Protein AF-A0A8J5UMA4-F1 (afdb_monomer_lite)

Radius of gyration: 93.92 Å; chains: 1; bounding box: 244×111×296 Å

Structure (mmCIF, N/CA/C/O backbone):
data_AF-A0A8J5UMA4-F1
#
_entry.id   AF-A0A8J5UMA4-F1
#
loop_
_atom_site.group_PDB
_atom_site.id
_atom_site.type_symbol
_atom_site.label_atom_id
_atom_site.label_alt_id
_atom_site.label_comp_id
_atom_site.label_asym_id
_atom_site.label_entity_id
_atom_site.label_seq_id
_atom_site.pdbx_PDB_ins_code
_atom_site.Cartn_x
_atom_site.Cartn_y
_atom_site.Cartn_z
_atom_site.occupancy
_atom_site.B_iso_or_equiv
_atom_site.auth_seq_id
_atom_site.auth_comp_id
_atom_site.auth_asym_id
_atom_site.auth_atom_id
_atom_site.pdbx_PDB_model_num
ATOM 1 N N . MET A 1 1 ? 58.108 -8.656 -11.214 1.00 50.78 1 MET A N 1
ATOM 2 C CA . MET A 1 1 ? 57.370 -7.857 -12.214 1.00 50.78 1 MET A CA 1
ATOM 3 C C . MET A 1 1 ? 56.110 -8.629 -12.604 1.00 50.78 1 MET A C 1
ATOM 5 O O . MET A 1 1 ? 55.659 -9.440 -11.805 1.00 50.78 1 MET A O 1
ATOM 9 N N . GLY A 1 2 ? 55.545 -8.412 -13.797 1.00 63.72 2 GLY A N 1
ATOM 10 C CA . GLY A 1 2 ? 54.130 -8.696 -14.077 1.00 63.72 2 GLY A CA 1
ATOM 11 C C . GLY A 1 2 ? 53.584 -10.119 -13.880 1.00 63.72 2 GLY A C 1
ATOM 12 O O . GLY A 1 2 ? 52.378 -10.237 -13.715 1.00 63.72 2 GLY A O 1
ATOM 13 N N . ASP A 1 3 ? 54.397 -11.183 -13.883 1.00 64.88 3 ASP A N 1
ATOM 14 C CA . ASP A 1 3 ? 53.904 -12.539 -13.559 1.00 64.88 3 ASP A CA 1
ATOM 15 C C . ASP A 1 3 ? 54.010 -12.871 -12.062 1.00 64.88 3 ASP A C 1
ATOM 17 O O . ASP A 1 3 ? 53.104 -13.488 -11.515 1.00 64.88 3 ASP A O 1
ATOM 21 N N . GLU A 1 4 ? 55.038 -12.375 -11.368 1.00 71.25 4 GLU A N 1
ATOM 22 C CA . GLU A 1 4 ? 55.164 -12.501 -9.905 1.00 71.25 4 GLU A CA 1
ATOM 23 C C . GLU A 1 4 ? 54.025 -11.735 -9.201 1.00 71.25 4 GLU A C 1
ATOM 25 O O . GLU A 1 4 ? 53.387 -12.256 -8.293 1.00 71.25 4 GLU A O 1
ATOM 30 N N . GLU A 1 5 ? 53.686 -10.541 -9.703 1.00 72.50 5 GLU A N 1
ATOM 31 C CA . GLU A 1 5 ? 52.553 -9.727 -9.225 1.00 72.50 5 GLU A CA 1
ATOM 32 C C . GLU A 1 5 ? 51.197 -10.449 -9.400 1.00 72.50 5 GLU A C 1
ATOM 34 O O . GLU A 1 5 ? 50.317 -10.335 -8.546 1.00 72.50 5 GLU A O 1
ATOM 39 N N . ARG A 1 6 ? 51.035 -11.246 -10.469 1.00 77.12 6 ARG A N 1
ATOM 40 C CA . ARG A 1 6 ? 49.836 -12.077 -10.708 1.00 77.12 6 ARG A CA 1
ATOM 41 C C . ARG A 1 6 ? 49.786 -13.309 -9.812 1.00 77.12 6 ARG A C 1
ATOM 43 O O . ARG A 1 6 ? 48.697 -13.711 -9.408 1.00 77.12 6 ARG A O 1
ATOM 50 N N . GLU A 1 7 ? 50.926 -13.937 -9.528 1.00 82.50 7 GLU A N 1
ATOM 51 C CA . GLU A 1 7 ? 50.987 -15.068 -8.597 1.00 82.50 7 GLU A CA 1
ATOM 52 C C . GLU A 1 7 ? 50.671 -14.614 -7.165 1.00 82.50 7 GLU A C 1
ATOM 54 O O . GLU A 1 7 ? 49.879 -15.272 -6.489 1.00 82.50 7 GLU A O 1
ATOM 59 N N . GLU A 1 8 ? 51.174 -13.452 -6.734 1.00 83.38 8 GLU A N 1
ATOM 60 C CA . GLU A 1 8 ? 50.809 -12.836 -5.450 1.00 83.38 8 GLU A CA 1
ATOM 61 C C . GLU A 1 8 ? 49.309 -12.483 -5.380 1.00 83.38 8 GLU A C 1
ATOM 63 O O . GLU A 1 8 ? 48.647 -12.830 -4.398 1.00 83.38 8 GLU A O 1
ATOM 68 N N . GLU A 1 9 ? 48.727 -11.886 -6.430 1.00 83.75 9 GLU A N 1
ATOM 69 C CA . GLU A 1 9 ? 47.282 -11.610 -6.492 1.00 83.75 9 GLU A CA 1
ATOM 70 C C . GLU A 1 9 ? 46.439 -12.903 -6.464 1.00 83.75 9 GLU A C 1
ATOM 72 O O . GLU A 1 9 ? 45.445 -12.984 -5.739 1.00 83.75 9 GLU A O 1
ATOM 77 N N . LEU A 1 10 ? 46.853 -13.954 -7.181 1.00 85.62 10 LEU A N 1
ATOM 78 C CA . LEU A 1 10 ? 46.184 -15.261 -7.165 1.00 85.62 10 LEU A CA 1
ATOM 79 C C . LEU A 1 10 ? 46.268 -15.964 -5.804 1.00 85.62 10 LEU A C 1
ATOM 81 O O . LEU A 1 10 ? 45.328 -16.671 -5.436 1.00 85.62 10 LEU A O 1
ATOM 85 N N . ILE A 1 11 ? 47.362 -15.795 -5.059 1.00 90.31 11 ILE A N 1
ATOM 86 C CA . ILE A 1 11 ? 47.502 -16.317 -3.693 1.00 90.31 11 ILE A CA 1
ATOM 87 C C . ILE A 1 11 ? 46.576 -15.547 -2.745 1.00 90.31 11 ILE A C 1
ATOM 89 O O . ILE A 1 11 ? 45.773 -16.172 -2.052 1.00 90.31 11 ILE A O 1
ATOM 93 N N . PHE A 1 12 ? 46.598 -14.212 -2.786 1.00 89.06 12 PHE A N 1
ATOM 94 C CA . PHE A 1 12 ? 45.727 -13.358 -1.972 1.00 89.06 12 PHE A CA 1
ATOM 95 C C . PHE A 1 12 ? 44.234 -13.630 -2.224 1.00 89.06 12 PHE A C 1
ATOM 97 O O . PHE A 1 12 ? 43.442 -13.734 -1.286 1.00 89.06 12 PHE A O 1
ATOM 104 N N . LEU A 1 13 ? 43.833 -13.812 -3.487 1.00 88.00 13 LEU A N 1
ATOM 105 C CA . LEU A 1 13 ? 42.457 -14.166 -3.841 1.00 88.00 13 LEU A CA 1
ATOM 106 C C . LEU A 1 13 ? 42.063 -15.576 -3.371 1.00 88.00 13 LEU A C 1
ATOM 108 O O . LEU A 1 13 ? 40.899 -15.783 -3.032 1.00 88.00 13 LEU A O 1
ATOM 112 N N . ARG A 1 14 ? 42.997 -16.536 -3.307 1.00 90.50 14 ARG A N 1
ATOM 113 C CA . ARG A 1 14 ? 42.738 -17.877 -2.747 1.00 90.50 14 ARG A CA 1
ATOM 114 C C . ARG A 1 14 ? 42.548 -17.836 -1.237 1.00 90.50 14 ARG A C 1
ATOM 116 O O . ARG A 1 14 ? 41.532 -18.334 -0.766 1.00 90.50 14 ARG A O 1
ATOM 123 N N . GLU A 1 15 ? 43.472 -17.212 -0.512 1.00 90.19 15 GLU A N 1
ATOM 124 C CA . GLU A 1 15 ? 43.418 -17.065 0.949 1.00 90.19 15 GLU A CA 1
ATOM 125 C C . GLU A 1 15 ? 42.103 -16.394 1.380 1.00 90.19 15 GLU A C 1
ATOM 127 O O . GLU A 1 15 ? 41.353 -16.923 2.195 1.00 90.19 15 GLU A O 1
ATOM 132 N N . ARG A 1 16 ? 41.730 -15.306 0.702 1.00 88.94 16 ARG A N 1
ATOM 133 C CA . ARG A 1 16 ? 40.469 -14.578 0.903 1.00 88.94 16 ARG A CA 1
ATOM 134 C C . ARG A 1 16 ? 39.210 -15.386 0.545 1.00 88.94 16 ARG A C 1
ATOM 136 O O . ARG A 1 16 ? 38.156 -15.177 1.143 1.00 88.94 16 ARG A O 1
ATOM 143 N N . VAL A 1 17 ? 39.282 -16.315 -0.412 1.00 89.19 17 VAL A N 1
ATOM 144 C CA . VAL A 1 17 ? 38.189 -17.268 -0.701 1.00 89.19 17 VAL A CA 1
ATOM 145 C C . VAL A 1 17 ? 38.101 -18.360 0.371 1.00 89.19 17 VAL A C 1
ATOM 147 O O . VAL A 1 17 ? 36.997 -18.793 0.696 1.00 89.19 17 VAL A O 1
ATOM 150 N N . GLU A 1 18 ? 39.223 -18.770 0.960 1.00 92.00 18 GLU A N 1
ATOM 151 C CA . GLU A 1 18 ? 39.283 -19.738 2.062 1.00 92.00 18 GLU A CA 1
ATOM 152 C C . GLU A 1 18 ? 38.771 -19.131 3.387 1.00 92.00 18 GLU A C 1
ATOM 154 O O . GLU A 1 18 ? 37.984 -19.766 4.097 1.00 92.00 18 GLU A O 1
ATOM 159 N N . GLU A 1 19 ? 39.068 -17.854 3.660 1.00 88.56 19 GLU A N 1
ATOM 160 C CA . GLU A 1 19 ? 38.417 -17.065 4.721 1.00 88.56 19 GLU A CA 1
ATOM 161 C C . GLU A 1 19 ? 36.890 -17.011 4.536 1.00 88.56 19 GLU A C 1
ATOM 163 O O . GLU A 1 19 ? 36.131 -17.296 5.465 1.00 88.56 19 GLU A O 1
ATOM 168 N N . TYR A 1 20 ? 36.401 -16.699 3.329 1.00 89.25 20 TYR A N 1
ATOM 169 C CA . TYR A 1 20 ? 34.956 -16.681 3.079 1.00 89.25 20 TYR A CA 1
ATOM 170 C C . TYR A 1 20 ? 34.320 -18.076 3.153 1.00 89.25 20 TYR A C 1
ATOM 172 O O . TYR A 1 20 ? 33.190 -18.197 3.626 1.00 89.25 20 TYR A O 1
ATOM 180 N N . ALA A 1 21 ? 35.018 -19.138 2.742 1.00 88.62 21 ALA A N 1
ATOM 181 C CA . ALA A 1 21 ? 34.531 -20.509 2.878 1.00 88.62 21 ALA A CA 1
ATOM 182 C C . ALA A 1 21 ? 34.381 -20.916 4.354 1.00 88.62 21 ALA A C 1
ATOM 184 O O . ALA A 1 21 ? 33.332 -21.437 4.742 1.00 88.62 21 ALA A O 1
ATOM 185 N N . THR A 1 22 ? 35.386 -20.621 5.185 1.00 92.25 22 THR A N 1
ATOM 186 C CA . THR A 1 22 ? 35.365 -20.931 6.623 1.00 92.25 22 THR A CA 1
ATOM 187 C C . THR A 1 22 ? 34.332 -20.099 7.388 1.00 92.25 22 THR A C 1
ATOM 189 O O . THR A 1 22 ? 33.614 -20.656 8.218 1.00 92.25 22 THR A O 1
ATOM 192 N N . GLU A 1 23 ? 34.145 -18.814 7.066 1.00 90.38 23 GLU A N 1
ATOM 193 C CA . GLU A 1 23 ? 33.078 -17.989 7.661 1.00 90.38 23 GLU A CA 1
ATOM 194 C C . GLU A 1 23 ? 31.672 -18.448 7.224 1.00 90.38 23 GLU A C 1
ATOM 196 O O . GLU A 1 23 ? 30.751 -18.491 8.042 1.00 90.38 23 GLU A O 1
ATOM 201 N N . ILE A 1 24 ? 31.489 -18.879 5.969 1.00 88.00 24 ILE A N 1
ATOM 202 C CA . ILE A 1 24 ? 30.225 -19.480 5.503 1.00 88.00 24 ILE A CA 1
ATOM 203 C C . ILE A 1 24 ? 29.940 -20.802 6.232 1.00 88.00 24 ILE A C 1
ATOM 205 O O . ILE A 1 24 ? 28.792 -21.062 6.599 1.00 88.00 24 ILE A O 1
ATOM 209 N N . GLU A 1 25 ? 30.950 -21.640 6.468 1.00 90.19 25 GLU A N 1
ATOM 210 C CA . GLU A 1 25 ? 30.800 -22.879 7.237 1.00 90.19 25 GLU A CA 1
ATOM 211 C C . GLU A 1 25 ? 30.488 -22.595 8.718 1.00 90.19 25 GLU A C 1
ATOM 213 O O . GLU A 1 25 ? 29.562 -23.191 9.281 1.00 90.19 25 GLU A O 1
ATOM 218 N N . ARG A 1 26 ? 31.149 -21.597 9.322 1.00 94.94 26 ARG A N 1
ATOM 219 C CA . ARG A 1 26 ? 30.843 -21.101 10.672 1.00 94.94 26 ARG A CA 1
ATOM 220 C C . ARG A 1 26 ? 29.385 -20.646 10.776 1.00 94.94 26 ARG A C 1
ATOM 222 O O . ARG A 1 26 ? 28.661 -21.139 11.640 1.00 94.94 26 ARG A O 1
ATOM 229 N N . LEU A 1 27 ? 28.920 -19.788 9.866 1.00 87.25 27 LEU A N 1
ATOM 230 C CA . LEU A 1 27 ? 27.535 -19.301 9.821 1.00 87.25 27 LEU A CA 1
ATOM 231 C C . LEU A 1 27 ? 26.512 -20.424 9.575 1.00 87.25 27 LEU A C 1
ATOM 233 O O . LEU A 1 27 ? 25.433 -20.409 10.169 1.00 87.25 27 LEU A O 1
ATOM 237 N N . ARG A 1 28 ? 26.843 -21.433 8.758 1.00 86.50 28 ARG A N 1
ATOM 238 C CA . ARG A 1 28 ? 26.006 -22.636 8.582 1.00 86.50 28 ARG A CA 1
ATOM 239 C C . ARG A 1 28 ? 25.895 -23.442 9.874 1.00 86.50 28 ARG A C 1
ATOM 241 O O . ARG A 1 28 ? 24.789 -23.843 10.233 1.00 86.50 28 ARG A O 1
ATOM 248 N N . SER A 1 29 ? 27.001 -23.636 10.595 1.00 88.44 29 SER A N 1
ATOM 249 C CA . SER A 1 29 ? 26.990 -24.320 11.895 1.00 88.44 29 SER A CA 1
ATOM 250 C C . SER A 1 29 ? 26.148 -23.564 12.934 1.00 88.44 29 SER A C 1
ATOM 252 O O . SER A 1 29 ? 25.333 -24.173 13.624 1.00 88.44 29 SER A O 1
ATOM 254 N N . GLU A 1 30 ? 26.251 -22.231 12.965 1.00 89.62 30 GLU A N 1
ATOM 255 C CA . GLU A 1 30 ? 25.496 -21.350 13.863 1.00 89.62 30 GLU A CA 1
ATOM 256 C C . GLU A 1 30 ? 23.995 -21.298 13.512 1.00 89.62 30 GLU A C 1
ATOM 258 O O . GLU A 1 30 ? 23.139 -21.135 14.381 1.00 89.62 30 GLU A O 1
ATOM 263 N N . SER A 1 31 ? 23.650 -21.465 12.233 1.00 89.56 31 SER A N 1
ATOM 264 C CA . SER A 1 31 ? 22.261 -21.625 11.794 1.00 89.56 31 SER A CA 1
ATOM 265 C C . SER A 1 31 ? 21.688 -22.976 12.240 1.00 89.56 31 SER A C 1
ATOM 267 O O . SER A 1 31 ? 20.583 -23.025 12.783 1.00 89.56 31 SER A O 1
ATOM 269 N N . LEU A 1 32 ? 22.463 -24.059 12.102 1.00 89.81 32 LEU A N 1
ATOM 270 C CA . LEU A 1 32 ? 22.058 -25.414 12.483 1.00 89.81 32 LEU A CA 1
ATOM 271 C C . LEU A 1 32 ? 21.894 -25.585 14.005 1.00 89.81 32 LEU A C 1
ATOM 273 O O . LEU A 1 32 ? 20.984 -26.292 14.445 1.00 89.81 32 LEU A O 1
ATOM 277 N N . THR A 1 33 ? 22.727 -24.937 14.829 1.00 89.50 33 THR A N 1
ATOM 278 C CA . THR A 1 33 ? 22.541 -24.940 16.292 1.00 89.50 33 THR A CA 1
ATOM 279 C C . THR A 1 33 ? 21.250 -24.229 16.684 1.00 89.50 33 THR A C 1
ATOM 281 O O . THR A 1 33 ? 20.433 -24.829 17.382 1.00 89.50 33 THR A O 1
ATOM 284 N N . LYS A 1 34 ? 20.993 -23.026 16.152 1.00 90.31 34 LYS A N 1
ATOM 285 C CA . LYS A 1 34 ? 19.748 -22.267 16.391 1.00 90.31 34 LYS A CA 1
ATOM 286 C C . LYS A 1 34 ? 18.497 -23.006 15.906 1.00 90.31 34 LYS A C 1
ATOM 288 O O . LYS A 1 34 ? 17.444 -22.927 16.540 1.00 90.31 34 LYS A O 1
ATOM 293 N N . GLU A 1 35 ? 18.587 -23.753 14.807 1.00 86.75 35 GLU A N 1
ATOM 294 C CA . GLU A 1 35 ? 17.490 -24.599 14.324 1.00 86.75 35 GLU A CA 1
ATOM 295 C C . GLU A 1 35 ? 17.225 -25.786 15.269 1.00 86.75 35 GLU A C 1
ATOM 297 O O . GLU A 1 35 ? 16.074 -26.094 15.582 1.00 86.75 35 GLU A O 1
ATOM 302 N N . ASN A 1 36 ? 18.277 -26.419 15.794 1.00 84.06 36 ASN A N 1
ATOM 303 C CA . ASN A 1 36 ? 18.154 -27.504 16.770 1.00 84.06 36 ASN A CA 1
ATOM 304 C C . ASN 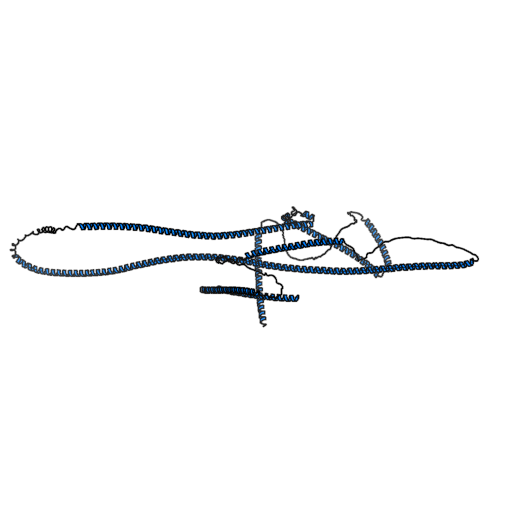A 1 36 ? 17.703 -27.020 18.158 1.00 84.06 36 ASN A C 1
ATOM 306 O O . ASN A 1 36 ? 16.987 -27.742 18.849 1.00 84.06 36 ASN A O 1
ATOM 310 N N . GLU A 1 37 ? 18.051 -25.800 18.560 1.00 85.31 37 GLU A N 1
ATOM 311 C CA . GLU A 1 37 ? 17.479 -25.137 19.737 1.00 85.31 37 GLU A CA 1
ATOM 312 C C . GLU A 1 37 ? 15.991 -24.849 19.531 1.00 85.31 37 GLU A C 1
ATOM 314 O O . GLU A 1 37 ? 15.182 -25.199 20.389 1.00 85.31 37 GLU A O 1
ATOM 319 N N . ARG A 1 38 ? 15.591 -24.331 18.360 1.00 83.88 38 ARG A N 1
ATOM 320 C CA . ARG A 1 38 ? 14.172 -24.178 17.999 1.00 83.88 38 ARG A CA 1
ATOM 321 C C . ARG A 1 38 ? 13.404 -25.502 18.015 1.00 83.88 38 ARG A C 1
ATOM 323 O O . ARG A 1 38 ? 12.278 -25.508 18.506 1.00 83.88 38 ARG A O 1
ATOM 330 N N . ARG A 1 39 ? 13.993 -26.615 17.554 1.00 87.69 39 ARG A N 1
ATOM 331 C CA . ARG A 1 39 ? 13.400 -27.960 17.711 1.00 87.69 39 ARG A CA 1
ATOM 332 C C . ARG A 1 39 ? 13.206 -28.318 19.184 1.00 87.69 39 ARG A C 1
ATOM 334 O O . ARG A 1 39 ? 12.087 -28.623 19.576 1.00 87.69 39 ARG A O 1
ATOM 341 N N . LYS A 1 40 ? 14.252 -28.197 20.012 1.00 86.19 40 LYS A N 1
ATOM 342 C CA . LYS A 1 40 ? 14.171 -28.471 21.460 1.00 86.19 40 LYS A CA 1
ATOM 343 C C . LYS A 1 40 ? 13.076 -27.647 22.142 1.00 86.19 40 LYS A C 1
ATOM 345 O O . LYS A 1 40 ? 12.287 -28.213 22.886 1.00 86.19 40 LYS A O 1
ATOM 350 N N . PHE A 1 41 ? 12.981 -26.345 21.864 1.00 76.56 41 PHE A N 1
ATOM 351 C CA . PHE A 1 41 ? 11.905 -25.507 22.405 1.00 76.56 41 PHE A CA 1
ATOM 352 C C . PHE A 1 41 ? 10.519 -25.935 21.903 1.00 76.56 41 PHE A C 1
ATOM 354 O O . PHE A 1 41 ? 9.591 -26.008 22.703 1.00 76.56 41 PHE A O 1
ATOM 361 N N . ALA A 1 42 ? 10.370 -26.270 20.618 1.00 78.06 42 ALA A N 1
ATOM 362 C CA . ALA A 1 42 ? 9.104 -26.761 20.073 1.00 78.06 42 ALA A CA 1
ATOM 363 C C . ALA A 1 42 ? 8.668 -28.099 20.698 1.00 78.06 42 ALA A C 1
ATOM 365 O O . ALA A 1 42 ? 7.481 -28.288 20.955 1.00 78.06 42 ALA A O 1
ATOM 366 N N . ASP A 1 43 ? 9.607 -29.001 20.986 1.00 75.62 43 ASP A N 1
ATOM 367 C CA . ASP A 1 43 ? 9.311 -30.292 21.612 1.00 75.62 43 ASP A CA 1
ATOM 368 C C . ASP A 1 43 ? 9.088 -30.176 23.131 1.00 75.62 43 ASP A C 1
ATOM 370 O O . ASP A 1 43 ? 8.242 -30.885 23.670 1.00 75.62 43 ASP A O 1
ATOM 374 N N . ILE A 1 44 ? 9.729 -29.216 23.814 1.00 73.75 44 ILE A N 1
ATOM 375 C CA . ILE A 1 44 ? 9.383 -28.842 25.198 1.00 73.75 44 ILE A CA 1
ATOM 376 C C . ILE A 1 44 ? 7.944 -28.309 25.248 1.00 73.75 44 ILE A C 1
ATOM 378 O O . ILE A 1 44 ? 7.129 -28.833 26.007 1.00 73.75 44 ILE A O 1
ATOM 382 N N . VAL A 1 45 ? 7.592 -27.341 24.394 1.00 72.75 45 VAL A N 1
ATOM 383 C CA . VAL A 1 45 ? 6.228 -26.785 24.307 1.00 72.75 45 VAL A CA 1
ATOM 384 C C . VAL A 1 45 ? 5.198 -27.869 23.961 1.00 72.75 45 VAL A C 1
ATOM 386 O O . VAL A 1 45 ? 4.124 -27.901 24.557 1.00 72.75 45 VAL A O 1
ATOM 389 N N . ARG A 1 46 ? 5.536 -28.806 23.064 1.00 72.25 46 ARG A N 1
ATOM 390 C CA . ARG A 1 46 ? 4.704 -29.984 22.764 1.00 72.25 46 ARG A CA 1
ATOM 391 C C . ARG A 1 46 ? 4.504 -30.875 23.994 1.00 72.25 46 ARG A C 1
ATOM 393 O O . ARG A 1 46 ? 3.383 -31.291 24.250 1.00 72.25 46 ARG A O 1
ATOM 400 N N . SER A 1 47 ? 5.561 -31.129 24.768 1.00 63.97 47 SER A N 1
ATOM 401 C CA . SER A 1 47 ? 5.499 -31.992 25.957 1.00 63.97 47 SER A CA 1
ATOM 402 C C . SER A 1 47 ? 4.689 -31.394 27.115 1.00 63.97 47 SER A C 1
ATOM 404 O O . SER A 1 47 ? 4.058 -32.151 27.851 1.00 63.97 47 SER A O 1
ATOM 406 N N . LEU A 1 48 ? 4.642 -30.059 27.234 1.00 58.31 48 LEU A N 1
ATOM 407 C CA . LEU A 1 48 ? 3.693 -29.352 28.104 1.00 58.31 48 LEU A CA 1
ATOM 408 C C . LEU A 1 48 ? 2.257 -29.475 27.563 1.00 58.31 48 LEU A C 1
ATOM 410 O O . LEU A 1 48 ? 1.340 -29.782 28.316 1.00 58.31 48 LEU A O 1
ATOM 414 N N . GLY A 1 49 ? 2.056 -29.309 26.251 1.00 55.34 49 GLY A N 1
ATOM 415 C CA . GLY A 1 49 ? 0.734 -29.426 25.618 1.00 55.34 49 GLY A CA 1
ATOM 416 C C . GLY A 1 49 ? 0.108 -30.831 25.635 1.00 55.34 49 GLY A C 1
ATOM 417 O O . GLY A 1 49 ? -1.079 -30.963 25.353 1.00 55.34 49 GLY A O 1
ATOM 418 N N . GLU A 1 50 ? 0.877 -31.874 25.959 1.00 49.41 50 GLU A N 1
ATOM 419 C CA . GLU A 1 50 ? 0.415 -33.271 26.044 1.00 49.41 50 GLU A CA 1
ATOM 420 C C . GLU A 1 50 ? 0.186 -33.760 27.491 1.00 49.41 50 GLU A C 1
ATOM 422 O O . GLU A 1 50 ? -0.205 -34.912 27.697 1.00 49.41 50 GLU A O 1
ATOM 427 N N . ARG A 1 51 ? 0.412 -32.912 28.506 1.00 47.22 51 ARG A N 1
ATOM 428 C CA . ARG A 1 51 ? 0.250 -33.251 29.931 1.00 47.22 51 ARG A CA 1
ATOM 429 C C . ARG A 1 51 ? -0.580 -32.197 30.655 1.00 47.22 51 ARG A C 1
ATOM 431 O O . ARG A 1 51 ? -0.055 -31.197 31.122 1.00 47.22 51 ARG A O 1
ATOM 438 N N . THR A 1 52 ? -1.882 -32.440 30.743 1.00 45.84 52 THR A N 1
ATOM 439 C CA . THR A 1 52 ? -2.818 -31.584 31.482 1.00 45.84 52 THR A CA 1
ATOM 440 C C . THR A 1 52 ? -3.704 -32.478 32.347 1.00 45.84 52 THR A C 1
ATOM 442 O O . THR A 1 52 ? -4.581 -33.165 31.821 1.00 45.84 52 THR A O 1
ATOM 445 N N . SER A 1 53 ? -3.454 -32.532 33.658 1.00 37.25 53 SER A N 1
ATOM 446 C CA . SER A 1 53 ? -4.203 -33.370 34.604 1.00 37.25 53 SER A CA 1
ATOM 447 C C . SER A 1 53 ? -4.302 -32.692 35.974 1.00 37.25 53 SER A C 1
ATOM 449 O O . SER A 1 53 ? -3.411 -32.771 36.814 1.00 37.25 53 SER A O 1
ATOM 451 N N . GLU A 1 54 ? -5.444 -32.052 36.203 1.00 53.88 54 GLU A N 1
ATOM 452 C CA . GLU A 1 54 ? -5.566 -30.874 37.064 1.00 53.88 54 GLU A CA 1
ATOM 453 C C . GLU A 1 54 ? -5.201 -31.017 38.563 1.00 53.88 54 GLU A C 1
ATOM 455 O O . GLU A 1 54 ? -5.335 -32.060 39.203 1.00 53.88 54 GLU A O 1
ATOM 460 N N . ASN A 1 55 ? -4.909 -29.848 39.147 1.00 48.62 55 ASN A N 1
ATOM 461 C CA . ASN A 1 55 ? -4.980 -29.478 40.572 1.00 48.62 55 ASN A CA 1
ATOM 462 C C . ASN A 1 55 ? -3.822 -29.827 41.520 1.00 48.62 55 ASN A C 1
ATOM 464 O O . ASN A 1 55 ? -3.765 -29.196 42.573 1.00 48.62 55 ASN A O 1
ATOM 468 N N . MET A 1 56 ? -2.862 -30.687 41.165 1.00 43.44 56 MET A N 1
ATOM 469 C CA . MET A 1 56 ? -1.523 -30.604 41.793 1.00 43.44 56 MET A CA 1
ATOM 470 C C . MET A 1 56 ? -0.621 -29.639 41.006 1.00 43.44 56 MET A C 1
ATOM 472 O O . MET A 1 56 ? 0.076 -28.807 41.582 1.00 43.44 56 MET A O 1
ATOM 476 N N . GLU A 1 57 ? -0.731 -29.697 39.674 1.00 48.97 57 GLU A N 1
ATOM 477 C CA . GLU A 1 57 ? 0.146 -29.012 38.720 1.00 48.97 57 GLU A CA 1
ATOM 478 C C . GLU A 1 57 ? 0.182 -27.487 38.919 1.00 48.97 57 GLU A C 1
ATOM 480 O O . GLU A 1 57 ? 1.253 -26.912 38.828 1.00 48.97 57 GLU A O 1
ATOM 485 N N . ARG A 1 58 ? -0.915 -26.815 39.311 1.00 55.66 58 ARG A N 1
ATOM 486 C CA . ARG A 1 58 ? -0.950 -25.335 39.408 1.00 55.66 58 ARG A CA 1
ATOM 487 C C . ARG A 1 58 ? 0.052 -24.721 40.394 1.00 55.66 58 ARG A C 1
ATOM 489 O O . ARG A 1 58 ? 0.451 -23.576 40.200 1.00 55.66 58 ARG A O 1
ATOM 496 N N . GLN A 1 59 ? 0.428 -25.433 41.461 1.00 57.16 59 GLN A N 1
ATOM 497 C CA . GLN A 1 59 ? 1.444 -24.940 42.401 1.00 57.16 59 GLN A CA 1
ATOM 498 C C . GLN A 1 59 ? 2.852 -25.169 41.840 1.00 57.16 59 GLN A C 1
ATOM 500 O O . GLN A 1 59 ? 3.678 -24.264 41.882 1.00 57.16 59 GLN A O 1
ATOM 505 N N . GLU A 1 60 ? 3.097 -26.342 41.254 1.00 58.94 60 GLU A N 1
ATOM 506 C CA . GLU A 1 60 ? 4.371 -26.675 40.609 1.00 58.94 60 GLU A CA 1
ATOM 507 C C . GLU A 1 60 ? 4.615 -25.797 39.367 1.00 58.94 60 GLU A C 1
ATOM 509 O O . GLU A 1 60 ? 5.720 -25.309 39.169 1.00 58.94 60 GLU A O 1
ATOM 514 N N . GLU A 1 61 ? 3.575 -25.492 38.586 1.00 62.03 61 GLU A N 1
ATOM 515 C CA . GLU A 1 61 ? 3.580 -24.489 37.518 1.00 62.03 61 GLU A CA 1
ATOM 516 C C . GLU A 1 61 ? 3.887 -23.093 38.062 1.00 62.03 61 GLU A C 1
ATOM 518 O O . GLU A 1 61 ? 4.717 -22.400 37.487 1.00 62.03 61 GLU A O 1
ATOM 523 N N . ALA A 1 62 ? 3.243 -22.656 39.151 1.00 69.69 62 ALA A N 1
ATOM 524 C CA . ALA A 1 62 ? 3.494 -21.335 39.730 1.00 69.69 62 ALA A CA 1
ATOM 525 C C . ALA A 1 62 ? 4.942 -21.189 40.226 1.00 69.69 62 ALA A C 1
ATOM 527 O O . ALA A 1 62 ? 5.566 -20.154 39.987 1.00 69.69 62 ALA A O 1
ATOM 528 N N . ASP A 1 63 ? 5.493 -22.229 40.856 1.00 73.38 63 ASP A N 1
ATOM 529 C CA . ASP A 1 63 ? 6.892 -22.255 41.282 1.00 73.38 63 ASP A CA 1
ATOM 530 C C . ASP A 1 63 ? 7.859 -22.394 40.085 1.00 73.38 63 ASP A C 1
ATOM 532 O O . ASP A 1 63 ? 8.889 -21.730 40.076 1.00 73.38 63 ASP A O 1
ATOM 536 N N . VAL A 1 64 ? 7.511 -23.114 39.008 1.00 76.44 64 VAL A N 1
ATOM 537 C CA . VAL A 1 64 ? 8.300 -23.151 37.754 1.00 76.44 64 VAL A CA 1
ATOM 538 C C . VAL A 1 64 ? 8.262 -21.816 36.999 1.00 76.44 64 VAL A C 1
ATOM 540 O O . VAL A 1 64 ? 9.290 -21.377 36.488 1.00 76.44 64 VAL A O 1
ATOM 543 N N . TRP A 1 65 ? 7.117 -21.130 36.937 1.00 70.88 65 TRP A N 1
ATOM 544 C CA . TRP A 1 65 ? 7.013 -19.782 36.363 1.00 70.88 65 TRP A CA 1
ATOM 545 C C . TRP A 1 65 ? 7.805 -18.762 37.179 1.00 70.88 65 TRP A C 1
ATOM 547 O O . TRP A 1 65 ? 8.389 -17.843 36.606 1.00 70.88 65 TRP A O 1
ATOM 557 N N . LYS A 1 66 ? 7.856 -18.940 38.501 1.00 83.62 66 LYS A N 1
ATOM 558 C CA . LYS A 1 66 ? 8.670 -18.139 39.413 1.00 83.62 66 LYS A CA 1
ATOM 559 C C . LYS A 1 66 ? 10.164 -18.418 39.233 1.00 83.62 66 LYS A C 1
ATOM 561 O O . LYS A 1 66 ? 10.899 -17.459 39.041 1.00 83.62 66 LYS A O 1
ATOM 566 N N . ASP A 1 67 ? 10.602 -19.676 39.187 1.00 85.31 67 ASP A N 1
ATOM 567 C CA . ASP A 1 67 ? 11.994 -20.058 38.897 1.00 85.31 67 ASP A CA 1
ATOM 568 C C . ASP A 1 67 ? 12.440 -19.570 37.506 1.00 85.31 67 ASP A C 1
ATOM 570 O O . ASP A 1 67 ? 13.567 -19.105 37.334 1.00 85.31 67 ASP A O 1
ATOM 574 N N . LEU A 1 68 ? 11.558 -19.632 36.502 1.00 81.12 68 LEU A N 1
ATOM 575 C CA . LEU A 1 68 ? 11.834 -19.138 35.152 1.00 81.12 68 LEU A CA 1
ATOM 576 C C . LEU A 1 68 ? 11.915 -17.605 35.108 1.00 81.12 68 LEU A C 1
ATOM 578 O O . LEU A 1 68 ? 12.783 -17.064 34.422 1.00 81.12 68 LEU A O 1
ATOM 582 N N . LEU A 1 69 ? 11.052 -16.906 35.853 1.00 78.62 69 LEU A N 1
ATOM 583 C CA . LEU A 1 69 ? 11.120 -15.455 36.024 1.00 78.62 69 LEU A CA 1
ATOM 584 C C . LEU A 1 69 ? 12.395 -15.047 36.773 1.00 78.62 69 LEU A C 1
ATOM 586 O O . LEU A 1 69 ? 13.073 -14.129 36.328 1.00 78.62 69 LEU A O 1
ATOM 590 N N . GLU A 1 70 ? 12.746 -15.751 37.851 1.00 87.88 70 GLU A N 1
ATOM 591 C CA . GLU A 1 70 ? 13.944 -15.510 38.662 1.00 87.88 70 GLU A CA 1
ATOM 592 C C . GLU A 1 70 ? 15.218 -15.743 37.831 1.00 87.88 70 GLU A C 1
ATOM 594 O O . GLU A 1 70 ? 16.106 -14.887 37.797 1.00 87.88 70 GLU A O 1
ATOM 599 N N . GLN A 1 71 ? 15.260 -16.822 37.038 1.00 86.38 71 GLN A N 1
ATOM 600 C CA . GLN A 1 71 ? 16.334 -17.106 36.082 1.00 86.38 71 GLN A CA 1
ATOM 601 C C . GLN A 1 71 ? 16.433 -16.053 34.965 1.00 86.38 71 GLN A C 1
ATOM 603 O O . GLN A 1 71 ? 17.539 -15.678 34.576 1.00 86.38 71 GLN A O 1
ATOM 608 N N . GLU A 1 72 ? 15.311 -15.557 34.441 1.00 77.56 72 GLU A N 1
ATOM 609 C CA . GLU A 1 72 ? 15.310 -14.512 33.411 1.00 77.56 72 GLU A CA 1
ATOM 610 C C . GLU A 1 72 ? 15.678 -13.133 33.988 1.00 77.56 72 GLU A C 1
ATOM 612 O O . GLU A 1 72 ? 16.376 -12.365 33.323 1.00 77.56 72 GLU A O 1
ATOM 617 N N . THR A 1 73 ? 15.320 -12.829 35.243 1.00 83.56 73 THR A N 1
ATOM 618 C CA . THR A 1 73 ? 15.847 -11.649 35.948 1.00 83.56 73 THR A CA 1
ATOM 619 C C . THR A 1 73 ? 17.339 -11.775 36.232 1.00 83.56 73 THR A C 1
ATOM 621 O O . THR A 1 73 ? 18.056 -10.809 35.997 1.00 83.56 73 THR A O 1
ATOM 624 N N . ALA A 1 74 ? 17.835 -12.955 36.619 1.00 85.56 74 ALA A N 1
ATOM 625 C CA . ALA A 1 74 ? 19.261 -13.196 36.834 1.00 85.56 74 ALA A CA 1
ATOM 626 C C . ALA A 1 74 ? 20.073 -13.078 35.530 1.00 85.56 74 ALA A C 1
ATOM 628 O O . ALA A 1 74 ? 21.157 -12.499 35.532 1.00 85.56 74 ALA A O 1
ATOM 629 N N . ARG A 1 75 ? 19.535 -13.537 34.387 1.00 84.62 75 ARG A N 1
ATOM 630 C CA . ARG A 1 75 ? 20.128 -13.260 33.063 1.00 84.62 75 ARG A CA 1
ATOM 631 C C . ARG A 1 75 ? 20.151 -11.771 32.738 1.00 84.62 75 ARG A C 1
ATOM 633 O O . ARG A 1 75 ? 21.126 -11.304 32.157 1.00 84.62 75 ARG A O 1
ATOM 640 N N . ARG A 1 76 ? 19.091 -11.033 33.080 1.00 88.12 76 ARG A N 1
ATOM 641 C CA . ARG A 1 76 ? 19.021 -9.579 32.875 1.00 88.12 76 ARG A CA 1
ATOM 642 C C . ARG A 1 76 ? 20.060 -8.850 33.715 1.00 88.12 76 ARG A C 1
ATOM 644 O O . ARG A 1 76 ? 20.812 -8.056 33.170 1.00 88.12 76 ARG A O 1
ATOM 651 N N . GLU A 1 77 ? 20.140 -9.182 35.000 1.00 89.06 77 GLU A N 1
ATOM 652 C CA . GLU A 1 77 ? 21.121 -8.635 35.934 1.00 89.06 77 GLU A CA 1
ATOM 653 C C . GLU A 1 77 ? 22.549 -8.952 35.475 1.00 89.06 77 GLU A C 1
ATOM 655 O O . GLU A 1 77 ? 23.361 -8.037 35.378 1.00 89.06 77 GLU A O 1
ATOM 660 N N . GLN A 1 78 ? 22.835 -10.193 35.058 1.00 85.88 78 GLN A N 1
ATOM 661 C CA . GLN A 1 78 ? 24.128 -10.548 34.464 1.00 85.88 78 GLN A CA 1
ATOM 662 C C . GLN A 1 78 ? 24.418 -9.743 33.185 1.00 85.88 78 GLN A C 1
ATOM 664 O O . GLN A 1 78 ? 25.524 -9.234 33.031 1.00 85.88 78 GLN A O 1
ATOM 669 N N . ALA A 1 79 ? 23.450 -9.584 32.276 1.00 80.75 79 ALA A N 1
ATOM 670 C CA . ALA A 1 79 ? 23.634 -8.823 31.038 1.00 80.75 79 ALA A CA 1
ATOM 671 C C . ALA A 1 79 ? 23.801 -7.307 31.274 1.00 80.75 79 ALA A C 1
ATOM 673 O O . ALA A 1 79 ? 24.498 -6.640 30.502 1.00 80.75 79 ALA A O 1
ATOM 674 N N . ASP A 1 80 ? 23.196 -6.764 32.334 1.00 85.12 80 ASP A N 1
ATOM 675 C CA . ASP A 1 80 ? 23.353 -5.374 32.766 1.00 85.12 80 ASP A CA 1
ATOM 676 C C . ASP A 1 80 ? 24.689 -5.150 33.497 1.00 85.12 80 ASP A C 1
ATOM 678 O O . ASP A 1 80 ? 25.358 -4.147 33.234 1.00 85.12 80 ASP A O 1
ATOM 682 N N . ASP A 1 81 ? 25.150 -6.092 34.329 1.00 88.94 81 ASP A N 1
ATOM 683 C CA . ASP A 1 81 ? 26.480 -6.042 34.953 1.00 88.94 81 ASP A CA 1
ATOM 684 C C . ASP A 1 81 ? 27.605 -6.295 33.931 1.00 88.94 81 ASP A C 1
ATOM 686 O O . ASP A 1 81 ? 28.639 -5.631 33.988 1.00 88.94 81 ASP A O 1
ATOM 690 N N . GLU A 1 82 ? 27.402 -7.153 32.926 1.00 85.94 82 GLU A N 1
ATOM 691 C CA . GLU A 1 82 ? 28.298 -7.278 31.767 1.00 85.94 82 GLU A CA 1
ATOM 692 C C . GLU A 1 82 ? 28.297 -5.994 30.924 1.00 85.94 82 GLU A C 1
ATOM 694 O O . GLU A 1 82 ? 29.364 -5.510 30.551 1.00 85.94 82 GLU A O 1
ATOM 699 N N . ASN A 1 83 ? 27.142 -5.354 30.695 1.00 78.25 83 ASN A N 1
ATOM 700 C CA . ASN A 1 83 ? 27.076 -4.035 30.050 1.00 78.25 83 ASN A CA 1
ATOM 701 C C . ASN A 1 83 ? 27.824 -2.961 30.846 1.00 78.25 83 ASN A C 1
ATOM 703 O O . ASN A 1 83 ? 28.517 -2.125 30.265 1.00 78.25 83 ASN A O 1
ATOM 707 N N . LYS A 1 84 ? 27.664 -2.950 32.168 1.00 90.88 84 LYS A N 1
ATOM 708 C CA . LYS A 1 84 ? 28.321 -2.017 33.085 1.00 90.88 84 LYS A CA 1
ATOM 709 C C . LYS A 1 84 ? 29.827 -2.249 33.105 1.00 90.88 84 LYS A C 1
ATOM 711 O O . LYS A 1 84 ? 30.576 -1.297 32.910 1.00 90.88 84 LYS A O 1
ATOM 716 N N . ARG A 1 85 ? 30.267 -3.504 33.189 1.00 87.88 85 ARG A N 1
ATOM 717 C CA . ARG A 1 85 ? 31.669 -3.903 33.063 1.00 87.88 85 ARG A CA 1
ATOM 718 C C . ARG A 1 85 ? 32.258 -3.509 31.712 1.00 87.88 85 ARG A C 1
ATOM 720 O O . ARG A 1 85 ? 33.320 -2.905 31.688 1.00 87.88 85 ARG A O 1
ATOM 727 N N . LEU A 1 86 ? 31.562 -3.748 30.601 1.00 80.38 86 LEU A N 1
ATOM 728 C CA . LEU A 1 86 ? 31.993 -3.301 29.271 1.00 80.38 86 LEU A CA 1
ATOM 729 C C . LEU A 1 86 ? 32.055 -1.769 29.171 1.00 80.38 86 LEU A C 1
ATOM 731 O O . LEU A 1 86 ? 32.931 -1.236 28.496 1.00 80.38 86 LEU A O 1
ATOM 735 N N . ARG A 1 87 ? 31.179 -1.028 29.862 1.00 86.56 87 ARG A N 1
ATOM 736 C CA . ARG A 1 87 ? 31.247 0.444 29.949 1.00 86.56 87 ARG A CA 1
ATOM 737 C C . ARG A 1 87 ? 32.418 0.919 30.806 1.00 86.56 87 ARG A C 1
ATOM 739 O O . ARG A 1 87 ? 33.049 1.905 30.437 1.00 86.56 87 ARG A O 1
ATOM 746 N N . GLU A 1 88 ? 32.731 0.229 31.899 1.00 87.75 88 GLU A N 1
ATOM 747 C CA . GLU A 1 88 ? 33.901 0.485 32.745 1.00 87.75 88 GLU A CA 1
ATOM 748 C C . GLU A 1 88 ? 35.209 0.132 32.016 1.00 87.75 88 GLU A C 1
ATOM 750 O O . GLU A 1 88 ? 36.150 0.921 32.039 1.00 87.75 88 GLU A O 1
ATOM 755 N N . GLU A 1 89 ? 35.252 -0.976 31.275 1.00 80.50 89 GLU A N 1
ATOM 756 C CA . GLU A 1 89 ? 36.377 -1.378 30.425 1.00 80.50 89 GLU A CA 1
ATOM 757 C C . GLU A 1 89 ? 36.537 -0.434 29.218 1.00 80.50 89 GLU A C 1
ATOM 759 O O . GLU A 1 89 ? 37.656 -0.026 28.925 1.00 80.50 89 GLU A O 1
ATOM 764 N N . VAL A 1 90 ? 35.458 0.038 28.578 1.00 79.00 90 VAL A N 1
ATOM 765 C CA . VAL A 1 90 ? 35.518 1.087 27.534 1.00 79.00 90 VAL A CA 1
ATOM 766 C C . VAL A 1 90 ? 35.920 2.450 28.106 1.00 79.00 90 VAL A C 1
ATOM 768 O O . VAL A 1 90 ? 36.639 3.201 27.443 1.00 79.00 90 VAL A O 1
ATOM 771 N N . PHE A 1 91 ? 35.490 2.799 29.321 1.00 82.50 91 PHE A N 1
ATOM 772 C CA . PHE A 1 91 ? 35.940 4.013 30.006 1.00 82.50 91 PHE A CA 1
ATOM 773 C C . PHE A 1 91 ? 37.433 3.926 30.330 1.00 82.50 91 PHE A C 1
ATOM 775 O O . PHE A 1 91 ? 38.180 4.855 30.025 1.00 82.50 91 PHE A O 1
ATOM 782 N N . LYS A 1 92 ? 37.882 2.784 30.859 1.00 81.00 92 LYS A N 1
ATOM 783 C CA . LYS A 1 92 ? 39.285 2.513 31.163 1.00 81.00 92 LYS A CA 1
ATOM 784 C C . LYS A 1 92 ? 40.146 2.485 29.901 1.00 81.00 92 LYS A C 1
ATOM 786 O O . LYS A 1 92 ? 41.150 3.174 29.868 1.00 81.00 92 LYS A O 1
ATOM 791 N N . LEU A 1 93 ? 39.724 1.819 28.826 1.00 71.00 93 LEU A N 1
ATOM 792 C CA . LEU A 1 93 ? 40.421 1.846 27.535 1.00 71.00 93 LEU A CA 1
ATOM 793 C C . LEU A 1 93 ? 40.501 3.264 26.954 1.00 71.00 93 LEU A C 1
ATOM 795 O O . LEU A 1 93 ? 41.518 3.619 26.368 1.00 71.00 93 LEU A O 1
ATOM 799 N N . LYS A 1 94 ? 39.481 4.111 27.148 1.00 71.31 94 LYS A N 1
ATOM 800 C CA . LYS A 1 94 ? 39.556 5.538 26.788 1.00 71.31 94 LYS A CA 1
ATOM 801 C C . LYS A 1 94 ? 40.510 6.326 27.686 1.00 71.31 94 LYS A C 1
ATOM 803 O O . LYS A 1 94 ? 41.193 7.213 27.182 1.00 71.31 94 LYS A O 1
ATOM 808 N N . GLN A 1 95 ? 40.581 6.010 28.976 1.00 72.56 95 GLN A N 1
ATOM 809 C CA . GLN A 1 95 ? 41.527 6.612 29.916 1.00 72.56 95 GLN A CA 1
ATOM 810 C C . GLN A 1 95 ? 42.974 6.195 29.602 1.00 72.56 95 GLN A C 1
ATOM 812 O O . GLN A 1 95 ? 43.844 7.057 29.521 1.00 72.56 95 GLN A O 1
ATOM 817 N N . ASP A 1 96 ? 43.213 4.911 29.345 1.00 65.69 96 ASP A N 1
ATOM 818 C CA . ASP A 1 96 ? 44.511 4.340 28.988 1.00 65.69 96 ASP A CA 1
ATOM 819 C C . ASP A 1 96 ? 44.967 4.860 27.611 1.00 65.69 96 ASP A C 1
ATOM 821 O O . ASP A 1 96 ? 46.094 5.334 27.482 1.00 65.69 96 ASP A O 1
ATOM 825 N N . MET A 1 97 ? 44.076 4.910 26.610 1.00 61.12 97 MET A N 1
ATOM 826 C CA . MET A 1 97 ? 44.344 5.543 25.308 1.00 61.12 97 MET A CA 1
ATOM 827 C C . MET A 1 97 ? 44.675 7.037 25.465 1.00 61.12 97 MET A C 1
ATOM 829 O O . MET A 1 97 ? 45.679 7.503 24.932 1.00 61.12 97 MET A O 1
ATOM 833 N N . SER A 1 98 ? 43.890 7.780 26.256 1.00 54.50 98 SER A N 1
ATOM 834 C CA . SER A 1 98 ? 44.150 9.197 26.555 1.00 54.50 98 SER A CA 1
ATOM 835 C C . SER A 1 98 ? 45.431 9.426 27.370 1.00 54.50 98 SER A C 1
ATOM 837 O O . SER A 1 98 ? 45.981 10.528 27.330 1.00 54.50 98 SER A O 1
ATOM 839 N N . SER A 1 99 ? 45.905 8.422 28.111 1.00 49.59 99 SER A N 1
ATOM 840 C CA . SER A 1 99 ? 47.187 8.451 28.819 1.00 49.59 99 SER A CA 1
ATOM 841 C C . SER A 1 99 ? 48.359 8.089 27.901 1.00 49.59 99 SER A C 1
ATOM 843 O O . SER A 1 99 ? 49.471 8.572 28.116 1.00 49.59 99 SER A O 1
ATOM 845 N N . LEU A 1 100 ? 48.125 7.266 26.875 1.00 48.19 100 LEU A N 1
ATOM 846 C CA . LEU A 1 100 ? 49.133 6.848 25.900 1.00 48.19 100 LEU A CA 1
ATOM 847 C C . LEU A 1 100 ? 49.417 7.944 24.857 1.00 48.19 100 LEU A C 1
ATOM 849 O O . LEU A 1 100 ? 50.550 8.083 24.405 1.00 48.19 100 LEU A O 1
ATOM 853 N N . THR A 1 101 ? 48.441 8.808 24.554 1.00 44.84 101 THR A N 1
ATOM 854 C CA . THR A 1 101 ? 48.590 9.967 23.646 1.00 44.84 101 THR A CA 1
ATOM 855 C C . THR A 1 101 ? 49.496 11.105 24.163 1.00 44.84 101 THR A C 1
ATOM 857 O O . THR A 1 101 ? 49.487 12.193 23.594 1.00 44.84 101 THR A O 1
ATOM 860 N N . SER A 1 102 ? 50.288 10.883 25.220 1.00 41.78 102 SER A N 1
ATOM 861 C CA . SER A 1 102 ? 51.196 11.875 25.830 1.00 41.78 102 SER A CA 1
ATOM 862 C C . SER A 1 102 ? 52.694 11.514 25.714 1.00 41.78 102 SER A C 1
ATOM 864 O O . SER A 1 102 ? 53.538 12.082 26.406 1.00 41.78 102 SER A O 1
ATOM 866 N N . GLY A 1 103 ? 53.050 10.577 24.828 1.00 35.28 103 GLY A N 1
ATOM 867 C CA . GLY A 1 103 ? 54.436 10.267 24.456 1.00 35.28 103 GLY A CA 1
ATOM 868 C C . GLY A 1 103 ? 54.515 9.845 22.989 1.00 35.28 103 GLY A C 1
ATOM 869 O O . GLY A 1 103 ? 53.894 8.863 22.602 1.00 35.28 103 GLY A O 1
ATOM 870 N N . GLY A 1 104 ? 55.226 10.605 22.152 1.00 36.81 104 GLY A N 1
ATOM 871 C CA . GLY A 1 104 ? 55.259 10.383 20.698 1.00 36.81 104 GLY A CA 1
ATOM 872 C C . GLY A 1 104 ? 56.509 9.648 20.202 1.00 36.81 104 GLY A C 1
ATOM 873 O O . GLY A 1 104 ? 57.544 9.683 20.864 1.00 36.81 104 GLY A O 1
ATOM 874 N N . GLY A 1 105 ? 56.444 9.061 18.997 1.00 37.47 105 GLY A N 1
ATOM 875 C CA . GLY A 1 105 ? 57.654 8.592 18.306 1.00 37.47 105 GLY A CA 1
ATOM 876 C C . GLY A 1 105 ? 57.508 7.534 17.201 1.00 37.47 105 GLY A C 1
ATOM 877 O O . GLY A 1 105 ? 57.834 6.381 17.440 1.00 37.47 105 GLY A O 1
ATOM 878 N N . LEU A 1 106 ? 57.256 8.001 15.966 1.00 36.66 106 LEU A N 1
ATOM 879 C CA . LEU A 1 106 ? 57.963 7.565 14.736 1.00 36.66 106 LEU A CA 1
ATOM 880 C C . LEU A 1 106 ? 57.587 6.217 14.038 1.00 36.66 106 LEU A C 1
ATOM 882 O O . LEU A 1 106 ? 57.005 5.321 14.631 1.00 36.66 106 LEU A O 1
ATOM 886 N N . HIS A 1 107 ? 57.982 6.111 12.752 1.00 30.89 107 HIS A N 1
ATOM 887 C CA . HIS A 1 107 ? 58.021 4.919 11.856 1.00 30.89 107 HIS A CA 1
ATOM 888 C C . HIS A 1 107 ? 56.775 4.468 11.040 1.00 30.89 107 HIS A C 1
ATOM 890 O O . HIS A 1 107 ? 56.258 3.374 11.205 1.00 30.89 107 HIS A O 1
ATOM 896 N N . HIS A 1 108 ? 56.367 5.319 10.087 1.00 33.81 108 HIS A N 1
ATOM 897 C CA . HIS A 1 108 ? 56.507 5.145 8.615 1.00 33.81 108 HIS A CA 1
ATOM 898 C C . HIS A 1 108 ? 56.211 3.794 7.890 1.00 33.81 108 HIS A C 1
ATOM 900 O O . HIS A 1 108 ? 56.747 2.754 8.256 1.00 33.81 108 HIS A O 1
ATOM 906 N N . THR A 1 109 ? 55.561 3.911 6.709 1.00 32.81 109 THR A N 1
ATOM 907 C CA . THR A 1 109 ? 55.372 2.919 5.600 1.00 32.81 109 THR A CA 1
ATOM 908 C C . THR A 1 109 ? 54.545 1.647 5.894 1.00 32.81 109 THR A C 1
ATOM 910 O O . THR A 1 109 ? 54.618 1.111 6.988 1.00 32.81 109 THR A O 1
ATOM 913 N N . THR A 1 110 ? 53.702 1.123 4.987 1.00 31.92 110 THR A N 1
ATOM 914 C CA . THR A 1 110 ? 53.513 1.374 3.532 1.00 31.92 110 THR A CA 1
ATOM 915 C C . THR A 1 110 ? 52.019 1.517 3.180 1.00 31.92 110 THR A C 1
ATOM 917 O O . THR A 1 110 ? 51.181 0.864 3.791 1.00 31.92 110 THR A O 1
ATOM 920 N N . ASN A 1 111 ? 51.675 2.338 2.178 1.00 34.97 111 ASN A N 1
ATOM 921 C CA . ASN A 1 111 ? 50.315 2.435 1.615 1.00 34.97 111 ASN A CA 1
ATOM 922 C C . ASN A 1 111 ? 50.185 1.596 0.336 1.00 34.97 111 ASN A C 1
ATOM 924 O O . ASN A 1 111 ? 51.134 1.592 -0.443 1.00 34.97 111 ASN A O 1
ATOM 928 N N . ILE A 1 112 ? 48.981 1.080 0.044 1.00 33.56 112 ILE A N 1
ATOM 929 C CA . ILE A 1 112 ? 48.241 1.304 -1.222 1.00 33.56 112 ILE A CA 1
ATOM 930 C C . ILE A 1 112 ? 46.802 0.734 -1.108 1.00 33.56 112 ILE A C 1
ATOM 932 O O . ILE A 1 112 ? 46.562 -0.210 -0.368 1.00 33.56 112 ILE A O 1
ATOM 936 N N . TYR A 1 113 ? 45.845 1.404 -1.765 1.00 31.89 113 TYR A N 1
ATOM 937 C CA . TYR A 1 113 ? 44.391 1.151 -1.877 1.00 31.89 113 TYR A CA 1
ATOM 938 C C . TYR A 1 113 ? 43.638 0.308 -0.819 1.00 31.89 113 TYR A C 1
ATOM 940 O O . TYR A 1 113 ? 43.602 -0.918 -0.872 1.00 31.89 113 TYR A O 1
ATOM 948 N N . ASN A 1 114 ? 42.741 0.979 -0.082 1.00 31.28 114 ASN A N 1
ATOM 949 C CA . ASN A 1 114 ? 41.314 0.878 -0.431 1.00 31.28 114 ASN A CA 1
ATOM 950 C C . ASN A 1 114 ? 40.487 2.085 0.054 1.00 31.28 114 ASN A C 1
ATOM 952 O O . ASN A 1 114 ? 40.919 2.841 0.922 1.00 31.28 114 ASN A O 1
ATOM 956 N N . ILE A 1 115 ? 39.326 2.312 -0.570 1.00 33.78 115 ILE A N 1
ATOM 957 C CA . ILE A 1 115 ? 38.563 3.573 -0.496 1.00 33.78 115 ILE A CA 1
ATOM 958 C C . ILE A 1 115 ? 37.177 3.372 0.160 1.00 33.78 115 ILE A C 1
ATOM 960 O O . ILE A 1 115 ? 36.611 2.283 0.170 1.00 33.78 115 ILE A O 1
ATOM 964 N N . THR A 1 116 ? 36.603 4.463 0.684 1.00 32.03 116 THR A N 1
ATOM 965 C CA . THR A 1 116 ? 35.206 4.606 1.159 1.00 32.03 116 THR A CA 1
ATOM 966 C C . THR A 1 116 ? 34.751 3.790 2.381 1.00 32.03 116 THR A C 1
ATOM 968 O O . THR A 1 116 ? 33.900 2.907 2.289 1.00 32.03 116 THR A O 1
ATOM 971 N N . LYS A 1 117 ? 35.053 4.318 3.578 1.00 28.50 117 LYS A N 1
ATOM 972 C CA . LYS A 1 117 ? 33.955 4.745 4.472 1.00 28.50 117 LYS A CA 1
ATOM 973 C C . LYS A 1 117 ? 34.337 5.930 5.366 1.00 28.50 117 LYS A C 1
ATOM 975 O O . LYS A 1 117 ? 35.506 6.172 5.632 1.00 28.50 117 LYS A O 1
ATOM 980 N N . LYS A 1 118 ? 33.316 6.703 5.753 1.00 32.06 118 LYS A N 1
ATOM 981 C CA . LYS A 1 118 ? 33.417 7.991 6.464 1.00 32.06 118 LYS A CA 1
ATOM 982 C C . LYS A 1 118 ? 34.220 7.869 7.768 1.00 32.06 118 LYS A C 1
ATOM 984 O O . LYS A 1 118 ? 33.863 7.036 8.598 1.00 32.06 118 LYS A O 1
ATOM 989 N N . HIS A 1 119 ? 35.170 8.778 8.007 1.00 28.14 119 HIS A N 1
ATOM 990 C CA . HIS A 1 119 ? 35.567 9.133 9.374 1.00 28.14 119 HIS A CA 1
ATOM 991 C C . HIS A 1 119 ? 34.842 10.405 9.826 1.00 28.14 119 HIS A C 1
ATOM 993 O O . HIS A 1 119 ? 34.471 11.252 9.011 1.00 28.14 119 HIS A O 1
ATOM 999 N N . ARG A 1 120 ? 34.594 10.500 11.131 1.00 37.66 120 ARG A N 1
ATOM 1000 C CA . ARG A 1 120 ? 33.859 11.586 11.787 1.00 37.66 120 ARG A CA 1
ATOM 1001 C C . ARG A 1 120 ? 34.736 12.105 12.913 1.00 37.66 120 ARG A C 1
ATOM 1003 O O . ARG A 1 120 ? 34.731 11.524 13.996 1.00 37.66 120 ARG A O 1
ATOM 1010 N N . ASP A 1 121 ? 35.410 13.218 12.668 1.00 31.55 121 ASP A N 1
ATOM 1011 C CA . ASP A 1 121 ? 36.190 13.900 13.694 1.00 31.55 121 ASP A CA 1
ATOM 1012 C C . ASP A 1 121 ? 35.449 15.148 14.179 1.00 31.55 121 ASP A C 1
ATOM 1014 O O . ASP A 1 121 ? 34.763 15.837 13.423 1.00 31.55 121 ASP A O 1
ATOM 1018 N N . GLY A 1 122 ? 35.574 15.431 15.472 1.00 38.62 122 GLY A N 1
ATOM 1019 C CA . GLY A 1 122 ? 35.038 16.632 16.095 1.00 38.62 122 GLY A CA 1
ATOM 1020 C C . GLY A 1 122 ? 35.931 17.073 17.246 1.00 38.62 122 GLY A C 1
ATOM 1021 O O . GLY A 1 122 ? 36.417 16.239 18.002 1.00 38.62 122 GLY A O 1
ATOM 1022 N N . ASN A 1 123 ? 36.139 18.383 17.366 1.00 34.72 123 ASN A N 1
ATOM 1023 C CA . ASN A 1 123 ? 36.842 19.052 18.461 1.00 34.72 123 ASN A CA 1
ATOM 1024 C C . ASN A 1 123 ? 36.489 20.558 18.412 1.00 34.72 123 ASN A C 1
ATOM 1026 O O . ASN A 1 123 ? 36.357 21.098 17.319 1.00 34.72 123 ASN A O 1
ATOM 1030 N N . VAL A 1 124 ? 36.353 21.306 19.514 1.00 33.91 124 VAL A N 1
ATOM 1031 C CA . VAL A 1 124 ? 36.050 20.904 20.902 1.00 33.91 124 VAL A CA 1
ATOM 1032 C C . VAL A 1 124 ? 35.425 22.097 21.670 1.00 33.91 124 VAL A C 1
ATOM 1034 O O . VAL A 1 124 ? 35.441 23.225 21.188 1.00 33.91 124 VAL A O 1
ATOM 1037 N N . SER A 1 125 ? 34.860 21.806 22.847 1.00 38.12 125 SER A N 1
ATOM 1038 C CA . SER A 1 125 ? 34.366 22.644 23.974 1.00 38.12 125 SER A CA 1
ATOM 1039 C C . SER A 1 125 ? 35.146 23.957 24.298 1.00 38.12 125 SER A C 1
ATOM 1041 O O . SER A 1 125 ? 36.265 24.085 23.805 1.00 38.12 125 SER A O 1
ATOM 1043 N N . PRO A 1 126 ? 34.686 24.886 25.199 1.00 55.94 126 PRO A N 1
ATOM 1044 C CA . PRO A 1 126 ? 33.710 24.676 26.297 1.00 55.94 126 PRO A CA 1
ATOM 1045 C C . PRO A 1 126 ? 32.740 25.830 26.703 1.00 55.94 126 PRO A C 1
ATOM 1047 O O . PRO A 1 126 ? 32.897 26.990 26.337 1.00 55.94 126 PRO A O 1
ATOM 1050 N N . GLY A 1 127 ? 31.787 25.510 27.595 1.00 29.72 127 GLY A N 1
ATOM 1051 C CA . GLY A 1 127 ? 30.965 26.457 28.378 1.00 29.72 127 GLY A CA 1
ATOM 1052 C C . GLY A 1 127 ? 30.019 25.721 29.352 1.00 29.72 127 GLY A C 1
ATOM 1053 O O . GLY A 1 127 ? 29.541 24.641 29.018 1.00 29.72 127 GLY A O 1
ATOM 1054 N N . ARG A 1 128 ? 29.779 26.238 30.573 1.00 37.03 128 ARG A N 1
ATOM 1055 C CA . ARG A 1 128 ? 28.990 25.567 31.649 1.00 37.03 128 ARG A CA 1
ATOM 1056 C C . ARG A 1 128 ? 27.920 26.521 32.272 1.00 37.03 128 ARG A C 1
ATOM 1058 O O . ARG A 1 128 ? 27.803 27.635 31.768 1.00 37.03 128 ARG A O 1
ATOM 1065 N N . PRO A 1 129 ? 27.052 26.118 33.236 1.00 58.22 129 PRO A N 1
ATOM 1066 C CA . PRO A 1 129 ? 25.606 26.360 33.113 1.00 58.22 129 PRO A CA 1
ATOM 1067 C C . PRO A 1 129 ? 25.005 27.290 34.189 1.00 58.22 129 PRO A C 1
ATOM 1069 O O . PRO A 1 129 ? 25.686 27.687 35.133 1.00 58.22 129 PRO A O 1
ATOM 1072 N N . VAL A 1 130 ? 23.690 27.542 34.105 1.00 31.16 130 VAL A N 1
ATOM 1073 C CA . VAL A 1 130 ? 22.885 28.164 35.177 1.00 31.16 130 VAL A CA 1
ATOM 1074 C C . VAL A 1 130 ? 21.624 27.331 35.462 1.00 31.16 130 VAL A C 1
ATOM 1076 O O . VAL A 1 130 ? 21.054 26.723 34.562 1.00 31.16 130 VAL A O 1
ATOM 1079 N N . SER A 1 131 ? 21.241 27.282 36.740 1.00 36.16 131 SER A N 1
ATOM 1080 C CA . SER A 1 131 ? 20.155 26.477 37.321 1.00 36.16 131 SER A CA 1
ATOM 1081 C C . SER A 1 131 ? 18.734 26.968 36.985 1.00 36.16 131 SER A C 1
ATOM 1083 O O . SER A 1 131 ? 18.498 28.171 36.895 1.00 36.16 131 SER A O 1
ATOM 1085 N N . GLY A 1 132 ? 17.780 26.031 36.922 1.00 30.56 132 GLY A N 1
ATOM 1086 C CA . GLY A 1 132 ? 16.329 26.248 36.979 1.00 30.56 132 GLY A CA 1
ATOM 1087 C C . GLY A 1 132 ? 15.639 24.938 37.387 1.00 30.56 132 GLY A C 1
ATOM 1088 O O . GLY A 1 132 ? 15.885 23.911 36.761 1.00 30.56 132 GLY A O 1
ATOM 1089 N N . LEU A 1 133 ? 14.863 24.934 38.477 1.00 34.09 133 LEU A N 1
ATOM 1090 C CA . LEU A 1 133 ? 14.502 23.712 39.219 1.00 34.09 133 LEU A CA 1
ATOM 1091 C C . LEU A 1 133 ? 13.040 23.255 39.016 1.00 34.09 133 LEU A C 1
ATOM 1093 O O . LEU A 1 133 ? 12.146 24.097 38.979 1.00 34.09 133 LEU A O 1
ATOM 1097 N N . SER A 1 134 ? 12.834 21.931 39.116 1.00 32.88 134 SER A N 1
ATOM 1098 C CA . SER A 1 134 ? 11.663 21.233 39.706 1.00 32.88 134 SER A CA 1
ATOM 1099 C C . SER A 1 134 ? 10.666 20.542 38.757 1.00 32.88 134 SER A C 1
ATOM 1101 O O . SER A 1 134 ? 10.227 21.132 37.775 1.00 32.88 134 SER A O 1
ATOM 1103 N N . GLY A 1 135 ? 10.240 19.325 39.133 1.00 31.84 135 GLY A N 1
ATOM 1104 C CA . GLY A 1 135 ? 9.076 18.614 38.574 1.00 31.84 135 GLY A CA 1
ATOM 1105 C C . GLY A 1 135 ? 9.329 17.132 38.262 1.00 31.84 135 GLY A C 1
ATOM 1106 O O . GLY A 1 135 ? 10.196 16.822 37.452 1.00 31.84 135 GLY A O 1
ATOM 1107 N N . ASP A 1 136 ? 8.571 16.233 38.895 1.00 30.02 136 ASP A N 1
ATOM 1108 C CA . ASP A 1 136 ? 8.708 14.772 38.793 1.00 30.02 136 ASP A CA 1
ATOM 1109 C C . ASP A 1 136 ? 8.494 14.171 37.390 1.00 30.02 136 ASP A C 1
ATOM 1111 O O . ASP A 1 136 ? 7.507 14.435 36.707 1.00 30.02 136 ASP A O 1
ATOM 1115 N N . MET A 1 137 ? 9.423 13.288 37.017 1.00 39.69 137 MET A N 1
ATOM 1116 C CA . MET A 1 137 ? 9.176 11.850 36.824 1.00 39.69 137 MET A CA 1
ATOM 1117 C C . MET A 1 137 ? 7.736 11.401 36.482 1.00 39.69 137 MET A C 1
ATOM 1119 O O . MET A 1 137 ? 6.952 11.099 37.375 1.00 39.69 137 MET A O 1
ATOM 1123 N N . GLU A 1 138 ? 7.471 11.129 35.200 1.00 31.14 138 GLU A N 1
ATOM 1124 C CA . GLU A 1 138 ? 6.824 9.864 34.815 1.00 31.14 138 GLU A CA 1
ATOM 1125 C C . GLU A 1 138 ? 7.255 9.438 33.398 1.00 31.14 138 GLU A C 1
ATOM 1127 O O . GLU A 1 138 ? 7.638 10.273 32.576 1.00 31.14 138 GLU A O 1
ATOM 1132 N N . SER A 1 139 ? 7.277 8.130 33.126 1.00 35.44 139 SER A N 1
ATOM 1133 C CA . SER A 1 139 ? 7.946 7.551 31.951 1.00 35.44 139 SER A CA 1
ATOM 1134 C C . SER A 1 139 ? 6.964 6.971 30.934 1.00 35.44 139 SER A C 1
ATOM 1136 O O . SER A 1 139 ? 6.231 6.036 31.249 1.00 35.44 139 SER A O 1
ATOM 1138 N N . SER A 1 140 ? 7.007 7.457 29.688 1.00 37.28 140 SER A N 1
ATOM 1139 C CA . SER A 1 140 ? 6.567 6.690 28.514 1.00 37.28 140 SER A CA 1
ATOM 1140 C C . SER A 1 140 ? 7.097 7.276 27.192 1.00 37.28 140 SER A C 1
ATOM 1142 O O . SER A 1 140 ? 7.486 8.440 27.125 1.00 37.28 140 SER A O 1
ATOM 1144 N N . ASN A 1 141 ? 7.064 6.468 26.128 1.00 29.23 141 ASN A N 1
ATOM 1145 C CA . ASN A 1 141 ? 7.316 6.829 24.724 1.00 29.23 141 ASN A CA 1
ATOM 1146 C C . ASN A 1 141 ? 8.669 7.480 24.371 1.00 29.23 141 ASN A C 1
ATOM 1148 O O . ASN A 1 141 ? 8.738 8.541 23.745 1.00 29.23 141 ASN A O 1
ATOM 1152 N N . GLY A 1 142 ? 9.758 6.741 24.582 1.00 42.31 142 GLY A N 1
ATOM 1153 C CA . GLY A 1 142 ? 10.914 6.876 23.695 1.00 42.31 142 GLY A CA 1
ATOM 1154 C C . GLY A 1 142 ? 10.631 6.229 22.333 1.00 42.31 142 GLY A C 1
ATOM 1155 O O . GLY A 1 142 ? 10.743 5.013 22.242 1.00 42.31 142 GLY A O 1
ATOM 1156 N N . ASN A 1 143 ? 10.265 7.007 21.296 1.00 38.94 143 ASN A N 1
ATOM 1157 C CA . ASN A 1 143 ? 10.408 6.584 19.881 1.00 38.94 143 ASN A CA 1
ATOM 1158 C C . ASN A 1 143 ? 10.256 7.689 18.796 1.00 38.94 143 ASN A C 1
ATOM 1160 O O . ASN A 1 143 ? 9.906 7.396 17.656 1.00 38.94 143 ASN A O 1
ATOM 1164 N N . PHE A 1 144 ? 10.542 8.965 19.097 1.00 40.47 144 PHE A N 1
ATOM 1165 C CA . PHE A 1 144 ? 10.492 10.058 18.102 1.00 40.47 144 PHE A CA 1
ATOM 1166 C C . PHE A 1 144 ? 11.738 10.966 18.154 1.00 40.47 144 PHE A C 1
ATOM 1168 O O . PHE A 1 144 ? 11.746 12.002 18.814 1.00 40.47 144 PHE A O 1
ATOM 1175 N N . SER A 1 145 ? 12.809 10.579 17.444 1.00 45.81 145 SER A N 1
ATOM 1176 C CA . SER A 1 145 ? 13.984 11.434 17.136 1.00 45.81 145 SER A CA 1
ATOM 1177 C C . SER A 1 145 ? 14.802 10.936 15.923 1.00 45.81 145 SER A C 1
ATOM 1179 O O . SER A 1 145 ? 16.026 10.905 15.964 1.00 45.81 145 SER A O 1
ATOM 1181 N N . ALA A 1 146 ? 14.132 10.543 14.829 1.00 43.84 146 ALA A N 1
ATOM 1182 C CA . ALA A 1 146 ? 14.790 10.194 13.553 1.00 43.84 146 ALA A CA 1
ATOM 1183 C C . ALA A 1 146 ? 14.466 11.176 12.406 1.00 43.84 146 ALA A C 1
ATOM 1185 O O . ALA A 1 146 ? 15.312 11.456 11.562 1.00 43.84 146 ALA A O 1
ATOM 1186 N N . ALA A 1 147 ? 13.251 11.736 12.381 1.00 41.47 147 ALA A N 1
ATOM 1187 C CA . ALA A 1 147 ? 12.829 12.677 11.339 1.00 41.47 147 ALA A CA 1
ATOM 1188 C C . ALA A 1 147 ? 13.482 14.066 11.484 1.00 41.47 147 ALA A C 1
ATOM 1190 O O . ALA A 1 147 ? 13.881 14.672 10.492 1.00 41.47 147 ALA A O 1
ATOM 1191 N N . THR A 1 148 ? 13.621 14.570 12.715 1.00 50.88 148 THR A N 1
ATOM 1192 C CA . THR A 1 148 ? 14.153 15.917 12.987 1.00 50.88 148 THR A CA 1
ATOM 1193 C C . THR A 1 148 ? 15.615 16.056 12.562 1.00 50.88 148 THR A C 1
ATOM 1195 O O . THR A 1 148 ? 15.992 17.058 11.960 1.00 50.88 148 THR A O 1
ATOM 1198 N N . THR A 1 149 ? 16.429 15.028 12.819 1.00 61.66 149 THR A N 1
ATOM 1199 C CA . THR A 1 149 ? 17.836 14.974 12.404 1.00 61.66 149 THR A CA 1
ATOM 1200 C C . THR A 1 149 ? 17.980 14.993 10.888 1.00 61.66 149 THR A C 1
ATOM 1202 O O . THR A 1 149 ? 18.784 15.770 10.387 1.00 61.66 149 THR A O 1
ATOM 1205 N N . LEU A 1 150 ? 17.157 14.235 10.152 1.00 62.72 150 LEU A N 1
ATOM 1206 C CA . LEU A 1 150 ? 17.194 14.218 8.685 1.00 62.72 150 LEU A CA 1
ATOM 1207 C C . LEU A 1 150 ? 16.872 15.594 8.072 1.00 62.72 150 LEU A C 1
ATOM 1209 O O . LEU A 1 150 ? 17.502 15.994 7.098 1.00 62.72 150 LEU A O 1
ATOM 1213 N N . VAL A 1 151 ? 15.938 16.355 8.656 1.00 69.44 151 VAL A N 1
ATOM 1214 C CA . VAL A 1 151 ? 15.605 17.716 8.187 1.00 69.44 151 VAL A CA 1
ATOM 1215 C C . VAL A 1 151 ? 16.774 18.690 8.386 1.00 69.44 151 VAL A C 1
ATOM 1217 O O . VAL A 1 151 ? 17.054 19.499 7.500 1.00 69.44 151 VAL A O 1
ATOM 1220 N N . ASP A 1 152 ? 17.486 18.609 9.512 1.00 67.94 152 ASP A N 1
ATOM 1221 C CA . ASP A 1 152 ? 18.641 19.473 9.792 1.00 67.94 152 ASP A CA 1
ATOM 1222 C C . ASP A 1 152 ? 19.961 18.977 9.160 1.00 67.94 152 ASP A C 1
ATOM 1224 O O . ASP A 1 152 ? 20.930 19.740 9.071 1.00 67.94 152 ASP A O 1
ATOM 1228 N N . GLU A 1 153 ? 20.001 17.732 8.683 1.00 69.38 153 GLU A N 1
ATOM 1229 C CA . GLU A 1 153 ? 21.060 17.176 7.833 1.00 69.38 153 GLU A CA 1
ATOM 1230 C C . GLU A 1 153 ? 20.861 17.626 6.373 1.00 69.38 153 GLU A C 1
ATOM 1232 O O . GLU A 1 153 ? 21.760 18.247 5.806 1.00 69.38 153 GLU A O 1
ATOM 1237 N N . LEU A 1 154 ? 19.643 17.498 5.827 1.00 72.62 154 LEU A N 1
ATOM 1238 C CA . LEU A 1 154 ? 19.257 18.045 4.514 1.00 72.62 154 LEU A CA 1
ATOM 1239 C C . LEU A 1 154 ? 19.425 19.573 4.430 1.00 72.62 154 LEU A C 1
ATOM 1241 O O . LEU A 1 154 ? 19.772 20.101 3.373 1.00 72.62 154 LEU A O 1
ATOM 1245 N N . ARG A 1 155 ? 19.216 20.315 5.530 1.00 83.12 155 ARG A N 1
ATOM 1246 C CA . ARG A 1 155 ? 19.544 21.753 5.583 1.00 83.12 155 ARG A CA 1
ATOM 1247 C C . ARG A 1 155 ? 21.036 22.009 5.405 1.00 83.12 155 ARG A C 1
ATOM 1249 O O . ARG A 1 155 ? 21.392 22.845 4.580 1.00 83.12 155 ARG A O 1
ATOM 1256 N N . ARG A 1 156 ? 21.894 21.285 6.133 1.00 83.19 156 ARG A N 1
ATOM 1257 C CA . ARG A 1 156 ? 23.356 21.427 6.027 1.00 83.19 156 ARG A CA 1
ATOM 1258 C C . ARG A 1 156 ? 23.856 21.055 4.640 1.00 83.19 156 ARG A C 1
ATOM 1260 O O . ARG A 1 156 ? 24.635 21.807 4.070 1.00 83.19 156 ARG A O 1
ATOM 1267 N N . GLU A 1 157 ? 23.349 19.970 4.065 1.00 79.88 157 GLU A N 1
ATOM 1268 C CA . GLU A 1 157 ? 23.641 19.580 2.683 1.00 79.88 157 GLU A CA 1
ATOM 1269 C C . GLU A 1 157 ? 23.195 20.672 1.689 1.00 79.88 157 GLU A C 1
ATOM 1271 O O . GLU A 1 157 ? 23.959 21.074 0.816 1.00 79.88 157 GLU A O 1
ATOM 1276 N N . SER A 1 158 ? 22.011 21.266 1.879 1.00 79.75 158 SER A N 1
ATOM 1277 C CA . SER A 1 158 ? 21.522 22.389 1.062 1.00 79.75 158 SER A CA 1
ATOM 1278 C C . SER A 1 158 ? 22.327 23.692 1.240 1.00 79.75 158 SER A C 1
ATOM 1280 O O . SER A 1 158 ? 22.364 24.529 0.333 1.00 79.75 158 SER A O 1
ATOM 1282 N N . GLU A 1 159 ? 22.964 23.907 2.390 1.00 85.19 159 GLU A N 1
ATOM 1283 C CA . GLU A 1 159 ? 23.855 25.048 2.653 1.00 85.19 159 GLU A CA 1
ATOM 1284 C C . GLU A 1 159 ? 25.275 24.808 2.121 1.00 85.19 159 GLU A C 1
ATOM 1286 O O . GLU A 1 159 ? 25.885 25.733 1.575 1.00 85.19 159 GLU A O 1
ATOM 1291 N N . GLN A 1 160 ? 25.765 23.568 2.191 1.00 84.50 160 GLN A N 1
ATOM 1292 C CA . GLN A 1 160 ? 27.038 23.132 1.622 1.00 84.50 160 GLN A CA 1
ATOM 1293 C C . GLN A 1 160 ? 26.995 23.153 0.088 1.00 84.50 160 GLN A C 1
ATOM 1295 O O . GLN A 1 160 ? 27.812 23.833 -0.526 1.00 84.50 160 GLN A O 1
ATOM 1300 N N . LEU A 1 161 ? 25.977 22.550 -0.539 1.00 81.94 161 LEU A N 1
ATOM 1301 C CA . LEU A 1 161 ? 25.774 22.607 -1.993 1.00 81.94 161 LEU A CA 1
ATOM 1302 C C . LEU A 1 161 ? 25.598 24.051 -2.499 1.00 81.94 161 LEU A C 1
ATOM 1304 O O . LEU A 1 161 ? 25.992 24.367 -3.622 1.00 81.94 161 LEU A O 1
ATOM 1308 N N . ARG A 1 162 ? 25.052 24.967 -1.681 1.00 88.50 162 ARG A N 1
ATOM 1309 C CA . ARG A 1 162 ? 25.038 26.409 -2.000 1.00 88.50 162 ARG A CA 1
ATOM 1310 C C . ARG A 1 162 ? 26.430 27.034 -1.961 1.00 88.50 162 ARG A C 1
ATOM 1312 O O . ARG A 1 162 ? 26.713 27.864 -2.823 1.00 88.50 162 ARG A O 1
ATOM 1319 N N . HIS A 1 163 ? 27.278 26.663 -1.001 1.00 87.88 163 HIS A N 1
ATOM 1320 C CA . HIS A 1 163 ? 28.666 27.126 -0.954 1.00 87.88 163 HIS A CA 1
ATOM 1321 C C . HIS A 1 163 ? 29.459 26.581 -2.139 1.00 87.88 163 HIS A C 1
ATOM 1323 O O . HIS A 1 163 ? 30.006 27.375 -2.895 1.00 87.88 163 HIS A O 1
ATOM 1329 N N . GLU A 1 164 ? 29.425 25.273 -2.385 1.00 84.50 164 GLU A N 1
ATOM 1330 C CA . GLU A 1 164 ? 30.104 24.631 -3.516 1.00 84.50 164 GLU A CA 1
ATOM 1331 C C . GLU A 1 164 ? 29.644 25.222 -4.860 1.00 84.50 164 GLU A C 1
ATOM 1333 O O . GLU A 1 164 ? 30.473 25.588 -5.692 1.00 84.50 164 GLU A O 1
ATOM 1338 N N . ASN A 1 165 ? 28.340 25.462 -5.062 1.00 84.50 165 ASN A N 1
ATOM 1339 C CA . ASN A 1 165 ? 27.855 26.137 -6.272 1.00 84.50 165 ASN A CA 1
ATOM 1340 C C . ASN A 1 165 ? 28.303 27.612 -6.358 1.00 84.50 165 ASN A C 1
ATOM 1342 O O . ASN A 1 165 ? 28.504 28.125 -7.459 1.00 84.50 165 ASN A O 1
ATOM 1346 N N . ALA A 1 166 ? 28.478 28.306 -5.230 1.00 89.12 166 ALA A N 1
ATOM 1347 C CA . ALA A 1 166 ? 29.022 29.663 -5.194 1.00 89.12 166 ALA A CA 1
ATOM 1348 C C . ALA A 1 166 ? 30.541 29.702 -5.441 1.00 89.12 166 ALA A C 1
ATOM 1350 O O . ALA A 1 166 ? 31.027 30.670 -6.025 1.00 89.12 166 ALA A O 1
ATOM 1351 N N . GLU A 1 167 ? 31.283 28.669 -5.038 1.00 83.88 167 GLU A N 1
ATOM 1352 C CA . GLU A 1 167 ? 32.725 28.527 -5.272 1.00 83.88 167 GLU A CA 1
ATOM 1353 C C . GLU A 1 167 ? 32.993 28.142 -6.732 1.00 83.88 167 GLU A C 1
ATOM 1355 O O . GLU A 1 167 ? 33.750 28.838 -7.402 1.00 83.88 167 GLU A O 1
ATOM 1360 N N . LEU A 1 168 ? 32.262 27.162 -7.280 1.00 85.69 168 LEU A N 1
ATOM 1361 C CA . LEU A 1 168 ? 32.302 26.800 -8.703 1.00 85.69 168 LEU A CA 1
ATOM 1362 C C . LEU A 1 168 ? 31.959 27.992 -9.611 1.00 85.69 168 LEU A C 1
ATOM 1364 O O . LEU A 1 168 ? 32.618 28.207 -10.625 1.00 85.69 168 LEU A O 1
ATOM 1368 N N . ARG A 1 169 ? 30.984 28.838 -9.241 1.00 88.31 169 ARG A N 1
ATOM 1369 C CA . ARG A 1 169 ? 30.717 30.106 -9.956 1.00 88.31 169 ARG A CA 1
ATOM 1370 C C . ARG A 1 169 ? 31.880 31.095 -9.856 1.00 88.31 169 ARG A C 1
ATOM 1372 O O . ARG A 1 169 ? 32.151 31.805 -10.825 1.00 88.31 169 ARG A O 1
ATOM 1379 N N . ARG A 1 170 ? 32.558 31.158 -8.705 1.00 89.06 170 ARG A N 1
ATOM 1380 C CA . ARG A 1 170 ? 33.744 32.003 -8.483 1.00 89.06 170 ARG A CA 1
ATOM 1381 C C . ARG A 1 170 ? 34.910 31.538 -9.356 1.00 89.06 170 ARG A C 1
ATOM 1383 O O . ARG A 1 170 ? 35.562 32.364 -9.988 1.00 89.06 170 ARG A O 1
ATOM 1390 N N . GLU A 1 171 ? 35.120 30.228 -9.440 1.00 87.56 171 GLU A N 1
ATOM 1391 C CA . GLU A 1 171 ? 36.183 29.606 -10.222 1.00 87.56 171 GLU A CA 1
ATOM 1392 C C . GLU A 1 171 ? 35.914 29.660 -11.731 1.00 87.56 171 GLU A C 1
ATOM 1394 O O . GLU A 1 171 ? 36.787 30.098 -12.474 1.00 87.56 171 GLU A O 1
ATOM 1399 N N . VAL A 1 172 ? 34.698 29.363 -12.202 1.00 89.62 172 VAL A N 1
ATOM 1400 C CA . VAL A 1 172 ? 34.307 29.594 -13.608 1.00 89.62 172 VAL A CA 1
ATOM 1401 C C . VAL A 1 172 ? 34.446 31.078 -13.976 1.00 89.62 172 VAL A C 1
ATOM 1403 O O . VAL A 1 172 ? 34.903 31.405 -15.074 1.00 89.62 172 VAL A O 1
ATOM 1406 N N . GLY A 1 173 ? 34.142 31.995 -13.051 1.00 87.44 173 GLY A N 1
ATOM 1407 C CA . GLY A 1 173 ? 34.423 33.425 -13.203 1.00 87.44 173 GLY A CA 1
ATOM 1408 C C . GLY A 1 173 ? 35.920 33.736 -13.339 1.00 87.44 173 GLY A C 1
ATOM 1409 O O . GLY A 1 173 ? 36.312 34.502 -14.222 1.00 87.44 173 GLY A O 1
ATOM 1410 N N . ALA A 1 174 ? 36.772 33.108 -12.525 1.00 86.31 174 ALA A N 1
ATOM 1411 C CA . ALA A 1 174 ? 38.226 33.245 -12.597 1.00 86.31 174 ALA A CA 1
ATOM 1412 C C . ALA A 1 174 ? 38.807 32.654 -13.896 1.00 86.31 174 ALA A C 1
ATOM 1414 O O . ALA A 1 174 ? 39.601 33.317 -14.562 1.00 86.31 174 ALA A O 1
ATOM 1415 N N . GLN A 1 175 ? 38.363 31.467 -14.315 1.00 87.31 175 GLN A N 1
ATOM 1416 C CA . GLN A 1 175 ? 38.742 30.834 -15.584 1.00 87.31 175 GLN A CA 1
ATOM 1417 C C . GLN A 1 175 ? 38.312 31.690 -16.786 1.00 87.31 175 GLN A C 1
ATOM 1419 O O . GLN A 1 175 ? 39.115 31.940 -17.685 1.00 87.31 175 GLN A O 1
ATOM 1424 N N . THR A 1 176 ? 37.092 32.239 -16.767 1.00 87.38 176 THR A N 1
ATOM 1425 C CA . THR A 1 176 ? 36.607 33.189 -17.786 1.00 87.38 176 THR A CA 1
ATOM 1426 C C . THR A 1 176 ? 37.459 34.462 -17.814 1.00 87.38 176 THR A C 1
ATOM 1428 O O . THR A 1 176 ? 37.821 34.948 -18.888 1.00 87.38 176 THR A O 1
ATOM 1431 N N . SER A 1 177 ? 37.843 34.987 -16.646 1.00 84.31 177 SER A N 1
ATOM 1432 C CA . SER A 1 177 ? 38.743 36.140 -16.530 1.00 84.31 177 SER A CA 1
ATOM 1433 C C . SER A 1 177 ? 40.135 35.839 -17.101 1.00 84.31 177 SER A C 1
ATOM 1435 O O . SER A 1 177 ? 40.648 36.622 -17.902 1.00 84.31 177 SER A O 1
ATOM 1437 N N . MET A 1 178 ? 40.713 34.670 -16.794 1.00 86.31 178 MET A N 1
ATOM 1438 C CA . MET A 1 178 ? 41.993 34.219 -17.353 1.00 86.31 178 MET A CA 1
ATOM 1439 C C . MET A 1 178 ? 41.934 34.045 -18.874 1.00 86.31 178 MET A C 1
ATOM 1441 O O . MET A 1 178 ? 42.823 34.534 -19.565 1.00 86.31 178 MET A O 1
ATOM 1445 N N . LEU A 1 179 ? 40.878 33.431 -19.419 1.00 84.12 179 LEU A N 1
ATOM 1446 C CA . LEU A 1 179 ? 40.672 33.315 -20.869 1.00 84.12 179 LEU A CA 1
ATOM 1447 C C . LEU A 1 179 ? 40.542 34.693 -21.535 1.00 84.12 179 LEU A C 1
ATOM 1449 O O . LEU A 1 179 ? 41.148 34.940 -22.577 1.00 84.12 179 LEU A O 1
ATOM 1453 N N . THR A 1 180 ? 39.820 35.624 -20.906 1.00 86.12 180 THR A N 1
ATOM 1454 C CA . THR A 1 180 ? 39.687 37.005 -21.397 1.00 86.12 180 THR A CA 1
ATOM 1455 C C . THR A 1 180 ? 41.025 37.753 -21.345 1.00 86.12 180 THR A C 1
ATOM 1457 O O . THR A 1 180 ? 41.356 38.494 -22.269 1.00 86.12 180 THR A O 1
ATOM 1460 N N . SER A 1 181 ? 41.828 37.542 -20.297 1.00 85.25 181 SER A N 1
ATOM 1461 C CA . SER A 1 181 ? 43.177 38.104 -20.178 1.00 85.25 181 SER A CA 1
ATOM 1462 C C . SER A 1 181 ? 44.117 37.536 -21.241 1.00 85.25 181 SER A C 1
ATOM 1464 O O . SER A 1 181 ? 44.784 38.298 -21.935 1.00 85.25 181 SER A O 1
ATOM 1466 N N . ARG A 1 182 ? 44.114 36.212 -21.434 1.00 87.56 182 ARG A N 1
ATOM 1467 C CA . ARG A 1 182 ? 44.954 35.509 -22.412 1.00 87.56 182 ARG A CA 1
ATOM 1468 C C . ARG A 1 182 ? 44.586 35.862 -23.855 1.00 87.56 182 ARG A C 1
ATOM 1470 O O . ARG A 1 182 ? 45.469 35.936 -24.701 1.00 87.56 182 ARG A O 1
ATOM 1477 N N . ASN A 1 183 ? 43.315 36.155 -24.140 1.00 85.31 183 ASN A N 1
ATOM 1478 C CA . ASN A 1 183 ? 42.902 36.697 -25.437 1.00 85.31 183 ASN A CA 1
ATOM 1479 C C . ASN A 1 183 ? 43.391 38.141 -25.648 1.00 85.31 183 ASN A C 1
ATOM 1481 O O . ASN A 1 183 ? 43.933 38.424 -26.710 1.00 85.31 183 ASN A O 1
ATOM 1485 N N . ARG A 1 184 ? 43.314 39.026 -24.643 1.00 89.19 184 ARG A N 1
ATOM 1486 C CA . ARG A 1 184 ? 43.896 40.386 -24.731 1.00 89.19 184 ARG A CA 1
ATOM 1487 C C . ARG A 1 184 ? 45.421 40.375 -24.859 1.00 89.19 184 ARG A C 1
ATOM 1489 O O . ARG A 1 184 ? 46.000 41.235 -25.515 1.00 89.19 184 ARG A O 1
ATOM 1496 N N . GLU A 1 185 ? 46.080 39.407 -24.232 1.00 86.38 185 GLU A N 1
ATOM 1497 C CA . GLU A 1 185 ? 47.516 39.163 -24.377 1.00 86.38 185 GLU A CA 1
ATOM 1498 C C . GLU A 1 185 ? 47.853 38.656 -25.786 1.00 86.38 185 GLU A C 1
ATOM 1500 O O . GLU A 1 185 ? 48.763 39.176 -26.420 1.00 86.38 185 GLU A O 1
ATOM 1505 N N . LYS A 1 186 ? 47.056 37.729 -26.332 1.00 91.31 186 LYS A N 1
ATOM 1506 C CA . LYS A 1 186 ? 47.152 37.277 -27.728 1.00 91.31 186 LYS A CA 1
ATOM 1507 C C . LYS A 1 186 ? 46.937 38.424 -28.727 1.00 91.31 186 LYS A C 1
ATOM 1509 O O . LYS A 1 186 ? 47.665 38.511 -29.708 1.00 91.31 186 LYS A O 1
ATOM 1514 N N . GLU A 1 187 ? 45.977 39.314 -28.475 1.00 86.88 187 GLU A N 1
ATOM 1515 C CA . GLU A 1 187 ? 45.744 40.532 -29.267 1.00 86.88 187 GLU A CA 1
ATOM 1516 C C . GLU A 1 187 ? 46.938 41.494 -29.187 1.00 86.88 187 GLU A C 1
ATOM 1518 O O . GLU A 1 187 ? 47.407 41.956 -30.225 1.00 86.88 187 GLU A O 1
ATOM 1523 N N . ARG A 1 188 ? 47.503 41.721 -27.990 1.00 90.62 188 ARG A N 1
ATOM 1524 C CA . ARG A 1 188 ? 48.769 42.459 -27.819 1.00 90.62 188 ARG A CA 1
ATOM 1525 C C . ARG A 1 188 ? 49.908 41.847 -28.625 1.00 90.62 188 ARG A C 1
ATOM 1527 O O . ARG A 1 188 ? 50.592 42.580 -29.324 1.00 90.62 188 ARG A O 1
ATOM 1534 N N . LEU A 1 189 ? 50.092 40.531 -28.549 1.00 84.25 189 LEU A N 1
ATOM 1535 C CA . LEU A 1 189 ? 51.157 39.825 -29.260 1.00 84.25 189 LEU A CA 1
ATOM 1536 C C . LEU A 1 189 ? 50.953 39.867 -30.780 1.00 84.25 189 LEU A C 1
ATOM 1538 O O . LEU A 1 189 ? 51.929 39.991 -31.511 1.00 84.25 189 LEU A O 1
ATOM 1542 N N . TYR A 1 190 ? 49.714 39.832 -31.283 1.00 84.81 190 TYR A N 1
ATOM 1543 C CA . TYR A 1 190 ? 49.455 40.090 -32.703 1.00 84.81 190 TYR A CA 1
ATOM 1544 C C . TYR A 1 190 ? 49.787 41.533 -33.096 1.00 84.81 190 TYR A C 1
ATOM 1546 O O . TYR A 1 190 ? 50.411 41.730 -34.136 1.00 84.81 190 TYR A O 1
ATOM 1554 N N . GLN A 1 191 ? 49.430 42.518 -32.266 1.00 84.94 191 GLN A N 1
ATOM 1555 C CA . GLN A 1 191 ? 49.760 43.924 -32.508 1.00 84.94 191 GLN A CA 1
ATOM 1556 C C . GLN A 1 191 ? 51.280 44.150 -32.507 1.00 84.94 191 GLN A C 1
ATOM 1558 O O . GLN A 1 191 ? 51.803 44.791 -33.411 1.00 84.94 191 GLN A O 1
ATOM 1563 N N . GLU A 1 192 ? 51.998 43.541 -31.561 1.00 82.56 192 GLU A N 1
ATOM 1564 C CA . GLU A 1 192 ? 53.460 43.568 -31.466 1.00 82.56 192 GLU A CA 1
ATOM 1565 C C . GLU A 1 192 ? 54.125 42.854 -32.654 1.00 82.56 192 GLU A C 1
ATOM 1567 O O . GLU A 1 192 ? 55.076 43.377 -33.226 1.00 82.56 192 GLU A O 1
ATOM 1572 N N . ILE A 1 193 ? 53.597 41.712 -33.111 1.00 81.19 193 ILE A N 1
ATOM 1573 C CA . ILE A 1 193 ? 54.053 41.034 -34.339 1.00 81.19 193 ILE A CA 1
ATOM 1574 C C . ILE A 1 193 ? 53.803 41.897 -35.588 1.00 81.19 193 ILE A C 1
ATOM 1576 O O . ILE A 1 193 ? 54.596 41.854 -36.533 1.00 81.19 193 ILE A O 1
ATOM 1580 N N . GLU A 1 194 ? 52.720 42.671 -35.629 1.00 83.56 194 GLU A N 1
ATOM 1581 C CA . GLU A 1 194 ? 52.414 43.576 -36.739 1.00 83.56 194 GLU A CA 1
ATOM 1582 C C . GLU A 1 194 ? 53.318 44.821 -36.728 1.00 83.56 194 GLU A C 1
ATOM 1584 O O . GLU A 1 194 ? 53.909 45.152 -37.759 1.00 83.56 194 GLU A O 1
ATOM 1589 N N . ASP A 1 195 ? 53.553 45.425 -35.562 1.00 74.19 195 ASP A N 1
ATOM 1590 C CA . ASP A 1 195 ? 54.521 46.512 -35.380 1.00 74.19 195 ASP A CA 1
ATOM 1591 C C . ASP A 1 195 ? 55.960 46.048 -35.681 1.00 74.19 195 ASP A C 1
ATOM 1593 O O . ASP A 1 195 ? 56.702 46.744 -36.380 1.00 74.19 195 ASP A O 1
ATOM 1597 N N . LEU A 1 196 ? 56.346 44.834 -35.268 1.00 73.12 196 LEU A N 1
ATOM 1598 C CA . LEU A 1 196 ? 57.633 44.218 -35.614 1.00 73.12 196 LEU A CA 1
ATOM 1599 C C . LEU A 1 196 ? 57.752 43.940 -37.120 1.00 73.12 196 LEU A C 1
ATOM 1601 O O . LEU A 1 196 ? 58.802 44.216 -37.702 1.00 73.12 196 LEU A O 1
ATOM 1605 N N . LYS A 1 197 ? 56.688 43.481 -37.797 1.00 68.31 197 LYS A N 1
ATOM 1606 C CA . LYS A 1 197 ? 56.654 43.379 -39.272 1.00 68.31 197 LYS A CA 1
ATOM 1607 C C . LYS A 1 197 ? 56.818 44.744 -39.943 1.00 68.31 197 LYS A C 1
ATOM 1609 O O . LYS A 1 197 ? 57.481 44.840 -40.977 1.00 68.31 197 LYS A O 1
ATOM 1614 N N . MET A 1 198 ? 56.233 45.801 -39.381 1.00 66.00 198 MET A N 1
ATOM 1615 C CA . MET A 1 198 ? 56.348 47.162 -39.911 1.00 66.00 198 MET A CA 1
ATOM 1616 C C . MET A 1 198 ? 57.732 47.776 -39.655 1.00 66.00 198 MET A C 1
ATOM 1618 O O . MET A 1 198 ? 58.253 48.477 -40.527 1.00 66.00 198 MET A O 1
ATOM 1622 N N . ALA A 1 199 ? 58.381 47.441 -38.537 1.00 57.84 199 ALA A N 1
ATOM 1623 C CA . ALA A 1 199 ? 59.786 47.754 -38.279 1.00 57.84 199 ALA A CA 1
ATOM 1624 C C . ALA A 1 199 ? 60.720 47.002 -39.247 1.00 57.84 199 ALA A C 1
ATOM 1626 O O . ALA A 1 199 ? 61.575 47.615 -39.890 1.00 57.84 199 ALA A O 1
ATOM 1627 N N . GLN A 1 200 ? 60.505 45.696 -39.440 1.00 54.09 200 GLN A N 1
ATOM 1628 C CA . GLN A 1 200 ? 61.285 44.850 -40.354 1.00 54.09 200 GLN A CA 1
ATOM 1629 C C . GLN A 1 200 ? 61.161 45.295 -41.825 1.00 54.09 200 GLN A C 1
ATOM 1631 O O . GLN A 1 200 ? 62.094 45.128 -42.607 1.00 54.09 200 GLN A O 1
ATOM 1636 N N . ARG A 1 201 ? 60.051 45.943 -42.205 1.00 54.41 201 ARG A N 1
ATOM 1637 C CA . ARG A 1 201 ? 59.860 46.571 -43.528 1.00 54.41 201 ARG A CA 1
ATOM 1638 C C . ARG A 1 201 ? 60.607 47.901 -43.727 1.00 54.41 201 ARG A C 1
ATOM 1640 O O . ARG A 1 201 ? 60.555 48.438 -44.832 1.00 54.41 201 ARG A O 1
ATOM 1647 N N . ARG A 1 202 ? 61.289 48.448 -42.710 1.00 52.25 202 ARG A N 1
ATOM 1648 C CA . ARG A 1 202 ? 61.972 49.760 -42.770 1.00 52.25 202 ARG A CA 1
ATOM 1649 C C . ARG A 1 202 ? 63.499 49.730 -42.608 1.00 52.25 202 ARG A C 1
ATOM 1651 O O . ARG A 1 202 ? 64.104 50.798 -42.623 1.00 52.25 202 ARG A O 1
ATOM 1658 N N . GLY A 1 203 ? 64.137 48.558 -42.530 1.00 41.16 203 GLY A N 1
ATOM 1659 C CA . GLY A 1 203 ? 65.601 48.437 -42.445 1.00 41.16 203 GLY A CA 1
ATOM 1660 C C . GLY A 1 203 ? 66.192 47.331 -43.328 1.00 41.16 203 GLY A C 1
ATOM 1661 O O . GLY A 1 203 ? 65.805 46.173 -43.216 1.00 41.16 203 GLY A O 1
ATOM 1662 N N . ARG A 1 204 ? 67.164 47.680 -44.184 1.00 43.31 204 ARG A N 1
ATOM 1663 C CA . ARG A 1 204 ? 68.034 46.748 -44.936 1.00 43.31 204 ARG A CA 1
ATOM 1664 C C . ARG A 1 204 ? 69.409 47.405 -45.154 1.00 43.31 204 ARG A C 1
ATOM 1666 O O . ARG A 1 204 ? 69.441 48.629 -45.288 1.00 43.31 204 ARG A O 1
ATOM 1673 N N . PRO A 1 205 ? 70.528 46.650 -45.165 1.00 46.34 205 PRO A N 1
ATOM 1674 C CA . PRO A 1 205 ? 71.065 46.102 -46.430 1.00 46.34 205 PRO A CA 1
ATOM 1675 C C . PRO A 1 205 ? 71.326 44.570 -46.425 1.00 46.34 205 PRO A C 1
ATOM 1677 O O . PRO A 1 205 ? 70.892 43.866 -45.521 1.00 46.34 205 PRO A O 1
ATOM 1680 N N . ALA A 1 206 ? 71.950 44.060 -47.500 1.00 36.03 206 ALA A N 1
ATOM 1681 C CA . ALA A 1 206 ? 72.259 42.639 -47.796 1.00 36.03 206 ALA A CA 1
ATOM 1682 C C . ALA A 1 206 ? 73.746 42.290 -47.457 1.00 36.03 206 ALA A C 1
ATOM 1684 O O . ALA A 1 206 ? 74.295 43.055 -46.658 1.00 36.03 206 ALA A O 1
ATOM 1685 N N . PRO A 1 207 ? 74.464 41.253 -47.994 1.00 49.84 207 PRO A N 1
ATOM 1686 C CA . PRO A 1 207 ? 74.240 40.295 -49.119 1.00 49.84 207 PRO A CA 1
ATOM 1687 C C . PRO A 1 207 ? 73.582 38.959 -48.640 1.00 49.84 207 PRO A C 1
ATOM 1689 O O . PRO A 1 207 ? 72.718 39.078 -47.776 1.00 49.84 207 PRO A O 1
ATOM 1692 N N . SER A 1 208 ? 73.792 37.708 -49.120 1.00 33.66 208 SER A N 1
ATOM 1693 C CA . SER A 1 208 ? 74.559 37.057 -50.228 1.00 33.66 208 SER A CA 1
ATOM 1694 C C . SER A 1 208 ? 73.930 35.685 -50.637 1.00 33.66 208 SER A C 1
ATOM 1696 O O . SER A 1 208 ? 72.885 35.337 -50.103 1.00 33.66 208 SER A O 1
ATOM 1698 N N . THR A 1 209 ? 74.566 34.950 -51.578 1.00 31.12 209 THR A N 1
ATOM 1699 C CA . THR A 1 209 ? 74.693 33.459 -51.741 1.00 31.12 209 THR A CA 1
ATOM 1700 C C . THR A 1 209 ? 73.629 32.530 -51.117 1.00 31.12 209 THR A C 1
ATOM 1702 O O . THR A 1 209 ? 73.429 32.590 -49.908 1.00 31.12 209 THR A O 1
ATOM 1705 N N . ILE A 1 210 ? 73.052 31.517 -51.780 1.00 30.59 210 ILE A N 1
ATOM 1706 C CA . ILE A 1 210 ? 73.364 30.754 -53.025 1.00 30.59 210 ILE A CA 1
ATOM 1707 C C . ILE A 1 210 ? 72.121 29.835 -53.271 1.00 30.59 210 ILE A C 1
ATOM 1709 O O . ILE A 1 210 ? 71.455 29.519 -52.286 1.00 30.59 210 ILE A O 1
ATOM 1713 N N . ASP A 1 211 ? 71.712 29.305 -54.435 1.00 30.20 211 ASP A N 1
ATOM 1714 C CA . ASP A 1 211 ? 71.913 29.542 -55.890 1.00 30.20 211 ASP A CA 1
ATOM 1715 C C . ASP A 1 211 ? 70.826 28.666 -56.628 1.00 30.20 211 ASP A C 1
ATOM 1717 O O . ASP A 1 211 ? 69.893 28.244 -55.948 1.00 30.20 211 ASP A O 1
ATOM 1721 N N . SER A 1 212 ? 70.751 28.310 -57.928 1.00 31.36 212 SER A N 1
ATOM 1722 C CA . SER A 1 212 ? 71.592 28.475 -59.132 1.00 31.36 212 SER A CA 1
ATOM 1723 C C . SER A 1 212 ? 70.764 28.365 -60.455 1.00 31.36 212 SER A C 1
ATOM 1725 O O . SER A 1 212 ? 69.576 28.674 -60.489 1.00 31.36 212 SER A O 1
ATOM 1727 N N . LEU A 1 213 ? 71.424 27.933 -61.541 1.00 29.41 213 LEU A N 1
ATOM 1728 C CA . LEU A 1 213 ? 70.975 27.550 -62.900 1.00 29.41 213 LEU A CA 1
ATOM 1729 C C . LEU A 1 213 ? 70.079 26.270 -62.912 1.00 29.41 213 LEU A C 1
ATOM 1731 O O . LEU A 1 213 ? 70.065 25.549 -61.921 1.00 29.41 213 LEU A O 1
ATOM 1735 N N . LEU A 1 214 ? 69.355 25.867 -63.975 1.00 29.17 214 LEU A N 1
ATOM 1736 C CA . LEU A 1 214 ? 69.445 26.175 -65.418 1.00 29.17 214 LEU A CA 1
ATOM 1737 C C . LEU A 1 214 ? 68.098 25.921 -66.151 1.00 29.17 214 LEU A C 1
ATOM 1739 O O . LEU A 1 214 ? 67.470 24.899 -65.905 1.00 29.17 214 LEU A O 1
ATOM 1743 N N . GLU A 1 215 ? 67.740 26.729 -67.159 1.00 32.03 215 GLU A N 1
ATOM 1744 C CA . GLU A 1 215 ? 66.875 26.295 -68.282 1.00 32.03 215 GLU A CA 1
ATOM 1745 C C . GLU A 1 215 ? 67.337 26.977 -69.591 1.00 32.03 215 GLU A C 1
ATOM 1747 O O . GLU A 1 215 ? 67.857 28.097 -69.553 1.00 32.03 215 GLU A O 1
ATOM 1752 N N . ARG A 1 216 ? 67.248 26.293 -70.746 1.00 36.22 216 ARG A N 1
ATOM 1753 C CA . ARG A 1 216 ? 67.910 26.702 -72.006 1.00 36.22 216 ARG A CA 1
ATOM 1754 C C . ARG A 1 216 ? 66.956 27.128 -73.131 1.00 36.22 216 ARG A C 1
ATOM 1756 O O . ARG A 1 216 ? 66.161 26.346 -73.631 1.00 36.22 216 ARG A O 1
ATOM 1763 N N . SER A 1 217 ? 67.203 28.343 -73.614 1.00 32.00 217 SER A N 1
ATOM 1764 C CA . SER A 1 217 ? 67.387 28.750 -75.019 1.00 32.00 217 SER A CA 1
ATOM 1765 C C . SER A 1 217 ? 67.066 27.771 -76.171 1.00 32.00 217 SER A C 1
ATOM 1767 O O . SER A 1 217 ? 67.794 26.801 -76.376 1.00 32.00 217 SER A O 1
ATOM 1769 N N . ALA A 1 218 ? 66.139 28.180 -77.051 1.00 28.73 218 ALA A N 1
ATOM 1770 C CA . ALA A 1 218 ? 66.087 27.863 -78.493 1.00 28.73 218 ALA A CA 1
ATOM 1771 C C . ALA A 1 218 ? 65.135 28.852 -79.226 1.00 28.73 218 ALA A C 1
ATOM 1773 O O . ALA A 1 218 ? 64.254 29.403 -78.573 1.00 28.73 218 ALA A O 1
ATOM 1774 N N . SER A 1 219 ? 65.152 29.112 -80.547 1.00 33.81 219 SER A N 1
ATOM 1775 C CA . SER A 1 219 ? 66.221 29.136 -81.576 1.00 33.81 219 SER A CA 1
ATOM 1776 C C . SER A 1 219 ? 65.674 29.724 -82.901 1.00 33.81 219 SER A C 1
ATOM 1778 O O . SER A 1 219 ? 64.746 29.156 -83.468 1.00 33.81 219 SER A O 1
ATOM 1780 N N . GLN A 1 220 ? 66.260 30.806 -83.441 1.00 30.47 220 GLN A N 1
ATOM 1781 C CA . GLN A 1 220 ? 66.086 31.295 -84.835 1.00 30.47 220 GLN A CA 1
ATOM 1782 C C . GLN A 1 220 ? 67.227 32.302 -85.143 1.00 30.47 220 GLN A C 1
ATOM 1784 O O . GLN A 1 220 ? 67.523 33.123 -84.281 1.00 30.47 220 GLN A O 1
ATOM 1789 N N . VAL A 1 221 ? 68.040 32.251 -86.215 1.00 31.17 221 VAL A N 1
ATOM 1790 C CA . VAL A 1 221 ? 67.831 32.017 -87.672 1.00 31.17 221 VAL A CA 1
ATOM 1791 C C . VAL A 1 221 ? 67.060 33.174 -88.339 1.00 31.17 221 VAL A C 1
ATOM 1793 O O . VAL A 1 221 ? 65.922 33.415 -87.958 1.00 31.17 221 VAL A O 1
ATOM 1796 N N . GLY A 1 222 ? 67.573 33.899 -89.351 1.00 31.94 222 GLY A N 1
ATOM 1797 C CA . GLY A 1 222 ? 68.920 33.930 -89.971 1.00 31.94 222 GLY A CA 1
ATOM 1798 C C . GLY A 1 222 ? 68.938 34.632 -91.358 1.00 31.94 222 GLY A C 1
ATOM 1799 O O . GLY A 1 222 ? 67.879 34.761 -91.966 1.00 31.94 222 GLY A O 1
ATOM 1800 N N . GLY A 1 223 ? 70.115 35.045 -91.879 1.00 30.73 223 GLY A N 1
ATOM 1801 C CA . GLY A 1 223 ? 70.332 35.357 -93.319 1.00 30.73 223 GLY A CA 1
ATOM 1802 C C . GLY A 1 223 ? 71.195 36.589 -93.716 1.00 30.73 223 GLY A C 1
ATOM 1803 O O . GLY A 1 223 ? 70.824 37.699 -93.363 1.00 30.73 223 GLY A O 1
ATOM 1804 N N . MET A 1 224 ? 72.243 36.351 -94.546 1.00 30.23 224 MET A N 1
ATOM 1805 C CA . MET A 1 224 ? 72.811 37.173 -95.671 1.00 30.23 224 MET A CA 1
ATOM 1806 C C . MET A 1 224 ? 73.291 38.642 -95.432 1.00 30.23 224 MET A C 1
ATOM 1808 O O . MET A 1 224 ? 72.824 39.297 -94.516 1.00 30.23 224 MET A O 1
ATOM 1812 N N . GLU A 1 225 ? 74.193 39.310 -96.190 1.00 29.16 225 GLU A N 1
ATOM 1813 C CA . GLU A 1 225 ? 75.212 39.060 -97.267 1.00 29.16 225 GLU A CA 1
ATOM 1814 C C . GLU A 1 225 ? 76.176 40.320 -97.277 1.00 29.16 225 GLU A C 1
ATOM 1816 O O . GLU A 1 225 ? 76.088 41.091 -96.325 1.00 29.16 225 GLU A O 1
ATOM 1821 N N . ARG A 1 226 ? 77.099 40.742 -98.183 1.00 33.03 226 ARG A N 1
ATOM 1822 C CA . ARG A 1 226 ? 77.763 40.360 -99.470 1.00 33.03 226 ARG A CA 1
ATOM 1823 C C . ARG A 1 226 ? 79.023 41.259 -99.671 1.00 33.03 226 ARG A C 1
ATOM 1825 O O . ARG A 1 226 ? 78.872 42.470 -99.506 1.00 33.03 226 ARG A O 1
ATOM 1832 N N . PRO A 1 227 ? 80.204 40.766 -100.129 1.00 37.19 227 PRO A N 1
ATOM 1833 C CA . PRO A 1 227 ? 81.268 41.676 -100.622 1.00 37.19 227 PRO A CA 1
ATOM 1834 C C . PRO A 1 227 ? 82.042 41.252 -101.906 1.00 37.19 227 PRO A C 1
ATOM 1836 O O . PRO A 1 227 ? 82.479 40.113 -102.026 1.00 37.19 227 PRO A O 1
ATOM 1839 N N . GLN A 1 228 ? 82.309 42.205 -102.822 1.00 31.34 228 GLN A N 1
ATOM 1840 C CA . GLN A 1 228 ? 83.260 42.161 -103.971 1.00 31.34 228 GLN A CA 1
ATOM 1841 C C . GLN A 1 228 ? 83.570 43.616 -104.456 1.00 31.34 228 GLN A C 1
ATOM 1843 O O . GLN A 1 228 ? 82.745 44.484 -104.196 1.00 31.34 228 GLN A O 1
ATOM 1848 N N . SER A 1 229 ? 84.599 43.989 -105.253 1.00 43.69 229 SER A N 1
ATOM 1849 C CA . SER A 1 229 ? 86.019 43.570 -105.435 1.00 43.69 229 SER A CA 1
ATOM 1850 C C . SER A 1 229 ? 86.726 44.442 -106.535 1.00 43.69 229 SER A C 1
ATOM 1852 O O . SER A 1 229 ? 86.028 45.027 -107.361 1.00 43.69 229 SER A O 1
ATOM 1854 N N . ARG A 1 230 ? 88.082 44.399 -106.622 1.00 41.12 230 ARG A N 1
ATOM 1855 C CA . ARG A 1 230 ? 88.994 44.536 -107.818 1.00 41.12 230 ARG A CA 1
ATOM 1856 C C . ARG A 1 230 ? 89.885 45.788 -108.057 1.00 41.12 230 ARG A C 1
ATOM 1858 O O . ARG A 1 230 ? 89.412 46.915 -108.097 1.00 41.12 230 ARG A O 1
ATOM 1865 N N . GLY A 1 231 ? 91.136 45.507 -108.485 1.00 29.92 231 GLY A N 1
ATOM 1866 C CA . GLY A 1 231 ? 91.929 46.257 -109.495 1.00 29.92 231 GLY A CA 1
ATOM 1867 C C . GLY A 1 231 ? 93.471 46.239 -109.286 1.00 29.92 231 GLY A C 1
ATOM 1868 O O . GLY A 1 231 ? 93.888 46.172 -108.140 1.00 29.92 231 GLY A O 1
ATOM 1869 N N . SER A 1 232 ? 94.391 46.377 -110.270 1.00 42.62 232 SER A N 1
ATOM 1870 C CA . SER A 1 232 ? 94.547 45.830 -111.655 1.00 42.62 232 SER A CA 1
ATOM 1871 C C . SER A 1 232 ? 95.899 46.292 -112.287 1.00 42.62 232 SER A C 1
ATOM 1873 O O . SER A 1 232 ? 96.194 47.480 -112.200 1.00 42.62 232 SER A O 1
ATOM 1875 N N . MET A 1 233 ? 96.683 45.450 -113.003 1.00 31.41 233 MET A N 1
ATOM 1876 C CA . MET A 1 233 ? 97.867 45.888 -113.811 1.00 31.41 233 MET A CA 1
ATOM 1877 C C . MET A 1 233 ? 98.238 44.926 -114.987 1.00 31.41 233 MET A C 1
ATOM 1879 O O . MET A 1 233 ? 97.619 43.871 -115.106 1.00 31.41 233 MET A O 1
ATOM 1883 N N . LYS A 1 234 ? 99.149 45.311 -115.918 1.00 39.03 234 LYS A N 1
ATOM 1884 C CA . LYS A 1 234 ? 99.279 44.750 -117.301 1.00 39.03 234 LYS A CA 1
ATOM 1885 C C . LYS A 1 234 ? 100.653 45.004 -117.994 1.00 39.03 234 LYS A C 1
ATOM 1887 O O . LYS A 1 234 ? 101.211 46.076 -117.785 1.00 39.03 234 LYS A O 1
ATOM 1892 N N . THR A 1 235 ? 101.108 44.117 -118.910 1.00 41.41 235 THR A N 1
ATOM 1893 C CA . THR A 1 235 ? 102.340 44.253 -119.766 1.00 41.41 235 THR A CA 1
ATOM 1894 C C . THR A 1 235 ? 102.169 43.581 -121.168 1.00 41.41 235 THR A C 1
ATOM 1896 O O . THR A 1 235 ? 101.129 42.958 -121.386 1.00 41.41 235 THR A O 1
ATOM 1899 N N . ARG A 1 236 ? 103.097 43.724 -122.156 1.00 37.34 236 ARG A N 1
ATOM 1900 C CA . ARG A 1 236 ? 102.899 43.298 -123.582 1.00 37.34 236 ARG A CA 1
ATOM 1901 C C . ARG A 1 236 ? 104.186 42.976 -124.420 1.00 37.34 236 ARG A C 1
ATOM 1903 O O . ARG A 1 236 ? 104.981 43.890 -124.598 1.00 37.34 236 ARG A O 1
ATOM 1910 N N . THR A 1 237 ? 104.261 41.791 -125.078 1.00 38.06 237 THR A N 1
ATOM 1911 C CA . THR A 1 237 ? 104.944 41.467 -126.398 1.00 38.06 237 THR A CA 1
ATOM 1912 C C . THR A 1 237 ? 106.469 41.791 -126.566 1.00 38.06 237 THR A C 1
ATOM 1914 O O . THR A 1 237 ? 107.049 42.208 -125.576 1.00 38.06 237 THR A O 1
ATOM 1917 N N . GLN A 1 238 ? 107.255 41.646 -127.672 1.00 38.81 238 GLN A N 1
ATOM 1918 C CA . GLN A 1 238 ? 107.276 41.114 -129.091 1.00 38.8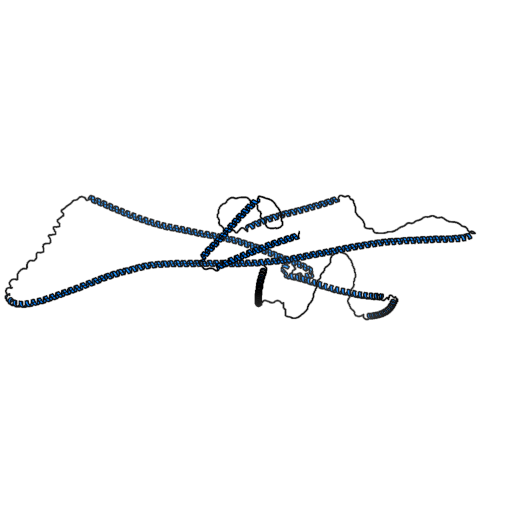1 238 GLN A CA 1
ATOM 1919 C C . GLN A 1 238 ? 108.799 41.042 -129.540 1.00 38.81 238 GLN A C 1
ATOM 1921 O O . GLN A 1 238 ? 109.595 41.541 -128.748 1.00 38.81 238 GLN A O 1
ATOM 1926 N N . ILE A 1 239 ? 109.385 40.563 -130.672 1.00 41.62 239 ILE A N 1
ATOM 1927 C CA . ILE A 1 239 ? 109.119 39.863 -131.984 1.00 41.62 239 ILE A CA 1
ATOM 1928 C C . ILE A 1 239 ? 110.529 39.453 -132.595 1.00 41.62 239 ILE A C 1
ATOM 1930 O O . ILE A 1 239 ? 111.507 39.905 -132.002 1.00 41.62 239 ILE A O 1
ATOM 1934 N N . GLU A 1 240 ? 110.860 38.710 -133.683 1.00 39.97 240 GLU A N 1
ATOM 1935 C CA . GLU A 1 240 ? 110.236 37.840 -134.737 1.00 39.97 240 GLU A CA 1
ATOM 1936 C C . GLU A 1 240 ? 111.072 36.503 -134.890 1.00 39.97 240 GLU A C 1
ATOM 1938 O O . GLU A 1 240 ? 111.273 35.842 -133.868 1.00 39.97 240 GLU A O 1
ATOM 1943 N N . GLU A 1 241 ? 111.669 35.967 -135.984 1.00 41.56 241 GLU A N 1
ATOM 1944 C CA . GLU A 1 241 ? 112.116 36.342 -137.361 1.00 41.56 241 GLU A CA 1
ATOM 1945 C C . GLU A 1 241 ? 112.414 35.010 -138.133 1.00 41.56 241 GLU A C 1
ATOM 1947 O O . GLU A 1 241 ? 112.856 34.077 -137.472 1.00 41.56 241 GLU A O 1
ATOM 1952 N N . GLU A 1 242 ? 112.278 34.865 -139.466 1.00 39.66 242 GLU A N 1
ATOM 1953 C CA . GLU A 1 242 ? 112.274 33.523 -140.138 1.00 39.66 242 GLU A CA 1
ATOM 1954 C C . GLU A 1 242 ? 113.071 33.429 -141.476 1.00 39.66 242 GLU A C 1
ATOM 1956 O O . GLU A 1 242 ? 113.226 34.443 -142.155 1.00 39.66 242 GLU A O 1
ATOM 1961 N N . ALA A 1 243 ? 113.574 32.222 -141.843 1.00 52.56 243 ALA A N 1
ATOM 1962 C CA . ALA A 1 243 ? 113.953 31.735 -143.207 1.00 52.56 243 ALA A CA 1
ATOM 1963 C C . ALA A 1 243 ? 114.838 30.460 -143.144 1.00 52.56 243 ALA A C 1
ATOM 1965 O O . ALA A 1 243 ? 114.324 29.364 -142.994 1.00 52.56 243 ALA A O 1
ATOM 1966 N N . ASP A 1 244 ? 116.178 30.561 -143.127 1.00 53.28 244 ASP A N 1
ATOM 1967 C CA . ASP A 1 244 ? 117.051 29.423 -142.739 1.00 53.28 244 ASP A CA 1
ATOM 1968 C C . ASP A 1 244 ? 116.850 29.041 -141.259 1.00 53.28 244 ASP A C 1
ATOM 1970 O O . ASP A 1 244 ? 117.198 27.947 -140.807 1.00 53.28 244 ASP A O 1
ATOM 1974 N N . ARG A 1 245 ? 116.231 29.954 -140.497 1.00 56.28 245 ARG A N 1
ATOM 1975 C CA . ARG A 1 245 ? 115.677 29.672 -139.178 1.00 56.28 245 ARG A CA 1
ATOM 1976 C C . ARG A 1 245 ? 114.514 28.665 -139.258 1.00 56.28 245 ARG A C 1
ATOM 1978 O O . ARG A 1 245 ? 114.368 27.916 -138.308 1.00 56.28 245 ARG A O 1
ATOM 1985 N N . GLU A 1 246 ? 113.779 28.557 -140.373 1.00 61.00 246 GLU A N 1
ATOM 1986 C CA . GLU A 1 246 ? 112.505 27.823 -140.523 1.00 61.00 246 GLU A CA 1
ATOM 1987 C C . GLU A 1 246 ? 112.631 26.295 -140.385 1.00 61.00 246 GLU A C 1
ATOM 1989 O O . GLU A 1 246 ? 111.803 25.688 -139.718 1.00 61.00 246 GLU A O 1
ATOM 1994 N N . GLU A 1 247 ? 113.660 25.620 -140.920 1.00 60.91 247 GLU A N 1
ATOM 1995 C CA . GLU A 1 247 ? 113.820 24.165 -140.679 1.00 60.91 247 GLU A CA 1
ATOM 1996 C C . GLU A 1 247 ? 114.257 23.851 -139.239 1.00 60.91 247 GLU A C 1
ATOM 1998 O O . GLU A 1 247 ? 113.826 22.855 -138.640 1.00 60.91 247 GLU A O 1
ATOM 2003 N N . LEU A 1 248 ? 115.113 24.703 -138.666 1.00 63.56 248 LEU A N 1
ATOM 2004 C CA . LEU A 1 248 ? 115.502 24.602 -137.261 1.00 63.56 248 LEU A CA 1
ATOM 2005 C C . LEU A 1 248 ? 114.339 24.979 -136.346 1.00 63.56 248 LEU A C 1
ATOM 2007 O O . LEU A 1 248 ? 114.180 24.351 -135.305 1.00 63.56 248 LEU A O 1
ATOM 2011 N N . GLU A 1 249 ? 113.497 25.928 -136.745 1.00 64.88 249 GLU A N 1
ATOM 2012 C CA . GLU A 1 249 ? 112.254 26.279 -136.077 1.00 64.88 249 GLU A CA 1
ATOM 2013 C C . GLU A 1 249 ? 111.208 25.203 -136.247 1.00 64.88 249 GLU A C 1
ATOM 2015 O O . GLU A 1 249 ? 110.587 24.902 -135.256 1.00 64.88 249 GLU A O 1
ATOM 2020 N N . ASN A 1 250 ? 111.063 24.514 -137.374 1.00 76.38 250 ASN A N 1
ATOM 2021 C CA . ASN A 1 250 ? 110.124 23.396 -137.481 1.00 76.38 250 ASN A CA 1
ATOM 2022 C C . ASN A 1 250 ? 110.489 22.268 -136.498 1.00 76.38 250 ASN A C 1
ATOM 2024 O O . ASN A 1 250 ? 109.619 21.766 -135.788 1.00 76.38 250 ASN A O 1
ATOM 2028 N N . LYS A 1 251 ? 111.782 21.956 -136.321 1.00 77.62 251 LYS A N 1
ATOM 2029 C CA . LYS A 1 251 ? 112.235 21.038 -135.253 1.00 77.62 251 LYS A CA 1
ATOM 2030 C C . LYS A 1 251 ? 112.142 21.641 -133.850 1.00 77.62 251 LYS A C 1
ATOM 2032 O O . LYS A 1 251 ? 111.813 20.931 -132.903 1.00 77.62 251 LYS A O 1
ATOM 2037 N N . MET A 1 252 ? 112.415 22.933 -133.683 1.00 73.00 252 MET A N 1
ATOM 2038 C CA . MET A 1 252 ? 112.278 23.619 -132.395 1.00 73.00 252 MET A CA 1
ATOM 2039 C C . MET A 1 252 ? 110.808 23.786 -132.002 1.00 73.00 252 MET A C 1
ATOM 2041 O O . MET A 1 252 ? 110.520 23.782 -130.816 1.00 73.00 252 MET A O 1
ATOM 2045 N N . ASN A 1 253 ? 109.898 23.877 -132.969 1.00 79.75 253 ASN A N 1
ATOM 2046 C CA . ASN A 1 253 ? 108.452 23.986 -132.849 1.00 79.75 253 ASN A CA 1
ATOM 2047 C C . ASN A 1 253 ? 107.890 22.611 -132.528 1.00 79.75 253 ASN A C 1
ATOM 2049 O O . ASN A 1 253 ? 107.301 22.494 -131.474 1.00 79.75 253 ASN A O 1
ATOM 2053 N N . GLU A 1 254 ? 108.247 21.542 -133.251 1.00 83.31 254 GLU A N 1
ATOM 2054 C CA . GLU A 1 254 ? 107.954 20.168 -132.806 1.00 83.31 254 GLU A CA 1
ATOM 2055 C C . GLU A 1 254 ? 108.386 19.918 -131.349 1.00 83.31 254 GLU A C 1
ATOM 2057 O O . GLU A 1 254 ? 107.658 19.295 -130.578 1.00 83.31 254 GLU A O 1
ATOM 2062 N N . MET A 1 255 ? 109.571 20.394 -130.951 1.00 80.44 255 MET A N 1
ATOM 2063 C CA . MET A 1 255 ? 110.066 20.239 -129.579 1.00 80.44 255 MET A CA 1
ATOM 2064 C C . MET A 1 255 ? 109.422 21.219 -128.583 1.00 80.44 255 MET A C 1
ATOM 2066 O O . MET A 1 255 ? 109.283 20.864 -127.415 1.00 80.44 255 MET A O 1
ATOM 2070 N N . ARG A 1 256 ? 108.993 22.418 -129.005 1.00 82.88 256 ARG A N 1
ATOM 2071 C CA . ARG A 1 256 ? 108.181 23.368 -128.215 1.00 82.88 256 ARG A CA 1
ATOM 2072 C C . ARG A 1 256 ? 106.760 22.849 -128.036 1.00 82.88 256 ARG A C 1
ATOM 2074 O O . ARG A 1 256 ? 106.217 23.036 -126.956 1.00 82.88 256 ARG A O 1
ATOM 2081 N N . ASP A 1 257 ? 106.197 22.188 -129.036 1.00 85.69 257 ASP A N 1
ATOM 2082 C CA . ASP A 1 257 ? 104.863 21.603 -129.054 1.00 85.69 257 ASP A CA 1
ATOM 2083 C C . ASP A 1 257 ? 104.848 20.380 -128.150 1.00 85.69 257 ASP A C 1
ATOM 2085 O O . ASP A 1 257 ? 104.084 20.370 -127.198 1.00 85.69 257 ASP A O 1
ATOM 2089 N N . LYS A 1 258 ? 105.795 19.443 -128.301 1.00 86.25 258 LYS A N 1
ATOM 2090 C CA . LYS A 1 258 ? 105.988 18.321 -127.358 1.00 86.25 258 LYS A CA 1
ATOM 2091 C C . LYS A 1 258 ? 106.267 18.808 -125.930 1.00 86.25 258 LYS A C 1
ATOM 2093 O O . LYS A 1 258 ? 105.756 18.243 -124.970 1.00 86.25 258 LYS A O 1
ATOM 2098 N N . LEU A 1 259 ? 107.034 19.890 -125.755 1.00 84.75 259 LEU A N 1
ATOM 2099 C CA . LEU A 1 259 ? 107.253 20.510 -124.440 1.00 84.75 259 LEU A CA 1
ATOM 2100 C C . LEU A 1 259 ? 105.998 21.219 -123.903 1.00 84.75 259 LEU A C 1
ATOM 2102 O O . LEU A 1 259 ? 105.834 21.309 -122.689 1.00 84.75 259 LEU A O 1
ATOM 2106 N N . SER A 1 260 ? 105.133 21.743 -124.770 1.00 84.81 260 SER A N 1
ATOM 2107 C CA . SER A 1 260 ? 103.889 22.423 -124.393 1.00 84.81 260 SER A CA 1
ATOM 2108 C C . SER A 1 260 ? 102.784 21.420 -124.094 1.00 84.81 260 SER A C 1
ATOM 2110 O O . SER A 1 260 ? 102.092 21.597 -123.105 1.00 84.81 260 SER A O 1
ATOM 2112 N N . GLU A 1 261 ? 102.693 20.336 -124.862 1.00 89.69 261 GLU A N 1
ATOM 2113 C CA . GLU A 1 261 ? 101.885 19.146 -124.611 1.00 89.69 261 GLU A CA 1
ATOM 2114 C C . GLU A 1 261 ? 102.259 18.536 -123.258 1.00 89.69 261 GLU A C 1
ATOM 2116 O O . GLU A 1 261 ? 101.407 18.461 -122.381 1.00 89.69 261 GLU A O 1
ATOM 2121 N N . VAL A 1 262 ? 103.539 18.218 -123.022 1.00 86.81 262 VAL A N 1
ATOM 2122 C CA . VAL A 1 262 ? 103.999 17.685 -121.726 1.00 86.81 262 VAL A CA 1
ATOM 2123 C C . VAL A 1 262 ? 103.751 18.676 -120.583 1.00 86.81 262 VAL A C 1
ATOM 2125 O O . VAL A 1 262 ? 103.405 18.253 -119.485 1.00 86.81 262 VAL A O 1
ATOM 2128 N N . LYS A 1 263 ? 103.871 19.994 -120.803 1.00 90.06 263 LYS A N 1
ATOM 2129 C CA . LYS A 1 263 ? 103.501 21.003 -119.789 1.00 90.06 263 LYS A CA 1
ATOM 2130 C C . LYS A 1 263 ? 101.998 21.073 -119.540 1.00 90.06 263 LYS A C 1
ATOM 2132 O O . LYS A 1 263 ? 101.609 21.264 -118.393 1.00 90.06 263 LYS A O 1
ATOM 2137 N N . LEU A 1 264 ? 101.174 20.950 -120.577 1.00 88.25 264 LEU A N 1
ATOM 2138 C CA . LEU A 1 264 ? 99.718 20.992 -120.477 1.00 88.25 264 LEU A CA 1
ATOM 2139 C C . LEU A 1 264 ? 99.228 19.728 -119.768 1.00 88.25 264 LEU A C 1
ATOM 2141 O O . LEU A 1 264 ? 98.563 19.861 -118.754 1.00 88.25 264 LEU A O 1
ATOM 2145 N N . GLN A 1 265 ? 99.710 18.547 -120.165 1.00 90.81 265 GLN A N 1
ATOM 2146 C CA . GLN A 1 265 ? 99.533 17.282 -119.443 1.00 90.81 265 GLN A CA 1
ATOM 2147 C C . GLN A 1 265 ? 99.999 17.380 -117.983 1.00 90.81 265 GLN A C 1
ATOM 2149 O O . GLN A 1 265 ? 99.313 16.897 -117.094 1.00 90.81 265 GLN A O 1
ATOM 2154 N N . ASN A 1 266 ? 101.130 18.037 -117.688 1.00 87.25 266 ASN A N 1
ATOM 2155 C CA . ASN A 1 266 ? 101.574 18.216 -116.300 1.00 87.25 266 ASN A CA 1
ATOM 2156 C C . ASN A 1 266 ? 100.660 19.172 -115.510 1.00 87.25 266 ASN A C 1
ATOM 2158 O O . ASN A 1 266 ? 100.408 18.922 -114.340 1.00 87.25 266 ASN A O 1
ATOM 2162 N N . GLN A 1 267 ? 100.127 20.227 -116.136 1.00 89.94 267 GLN A N 1
ATOM 2163 C CA . GLN A 1 267 ? 99.128 21.128 -115.537 1.00 89.94 267 GLN A CA 1
ATOM 2164 C C . GLN A 1 267 ? 97.723 20.510 -115.443 1.00 89.94 267 GLN A C 1
ATOM 2166 O O . GLN A 1 267 ? 96.902 20.967 -114.651 1.00 89.94 267 GLN A O 1
ATOM 2171 N N . GLU A 1 268 ? 97.418 19.523 -116.276 1.00 90.88 268 GLU A N 1
ATOM 2172 C CA . GLU A 1 268 ? 96.166 18.773 -116.272 1.00 90.88 268 GLU A CA 1
ATOM 2173 C C . GLU A 1 268 ? 96.219 17.715 -115.169 1.00 90.88 268 GLU A C 1
ATOM 2175 O O . GLU A 1 268 ? 95.392 17.767 -114.271 1.00 90.88 268 GLU A O 1
ATOM 2180 N N . LEU A 1 269 ? 97.295 16.922 -115.095 1.00 90.25 269 LEU A N 1
ATOM 2181 C CA . LEU A 1 269 ? 97.597 16.031 -113.965 1.00 90.25 269 LEU A CA 1
ATOM 2182 C C . LEU A 1 269 ? 97.719 16.777 -112.624 1.00 90.25 269 LEU A C 1
ATOM 2184 O O . LEU A 1 269 ? 97.339 16.233 -111.593 1.00 90.25 269 LEU A O 1
ATOM 2188 N N . GLN A 1 270 ? 98.235 18.014 -112.608 1.00 91.00 270 GLN A N 1
ATOM 2189 C CA . GLN A 1 270 ? 98.223 18.855 -111.402 1.00 91.00 270 GLN A CA 1
ATOM 2190 C C . GLN A 1 270 ? 96.796 19.230 -110.992 1.00 91.00 270 GLN A C 1
ATOM 2192 O O . GLN A 1 270 ? 96.480 19.112 -109.815 1.00 91.00 270 GLN A O 1
ATOM 2197 N N . ARG A 1 271 ? 95.918 19.600 -111.935 1.00 90.69 271 ARG A N 1
ATOM 2198 C CA . ARG A 1 271 ? 94.501 19.869 -111.630 1.00 90.69 271 ARG A CA 1
ATOM 2199 C C . ARG A 1 271 ? 93.735 18.616 -111.235 1.00 90.69 271 ARG A C 1
ATOM 2201 O O . ARG A 1 271 ? 92.937 18.680 -110.315 1.00 90.69 271 ARG A O 1
ATOM 2208 N N . GLU A 1 272 ? 93.965 17.487 -111.898 1.00 92.69 272 GLU A N 1
ATOM 2209 C CA . GLU A 1 272 ? 93.367 16.203 -111.521 1.00 92.69 272 GLU A CA 1
ATOM 2210 C C . GLU A 1 272 ? 93.806 15.797 -110.110 1.00 92.69 272 GLU A C 1
ATOM 2212 O O . GLU A 1 272 ? 92.977 15.343 -109.328 1.00 92.69 272 GLU A O 1
ATOM 2217 N N . LEU A 1 273 ? 95.074 16.027 -109.746 1.00 90.12 273 LEU A N 1
ATOM 2218 C CA . LEU A 1 273 ? 95.568 15.819 -108.386 1.00 90.12 273 LEU A CA 1
ATOM 2219 C C . LEU A 1 273 ? 94.948 16.807 -107.385 1.00 90.12 273 LEU A C 1
ATOM 2221 O O . LEU A 1 273 ? 94.535 16.375 -106.315 1.00 90.12 273 LEU A O 1
ATOM 2225 N N . GLU A 1 274 ? 94.855 18.098 -107.714 1.00 92.50 274 GLU A N 1
ATOM 2226 C CA . GLU A 1 274 ? 94.196 19.120 -106.883 1.00 92.50 274 GLU A CA 1
ATOM 2227 C C . GLU A 1 274 ? 92.718 18.777 -106.636 1.00 92.50 274 GLU A C 1
ATOM 2229 O O . GLU A 1 274 ? 92.288 18.769 -105.486 1.00 92.50 274 GLU A O 1
ATOM 2234 N N . ILE A 1 275 ? 91.975 18.392 -107.679 1.00 93.56 275 ILE A N 1
ATOM 2235 C CA . ILE A 1 275 ? 90.576 17.944 -107.590 1.00 93.56 275 ILE A CA 1
ATOM 2236 C C . ILE A 1 275 ? 90.472 16.656 -106.767 1.00 93.56 275 ILE A C 1
ATOM 2238 O O . ILE A 1 275 ? 89.643 16.581 -105.869 1.00 93.56 275 ILE A O 1
ATOM 2242 N N . CYS A 1 276 ? 91.343 15.664 -106.989 1.00 92.94 276 CYS A N 1
ATOM 2243 C CA . CYS A 1 276 ? 91.350 14.448 -106.171 1.00 92.94 276 CYS A CA 1
ATOM 2244 C C . CYS A 1 276 ? 91.651 14.748 -104.693 1.00 92.94 276 CYS A C 1
ATOM 2246 O O . CYS A 1 276 ? 91.105 14.080 -103.820 1.00 92.94 276 CYS A O 1
ATOM 2248 N N . MET A 1 277 ? 92.509 15.729 -104.387 1.00 92.75 277 MET A N 1
ATOM 2249 C CA . MET A 1 277 ? 92.742 16.167 -103.007 1.00 92.75 277 MET A CA 1
ATOM 2250 C C . MET A 1 277 ? 91.515 16.879 -102.424 1.00 92.75 277 MET A C 1
ATOM 2252 O O . MET A 1 277 ? 91.170 16.592 -101.284 1.00 92.75 277 MET A O 1
ATOM 2256 N N . GLU A 1 278 ? 90.824 17.732 -103.185 1.00 94.06 278 GLU A N 1
ATOM 2257 C CA . GLU A 1 278 ? 89.573 18.382 -102.758 1.00 94.06 278 GLU A CA 1
ATOM 2258 C C . GLU A 1 278 ? 88.448 17.351 -102.516 1.00 94.06 278 GLU A C 1
ATOM 2260 O O . GLU A 1 278 ? 87.778 17.394 -101.481 1.00 94.06 278 GLU A O 1
ATOM 2265 N N . ASP A 1 279 ? 88.310 16.347 -103.387 1.00 93.44 279 ASP A N 1
ATOM 2266 C CA . ASP A 1 279 ? 87.400 15.204 -103.218 1.00 93.44 279 ASP A CA 1
ATOM 2267 C C . ASP A 1 279 ? 87.768 14.347 -101.985 1.00 93.44 279 ASP A C 1
ATOM 2269 O O . ASP A 1 279 ? 86.889 13.880 -101.257 1.00 93.44 279 ASP A O 1
ATOM 2273 N N . PHE A 1 280 ? 89.062 14.152 -101.691 1.00 92.31 280 PHE A N 1
ATOM 2274 C CA . PHE A 1 280 ? 89.494 13.456 -100.472 1.00 92.31 280 PHE A CA 1
ATOM 2275 C C . PHE A 1 280 ? 89.281 14.294 -99.201 1.00 92.31 280 PHE A C 1
ATOM 2277 O O . PHE A 1 280 ? 88.851 13.743 -98.187 1.00 92.31 280 PHE A O 1
ATOM 2284 N N . GLU A 1 281 ? 89.556 15.600 -99.221 1.00 94.00 281 GLU A N 1
ATOM 2285 C CA . GLU A 1 281 ? 89.349 16.492 -98.074 1.00 94.00 281 GLU A CA 1
ATOM 2286 C C . GLU A 1 281 ? 87.859 16.650 -97.747 1.00 94.00 281 GLU A C 1
ATOM 2288 O O . GLU A 1 281 ? 87.479 16.560 -96.577 1.00 94.00 281 GLU A O 1
ATOM 2293 N N . THR A 1 282 ? 86.999 16.789 -98.761 1.00 94.25 282 THR A N 1
ATOM 2294 C CA . THR A 1 282 ? 85.538 16.800 -98.582 1.00 94.25 282 THR A CA 1
ATOM 2295 C C . THR A 1 282 ? 85.024 15.455 -98.071 1.00 94.25 282 THR A C 1
ATOM 2297 O O . THR A 1 282 ? 84.312 15.436 -97.069 1.00 94.25 282 THR A O 1
ATOM 2300 N N . ALA A 1 283 ? 85.459 14.320 -98.633 1.00 93.25 283 ALA A N 1
ATOM 2301 C CA . ALA A 1 283 ? 85.081 12.996 -98.127 1.00 93.25 283 ALA A CA 1
ATOM 2302 C C . ALA A 1 283 ? 85.546 12.742 -96.677 1.00 93.25 283 ALA A C 1
ATOM 2304 O O . ALA A 1 283 ? 84.838 12.094 -95.903 1.00 93.25 283 ALA A O 1
ATOM 2305 N N . ILE A 1 284 ? 86.710 13.266 -96.272 1.00 93.88 284 ILE A N 1
ATOM 2306 C CA . ILE A 1 284 ? 87.184 13.227 -94.877 1.00 93.88 284 ILE A CA 1
ATOM 2307 C C . ILE A 1 284 ? 86.335 14.145 -93.984 1.00 93.88 284 ILE A C 1
ATOM 2309 O O . ILE A 1 284 ? 85.998 13.756 -92.863 1.00 93.88 284 ILE A O 1
ATOM 2313 N N . GLY A 1 285 ? 85.955 15.330 -94.468 1.00 94.06 285 GLY A N 1
ATOM 2314 C CA . GLY A 1 285 ? 85.071 16.266 -93.771 1.00 94.06 285 GLY A CA 1
ATOM 2315 C C . GLY A 1 285 ? 83.664 15.708 -93.542 1.00 94.06 285 GLY A C 1
ATOM 2316 O O . GLY A 1 285 ? 83.144 15.789 -92.429 1.00 94.06 285 GLY A O 1
ATOM 2317 N N . ASP A 1 286 ? 83.068 15.088 -94.557 1.00 93.81 286 ASP A N 1
ATOM 2318 C CA . ASP A 1 286 ? 81.754 14.440 -94.478 1.00 93.81 286 ASP A CA 1
ATOM 2319 C C . ASP A 1 286 ? 81.797 13.195 -93.589 1.00 93.81 286 ASP A C 1
ATOM 2321 O O . ASP A 1 286 ? 80.926 13.013 -92.734 1.00 93.81 286 ASP A O 1
ATOM 2325 N N . LYS A 1 287 ? 82.853 12.374 -93.702 1.00 93.81 287 LYS A N 1
ATOM 2326 C CA . LYS A 1 287 ? 83.081 11.253 -92.781 1.00 93.81 287 LYS A CA 1
ATOM 2327 C C . LYS A 1 287 ? 83.156 11.745 -91.335 1.00 93.81 287 LYS A C 1
ATOM 2329 O O . LYS A 1 287 ? 82.514 11.161 -90.467 1.00 93.81 287 LYS A O 1
ATOM 2334 N N . ARG A 1 288 ? 83.909 12.817 -91.071 1.00 94.88 288 ARG A N 1
ATOM 2335 C CA . ARG A 1 288 ? 84.040 13.392 -89.727 1.00 94.88 288 ARG A CA 1
ATOM 2336 C C . ARG A 1 288 ? 82.696 13.895 -89.196 1.00 94.88 288 ARG A C 1
ATOM 2338 O O . ARG A 1 288 ? 82.368 13.599 -88.053 1.00 94.88 288 ARG A O 1
ATOM 2345 N N . GLN A 1 289 ? 81.911 14.602 -90.009 1.00 94.75 289 GLN A N 1
ATOM 2346 C CA . GLN A 1 289 ? 80.564 15.045 -89.628 1.00 94.75 289 GLN A CA 1
ATOM 2347 C C . GLN A 1 289 ? 79.641 13.856 -89.314 1.00 94.75 289 GLN A C 1
ATOM 2349 O O . GLN A 1 289 ? 78.879 13.910 -88.351 1.00 94.75 289 GLN A O 1
ATOM 2354 N N . ALA A 1 290 ? 79.737 12.761 -90.074 1.00 92.56 290 ALA A N 1
ATOM 2355 C CA . ALA A 1 290 ? 78.993 11.533 -89.803 1.00 92.56 290 ALA A CA 1
ATOM 2356 C C . ALA A 1 290 ? 79.459 10.821 -88.516 1.00 92.56 290 ALA A C 1
ATOM 2358 O O . ALA A 1 290 ? 78.623 10.312 -87.773 1.00 92.56 290 ALA A O 1
ATOM 2359 N N . GLU A 1 291 ? 80.763 10.810 -88.218 1.00 94.38 291 GLU A N 1
ATOM 2360 C CA . GLU A 1 291 ? 81.314 10.285 -86.958 1.00 94.38 291 GLU A CA 1
ATOM 2361 C C . GLU A 1 291 ? 80.882 11.141 -85.751 1.00 94.38 291 GLU A C 1
ATOM 2363 O O . GLU A 1 291 ? 80.458 10.593 -84.735 1.00 94.38 291 GLU A O 1
ATOM 2368 N N . GLU A 1 292 ? 80.898 12.473 -85.868 1.00 95.00 292 GLU A N 1
ATOM 2369 C CA . GLU A 1 292 ? 80.416 13.394 -84.828 1.00 95.00 292 GLU A CA 1
ATOM 2370 C C . GLU A 1 292 ? 78.897 13.254 -84.598 1.00 95.00 292 GLU A C 1
ATOM 2372 O O . GLU A 1 292 ? 78.462 13.154 -83.451 1.00 95.00 292 GLU A O 1
ATOM 2377 N N . ALA A 1 293 ? 78.092 13.135 -85.661 1.00 94.69 293 ALA A N 1
ATOM 2378 C CA . ALA A 1 293 ? 76.648 12.900 -85.559 1.00 94.69 293 ALA A CA 1
ATOM 2379 C C . ALA A 1 293 ? 76.297 11.511 -84.985 1.00 94.69 293 ALA A C 1
ATOM 2381 O O . ALA A 1 293 ? 75.325 11.368 -84.239 1.00 94.69 293 ALA A O 1
ATOM 2382 N N . ALA A 1 294 ? 77.085 10.477 -85.300 1.00 94.50 294 ALA A N 1
ATOM 2383 C CA . ALA A 1 294 ? 76.928 9.152 -84.704 1.00 94.50 294 ALA A CA 1
ATOM 2384 C C . ALA A 1 294 ? 77.249 9.166 -83.200 1.00 94.50 294 ALA A C 1
ATOM 2386 O O . ALA A 1 294 ? 76.544 8.526 -82.420 1.00 94.50 294 ALA A O 1
ATOM 2387 N N . MET A 1 295 ? 78.263 9.933 -82.780 1.00 95.75 295 MET A N 1
ATOM 2388 C CA . MET A 1 295 ? 78.589 10.122 -81.364 1.00 95.75 295 MET A CA 1
ATOM 2389 C C . MET A 1 295 ? 77.466 10.833 -80.601 1.00 95.75 295 MET A C 1
ATOM 2391 O O . MET A 1 295 ? 77.087 10.353 -79.535 1.00 95.75 295 MET A O 1
ATOM 2395 N N . THR A 1 296 ? 76.875 11.907 -81.145 1.00 95.88 296 THR A N 1
ATOM 2396 C CA . THR A 1 296 ? 75.739 12.580 -80.484 1.00 95.88 296 THR A CA 1
ATOM 2397 C C . THR A 1 296 ? 74.512 11.674 -80.389 1.00 95.88 296 THR A C 1
ATOM 2399 O O . THR A 1 296 ? 73.894 11.604 -79.334 1.00 95.88 296 THR A O 1
ATOM 2402 N N . LEU A 1 297 ? 74.200 10.898 -81.436 1.00 94.56 297 LEU A N 1
ATOM 2403 C CA . LEU A 1 297 ? 73.097 9.928 -81.395 1.00 94.56 297 LEU A CA 1
ATOM 2404 C C . LEU A 1 297 ? 73.333 8.798 -80.378 1.00 94.56 297 LEU A C 1
ATOM 2406 O O . LEU A 1 297 ? 72.376 8.300 -79.787 1.00 94.56 297 LEU A O 1
ATOM 2410 N N . GLN A 1 298 ? 74.587 8.396 -80.150 1.00 95.75 298 GLN A N 1
ATOM 2411 C CA . GLN A 1 298 ? 74.933 7.430 -79.107 1.00 95.75 298 GLN A CA 1
ATOM 2412 C C . GLN A 1 298 ? 74.832 8.037 -77.698 1.00 95.75 298 GLN A C 1
ATOM 2414 O O . GLN A 1 298 ? 74.416 7.341 -76.773 1.00 95.75 298 GLN A O 1
ATOM 2419 N N . GLU A 1 299 ? 75.180 9.315 -77.522 1.00 96.81 299 GLU A N 1
ATOM 2420 C CA . GLU A 1 299 ? 75.007 10.036 -76.255 1.00 96.81 299 GLU A CA 1
ATOM 2421 C C . GLU A 1 299 ? 73.517 10.227 -75.919 1.00 96.81 299 GLU A C 1
ATOM 2423 O O . GLU A 1 299 ? 73.092 9.852 -74.827 1.00 96.81 299 GLU A O 1
ATOM 2428 N N . ASP A 1 300 ? 72.701 10.675 -76.879 1.00 95.94 300 ASP A N 1
ATOM 2429 C CA . ASP A 1 300 ? 71.241 10.788 -76.742 1.00 95.94 300 ASP A CA 1
ATOM 2430 C C . ASP A 1 300 ? 70.585 9.434 -76.415 1.00 95.94 300 ASP A C 1
ATOM 2432 O O . ASP A 1 300 ? 69.717 9.355 -75.543 1.00 95.94 300 ASP A O 1
ATOM 2436 N N . LEU A 1 301 ? 71.026 8.347 -77.063 1.00 94.62 301 LEU A N 1
ATOM 2437 C CA . LEU A 1 301 ? 70.557 6.988 -76.776 1.00 94.62 301 LEU A CA 1
ATOM 2438 C C . LEU A 1 301 ? 70.937 6.529 -75.360 1.00 94.62 301 LEU A C 1
ATOM 2440 O O . LEU A 1 301 ? 70.112 5.928 -74.672 1.00 94.62 301 LEU A O 1
ATOM 2444 N N . ASN A 1 302 ? 72.162 6.819 -74.910 1.00 96.75 302 ASN A N 1
ATOM 2445 C CA . ASN A 1 302 ? 72.609 6.495 -73.554 1.00 96.75 302 ASN A CA 1
ATOM 2446 C C . ASN A 1 302 ? 71.806 7.284 -72.504 1.00 96.75 302 ASN A C 1
ATOM 2448 O O . ASN A 1 302 ? 71.396 6.714 -71.495 1.00 96.75 302 ASN A O 1
ATOM 2452 N N . ASN A 1 303 ? 71.544 8.570 -72.754 1.00 96.88 303 ASN A N 1
ATOM 2453 C CA . ASN A 1 303 ? 70.746 9.423 -71.874 1.00 96.88 303 ASN A CA 1
ATOM 2454 C C . ASN A 1 303 ? 69.301 8.914 -71.775 1.00 96.88 303 ASN A C 1
ATOM 2456 O O . ASN A 1 303 ? 68.838 8.615 -70.678 1.00 96.88 303 ASN A O 1
ATOM 2460 N N . ALA A 1 304 ? 68.637 8.668 -72.908 1.00 95.81 304 ALA A N 1
ATOM 2461 C CA . ALA A 1 304 ? 67.284 8.109 -72.935 1.00 95.81 304 ALA A CA 1
ATOM 2462 C C . ALA A 1 304 ? 67.188 6.712 -72.284 1.00 95.81 304 ALA A C 1
ATOM 2464 O O . ALA A 1 304 ? 66.152 6.354 -71.721 1.00 95.81 304 ALA A O 1
ATOM 2465 N N . MET A 1 305 ? 68.261 5.913 -72.335 1.00 96.00 305 MET A N 1
ATOM 2466 C CA . MET A 1 305 ? 68.346 4.628 -71.636 1.00 96.00 305 MET A CA 1
ATOM 2467 C C . MET A 1 305 ? 68.493 4.799 -70.115 1.00 96.00 305 MET A C 1
ATOM 2469 O O . MET A 1 305 ? 67.856 4.057 -69.369 1.00 96.00 305 MET A O 1
ATOM 2473 N N . ASN A 1 306 ? 69.268 5.783 -69.648 1.00 96.75 306 ASN A N 1
ATOM 2474 C CA . ASN A 1 306 ? 69.368 6.123 -68.225 1.00 96.75 306 ASN A CA 1
ATOM 2475 C C . ASN A 1 306 ? 68.031 6.652 -67.680 1.00 96.75 306 ASN A C 1
ATOM 2477 O O . ASN A 1 306 ? 67.567 6.170 -66.647 1.00 96.75 306 ASN A O 1
ATOM 2481 N N . ASP A 1 307 ? 67.375 7.565 -68.403 1.00 97.25 307 ASP A N 1
ATOM 2482 C CA . ASP A 1 307 ? 66.058 8.110 -68.046 1.00 97.25 307 ASP A CA 1
ATOM 2483 C C . ASP A 1 307 ? 64.996 7.001 -67.963 1.00 97.25 307 ASP A C 1
ATOM 2485 O O . ASP A 1 307 ? 64.186 6.961 -67.036 1.00 97.25 307 ASP A O 1
ATOM 2489 N N . LEU A 1 308 ? 65.026 6.041 -68.894 1.00 95.44 308 LEU A N 1
ATOM 2490 C CA . LEU A 1 308 ? 64.139 4.878 -68.869 1.00 95.44 308 LEU A CA 1
ATOM 2491 C C . LEU A 1 308 ? 64.383 3.982 -67.643 1.00 95.44 308 LEU A C 1
ATOM 2493 O O . LEU A 1 308 ? 63.421 3.450 -67.092 1.00 95.44 308 LEU A O 1
ATOM 2497 N N . VAL A 1 309 ? 65.633 3.807 -67.203 1.00 97.25 309 VAL A N 1
ATOM 2498 C CA . VAL A 1 309 ? 65.955 3.052 -65.978 1.00 97.25 309 VAL A CA 1
ATOM 2499 C C . VAL A 1 309 ? 65.507 3.816 -64.728 1.00 97.25 309 VAL A C 1
ATOM 2501 O O . VAL A 1 309 ? 64.917 3.207 -63.836 1.00 97.25 309 VAL A O 1
ATOM 2504 N N . ALA A 1 310 ? 65.694 5.139 -64.685 1.00 96.12 310 ALA A N 1
ATOM 2505 C CA . ALA A 1 310 ? 65.206 5.985 -63.596 1.00 96.12 310 ALA A CA 1
ATOM 2506 C C . ALA A 1 310 ? 63.676 5.884 -63.455 1.00 96.12 310 ALA A C 1
ATOM 2508 O O . ALA A 1 310 ? 63.186 5.485 -62.398 1.00 96.12 310 ALA A O 1
ATOM 2509 N N . LEU A 1 311 ? 62.929 6.092 -64.545 1.00 95.12 311 LEU A N 1
ATOM 2510 C CA . LEU A 1 311 ? 61.464 5.972 -64.576 1.00 95.12 311 LEU A CA 1
ATOM 2511 C C . LEU A 1 311 ? 60.961 4.557 -64.235 1.00 95.12 311 LEU A C 1
ATOM 2513 O O . LEU A 1 311 ? 59.865 4.402 -63.695 1.00 95.12 311 LEU A O 1
ATOM 2517 N N . GLN A 1 312 ? 61.738 3.509 -64.531 1.00 95.75 312 GLN A N 1
ATOM 2518 C CA . GLN A 1 312 ? 61.427 2.150 -64.074 1.00 95.75 312 GLN A CA 1
ATOM 2519 C C . GLN A 1 312 ? 61.622 2.000 -62.561 1.00 95.75 312 GLN A C 1
ATOM 2521 O O . GLN A 1 312 ? 60.765 1.402 -61.915 1.00 95.75 312 GLN A O 1
ATOM 2526 N N . SER A 1 313 ? 62.685 2.573 -61.986 1.00 96.50 313 SER A N 1
ATOM 2527 C CA . SER A 1 313 ? 62.895 2.551 -60.533 1.00 96.50 313 SER A CA 1
ATOM 2528 C C . SER A 1 313 ? 61.852 3.376 -59.770 1.00 96.50 313 SER A C 1
ATOM 2530 O O . SER A 1 313 ? 61.319 2.885 -58.783 1.00 96.50 313 SER A O 1
ATOM 2532 N N . GLU A 1 314 ? 61.463 4.553 -60.271 1.00 96.44 314 GLU A N 1
ATOM 2533 C CA . GLU A 1 314 ? 60.391 5.377 -59.687 1.00 96.44 314 GLU A CA 1
ATOM 2534 C C . GLU A 1 314 ? 59.035 4.658 -59.726 1.00 96.44 314 GLU A C 1
ATOM 2536 O O . GLU A 1 314 ? 58.292 4.669 -58.745 1.00 96.44 314 GLU A O 1
ATOM 2541 N N . ARG A 1 315 ? 58.725 3.966 -60.832 1.00 95.31 315 ARG A N 1
ATOM 2542 C CA . ARG A 1 315 ? 57.545 3.094 -60.938 1.00 95.31 315 ARG A CA 1
ATOM 2543 C C . ARG A 1 315 ? 57.584 1.969 -59.901 1.00 95.31 315 ARG A C 1
ATOM 2545 O O . ARG A 1 315 ? 56.560 1.689 -59.287 1.00 95.31 315 ARG A O 1
ATOM 2552 N N . ASP A 1 316 ? 58.723 1.303 -59.732 1.00 96.94 316 ASP A N 1
ATOM 2553 C CA . ASP A 1 316 ? 58.846 0.142 -58.839 1.00 96.94 316 ASP A CA 1
ATOM 2554 C C . ASP A 1 316 ? 58.950 0.527 -57.354 1.00 96.94 316 ASP A C 1
ATOM 2556 O O . ASP A 1 316 ? 58.663 -0.300 -56.487 1.00 96.94 316 ASP A O 1
ATOM 2560 N N . GLU A 1 317 ? 59.316 1.776 -57.054 1.00 96.88 317 GLU A N 1
ATOM 2561 C CA . GLU A 1 317 ? 59.138 2.413 -55.745 1.00 96.88 317 GLU A CA 1
ATOM 2562 C C . GLU A 1 317 ? 57.654 2.703 -55.496 1.00 96.88 317 GLU A C 1
ATOM 2564 O O . GLU A 1 317 ? 57.072 2.139 -54.575 1.00 96.88 317 GLU A O 1
ATOM 2569 N N . ALA A 1 318 ? 56.995 3.453 -56.387 1.00 95.06 318 ALA A N 1
ATOM 2570 C CA . ALA A 1 318 ? 55.581 3.814 -56.251 1.00 95.06 318 ALA A CA 1
ATOM 2571 C C . ALA A 1 318 ? 54.637 2.593 -56.205 1.00 95.06 318 ALA A C 1
ATOM 2573 O O . ALA A 1 318 ? 53.602 2.632 -55.542 1.00 95.06 318 ALA A O 1
ATOM 2574 N N . LEU A 1 319 ? 54.985 1.488 -56.877 1.00 95.88 319 LEU A N 1
ATOM 2575 C CA . LEU A 1 319 ? 54.258 0.218 -56.769 1.00 95.88 319 LEU A CA 1
ATOM 2576 C C . LEU A 1 319 ? 54.475 -0.479 -55.417 1.00 95.88 319 LEU A C 1
ATOM 2578 O O . LEU A 1 319 ? 53.558 -1.147 -54.944 1.00 95.88 319 LEU A O 1
ATOM 2582 N N . ARG A 1 320 ? 55.646 -0.346 -54.779 1.00 97.06 320 ARG A N 1
ATOM 2583 C CA . ARG A 1 320 ? 55.861 -0.846 -53.410 1.00 97.06 320 ARG A CA 1
ATOM 2584 C C . ARG A 1 320 ? 55.149 0.024 -52.388 1.00 97.06 320 ARG A C 1
ATOM 2586 O O . ARG A 1 320 ? 54.366 -0.529 -51.627 1.00 97.06 320 ARG A O 1
ATOM 2593 N N . GLU A 1 321 ? 55.296 1.346 -52.465 1.00 96.56 321 GLU A N 1
ATOM 2594 C CA . GLU A 1 321 ? 54.536 2.293 -51.639 1.00 96.56 321 GLU A CA 1
ATOM 2595 C C . GLU A 1 321 ? 53.022 2.038 -51.748 1.00 96.56 321 GLU A C 1
ATOM 2597 O O . GLU A 1 321 ? 52.330 1.984 -50.735 1.00 96.56 321 GLU A O 1
ATOM 2602 N N . GLN A 1 322 ? 52.490 1.801 -52.957 1.00 95.19 322 GLN A N 1
ATOM 2603 C CA . GLN A 1 322 ? 51.077 1.449 -53.132 1.00 95.19 322 GLN A CA 1
ATOM 2604 C C . GLN A 1 322 ? 50.715 0.127 -52.436 1.00 95.19 322 GLN A C 1
ATOM 2606 O O . GLN A 1 322 ? 49.696 0.076 -51.752 1.00 95.19 322 GLN A O 1
ATOM 2611 N N . ASN A 1 323 ? 51.515 -0.933 -52.593 1.00 96.38 323 ASN A N 1
ATOM 2612 C CA . ASN A 1 323 ? 51.248 -2.230 -51.957 1.00 96.38 323 ASN A CA 1
ATOM 2613 C C . ASN A 1 323 ? 51.341 -2.156 -50.421 1.00 96.38 323 ASN A C 1
ATOM 2615 O O . ASN A 1 323 ? 50.550 -2.792 -49.728 1.00 96.38 323 ASN A O 1
ATOM 2619 N N . GLU A 1 324 ? 52.286 -1.378 -49.892 1.00 97.06 324 GLU A N 1
ATOM 2620 C CA . GLU A 1 324 ? 52.460 -1.140 -48.456 1.00 97.06 324 GLU A CA 1
ATOM 2621 C C . GLU A 1 324 ? 51.260 -0.361 -47.898 1.00 97.06 324 GLU A C 1
ATOM 2623 O O . GLU A 1 324 ? 50.606 -0.840 -46.972 1.00 97.06 324 GLU A O 1
ATOM 2628 N N . MET A 1 325 ? 50.857 0.740 -48.545 1.00 95.56 325 MET A N 1
ATOM 2629 C CA . MET A 1 325 ? 49.639 1.482 -48.192 1.00 95.56 325 MET A CA 1
ATOM 2630 C C . MET A 1 325 ? 48.365 0.623 -48.294 1.00 95.56 325 MET A C 1
ATOM 2632 O O . MET A 1 325 ? 47.489 0.724 -47.437 1.00 95.56 325 MET A O 1
ATOM 2636 N N . GLU A 1 326 ? 48.223 -0.223 -49.321 1.00 96.50 326 GLU A N 1
ATOM 2637 C CA . GLU A 1 326 ? 47.081 -1.145 -49.444 1.00 96.50 326 GLU A CA 1
ATOM 2638 C C . GLU A 1 326 ? 47.075 -2.197 -48.319 1.00 96.50 326 GLU A C 1
ATOM 2640 O O . GLU A 1 326 ? 46.006 -2.513 -47.793 1.00 96.50 326 GLU A O 1
ATOM 2645 N N . SER A 1 327 ? 48.248 -2.667 -47.880 1.00 97.12 327 SER A N 1
ATOM 2646 C CA . SER A 1 327 ? 48.383 -3.552 -46.717 1.00 97.12 327 SER A CA 1
ATOM 2647 C C . SER A 1 327 ? 48.037 -2.849 -45.398 1.00 97.12 327 SER A C 1
ATOM 2649 O O . SER A 1 327 ? 47.373 -3.450 -44.555 1.00 97.12 327 SER A O 1
ATOM 2651 N N . GLU A 1 328 ? 48.444 -1.591 -45.206 1.00 97.62 328 GLU A N 1
ATOM 2652 C CA . GLU A 1 328 ? 48.073 -0.790 -44.029 1.00 97.62 328 GLU A CA 1
ATOM 2653 C C . GLU A 1 328 ? 46.563 -0.516 -43.982 1.00 97.62 328 GLU A C 1
ATOM 2655 O O . GLU A 1 328 ? 45.938 -0.668 -42.932 1.00 97.62 328 GLU A O 1
ATOM 2660 N N . PHE A 1 329 ? 45.940 -0.181 -45.118 1.00 96.12 329 PHE A N 1
ATOM 2661 C CA . PHE A 1 329 ? 44.490 0.023 -45.186 1.00 96.12 329 PHE A CA 1
ATOM 2662 C C . PHE A 1 329 ? 43.691 -1.249 -44.879 1.00 96.12 329 PHE A C 1
ATOM 2664 O O . PHE A 1 329 ? 42.633 -1.154 -44.254 1.00 96.12 329 PHE A O 1
ATOM 2671 N N . GLU A 1 330 ? 44.160 -2.426 -45.298 1.00 97.62 330 GLU A N 1
ATOM 2672 C CA . GLU A 1 330 ? 43.481 -3.688 -44.986 1.00 97.62 330 GLU A CA 1
ATOM 2673 C C . GLU A 1 330 ? 43.735 -4.136 -43.534 1.00 97.62 330 GLU A C 1
ATOM 2675 O O . GLU A 1 330 ? 42.827 -4.667 -42.894 1.00 97.62 330 GLU A O 1
ATOM 2680 N N . ALA A 1 331 ? 44.909 -3.836 -42.963 1.00 97.12 331 ALA A N 1
ATOM 2681 C CA . ALA A 1 331 ? 45.181 -4.028 -41.537 1.00 97.12 331 ALA A CA 1
ATOM 2682 C C . ALA A 1 331 ? 44.268 -3.152 -40.658 1.00 97.12 331 ALA A C 1
ATOM 2684 O O . ALA A 1 331 ? 43.593 -3.680 -39.777 1.00 97.12 331 ALA A O 1
ATOM 2685 N N . LEU A 1 332 ? 44.157 -1.851 -40.956 1.00 96.75 332 LEU A N 1
ATOM 2686 C CA . LEU A 1 332 ? 43.266 -0.919 -40.250 1.00 96.75 332 LEU A CA 1
ATOM 2687 C C . LEU A 1 332 ? 41.782 -1.297 -40.388 1.00 96.75 332 LEU A C 1
ATOM 2689 O O . LEU A 1 332 ? 41.001 -1.090 -39.463 1.00 96.75 332 LEU A O 1
ATOM 2693 N N . ARG A 1 333 ? 41.370 -1.869 -41.529 1.00 97.19 333 ARG A N 1
ATOM 2694 C CA . ARG A 1 333 ? 40.017 -2.435 -41.691 1.00 97.19 333 ARG A CA 1
ATOM 2695 C C . ARG A 1 333 ? 39.787 -3.648 -40.805 1.00 97.19 333 ARG A C 1
ATOM 2697 O O . ARG A 1 333 ? 38.702 -3.776 -40.250 1.00 97.19 333 ARG A O 1
ATOM 2704 N N . LYS A 1 334 ? 40.777 -4.537 -40.704 1.00 97.88 334 LYS A N 1
ATOM 2705 C CA . LYS A 1 334 ? 40.694 -5.729 -39.862 1.00 97.88 334 LYS A CA 1
ATOM 2706 C C . LYS A 1 334 ? 40.627 -5.343 -38.383 1.00 97.88 334 LYS A C 1
ATOM 2708 O O . LYS A 1 334 ? 39.733 -5.820 -37.701 1.00 97.88 334 LYS A O 1
ATOM 2713 N N . GLU A 1 335 ? 41.486 -4.432 -37.933 1.00 96.69 335 GLU A N 1
ATOM 2714 C CA . GLU A 1 335 ? 41.464 -3.873 -36.573 1.00 96.69 335 GLU A CA 1
ATOM 2715 C C . GLU A 1 335 ? 40.109 -3.216 -36.257 1.00 96.69 335 GLU A C 1
ATOM 2717 O O . GLU A 1 335 ? 39.488 -3.531 -35.248 1.00 96.69 335 GLU A O 1
ATOM 2722 N N . ALA A 1 336 ? 39.586 -2.385 -37.167 1.00 94.50 336 ALA A N 1
ATOM 2723 C CA . ALA A 1 336 ? 38.272 -1.765 -37.000 1.00 94.50 336 ALA A CA 1
ATOM 2724 C C . ALA A 1 336 ? 37.105 -2.772 -36.996 1.00 94.50 336 ALA A C 1
ATOM 2726 O O . ALA A 1 336 ? 36.088 -2.500 -36.365 1.00 94.50 336 ALA A O 1
ATOM 2727 N N . GLN A 1 337 ? 37.223 -3.914 -37.684 1.00 97.44 337 GLN A N 1
ATOM 2728 C CA . GLN A 1 337 ? 36.225 -4.986 -37.613 1.00 97.44 337 GLN A CA 1
ATOM 2729 C C . GLN A 1 337 ? 36.348 -5.779 -36.306 1.00 97.44 337 GLN A C 1
ATOM 2731 O O . GLN A 1 337 ? 35.332 -6.062 -35.691 1.00 97.44 337 GLN A O 1
ATOM 2736 N N . GLU A 1 338 ? 37.563 -6.087 -35.849 1.00 97.62 338 GLU A N 1
ATOM 2737 C CA . GLU A 1 338 ? 37.791 -6.797 -34.582 1.00 97.62 338 GLU A CA 1
ATOM 2738 C C . GLU A 1 338 ? 37.321 -5.973 -33.367 1.00 97.62 338 GLU A C 1
ATOM 2740 O O . GLU A 1 338 ? 36.760 -6.541 -32.433 1.00 97.62 338 GLU A O 1
ATOM 2745 N N . GLU A 1 339 ? 37.449 -4.642 -33.412 1.00 97.12 339 GLU A N 1
ATOM 2746 C CA . GLU A 1 339 ? 36.863 -3.723 -32.421 1.00 97.12 339 GLU A CA 1
ATOM 2747 C C . GLU A 1 339 ? 35.321 -3.696 -32.489 1.00 97.12 339 GLU A C 1
ATOM 2749 O O . GLU A 1 339 ? 34.657 -3.683 -31.454 1.00 97.12 339 GLU A O 1
ATOM 2754 N N . ILE A 1 340 ? 34.722 -3.731 -33.689 1.00 96.31 340 ILE A N 1
ATOM 2755 C CA . ILE A 1 340 ? 33.258 -3.824 -33.849 1.00 96.31 340 ILE A CA 1
ATOM 2756 C C . ILE A 1 340 ? 32.740 -5.156 -33.294 1.00 96.31 340 ILE A C 1
ATOM 2758 O O . ILE A 1 340 ? 31.810 -5.148 -32.493 1.00 96.31 340 ILE A O 1
ATOM 2762 N N . ASP A 1 341 ? 33.363 -6.279 -33.657 1.00 97.88 341 ASP A N 1
ATOM 2763 C CA . ASP A 1 341 ? 32.989 -7.618 -33.189 1.00 97.88 341 ASP A CA 1
ATOM 2764 C C . ASP A 1 341 ? 33.113 -7.725 -31.650 1.00 97.88 341 ASP A C 1
ATOM 2766 O O . ASP A 1 341 ? 32.294 -8.372 -30.991 1.00 97.88 341 ASP A O 1
ATOM 2770 N N . ALA A 1 342 ? 34.108 -7.054 -31.053 1.00 97.19 342 ALA A N 1
ATOM 2771 C CA . ALA A 1 342 ? 34.273 -6.961 -29.603 1.00 97.19 342 ALA A CA 1
ATOM 2772 C C . ALA A 1 342 ? 33.175 -6.113 -28.933 1.00 97.19 342 ALA A C 1
ATOM 2774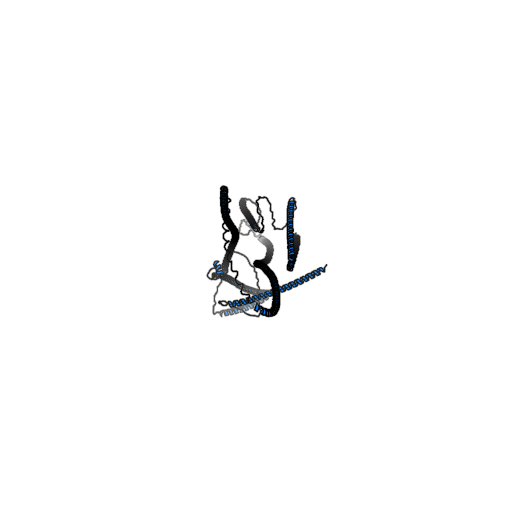 O O . ALA A 1 342 ? 32.609 -6.540 -27.925 1.00 97.19 342 ALA A O 1
ATOM 2775 N N . LEU A 1 343 ? 32.832 -4.951 -29.500 1.00 95.25 343 LEU A N 1
ATOM 2776 C CA . LEU A 1 343 ? 31.771 -4.075 -28.988 1.00 95.25 343 LEU A CA 1
ATOM 2777 C C . LEU A 1 343 ? 30.368 -4.683 -29.154 1.00 95.25 343 LEU A C 1
ATOM 2779 O O . LEU A 1 343 ? 29.521 -4.493 -28.283 1.00 95.25 343 LEU A O 1
ATOM 2783 N N . GLU A 1 344 ? 30.115 -5.440 -30.226 1.00 97.00 344 GLU A N 1
ATOM 2784 C CA . GLU A 1 344 ? 28.878 -6.218 -30.387 1.00 97.00 344 GLU A CA 1
ATOM 2785 C C . GLU A 1 344 ? 28.791 -7.329 -29.323 1.00 97.00 344 GLU A C 1
ATOM 2787 O O . GLU A 1 344 ? 27.757 -7.474 -28.671 1.00 97.00 344 GLU A O 1
ATOM 2792 N N . SER A 1 345 ? 29.897 -8.032 -29.048 1.00 97.38 345 SER A N 1
ATOM 2793 C CA . SER A 1 345 ? 29.978 -9.035 -27.974 1.00 97.38 345 SER A CA 1
ATOM 2794 C C . SER A 1 345 ? 29.787 -8.443 -26.568 1.00 97.38 345 SER A C 1
ATOM 2796 O O . SER A 1 345 ? 29.146 -9.071 -25.721 1.00 97.38 345 SER A O 1
ATOM 2798 N N . GLU A 1 346 ? 30.302 -7.239 -26.291 1.00 97.38 346 GLU A N 1
ATOM 2799 C CA . GLU A 1 346 ? 30.042 -6.546 -25.020 1.00 97.38 346 GLU A CA 1
ATOM 2800 C C . GLU A 1 346 ? 28.574 -6.103 -24.917 1.00 97.38 346 GLU A C 1
ATOM 2802 O O . GLU A 1 346 ? 27.951 -6.272 -23.869 1.00 97.38 346 GLU A O 1
ATOM 2807 N N . ALA A 1 347 ? 27.987 -5.591 -26.004 1.00 94.38 347 ALA A N 1
ATOM 2808 C CA . ALA A 1 347 ? 26.585 -5.181 -26.034 1.00 94.38 347 ALA A CA 1
ATOM 2809 C C . ALA A 1 347 ? 25.621 -6.359 -25.797 1.00 94.38 347 ALA A C 1
ATOM 2811 O O . ALA A 1 347 ? 24.658 -6.207 -25.041 1.00 94.38 347 ALA A O 1
ATOM 2812 N N . ASP A 1 348 ? 25.896 -7.533 -26.375 1.00 97.56 348 ASP A N 1
ATOM 2813 C CA . ASP A 1 348 ? 25.131 -8.759 -26.120 1.00 97.56 348 ASP A CA 1
ATOM 2814 C C . ASP A 1 348 ? 25.269 -9.217 -24.655 1.00 97.56 348 ASP A C 1
ATOM 2816 O O . ASP A 1 348 ? 24.263 -9.511 -24.005 1.00 97.56 348 ASP A O 1
ATOM 2820 N N . GLN A 1 349 ? 26.480 -9.189 -24.081 1.00 97.12 349 GLN A N 1
ATOM 2821 C CA . GLN A 1 349 ? 26.700 -9.505 -22.660 1.00 97.12 349 GLN A CA 1
ATOM 2822 C C . GLN A 1 349 ? 25.944 -8.541 -21.730 1.00 97.12 349 GLN A C 1
ATOM 2824 O O . GLN A 1 349 ? 25.230 -8.985 -20.828 1.00 97.12 349 GLN A O 1
ATOM 2829 N N . GLN A 1 350 ? 26.017 -7.229 -21.977 1.00 96.19 350 GLN A N 1
ATOM 2830 C CA . GLN A 1 350 ? 25.250 -6.232 -21.220 1.00 96.19 350 GLN A CA 1
ATOM 2831 C C . GLN A 1 350 ? 23.729 -6.424 -21.387 1.00 96.19 350 GLN A C 1
ATOM 2833 O O . GLN A 1 350 ? 22.968 -6.178 -20.448 1.00 96.19 350 GLN A O 1
ATOM 2838 N N . ALA A 1 351 ? 23.260 -6.895 -22.548 1.00 96.50 351 ALA A N 1
ATOM 2839 C CA . ALA A 1 351 ? 21.852 -7.213 -22.779 1.00 96.50 351 ALA A CA 1
ATOM 2840 C C . ALA A 1 351 ? 21.390 -8.475 -22.023 1.00 96.50 351 ALA A C 1
ATOM 2842 O O . ALA A 1 351 ? 20.262 -8.492 -21.517 1.00 96.50 351 ALA A O 1
ATOM 2843 N N . GLU A 1 352 ? 22.231 -9.508 -21.904 1.00 97.88 352 GLU A N 1
ATOM 2844 C CA . GLU A 1 352 ? 21.963 -10.681 -21.060 1.00 97.88 352 GLU A CA 1
ATOM 2845 C C . GLU A 1 352 ? 21.961 -10.321 -19.565 1.00 97.88 352 GLU A C 1
ATOM 2847 O O . GLU A 1 352 ? 21.033 -10.696 -18.842 1.00 97.88 352 GLU A O 1
ATOM 2852 N N . GLU A 1 353 ? 22.938 -9.537 -19.094 1.00 97.06 353 GLU A N 1
ATOM 2853 C CA . GLU A 1 353 ? 22.976 -9.062 -17.704 1.00 97.06 353 GLU A CA 1
ATOM 2854 C C . GLU A 1 353 ? 21.761 -8.191 -17.363 1.00 97.06 353 GLU A C 1
ATOM 2856 O O . GLU A 1 353 ? 21.134 -8.386 -16.320 1.00 97.06 353 GLU A O 1
ATOM 2861 N N . MET A 1 354 ? 21.367 -7.279 -18.255 1.00 94.62 354 MET A N 1
ATOM 2862 C CA . MET A 1 354 ? 20.179 -6.442 -18.082 1.00 94.62 354 MET A CA 1
ATOM 2863 C C . MET A 1 354 ? 18.891 -7.275 -18.015 1.00 94.62 354 MET A C 1
ATOM 2865 O O . MET A 1 354 ? 18.062 -7.031 -17.137 1.00 94.62 354 MET A O 1
ATOM 2869 N N . GLN A 1 355 ? 18.733 -8.291 -18.872 1.00 96.56 355 GLN A N 1
ATOM 2870 C CA . GLN A 1 355 ? 17.600 -9.225 -18.797 1.00 96.56 355 GLN A CA 1
ATOM 2871 C C . GLN A 1 355 ? 17.592 -10.005 -17.478 1.00 96.56 355 GLN A C 1
ATOM 2873 O O . GLN A 1 355 ? 16.542 -10.144 -16.848 1.00 96.56 355 GLN A O 1
ATOM 2878 N N . ARG A 1 356 ? 18.758 -10.473 -17.019 1.00 97.69 356 ARG A N 1
ATOM 2879 C CA . ARG A 1 356 ? 18.900 -11.192 -15.749 1.00 97.69 356 ARG A CA 1
ATOM 2880 C C . ARG A 1 356 ? 18.560 -10.313 -14.545 1.00 97.69 356 ARG A C 1
ATOM 2882 O O . ARG A 1 356 ? 17.801 -10.741 -13.683 1.00 97.69 356 ARG A O 1
ATOM 2889 N N . VAL A 1 357 ? 19.066 -9.080 -14.494 1.00 94.50 357 VAL A N 1
ATOM 2890 C CA . VAL A 1 357 ? 18.749 -8.118 -13.424 1.00 94.50 357 VAL A CA 1
ATOM 2891 C C . VAL A 1 357 ? 17.269 -7.725 -13.456 1.00 94.50 357 VAL A C 1
ATOM 2893 O O . VAL A 1 357 ? 16.665 -7.546 -12.399 1.00 94.50 357 VAL A O 1
ATOM 2896 N N . GLN A 1 358 ? 16.655 -7.641 -14.639 1.00 96.50 358 GLN A N 1
ATOM 2897 C CA . GLN A 1 358 ? 15.219 -7.402 -14.776 1.00 96.50 358 GLN A CA 1
ATOM 2898 C C . GLN A 1 358 ? 14.379 -8.588 -14.268 1.00 96.50 358 GLN A C 1
ATOM 2900 O O . GLN A 1 358 ? 13.363 -8.359 -13.611 1.00 96.50 358 GLN A O 1
ATOM 2905 N N . ALA A 1 359 ? 14.813 -9.831 -14.501 1.00 96.75 359 ALA A N 1
ATOM 2906 C CA . ALA A 1 359 ? 14.182 -11.026 -13.937 1.00 96.75 359 ALA A CA 1
ATOM 2907 C C . ALA A 1 359 ? 14.336 -11.086 -12.404 1.00 96.75 359 ALA A C 1
ATOM 2909 O O . ALA A 1 359 ? 13.334 -11.186 -11.702 1.00 96.75 359 ALA A O 1
ATOM 2910 N N . ASP A 1 360 ? 15.551 -10.900 -11.872 1.00 96.88 360 ASP A N 1
ATOM 2911 C CA . ASP A 1 360 ? 15.815 -10.817 -10.424 1.00 96.88 360 ASP A CA 1
ATOM 2912 C C . ASP A 1 360 ? 14.981 -9.709 -9.743 1.00 96.88 360 ASP A C 1
ATOM 2914 O O . ASP A 1 360 ? 14.584 -9.837 -8.581 1.00 96.88 360 ASP A O 1
ATOM 2918 N N . LEU A 1 361 ? 14.717 -8.599 -10.445 1.00 94.94 361 LEU A N 1
ATOM 2919 C CA . LEU A 1 361 ? 13.861 -7.510 -9.971 1.00 94.94 361 LEU A CA 1
ATOM 2920 C C . LEU A 1 361 ? 12.372 -7.885 -10.000 1.00 94.94 361 LEU A C 1
ATOM 2922 O O . LEU A 1 361 ? 11.660 -7.563 -9.047 1.00 94.94 361 LEU A O 1
ATOM 2926 N N . GLN A 1 362 ? 11.903 -8.570 -11.049 1.00 97.44 362 GLN A N 1
ATOM 2927 C CA . GLN A 1 362 ? 10.527 -9.067 -11.128 1.00 97.44 362 GLN A CA 1
ATOM 2928 C C . GLN A 1 362 ? 10.258 -10.103 -10.030 1.00 97.44 362 GLN A C 1
ATOM 2930 O O . GLN A 1 362 ? 9.314 -9.922 -9.265 1.00 97.44 362 GLN A O 1
ATOM 2935 N N . ASP A 1 363 ? 11.126 -11.106 -9.873 1.00 97.19 363 ASP A N 1
ATOM 2936 C CA . ASP A 1 363 ? 11.031 -12.112 -8.810 1.00 97.19 363 ASP A CA 1
ATOM 2937 C C . ASP A 1 363 ? 10.976 -11.446 -7.425 1.00 97.19 363 ASP A C 1
ATOM 2939 O O . ASP A 1 363 ? 10.173 -11.826 -6.571 1.00 97.19 363 ASP A O 1
ATOM 2943 N N . ARG A 1 364 ? 11.787 -10.407 -7.180 1.00 95.44 364 ARG A N 1
ATOM 2944 C CA . ARG A 1 364 ? 11.737 -9.637 -5.923 1.00 95.44 364 ARG A CA 1
ATOM 2945 C C . ARG A 1 364 ? 10.440 -8.845 -5.754 1.00 95.44 364 ARG A C 1
ATOM 2947 O O . ARG A 1 364 ? 9.972 -8.739 -4.622 1.00 95.44 364 ARG A O 1
ATOM 2954 N N . SER A 1 365 ? 9.851 -8.325 -6.832 1.00 96.50 365 SER A N 1
ATOM 2955 C CA . SER A 1 365 ? 8.536 -7.672 -6.789 1.00 96.50 365 SER A CA 1
ATOM 2956 C C . SER A 1 365 ? 7.435 -8.678 -6.459 1.00 96.50 365 SER A C 1
ATOM 2958 O O . SER A 1 365 ? 6.682 -8.453 -5.519 1.00 96.50 365 SER A O 1
ATOM 2960 N N . GLU A 1 366 ? 7.388 -9.823 -7.146 1.00 97.50 366 GLU A N 1
ATOM 2961 C CA . GLU A 1 366 ? 6.382 -10.867 -6.907 1.00 97.50 366 GLU A CA 1
ATOM 2962 C C . GLU A 1 366 ? 6.473 -11.431 -5.477 1.00 97.50 366 GLU A C 1
ATOM 2964 O O . GLU A 1 366 ? 5.450 -11.621 -4.818 1.00 97.50 366 GLU A O 1
ATOM 2969 N N . ASN A 1 367 ? 7.688 -11.609 -4.942 1.00 97.44 367 ASN A N 1
ATOM 2970 C CA . ASN A 1 367 ? 7.897 -11.980 -3.538 1.00 97.44 367 ASN A CA 1
ATOM 2971 C C . ASN A 1 367 ? 7.452 -10.879 -2.552 1.00 97.44 367 ASN A C 1
ATOM 2973 O O . ASN A 1 367 ? 6.926 -11.192 -1.482 1.00 97.44 367 ASN A O 1
ATOM 2977 N N . PHE A 1 368 ? 7.643 -9.598 -2.880 1.00 95.69 368 PHE A N 1
ATOM 2978 C CA . PHE A 1 368 ? 7.204 -8.482 -2.035 1.00 95.69 368 PHE A CA 1
ATOM 2979 C C . PHE A 1 368 ? 5.679 -8.316 -2.043 1.00 95.69 368 PHE A C 1
ATOM 2981 O O . PHE A 1 368 ? 5.084 -8.124 -0.982 1.00 95.69 368 PHE A O 1
ATOM 2988 N N . ASP A 1 369 ? 5.038 -8.457 -3.203 1.00 96.94 369 ASP A N 1
ATOM 2989 C CA . ASP A 1 369 ? 3.581 -8.419 -3.347 1.00 96.94 369 ASP A CA 1
ATOM 2990 C C . ASP A 1 369 ? 2.925 -9.612 -2.630 1.00 96.94 369 ASP A C 1
ATOM 2992 O O . ASP A 1 369 ? 1.930 -9.441 -1.919 1.00 96.94 369 ASP A O 1
ATOM 2996 N N . ALA A 1 370 ? 3.526 -10.806 -2.716 1.00 95.88 370 ALA A N 1
ATOM 2997 C CA . ALA A 1 370 ? 3.114 -11.971 -1.934 1.00 95.88 370 ALA A CA 1
ATOM 2998 C C . ALA A 1 370 ? 3.231 -11.721 -0.418 1.00 95.88 370 ALA A C 1
ATOM 3000 O O . ALA A 1 370 ? 2.288 -12.003 0.321 1.00 95.88 370 ALA A O 1
ATOM 3001 N N . LEU A 1 371 ? 4.339 -11.130 0.047 1.00 94.94 371 LEU A N 1
ATOM 3002 C CA . LEU A 1 371 ? 4.533 -10.776 1.457 1.00 94.94 371 LEU A CA 1
ATOM 3003 C C . LEU A 1 371 ? 3.531 -9.709 1.933 1.00 94.94 371 LEU A C 1
ATOM 3005 O O . LEU A 1 371 ? 3.011 -9.811 3.044 1.00 94.94 371 LEU A O 1
ATOM 3009 N N . GLN A 1 372 ? 3.219 -8.699 1.111 1.00 96.19 372 GLN A N 1
ATOM 3010 C CA . GLN A 1 372 ? 2.172 -7.725 1.435 1.00 96.19 372 GLN A CA 1
ATOM 3011 C C . GLN A 1 372 ? 0.809 -8.399 1.583 1.00 96.19 372 GLN A C 1
ATOM 3013 O O . GLN A 1 372 ? 0.090 -8.127 2.542 1.00 96.19 372 GLN A O 1
ATOM 3018 N N . GLU A 1 373 ? 0.456 -9.291 0.662 1.00 97.00 373 GLU A N 1
ATOM 3019 C CA . GLU A 1 373 ? -0.804 -10.029 0.682 1.00 97.00 373 GLU A CA 1
ATOM 3020 C C . GLU A 1 373 ? -0.894 -10.999 1.880 1.00 97.00 373 GLU A C 1
ATOM 3022 O O . GLU A 1 373 ? -1.956 -11.125 2.496 1.00 97.00 373 GLU A O 1
ATOM 3027 N N . GLU A 1 374 ? 0.213 -11.620 2.300 1.00 96.06 374 GLU A N 1
ATOM 3028 C CA . GLU A 1 374 ? 0.276 -12.365 3.565 1.00 96.06 374 GLU A CA 1
ATOM 3029 C C . GLU A 1 374 ? 0.132 -11.451 4.793 1.00 96.06 374 GLU A C 1
ATOM 3031 O O . GLU A 1 374 ? -0.622 -11.789 5.706 1.00 96.06 374 GLU A O 1
ATOM 3036 N N . MET A 1 375 ? 0.742 -10.259 4.810 1.00 94.50 375 MET A N 1
ATOM 3037 C CA . MET A 1 375 ? 0.527 -9.278 5.885 1.00 94.50 375 MET A CA 1
ATOM 3038 C C . MET A 1 375 ? -0.920 -8.765 5.937 1.00 94.50 375 MET A C 1
ATOM 3040 O O . MET A 1 375 ? -1.445 -8.543 7.031 1.00 94.50 375 MET A O 1
ATOM 3044 N N . ARG A 1 376 ? -1.605 -8.612 4.794 1.00 96.00 376 ARG A N 1
ATOM 3045 C CA . ARG A 1 376 ? -3.046 -8.300 4.751 1.00 96.00 376 ARG A CA 1
ATOM 3046 C C . ARG A 1 376 ? -3.863 -9.431 5.369 1.00 96.00 376 ARG A C 1
ATOM 3048 O O . ARG A 1 376 ? -4.671 -9.168 6.255 1.00 96.00 376 ARG A O 1
ATOM 3055 N N . LYS A 1 377 ? -3.611 -10.682 4.974 1.00 96.94 377 LYS A N 1
ATOM 3056 C CA . LYS A 1 377 ? -4.275 -11.873 5.536 1.00 96.94 377 LYS A CA 1
ATOM 3057 C C . LYS A 1 377 ? -4.022 -12.037 7.035 1.00 96.94 377 LYS A C 1
ATOM 3059 O O . LYS A 1 377 ? -4.954 -12.354 7.768 1.00 96.94 377 LYS A O 1
ATOM 3064 N N . MET A 1 378 ? -2.800 -11.775 7.498 1.00 95.50 378 MET A N 1
ATOM 3065 C CA . MET A 1 378 ? -2.449 -11.783 8.920 1.00 95.50 378 MET A CA 1
ATOM 3066 C C . MET A 1 378 ? -3.178 -10.670 9.681 1.00 95.50 378 MET A C 1
ATOM 3068 O O . MET A 1 378 ? -3.707 -10.921 10.758 1.00 95.50 378 MET A O 1
ATOM 3072 N N . SER A 1 379 ? -3.278 -9.474 9.098 1.00 95.69 379 SER A N 1
ATOM 3073 C CA . SER A 1 379 ? -4.012 -8.345 9.680 1.00 95.69 379 SER A CA 1
ATOM 3074 C C . SER A 1 379 ? -5.519 -8.621 9.753 1.00 95.69 379 SER A C 1
ATOM 3076 O O . SER A 1 379 ? -6.140 -8.362 10.775 1.00 95.69 379 SER A O 1
ATOM 3078 N N . GLU A 1 380 ? -6.117 -9.220 8.717 1.00 97.00 380 GLU A N 1
ATOM 3079 C CA . GLU A 1 380 ? -7.513 -9.676 8.761 1.00 97.00 380 GLU A CA 1
ATOM 3080 C C . GLU A 1 380 ? -7.743 -10.795 9.785 1.00 97.00 380 GLU A C 1
ATOM 3082 O O . GLU A 1 380 ? -8.794 -10.836 10.421 1.00 97.00 380 GLU A O 1
ATOM 3087 N N . ALA A 1 381 ? -6.796 -11.724 9.940 1.00 95.25 381 ALA A N 1
ATOM 3088 C CA . ALA A 1 381 ? -6.875 -12.771 10.955 1.00 95.25 381 ALA A CA 1
ATOM 3089 C C . ALA A 1 381 ? -6.757 -12.196 12.375 1.00 95.25 381 ALA A C 1
ATOM 3091 O O . ALA A 1 381 ? -7.479 -12.638 13.264 1.00 95.25 381 ALA A O 1
ATOM 3092 N N . LEU A 1 382 ? -5.904 -11.186 12.572 1.00 95.75 382 LEU A N 1
ATOM 3093 C CA . LEU A 1 382 ? -5.752 -10.468 13.835 1.00 95.75 382 LEU A CA 1
ATOM 3094 C C . LEU A 1 382 ? -7.025 -9.684 14.184 1.00 95.75 382 LEU A C 1
ATOM 3096 O O . LEU A 1 382 ? -7.545 -9.875 15.275 1.00 95.75 382 LEU A O 1
ATOM 3100 N N . ILE A 1 383 ? -7.601 -8.926 13.244 1.00 96.50 383 ILE A N 1
ATOM 3101 C CA . ILE A 1 383 ? -8.883 -8.223 13.451 1.00 96.50 383 ILE A CA 1
ATOM 3102 C C . ILE A 1 383 ? -10.002 -9.217 13.795 1.00 96.50 383 ILE A C 1
ATOM 3104 O O . ILE A 1 383 ? -10.764 -8.987 14.726 1.00 96.50 383 ILE A O 1
ATOM 3108 N N . ARG A 1 384 ? -10.074 -10.370 13.110 1.00 94.94 384 ARG A N 1
ATOM 3109 C CA . ARG A 1 384 ? -11.046 -11.426 13.451 1.00 94.94 384 ARG A CA 1
ATOM 3110 C C . ARG A 1 384 ? -10.825 -12.000 14.851 1.00 94.94 384 ARG A C 1
ATOM 3112 O O . ARG A 1 384 ? -11.805 -12.356 15.490 1.00 94.94 384 ARG A O 1
ATOM 3119 N N . LEU A 1 385 ? -9.580 -12.099 15.327 1.00 94.94 385 LEU A N 1
ATOM 3120 C CA . LEU A 1 385 ? -9.262 -12.526 16.695 1.00 94.94 385 LEU A CA 1
ATOM 3121 C C . LEU A 1 385 ? -9.615 -11.452 17.736 1.00 94.94 385 LEU A C 1
ATOM 3123 O O . LEU A 1 385 ? -10.094 -11.809 18.810 1.00 94.94 385 LEU A O 1
ATOM 3127 N N . GLU A 1 386 ? -9.438 -10.168 17.416 1.00 95.75 386 GLU A N 1
ATOM 3128 C CA . GLU A 1 386 ? -9.876 -9.035 18.243 1.00 95.75 386 GLU A CA 1
ATOM 3129 C C . GLU A 1 386 ? -11.412 -8.985 18.347 1.00 95.75 386 GLU A C 1
ATOM 3131 O O . GLU A 1 386 ? -11.939 -8.933 19.458 1.00 95.75 386 GLU A O 1
ATOM 3136 N N . ASP A 1 387 ? -12.137 -9.122 17.228 1.00 96.75 387 ASP A N 1
ATOM 3137 C CA . ASP A 1 387 ? -13.603 -9.264 17.194 1.00 96.75 387 ASP A CA 1
ATOM 3138 C C . ASP A 1 387 ? -14.069 -10.460 18.048 1.00 96.75 387 ASP A C 1
ATOM 3140 O O . ASP A 1 387 ? -14.990 -10.349 18.863 1.00 96.75 387 ASP A O 1
ATOM 3144 N N . ASP A 1 388 ? -13.427 -11.622 17.896 1.00 97.19 388 ASP A N 1
ATOM 3145 C CA . ASP A 1 388 ? -13.714 -12.826 18.680 1.00 97.19 388 ASP A CA 1
ATOM 3146 C C . ASP A 1 388 ? -13.443 -12.626 20.179 1.00 97.19 388 ASP A C 1
ATOM 3148 O O . ASP A 1 388 ? -14.174 -13.157 21.019 1.00 97.19 388 ASP A O 1
ATOM 3152 N N . GLN A 1 389 ? -12.390 -11.883 20.528 1.00 96.25 389 GLN A N 1
ATOM 3153 C CA . GLN A 1 389 ? -12.038 -11.551 21.906 1.00 96.25 389 GLN A CA 1
ATOM 3154 C C . GLN A 1 389 ? -13.040 -10.562 22.509 1.00 96.25 389 GLN A C 1
ATOM 3156 O O . GLN A 1 389 ? -13.501 -10.792 23.626 1.00 96.25 389 GLN A O 1
ATOM 3161 N N . GLU A 1 390 ? -13.453 -9.523 21.779 1.00 97.19 390 GLU A N 1
ATOM 3162 C CA . GLU A 1 390 ? -14.533 -8.628 22.203 1.00 97.19 390 GLU A CA 1
ATOM 3163 C C . GLU A 1 390 ? -15.849 -9.388 22.403 1.00 97.19 390 GLU A C 1
ATOM 3165 O O . GLU A 1 390 ? -16.520 -9.204 23.418 1.00 97.19 390 GLU A O 1
ATOM 3170 N N . ASN A 1 391 ? -16.213 -10.290 21.489 1.00 97.44 391 ASN A N 1
ATOM 3171 C CA . ASN A 1 391 ? -17.417 -11.110 21.624 1.00 97.44 391 ASN A CA 1
ATOM 3172 C C . ASN A 1 391 ? -17.351 -12.042 22.850 1.00 97.44 391 ASN A C 1
ATOM 3174 O O . ASN A 1 391 ? -18.343 -12.173 23.571 1.00 97.44 391 ASN A O 1
ATOM 3178 N N . LYS A 1 392 ? -16.182 -12.630 23.144 1.00 95.44 392 LYS A N 1
ATOM 3179 C CA . LYS A 1 392 ? -15.948 -13.423 24.366 1.00 95.44 392 LYS A CA 1
ATOM 3180 C C . LYS A 1 392 ? -16.040 -12.559 25.627 1.00 95.44 392 LYS A C 1
ATOM 3182 O O . LYS A 1 392 ? -16.745 -12.947 26.551 1.00 95.44 392 LYS A O 1
ATOM 3187 N N . LEU A 1 393 ? -15.426 -11.374 25.650 1.00 96.88 393 LEU A N 1
ATOM 3188 C CA . LEU A 1 393 ? -15.508 -10.429 26.775 1.00 96.88 393 LEU A CA 1
ATOM 3189 C C . LEU A 1 393 ? -16.949 -9.968 27.037 1.00 96.88 393 LEU A C 1
ATOM 3191 O O . LEU A 1 393 ? -17.396 -9.980 28.180 1.00 96.88 393 LEU A O 1
ATOM 3195 N N . ARG A 1 394 ? -17.714 -9.648 25.986 1.00 97.12 394 ARG A N 1
ATOM 3196 C CA . ARG A 1 394 ? -19.143 -9.310 26.097 1.00 97.12 394 ARG A CA 1
ATOM 3197 C C . ARG A 1 394 ? -19.968 -10.489 26.628 1.00 97.12 394 ARG A C 1
ATOM 3199 O O . ARG A 1 394 ? -20.885 -10.267 27.415 1.00 97.12 394 ARG A O 1
ATOM 3206 N N . ARG A 1 395 ? -19.657 -11.740 26.249 1.00 97.31 395 ARG A N 1
ATOM 3207 C CA . ARG A 1 395 ? -20.346 -12.922 26.805 1.00 97.31 395 ARG A CA 1
ATOM 3208 C C . ARG A 1 395 ? -19.932 -13.221 28.249 1.00 97.31 395 ARG A C 1
ATOM 3210 O O . ARG A 1 395 ? -20.785 -13.654 29.015 1.00 97.31 395 ARG A O 1
ATOM 3217 N N . ILE A 1 396 ? -18.683 -12.956 28.633 1.00 95.81 396 ILE A N 1
ATOM 3218 C CA . ILE A 1 396 ? -18.232 -13.020 30.032 1.00 95.81 396 ILE A CA 1
ATOM 3219 C C . ILE A 1 396 ? -19.010 -11.999 30.867 1.00 95.81 396 ILE A C 1
ATOM 3221 O O . ILE A 1 396 ? -19.652 -12.403 31.823 1.00 95.81 396 ILE A O 1
ATOM 3225 N N . GLN A 1 397 ? -19.096 -10.736 30.439 1.00 96.25 397 GLN A N 1
ATOM 3226 C CA . GLN A 1 397 ? -19.878 -9.699 31.133 1.00 96.25 397 GLN A CA 1
ATOM 3227 C C . GLN A 1 397 ? -21.370 -10.051 31.268 1.00 96.25 397 GLN A C 1
ATOM 3229 O O . GLN A 1 397 ? -21.987 -9.761 32.291 1.00 96.25 397 GLN A O 1
ATOM 3234 N N . GLN A 1 398 ? -21.960 -10.709 30.263 1.00 96.75 398 GLN A N 1
ATOM 3235 C CA . GLN A 1 398 ? -23.321 -11.248 30.369 1.00 96.75 398 GLN A CA 1
ATOM 3236 C C . GLN A 1 398 ? -23.418 -12.377 31.399 1.00 96.75 398 GLN A C 1
ATOM 3238 O O . GLN A 1 398 ? -24.335 -12.364 32.207 1.00 96.75 398 GLN A O 1
ATOM 3243 N N . LEU A 1 399 ? -22.483 -13.333 31.394 1.00 95.75 399 LEU A N 1
ATOM 3244 C CA . LEU A 1 399 ? -22.444 -14.436 32.362 1.00 95.75 399 LEU A CA 1
ATOM 3245 C C . LEU A 1 399 ? -22.184 -13.943 33.792 1.00 95.75 399 LEU A C 1
ATOM 3247 O O . LEU A 1 399 ? -22.779 -14.463 34.728 1.00 95.75 399 LEU A O 1
ATOM 3251 N N . GLU A 1 400 ? -21.344 -12.921 33.958 1.00 96.62 400 GLU A N 1
ATOM 3252 C CA . GLU A 1 400 ? -21.125 -12.219 35.221 1.00 96.62 400 GLU A CA 1
ATOM 3253 C C . GLU A 1 400 ? -22.426 -11.562 35.688 1.00 96.62 400 GLU A C 1
ATOM 3255 O O . GLU A 1 400 ? -22.825 -11.787 36.820 1.00 96.62 400 GLU A O 1
ATOM 3260 N N . GLN A 1 401 ? -23.149 -10.842 34.820 1.00 97.00 401 GLN A N 1
ATOM 3261 C CA . GLN A 1 401 ? -24.444 -10.237 35.158 1.00 97.00 401 GLN A CA 1
ATOM 3262 C C . GLN A 1 401 ? -25.548 -11.279 35.443 1.00 97.00 401 GLN A C 1
ATOM 3264 O O . GLN A 1 401 ? -26.358 -11.080 36.350 1.00 97.00 401 GLN A O 1
ATOM 3269 N N . GLU A 1 402 ? -25.579 -12.389 34.698 1.00 97.19 402 GLU A N 1
ATOM 3270 C CA . GLU A 1 402 ? -26.459 -13.543 34.933 1.00 97.19 402 GLU A CA 1
ATOM 3271 C C . GLU A 1 402 ? -26.170 -14.146 36.326 1.00 97.19 402 GLU A C 1
ATOM 3273 O O . GLU A 1 402 ? -27.091 -14.285 37.136 1.00 97.19 402 GLU A O 1
ATOM 3278 N N . LEU A 1 403 ? -24.897 -14.390 36.664 1.00 95.88 403 LEU A N 1
ATOM 3279 C CA . LEU A 1 403 ? -24.456 -14.862 37.983 1.00 95.88 403 LEU A CA 1
ATOM 3280 C C . LEU A 1 403 ? -24.822 -13.869 39.098 1.00 95.88 403 LEU A C 1
ATOM 3282 O O . LEU A 1 403 ? -25.382 -14.262 40.118 1.00 95.88 403 LEU A O 1
ATOM 3286 N N . ASP A 1 404 ? -24.572 -12.577 38.887 1.00 97.44 404 ASP A N 1
ATOM 3287 C CA . ASP A 1 404 ? -24.864 -11.509 39.844 1.00 97.44 404 ASP A CA 1
ATOM 3288 C C . ASP A 1 404 ? -26.369 -11.366 40.117 1.00 97.44 404 ASP A C 1
ATOM 3290 O O . ASP A 1 404 ? -26.758 -10.926 41.200 1.00 97.44 404 ASP A O 1
ATOM 3294 N N . SER A 1 405 ? -27.223 -11.723 39.152 1.00 97.00 405 SER A N 1
ATOM 3295 C CA . SER A 1 405 ? -28.675 -11.801 39.349 1.00 97.00 405 SER A CA 1
ATOM 3296 C C . SER A 1 405 ? -29.079 -13.061 40.120 1.00 97.00 405 SER A C 1
ATOM 3298 O O . SER A 1 405 ? -29.800 -12.954 41.110 1.00 97.00 405 SER A O 1
ATOM 3300 N N . SER A 1 406 ? -28.522 -14.227 39.770 1.00 95.12 406 SER A N 1
ATOM 3301 C CA . SER A 1 406 ? -28.778 -15.489 40.477 1.00 95.12 406 SER A CA 1
ATOM 3302 C C . SER A 1 406 ? -28.304 -15.456 41.933 1.00 95.12 406 SER A C 1
ATOM 3304 O O . SER A 1 406 ? -28.954 -16.047 42.791 1.00 95.12 406 SER A O 1
ATOM 3306 N N . ASN A 1 407 ? -27.203 -14.762 42.234 1.00 96.69 407 ASN A N 1
ATOM 3307 C CA . ASN A 1 407 ? -26.713 -14.580 43.601 1.00 96.69 407 ASN A CA 1
ATOM 3308 C C . ASN A 1 407 ? -27.688 -13.735 44.434 1.00 96.69 407 ASN A C 1
ATOM 3310 O O . ASN A 1 407 ? -27.998 -14.107 45.559 1.00 96.69 407 ASN A O 1
ATOM 3314 N N . LYS A 1 408 ? -28.246 -12.655 43.868 1.00 97.50 408 LYS A N 1
ATOM 3315 C CA . LYS A 1 408 ? -29.261 -11.828 44.549 1.00 97.50 408 LYS A CA 1
ATOM 3316 C C . LYS A 1 408 ? -30.574 -12.589 44.757 1.00 97.50 408 LYS A C 1
ATOM 3318 O O . LYS A 1 408 ? -31.192 -12.462 45.809 1.00 97.50 408 LYS A O 1
ATOM 3323 N N . GLU A 1 409 ? -30.983 -13.422 43.797 1.00 97.06 409 GLU A N 1
ATOM 3324 C CA . GLU A 1 409 ? -32.134 -14.318 43.972 1.00 97.06 409 GLU A CA 1
ATOM 3325 C C . GLU A 1 409 ? -31.888 -15.370 45.069 1.00 97.06 409 GLU A C 1
ATOM 3327 O O . GLU A 1 409 ? -32.803 -15.663 45.842 1.00 97.06 409 GLU A O 1
ATOM 3332 N N . LEU A 1 410 ? -30.661 -15.891 45.196 1.00 95.44 410 LEU A N 1
ATOM 3333 C CA . LEU A 1 410 ? -30.264 -16.780 46.294 1.00 95.44 410 LEU A CA 1
ATOM 3334 C C . LEU A 1 410 ? -30.257 -16.058 47.650 1.00 95.44 410 LEU A C 1
ATOM 3336 O O . LEU A 1 410 ? -30.884 -16.559 48.577 1.00 95.44 410 LEU A O 1
ATOM 3340 N N . GLU A 1 411 ? -29.650 -14.873 47.763 1.00 96.94 411 GLU A N 1
ATOM 3341 C CA . GLU A 1 411 ? -29.678 -14.037 48.978 1.00 96.94 411 GLU A CA 1
ATOM 3342 C C . GLU A 1 411 ? -31.123 -13.733 49.420 1.00 96.94 411 GLU A C 1
ATOM 3344 O O . GLU A 1 411 ? -31.481 -13.888 50.591 1.00 96.94 411 GLU A O 1
ATOM 3349 N N . GLU A 1 412 ? -31.997 -13.375 48.473 1.00 97.44 412 GLU A N 1
ATOM 3350 C CA . GLU A 1 412 ? -33.424 -13.182 48.730 1.00 97.44 412 GLU A CA 1
ATOM 3351 C C . GLU A 1 412 ? -34.120 -14.465 49.219 1.00 97.44 412 GLU A C 1
ATOM 3353 O O . GLU A 1 412 ? -35.002 -14.396 50.079 1.00 97.44 412 GLU A O 1
ATOM 3358 N N . LEU A 1 413 ? -33.783 -15.632 48.661 1.00 95.06 413 LEU A N 1
ATOM 3359 C CA . LEU A 1 413 ? -34.347 -16.921 49.072 1.00 95.06 413 LEU A CA 1
ATOM 3360 C C . LEU A 1 413 ? -33.831 -17.360 50.447 1.00 95.06 413 LEU A C 1
ATOM 3362 O O . LEU A 1 413 ? -34.631 -17.830 51.256 1.00 95.06 413 LEU A O 1
ATOM 3366 N N . GLU A 1 414 ? -32.551 -17.150 50.750 1.00 96.44 414 GLU A N 1
ATOM 3367 C CA . GLU A 1 414 ? -31.970 -17.384 52.074 1.00 96.44 414 GLU A CA 1
ATOM 3368 C C . GLU A 1 414 ? -32.610 -16.480 53.130 1.00 96.44 414 GLU A C 1
ATOM 3370 O O . GLU A 1 414 ? -32.999 -16.973 54.190 1.00 96.44 414 GLU A O 1
ATOM 3375 N N . GLN A 1 415 ? -32.830 -15.193 52.837 1.00 97.19 415 GLN A N 1
ATOM 3376 C CA . GLN A 1 415 ? -33.543 -14.298 53.752 1.00 97.19 415 GLN A CA 1
ATOM 3377 C C . GLN A 1 415 ? -35.002 -14.742 53.962 1.00 97.19 415 GLN A C 1
ATOM 3379 O O . GLN A 1 415 ? -35.472 -14.785 55.102 1.00 97.19 415 GLN A O 1
ATOM 3384 N N . LYS A 1 416 ? -35.720 -15.138 52.901 1.00 97.00 416 LYS A N 1
ATOM 3385 C CA . LYS A 1 416 ? -37.092 -15.679 53.007 1.00 97.00 416 LYS A CA 1
ATOM 3386 C C . LYS A 1 416 ? -37.132 -16.978 53.823 1.00 97.00 416 LYS A C 1
ATOM 3388 O O . LYS A 1 416 ? -38.081 -17.185 54.582 1.00 97.00 416 LYS A O 1
ATOM 3393 N N . LEU A 1 417 ? -36.109 -17.829 53.709 1.00 95.62 417 LEU A N 1
ATOM 3394 C CA . LEU A 1 417 ? -35.960 -19.068 54.476 1.00 95.62 417 LEU A CA 1
ATOM 3395 C C . LEU A 1 417 ? -35.630 -18.773 55.946 1.00 95.62 417 LEU A C 1
ATOM 3397 O O . LEU A 1 417 ? -36.265 -19.346 56.830 1.00 95.62 417 LEU A O 1
ATOM 3401 N N . MET A 1 418 ? -34.725 -17.830 56.224 1.00 96.56 418 MET A N 1
ATOM 3402 C CA . MET A 1 418 ? -34.417 -17.357 57.577 1.00 96.56 418 MET A CA 1
ATOM 3403 C C . MET A 1 418 ? -35.668 -16.792 58.256 1.00 96.56 418 MET A C 1
ATOM 3405 O O . MET A 1 418 ? -36.016 -17.226 59.349 1.00 96.56 418 MET A O 1
ATOM 3409 N N . GLU A 1 419 ? -36.414 -15.916 57.578 1.00 96.62 419 GLU A N 1
ATOM 3410 C CA . GLU A 1 419 ? -37.695 -15.402 58.064 1.00 96.62 419 GLU A CA 1
ATOM 3411 C C . GLU A 1 419 ? -38.732 -16.506 58.321 1.00 96.62 419 GLU A C 1
ATOM 3413 O O . GLU A 1 419 ? -39.504 -16.420 59.277 1.00 96.62 419 GLU A O 1
ATOM 3418 N N . ALA A 1 420 ? -38.802 -17.522 57.455 1.00 95.19 420 ALA A N 1
ATOM 3419 C CA . ALA A 1 420 ? -39.696 -18.661 57.636 1.00 95.19 420 ALA A CA 1
ATOM 3420 C C . ALA A 1 420 ? -39.279 -19.518 58.841 1.00 95.19 420 ALA A C 1
ATOM 3422 O O . ALA A 1 420 ? -40.140 -19.937 59.611 1.00 95.19 420 ALA A O 1
ATOM 3423 N N . ASN A 1 421 ? -37.976 -19.716 59.050 1.00 96.94 421 ASN A N 1
ATOM 3424 C CA . ASN A 1 421 ? -37.423 -20.411 60.207 1.00 96.94 421 ASN A CA 1
ATOM 3425 C C . ASN A 1 421 ? -37.702 -19.643 61.510 1.00 96.94 421 ASN A C 1
ATOM 3427 O O . ASN A 1 421 ? -38.155 -20.235 62.482 1.00 96.94 421 ASN A O 1
ATOM 3431 N N . ASP A 1 422 ? -37.543 -18.319 61.509 1.00 97.25 422 ASP A N 1
ATOM 3432 C CA . ASP A 1 422 ? -37.901 -17.422 62.614 1.00 97.25 422 ASP A CA 1
ATOM 3433 C C . ASP A 1 422 ? -39.389 -17.521 62.986 1.00 97.25 422 ASP A C 1
ATOM 3435 O O . ASP A 1 422 ? -39.755 -17.606 64.161 1.00 97.25 422 ASP A O 1
ATOM 3439 N N . LYS A 1 423 ? -40.268 -17.537 61.976 1.00 97.19 423 LYS A N 1
ATOM 3440 C CA . LYS A 1 423 ? -41.715 -17.741 62.152 1.00 97.19 423 LYS A CA 1
ATOM 3441 C C . LYS A 1 423 ? -41.997 -19.141 62.713 1.00 97.19 423 LYS A C 1
ATOM 3443 O O . LYS A 1 423 ? -42.813 -19.267 63.621 1.00 97.19 423 LYS A O 1
ATOM 3448 N N . ASN A 1 424 ? -41.285 -20.165 62.243 1.00 95.50 424 ASN A N 1
ATOM 3449 C CA . ASN A 1 424 ? -41.426 -21.546 62.707 1.00 95.50 424 ASN A CA 1
ATOM 3450 C C . ASN A 1 424 ? -40.936 -21.735 64.158 1.00 95.50 424 ASN A C 1
ATOM 3452 O O . ASN A 1 424 ? -41.613 -22.379 64.948 1.00 95.50 424 ASN A O 1
ATOM 3456 N N . GLN A 1 425 ? -39.828 -21.100 64.559 1.00 95.88 425 GLN A N 1
ATOM 3457 C CA . GLN A 1 425 ? -39.352 -21.088 65.950 1.00 95.88 425 GLN A CA 1
ATOM 3458 C C . GLN A 1 425 ? -40.368 -20.428 66.891 1.00 95.88 425 GLN A C 1
ATOM 3460 O O . GLN A 1 425 ? -40.683 -20.979 67.944 1.00 95.88 425 GLN A O 1
ATOM 3465 N N . ARG A 1 426 ? -40.944 -19.282 66.498 1.00 96.19 426 ARG A N 1
ATOM 3466 C CA . ARG A 1 426 ? -42.005 -18.610 67.275 1.00 96.19 426 ARG A CA 1
ATOM 3467 C C . ARG A 1 426 ? -43.251 -19.490 67.409 1.00 96.19 426 ARG A C 1
ATOM 3469 O O . ARG A 1 426 ? -43.833 -19.547 68.488 1.00 96.19 426 ARG A O 1
ATOM 3476 N N . LEU A 1 427 ? -43.628 -20.201 66.343 1.00 94.50 427 LEU A N 1
ATOM 3477 C CA . LEU A 1 427 ? -44.718 -21.179 66.368 1.00 94.50 427 LEU A CA 1
ATOM 3478 C C . LEU A 1 427 ? -44.385 -22.407 67.233 1.00 94.50 427 LEU A C 1
ATOM 3480 O O . LEU A 1 427 ? -45.273 -22.869 67.938 1.00 94.50 427 LEU A O 1
ATOM 3484 N N . SER A 1 428 ? -43.133 -22.883 67.261 1.00 96.31 428 SER A N 1
ATOM 3485 C CA . SER A 1 428 ? -42.688 -23.956 68.169 1.00 96.31 428 SER A CA 1
ATOM 3486 C C . SER A 1 428 ? -42.807 -23.530 69.629 1.00 96.31 428 SER A C 1
ATOM 3488 O O . SER A 1 428 ? -43.450 -24.219 70.408 1.00 96.31 428 SER A O 1
ATOM 3490 N N . VAL A 1 429 ? -42.311 -22.341 69.991 1.00 96.56 429 VAL A N 1
ATOM 3491 C CA . VAL A 1 429 ? -42.437 -21.801 71.359 1.00 96.56 429 VAL A CA 1
ATOM 3492 C C . VAL A 1 429 ? -43.908 -21.588 71.745 1.00 96.56 429 VAL A C 1
ATOM 3494 O O . VAL A 1 429 ? -44.302 -21.878 72.874 1.00 96.56 429 VAL A O 1
ATOM 3497 N N . GLN A 1 430 ? -44.756 -21.132 70.816 1.00 96.31 430 GLN A N 1
ATOM 3498 C CA . GLN A 1 430 ? -46.200 -21.033 71.052 1.00 96.31 430 GLN A CA 1
ATOM 3499 C C . GLN A 1 430 ? -46.853 -22.416 71.215 1.00 96.31 430 GLN A C 1
ATOM 3501 O O . GLN A 1 430 ? -47.703 -22.592 72.090 1.00 96.31 430 GLN A O 1
ATOM 3506 N N . GLN A 1 431 ? -46.447 -23.403 70.413 1.00 95.19 431 GLN A N 1
ATOM 3507 C CA . GLN A 1 431 ? -46.911 -24.782 70.515 1.00 95.19 431 GLN A CA 1
ATOM 3508 C C . GLN A 1 431 ? -46.495 -25.396 71.857 1.00 95.19 431 GLN A C 1
ATOM 3510 O O . GLN A 1 431 ? -47.357 -25.914 72.557 1.00 95.19 431 GLN A O 1
ATOM 3515 N N . GLU A 1 432 ? -45.225 -25.293 72.246 1.00 95.25 432 GLU A N 1
ATOM 3516 C CA . GLU A 1 432 ? -44.685 -25.745 73.534 1.00 95.25 432 GLU A CA 1
ATOM 3517 C C . GLU A 1 432 ? -45.423 -25.094 74.710 1.00 95.25 432 GLU A C 1
ATOM 3519 O O . GLU A 1 432 ? -45.852 -25.798 75.621 1.00 95.25 432 GLU A O 1
ATOM 3524 N N . SER A 1 433 ? -45.676 -23.781 74.650 1.00 94.56 433 SER A N 1
ATOM 3525 C CA . SER A 1 433 ? -46.485 -23.065 75.646 1.00 94.56 433 SER A CA 1
ATOM 3526 C C . SER A 1 433 ? -47.911 -23.628 75.742 1.00 94.56 433 SER A C 1
ATOM 3528 O O . SER A 1 433 ? -48.372 -23.961 76.832 1.00 94.56 433 SER A O 1
ATOM 3530 N N . SER A 1 434 ? -48.586 -23.842 74.605 1.00 92.50 434 SER A N 1
ATOM 3531 C CA . SER A 1 434 ? -49.937 -24.428 74.580 1.00 92.50 434 SER A CA 1
ATOM 3532 C C . SER A 1 434 ? -49.970 -25.902 75.011 1.00 92.50 434 SER A C 1
ATOM 3534 O O . SER A 1 434 ? -50.938 -26.351 75.618 1.00 92.50 434 SER A O 1
ATOM 3536 N N . GLN A 1 435 ? -48.904 -26.667 74.755 1.00 95.50 435 GLN A N 1
ATOM 3537 C CA . GLN A 1 435 ? -48.757 -28.037 75.247 1.00 95.50 435 GLN A CA 1
ATOM 3538 C C . GLN A 1 435 ? -48.499 -28.058 76.758 1.00 95.50 435 GLN A C 1
ATOM 3540 O O . GLN A 1 435 ? -49.027 -28.935 77.437 1.00 95.50 435 GLN A O 1
ATOM 3545 N N . GLY A 1 436 ? -47.763 -27.076 77.288 1.00 95.56 436 GLY A N 1
ATOM 3546 C CA . GLY A 1 436 ? -47.603 -26.840 78.722 1.00 95.56 436 GLY A CA 1
ATOM 3547 C C . GLY A 1 436 ? -48.922 -26.474 79.405 1.00 95.56 436 GLY A C 1
ATOM 3548 O O . GLY A 1 436 ? -49.248 -27.052 80.436 1.00 95.56 436 GLY A O 1
ATOM 3549 N N . GLU A 1 437 ? -49.728 -25.599 78.798 1.00 94.94 437 GLU A N 1
ATOM 3550 C CA . GLU A 1 437 ? -51.081 -25.265 79.268 1.00 94.94 437 GLU A CA 1
ATOM 3551 C C . GLU A 1 437 ? -52.007 -26.496 79.251 1.00 94.94 437 GLU A C 1
ATOM 3553 O O . GLU A 1 437 ? -52.657 -26.799 80.249 1.00 94.94 437 GLU A O 1
ATOM 3558 N N . ILE A 1 438 ? -52.004 -27.283 78.168 1.00 93.44 438 ILE A N 1
ATOM 3559 C CA . ILE A 1 438 ? -52.754 -28.549 78.078 1.00 93.44 438 ILE A CA 1
ATOM 3560 C C . ILE A 1 438 ? -52.265 -29.577 79.114 1.00 93.44 438 ILE A C 1
ATOM 3562 O O . ILE A 1 438 ? -53.075 -30.345 79.634 1.00 93.44 438 ILE A O 1
ATOM 3566 N N . ALA A 1 439 ? -50.965 -29.626 79.415 1.00 95.19 439 ALA A N 1
ATOM 3567 C CA . ALA A 1 439 ? -50.414 -30.506 80.443 1.00 95.19 439 ALA A CA 1
ATOM 3568 C C . ALA A 1 439 ? -50.841 -30.063 81.851 1.00 95.19 439 ALA A C 1
ATOM 3570 O O . ALA A 1 439 ? -51.326 -30.894 82.615 1.00 95.19 439 ALA A O 1
ATOM 3571 N N . PHE A 1 440 ? -50.757 -28.764 82.153 1.00 95.00 440 PHE A N 1
ATOM 3572 C CA . PHE A 1 440 ? -51.221 -28.181 83.412 1.00 95.00 440 PHE A CA 1
ATOM 3573 C C . PHE A 1 440 ? -52.718 -28.438 83.635 1.00 95.00 440 PHE A C 1
ATOM 3575 O O . PHE A 1 440 ? -53.099 -28.971 84.671 1.00 95.00 440 PHE A O 1
ATOM 3582 N N . LEU A 1 441 ? -53.563 -28.169 82.634 1.00 94.88 441 LEU A N 1
ATOM 3583 C CA . LEU A 1 441 ? -55.008 -28.418 82.715 1.00 94.88 441 LEU A CA 1
ATOM 3584 C C . LEU A 1 441 ? -55.344 -29.911 82.888 1.00 94.88 441 LEU A C 1
ATOM 3586 O O . LEU A 1 441 ? -56.369 -30.243 83.478 1.00 94.88 441 LEU A O 1
ATOM 3590 N N . ARG A 1 442 ? -54.490 -30.828 82.411 1.00 94.88 442 ARG A N 1
ATOM 3591 C CA . ARG A 1 442 ? -54.624 -32.275 82.665 1.00 94.88 442 ARG A CA 1
ATOM 3592 C C . ARG A 1 442 ? -54.181 -32.673 84.072 1.00 94.88 442 ARG A C 1
ATOM 3594 O O . ARG A 1 442 ? -54.797 -33.560 84.651 1.00 94.88 442 ARG A O 1
ATOM 3601 N N . GLU A 1 443 ? -53.142 -32.047 84.616 1.00 94.12 443 GLU A N 1
ATOM 3602 C CA . GLU A 1 443 ? -52.695 -32.263 85.998 1.00 94.12 443 GLU A CA 1
ATOM 3603 C C . GLU A 1 443 ? -53.719 -31.710 87.004 1.00 94.12 443 GLU A C 1
ATOM 3605 O O . GLU A 1 443 ? -54.069 -32.388 87.971 1.00 94.12 443 GLU A O 1
ATOM 3610 N N . GLU A 1 444 ? -54.289 -30.535 86.723 1.00 94.25 444 GLU A N 1
ATOM 3611 C CA . GLU A 1 444 ? -55.414 -29.957 87.462 1.00 94.25 444 GLU A CA 1
ATOM 3612 C C . GLU A 1 444 ? -56.662 -30.851 87.360 1.00 94.25 444 GLU A C 1
ATOM 3614 O O . GLU A 1 444 ? -57.242 -31.205 88.386 1.00 94.25 444 GLU A O 1
ATOM 3619 N N . GLN A 1 445 ? -57.016 -31.329 86.158 1.00 94.00 445 GLN A N 1
ATOM 3620 C CA . GLN A 1 445 ? -58.128 -32.268 85.964 1.00 94.00 445 GLN A CA 1
ATOM 3621 C C . GLN A 1 445 ? -57.927 -33.597 86.710 1.00 94.00 445 GLN A C 1
ATOM 3623 O O . GLN A 1 445 ? -58.882 -34.118 87.284 1.00 94.00 445 GLN A O 1
ATOM 3628 N N . GLU A 1 446 ? -56.720 -34.170 86.711 1.00 95.25 446 GLU A N 1
ATOM 3629 C CA . GLU A 1 446 ? -56.436 -35.410 87.445 1.00 95.25 446 GLU A CA 1
ATOM 3630 C C . GLU A 1 446 ? -56.448 -35.169 88.967 1.00 95.25 446 GLU A C 1
ATOM 3632 O O . GLU A 1 446 ? -56.960 -36.000 89.715 1.00 95.25 446 GLU A O 1
ATOM 3637 N N . THR A 1 447 ? -55.996 -33.997 89.426 1.00 94.31 447 THR A N 1
ATOM 3638 C CA . THR A 1 447 ? -56.088 -33.567 90.832 1.00 94.31 447 THR A CA 1
ATOM 3639 C C . THR A 1 447 ? -57.541 -33.404 91.284 1.00 94.31 447 THR A C 1
ATOM 3641 O O . THR A 1 447 ? -57.913 -33.887 92.356 1.00 94.31 447 THR A O 1
ATOM 3644 N N . ASP A 1 448 ? -58.393 -32.776 90.470 1.00 93.75 448 ASP A N 1
ATOM 3645 C CA . ASP A 1 448 ? -59.827 -32.672 90.753 1.00 93.75 448 ASP A CA 1
ATOM 3646 C C . ASP A 1 448 ? -60.538 -34.025 90.645 1.00 93.75 448 ASP A C 1
ATOM 3648 O O . ASP A 1 448 ? -61.428 -34.307 91.439 1.00 93.75 448 ASP A O 1
ATOM 3652 N N . LYS A 1 449 ? -60.112 -34.915 89.744 1.00 95.69 449 LYS A N 1
ATOM 3653 C CA . LYS A 1 449 ? -60.604 -36.298 89.657 1.00 95.69 449 LYS A CA 1
ATOM 3654 C C . LYS A 1 449 ? -60.253 -37.124 90.900 1.00 95.69 449 LYS A C 1
ATOM 3656 O O . LYS A 1 449 ? -61.104 -37.878 91.368 1.00 95.69 449 LYS A O 1
ATOM 3661 N N . ILE A 1 450 ? -59.063 -36.944 91.479 1.00 93.12 450 ILE A N 1
ATOM 3662 C CA . ILE A 1 450 ? -58.704 -37.515 92.790 1.00 93.12 450 ILE A CA 1
ATOM 3663 C C . ILE A 1 450 ? -59.614 -36.934 93.881 1.00 93.12 450 ILE A C 1
ATOM 3665 O O . ILE A 1 450 ? -60.243 -37.690 94.615 1.00 93.12 450 ILE A O 1
ATOM 3669 N N . ARG A 1 451 ? -59.771 -35.604 93.933 1.00 95.19 451 ARG A N 1
ATOM 3670 C CA . ARG A 1 451 ? -60.632 -34.912 94.911 1.00 95.19 451 ARG A CA 1
ATOM 3671 C C . ARG A 1 451 ? -62.107 -35.326 94.811 1.00 95.19 451 ARG A C 1
ATOM 3673 O O . ARG A 1 451 ? -62.776 -35.440 95.834 1.00 95.19 451 ARG A O 1
ATOM 3680 N N . ILE A 1 452 ? -62.615 -35.564 93.602 1.00 91.81 452 ILE A N 1
ATOM 3681 C CA . ILE A 1 452 ? -63.953 -36.118 93.359 1.00 91.81 452 ILE A CA 1
ATOM 3682 C C . ILE A 1 452 ? -64.022 -37.554 93.884 1.00 91.81 452 ILE A C 1
ATOM 3684 O O . ILE A 1 452 ? -64.950 -37.856 94.624 1.00 91.81 452 ILE A O 1
ATOM 3688 N N . GLY A 1 453 ? -63.029 -38.403 93.604 1.00 93.69 453 GLY A N 1
ATOM 3689 C CA . GLY A 1 453 ? -62.958 -39.765 94.146 1.00 93.69 453 GLY A CA 1
ATOM 3690 C C . GLY A 1 453 ? -62.924 -39.816 95.680 1.00 93.69 453 GLY A C 1
ATOM 3691 O O . GLY A 1 453 ? -63.628 -40.625 96.284 1.00 93.69 453 GLY A O 1
ATOM 3692 N N . ASP A 1 454 ? -62.181 -38.911 96.325 1.00 94.00 454 ASP A N 1
ATOM 3693 C CA . ASP A 1 454 ? -62.162 -38.759 97.787 1.00 94.00 454 ASP A CA 1
ATOM 3694 C C . ASP A 1 454 ? -63.538 -38.338 98.336 1.00 94.00 454 ASP A C 1
ATOM 3696 O O . ASP A 1 454 ? -63.995 -38.859 99.357 1.00 94.00 454 ASP A O 1
ATOM 3700 N N . LEU A 1 455 ? -64.234 -37.423 97.649 1.00 92.50 455 LEU A N 1
ATOM 3701 C CA . LEU A 1 455 ? -65.587 -36.986 98.008 1.00 92.50 455 LEU A CA 1
ATOM 3702 C C . LEU A 1 455 ? -66.639 -38.079 97.764 1.00 92.50 455 LEU A C 1
ATOM 3704 O O . LEU A 1 455 ? -67.528 -38.255 98.595 1.00 92.50 455 LEU A O 1
ATOM 3708 N N . GLU A 1 456 ? -66.537 -38.845 96.679 1.00 93.56 456 GLU A N 1
ATOM 3709 C CA . GLU A 1 456 ? -67.386 -40.007 96.394 1.00 93.56 456 GLU A CA 1
ATOM 3710 C C . GLU A 1 456 ? -67.188 -41.105 97.448 1.00 93.56 456 GLU A C 1
ATOM 3712 O O . GLU A 1 456 ? -68.168 -41.634 97.974 1.00 93.56 456 GLU A O 1
ATOM 3717 N N . ALA A 1 457 ? -65.943 -41.388 97.844 1.00 93.50 457 ALA A N 1
ATOM 3718 C CA . ALA A 1 457 ? -65.635 -42.308 98.936 1.00 93.50 457 ALA A CA 1
ATOM 3719 C C . ALA A 1 457 ? -66.166 -41.797 100.289 1.00 93.50 457 ALA A C 1
ATOM 3721 O O . ALA A 1 457 ? -66.739 -42.566 101.064 1.00 93.50 457 ALA A O 1
ATOM 3722 N N . ALA A 1 458 ? -66.037 -40.497 100.576 1.00 93.62 458 ALA A N 1
ATOM 3723 C CA . ALA A 1 458 ? -66.602 -39.882 101.776 1.00 93.62 458 ALA A CA 1
ATOM 3724 C C . ALA A 1 458 ? -68.141 -39.950 101.794 1.00 93.62 458 ALA A C 1
ATOM 3726 O O . ALA A 1 458 ? -68.721 -40.287 102.828 1.00 93.62 458 ALA A O 1
ATOM 3727 N N . MET A 1 459 ? -68.807 -39.707 100.658 1.00 92.00 459 MET A N 1
ATOM 3728 C CA . MET A 1 459 ? -70.256 -39.882 100.519 1.00 92.00 459 MET A CA 1
ATOM 3729 C C . MET A 1 459 ? -70.668 -41.344 100.698 1.00 92.00 459 MET A C 1
ATOM 3731 O O . MET A 1 459 ? -71.578 -41.611 101.476 1.00 92.00 459 MET A O 1
ATOM 3735 N N . ALA A 1 460 ? -69.979 -42.301 100.071 1.00 93.88 460 ALA A N 1
ATOM 3736 C CA . ALA A 1 460 ? -70.274 -43.728 100.221 1.00 93.88 460 ALA A CA 1
ATOM 3737 C C . ALA A 1 460 ? -70.141 -44.200 101.682 1.00 93.88 460 ALA A C 1
ATOM 3739 O O . ALA A 1 460 ? -70.992 -44.945 102.174 1.00 93.88 460 ALA A O 1
ATOM 3740 N N . ASN A 1 461 ? -69.127 -43.712 102.407 1.00 93.50 461 ASN A N 1
ATOM 3741 C CA . ASN A 1 461 ? -68.952 -43.958 103.841 1.00 93.50 461 ASN A CA 1
ATOM 3742 C C . ASN A 1 461 ? -70.054 -43.296 104.693 1.00 93.50 461 ASN A C 1
ATOM 3744 O O . ASN A 1 461 ? -70.537 -43.896 105.659 1.00 93.50 461 ASN A O 1
ATOM 3748 N N . ALA A 1 462 ? -70.500 -42.088 104.336 1.00 91.69 462 ALA A N 1
ATOM 3749 C CA . ALA A 1 462 ? -71.617 -41.419 105.002 1.00 91.69 462 ALA A CA 1
ATOM 3750 C C . ALA A 1 462 ? -72.956 -42.136 104.742 1.00 91.69 462 ALA A C 1
ATOM 3752 O O . ALA A 1 462 ? -73.729 -42.349 105.673 1.00 91.69 462 ALA A O 1
ATOM 3753 N N . GLU A 1 463 ? -73.216 -42.585 103.513 1.00 93.31 463 GLU A N 1
ATOM 3754 C CA . GLU A 1 463 ? -74.385 -43.399 103.170 1.00 93.31 463 GLU A CA 1
ATOM 3755 C C . GLU A 1 463 ? -74.373 -44.759 103.870 1.00 93.31 463 GLU A C 1
ATOM 3757 O O . GLU A 1 463 ? -75.421 -45.215 104.327 1.00 93.31 463 GLU A O 1
ATOM 3762 N N . GLN A 1 464 ? -73.205 -45.402 103.975 1.00 93.31 464 GLN A N 1
ATOM 3763 C CA . GLN A 1 464 ? -73.011 -46.628 104.752 1.00 93.31 464 GLN A CA 1
ATOM 3764 C C . GLN A 1 464 ? -73.374 -46.394 106.222 1.00 93.31 464 GLN A C 1
ATOM 3766 O O . GLN A 1 464 ? -74.233 -47.095 106.754 1.00 93.31 464 GLN A O 1
ATOM 3771 N N . SER A 1 465 ? -72.825 -45.341 106.833 1.00 92.88 465 SER A N 1
ATOM 3772 C CA . SER A 1 465 ? -73.131 -44.947 108.215 1.00 92.88 465 SER A CA 1
ATOM 3773 C C . SER A 1 465 ? -74.625 -44.650 108.416 1.00 92.88 465 SER A C 1
ATOM 3775 O O . SER A 1 465 ? -75.226 -45.090 109.391 1.00 92.88 465 SER A O 1
ATOM 3777 N N . ILE A 1 466 ? -75.268 -43.962 107.465 1.00 90.94 466 ILE A N 1
ATOM 3778 C CA . ILE A 1 466 ? -76.712 -43.674 107.491 1.00 90.94 466 ILE A CA 1
ATOM 3779 C C . ILE A 1 466 ? -77.552 -44.950 107.315 1.00 90.94 466 ILE A C 1
ATOM 3781 O O . ILE A 1 466 ? -78.651 -45.034 107.867 1.00 90.94 466 ILE A O 1
ATOM 3785 N N . ARG A 1 467 ? -77.082 -45.943 106.552 1.00 92.69 467 ARG A N 1
ATOM 3786 C CA . ARG A 1 467 ? -77.752 -47.247 106.422 1.00 92.69 467 ARG A CA 1
ATOM 3787 C C . ARG A 1 467 ? -77.636 -48.055 107.717 1.00 92.69 467 ARG A C 1
ATOM 3789 O O . ARG A 1 467 ? -78.661 -48.544 108.183 1.00 92.69 467 ARG A O 1
ATOM 3796 N N . GLU A 1 468 ? -76.468 -48.079 108.353 1.00 92.69 468 GLU A N 1
ATOM 3797 C CA . GLU A 1 468 ? -76.275 -48.696 109.674 1.00 92.69 468 GLU A CA 1
ATOM 3798 C C . GLU A 1 468 ? -77.110 -48.020 110.771 1.00 92.69 468 GLU A C 1
ATOM 3800 O O . GLU A 1 468 ? -77.761 -48.708 111.552 1.00 92.69 468 GLU A O 1
ATOM 3805 N N . GLU A 1 469 ? -77.181 -46.685 110.811 1.00 89.12 469 GLU A N 1
ATOM 3806 C CA . GLU A 1 469 ? -78.059 -45.978 111.755 1.00 89.12 469 GLU A CA 1
ATOM 3807 C C . GLU A 1 469 ? -79.546 -46.247 111.481 1.00 89.12 469 GLU A C 1
ATOM 3809 O O . GLU A 1 469 ? -80.324 -46.419 112.416 1.00 89.12 469 GLU A O 1
ATOM 3814 N N . LYS A 1 470 ? -79.966 -46.383 110.216 1.00 92.25 470 LYS A N 1
ATOM 3815 C CA . LYS A 1 470 ? -81.336 -46.821 109.883 1.00 92.25 470 LYS A CA 1
ATOM 3816 C C . LYS A 1 470 ? -81.614 -48.261 110.323 1.00 92.25 470 LYS A C 1
ATOM 3818 O O . LYS A 1 470 ? -82.757 -48.575 110.647 1.00 92.25 470 LYS A O 1
ATOM 3823 N N . GLU A 1 471 ? -80.610 -49.132 110.353 1.00 91.94 471 GLU A N 1
ATOM 3824 C CA . GLU A 1 471 ? -80.740 -50.488 110.895 1.00 91.94 471 GLU A CA 1
ATOM 3825 C C . GLU A 1 471 ? -80.762 -50.488 112.431 1.00 91.94 471 GLU A C 1
ATOM 3827 O O . GLU A 1 471 ? -81.633 -51.137 113.008 1.00 91.94 471 GLU A O 1
ATOM 3832 N N . ARG A 1 472 ? -79.949 -49.656 113.100 1.00 91.56 472 ARG A N 1
ATOM 3833 C CA . ARG A 1 472 ? -80.049 -49.407 114.554 1.00 91.56 472 ARG A CA 1
ATOM 3834 C C . ARG A 1 472 ? -81.417 -48.846 114.948 1.00 91.56 472 ARG A C 1
ATOM 3836 O O . ARG A 1 472 ? -82.000 -49.310 115.925 1.00 91.56 472 ARG A O 1
ATOM 3843 N N . VAL A 1 473 ? -81.972 -47.908 114.178 1.00 88.69 473 VAL A N 1
ATOM 3844 C CA . VAL A 1 473 ? -83.334 -47.390 114.396 1.00 88.69 473 VAL A CA 1
ATOM 3845 C C . VAL A 1 473 ? -84.371 -48.504 114.246 1.00 88.69 473 VAL A C 1
ATOM 3847 O O . VAL A 1 473 ? -85.183 -48.667 115.150 1.00 88.69 473 VAL A O 1
ATOM 3850 N N . LYS A 1 474 ? -84.304 -49.338 113.198 1.00 90.81 474 LYS A N 1
ATOM 3851 C CA . LYS A 1 474 ? -85.198 -50.506 113.054 1.00 90.81 474 LYS A CA 1
ATOM 3852 C C . LYS A 1 474 ? -85.057 -51.509 114.201 1.00 90.81 474 LYS A C 1
ATOM 3854 O O . LYS A 1 474 ? -86.056 -52.061 114.652 1.00 90.81 474 LYS A O 1
ATOM 3859 N N . GLU A 1 475 ? -83.846 -51.759 114.699 1.00 88.56 475 GLU A N 1
ATOM 3860 C CA . GLU A 1 475 ? -83.648 -52.588 115.892 1.00 88.56 475 GLU A CA 1
ATOM 3861 C C . GLU A 1 475 ? -84.320 -51.981 117.128 1.00 88.56 475 GLU A C 1
ATOM 3863 O O . GLU A 1 475 ? -84.969 -52.702 117.883 1.00 88.56 475 GLU A O 1
ATOM 3868 N N . LEU A 1 476 ? -84.196 -50.668 117.336 1.00 84.56 476 LEU A N 1
ATOM 3869 C CA . LEU A 1 476 ? -84.840 -49.965 118.446 1.00 84.56 476 LEU A CA 1
ATOM 3870 C C . LEU A 1 476 ? -86.371 -49.936 118.299 1.00 84.56 476 LEU A C 1
ATOM 3872 O O . LEU A 1 476 ? -87.072 -50.134 119.288 1.00 84.56 476 LEU A O 1
ATOM 3876 N N . GLU A 1 477 ? -86.898 -49.777 117.083 1.00 86.69 477 GLU A N 1
ATOM 3877 C CA . GLU A 1 477 ? -88.329 -49.899 116.777 1.00 86.69 477 GLU A CA 1
ATOM 3878 C C . GLU A 1 477 ? -88.845 -51.318 117.058 1.00 86.69 477 GLU A C 1
ATOM 3880 O O . GLU A 1 477 ? -89.876 -51.474 117.713 1.00 86.69 477 GLU A O 1
ATOM 3885 N N . ASN A 1 478 ? -88.108 -52.356 116.649 1.00 88.44 478 ASN A N 1
ATOM 3886 C CA . ASN A 1 478 ? -88.441 -53.753 116.938 1.00 88.44 478 ASN A CA 1
ATOM 3887 C C . ASN A 1 478 ? -88.422 -54.042 118.449 1.00 88.44 478 ASN A C 1
ATOM 3889 O O . ASN A 1 478 ? -89.347 -54.671 118.963 1.00 88.44 478 ASN A O 1
ATOM 3893 N N . ARG A 1 479 ? -87.419 -53.543 119.186 1.00 87.12 479 ARG A N 1
ATOM 3894 C CA . ARG A 1 479 ? -87.362 -53.648 120.658 1.00 87.12 479 ARG A CA 1
ATOM 3895 C C . ARG A 1 479 ? -88.533 -52.907 121.317 1.00 87.12 479 ARG A C 1
ATOM 3897 O O . ARG A 1 479 ? -89.146 -53.440 122.235 1.00 87.12 479 ARG A O 1
ATOM 3904 N N . LEU A 1 480 ? -88.904 -51.725 120.816 1.00 81.94 480 LEU A N 1
ATOM 3905 C CA . LEU A 1 480 ? -90.060 -50.962 121.302 1.00 81.94 480 LEU A CA 1
ATOM 3906 C C . LEU A 1 480 ? -91.393 -51.676 121.018 1.00 81.94 480 LEU A C 1
ATOM 3908 O O . LEU A 1 480 ? -92.301 -51.619 121.846 1.00 81.94 480 LEU A O 1
ATOM 3912 N N . GLN A 1 481 ? -91.530 -52.362 119.879 1.00 87.50 481 GLN A N 1
ATOM 3913 C CA . GLN A 1 481 ? -92.694 -53.207 119.587 1.00 87.50 481 GLN A CA 1
ATOM 3914 C C . GLN A 1 481 ? -92.759 -54.425 120.518 1.00 87.50 481 GLN A C 1
ATOM 3916 O O . GLN A 1 481 ? -93.831 -54.722 121.041 1.00 87.50 481 GLN A O 1
ATOM 3921 N N . GLN A 1 482 ? -91.626 -55.080 120.791 1.00 84.44 482 GLN A N 1
ATOM 3922 C CA . GLN A 1 482 ? -91.546 -56.183 121.757 1.00 84.44 482 GLN A CA 1
ATOM 3923 C C . GLN A 1 482 ? -91.935 -55.726 123.172 1.00 84.44 482 GLN A C 1
ATOM 3925 O O . GLN A 1 482 ? -92.743 -56.387 123.822 1.00 84.44 482 GLN A O 1
ATOM 3930 N N . GLU A 1 483 ? -91.455 -54.561 123.620 1.00 79.12 483 GLU A N 1
ATOM 3931 C CA . GLU A 1 483 ? -91.854 -53.984 124.910 1.00 79.12 483 GLU A CA 1
ATOM 3932 C C . GLU A 1 483 ? -93.349 -53.627 124.960 1.00 79.12 483 GLU A C 1
ATOM 3934 O O . GLU A 1 483 ? -94.011 -53.865 125.970 1.00 79.12 483 GLU A O 1
ATOM 3939 N N . ARG A 1 484 ? -93.919 -53.092 123.870 1.00 81.25 484 ARG A N 1
ATOM 3940 C CA . ARG A 1 484 ? -95.366 -52.826 123.778 1.00 81.25 484 ARG A CA 1
ATOM 3941 C C . ARG A 1 484 ? -96.188 -54.108 123.880 1.00 81.25 484 ARG A C 1
ATOM 3943 O O . ARG A 1 484 ? -97.166 -54.117 124.618 1.00 81.25 484 ARG A O 1
ATOM 3950 N N . HIS A 1 485 ? -95.772 -55.178 123.207 1.00 81.25 485 HIS A N 1
ATOM 3951 C CA . HIS A 1 485 ? -96.455 -56.469 123.273 1.00 81.25 485 HIS A CA 1
ATOM 3952 C C . HIS A 1 485 ? -96.332 -57.125 124.663 1.00 81.25 485 HIS A C 1
ATOM 3954 O O . HIS A 1 485 ? -97.293 -57.694 125.168 1.00 81.25 485 HIS A O 1
ATOM 3960 N N . GLN A 1 486 ? -95.196 -56.968 125.353 1.00 77.31 486 GLN A N 1
ATOM 3961 C CA . GLN A 1 486 ? -95.077 -57.385 126.757 1.00 77.31 486 GLN A CA 1
ATOM 3962 C C . GLN A 1 486 ? -96.010 -56.588 127.684 1.00 77.31 486 GLN A C 1
ATOM 3964 O O . GLN A 1 486 ? -96.652 -57.178 128.550 1.00 77.31 486 GLN A O 1
ATOM 3969 N N . ARG A 1 487 ? -96.142 -55.269 127.485 1.00 73.12 487 ARG A N 1
ATOM 3970 C CA . ARG A 1 487 ? -97.093 -54.429 128.240 1.00 73.12 487 ARG A CA 1
ATOM 3971 C C . ARG A 1 487 ? -98.556 -54.791 127.952 1.00 73.12 487 ARG A C 1
ATOM 3973 O O . ARG A 1 487 ? -99.376 -54.711 128.855 1.00 73.12 487 ARG A O 1
ATOM 3980 N N . GLU A 1 488 ? -98.875 -55.206 126.728 1.00 78.62 488 GLU A N 1
ATOM 3981 C CA . GLU A 1 488 ? -100.201 -55.699 126.326 1.00 78.62 488 GLU A CA 1
ATOM 3982 C C . GLU A 1 488 ? -100.563 -57.005 127.058 1.00 78.62 488 GLU A C 1
ATOM 3984 O O . GLU A 1 488 ? -101.629 -57.088 127.663 1.00 78.62 488 GLU A O 1
ATOM 3989 N N . ILE A 1 489 ? -99.635 -57.969 127.115 1.00 76.31 489 ILE A N 1
ATOM 3990 C CA . ILE A 1 489 ? -99.802 -59.226 127.871 1.00 76.31 489 ILE A CA 1
ATOM 3991 C C . ILE A 1 489 ? -100.012 -58.961 129.372 1.00 76.31 489 ILE A C 1
ATOM 3993 O O . ILE A 1 489 ? -100.876 -59.584 129.986 1.00 76.31 489 ILE A O 1
ATOM 3997 N N . VAL A 1 490 ? -99.255 -58.030 129.967 1.00 76.88 490 VAL A N 1
ATOM 3998 C CA . VAL A 1 490 ? -99.432 -57.641 131.380 1.00 76.88 490 VAL A CA 1
ATOM 3999 C C . VAL A 1 490 ? -100.785 -56.955 131.604 1.00 76.88 490 VAL A C 1
ATOM 4001 O O . VAL A 1 490 ? -101.476 -57.275 132.566 1.00 76.88 490 VAL A O 1
ATOM 4004 N N . ALA A 1 491 ? -101.207 -56.068 130.699 1.00 74.06 491 ALA A N 1
ATOM 4005 C CA . ALA A 1 491 ? -102.478 -55.358 130.823 1.00 74.06 491 ALA A CA 1
ATOM 4006 C C . ALA A 1 491 ? -103.702 -56.290 130.741 1.00 74.06 491 ALA A C 1
ATOM 4008 O O . ALA A 1 491 ? -104.687 -56.050 131.436 1.00 74.06 491 ALA A O 1
ATOM 4009 N N . ASP A 1 492 ? -103.665 -57.356 129.933 1.00 74.19 492 ASP A N 1
ATOM 4010 C CA . ASP A 1 492 ? -104.745 -58.352 129.925 1.00 74.19 492 ASP A CA 1
ATOM 4011 C C . ASP A 1 492 ? -104.720 -59.264 131.174 1.00 74.19 492 ASP A C 1
ATOM 4013 O O . ASP A 1 492 ? -105.787 -59.667 131.635 1.00 74.19 492 ASP A O 1
ATOM 4017 N N . GLN A 1 493 ? -103.558 -59.505 131.801 1.00 69.75 493 GLN A N 1
ATOM 4018 C CA . GLN A 1 493 ? -103.480 -60.188 133.107 1.00 69.75 493 GLN A CA 1
ATOM 4019 C C . GLN A 1 493 ? -104.098 -59.344 134.237 1.00 69.75 493 GLN A C 1
ATOM 4021 O O . GLN A 1 493 ? -104.979 -59.827 134.949 1.00 69.75 493 GLN A O 1
ATOM 4026 N N . GLU A 1 494 ? -103.731 -58.060 134.351 1.00 64.75 494 GLU A N 1
ATOM 4027 C CA . GLU A 1 494 ? -104.334 -57.122 135.322 1.00 64.75 494 GLU A CA 1
ATOM 4028 C C . GLU A 1 494 ? -105.869 -57.045 135.176 1.00 64.75 494 GLU A C 1
ATOM 4030 O O . GLU A 1 494 ? -106.610 -56.873 136.145 1.00 64.75 494 GLU A O 1
ATOM 4035 N N . LYS A 1 495 ? -106.371 -57.202 133.951 1.00 70.94 495 LYS A N 1
ATOM 4036 C CA . LYS A 1 495 ? -107.790 -57.106 133.590 1.00 70.94 495 LYS A CA 1
ATOM 4037 C C . LYS A 1 495 ? -108.597 -58.342 133.994 1.00 70.94 495 LYS A C 1
ATOM 4039 O O . LYS A 1 495 ? -109.755 -58.184 134.386 1.00 70.94 495 LYS A O 1
ATOM 4044 N N . GLU A 1 496 ? -108.008 -59.542 133.975 1.00 70.69 496 GLU A N 1
ATOM 4045 C CA . GLU A 1 496 ? -108.632 -60.737 134.567 1.00 70.69 496 GLU A CA 1
ATOM 4046 C C . GLU A 1 496 ? -108.719 -60.628 136.099 1.00 70.69 496 GLU A C 1
ATOM 4048 O O . GLU A 1 496 ? -109.755 -60.965 136.680 1.00 70.69 496 GLU A O 1
ATOM 4053 N N . GLU A 1 497 ? -107.689 -60.089 136.761 1.00 66.31 497 GLU A N 1
ATOM 4054 C CA . GLU A 1 497 ? -107.696 -59.855 138.214 1.00 66.31 497 GLU A CA 1
ATOM 4055 C C . GLU A 1 497 ? -108.741 -58.798 138.622 1.00 66.31 497 GLU A C 1
ATOM 4057 O O . GLU A 1 497 ? -109.557 -59.028 139.522 1.00 66.31 497 GLU A O 1
ATOM 4062 N N . VAL A 1 498 ? -108.809 -57.671 137.902 1.00 67.12 498 VAL A N 1
ATOM 4063 C CA . VAL A 1 498 ? -109.839 -56.634 138.103 1.00 67.12 498 VAL A CA 1
ATOM 4064 C C . VAL A 1 498 ? -111.252 -57.197 137.909 1.00 67.12 498 VAL A C 1
ATOM 4066 O O . VAL A 1 498 ? -112.158 -56.852 138.671 1.00 67.12 498 VAL A O 1
ATOM 4069 N N . GLN A 1 499 ? -111.462 -58.099 136.946 1.00 69.38 499 GLN A N 1
ATOM 4070 C CA . GLN A 1 499 ? -112.776 -58.699 136.701 1.00 69.38 499 GLN A CA 1
ATOM 4071 C C . GLN A 1 499 ? -113.244 -59.619 137.846 1.00 69.38 499 GLN A C 1
ATOM 4073 O O . GLN A 1 499 ? -114.455 -59.762 138.047 1.00 69.38 499 GLN A O 1
ATOM 4078 N N . GLN A 1 500 ? -112.324 -60.188 138.633 1.00 63.03 500 GLN A N 1
ATOM 4079 C CA . GLN A 1 500 ? -112.656 -60.880 139.884 1.00 63.03 500 GLN A CA 1
ATOM 4080 C C . GLN A 1 500 ? -113.000 -59.872 140.994 1.00 63.03 500 GLN A C 1
ATOM 4082 O O . GLN A 1 500 ? -114.043 -59.997 141.637 1.00 63.03 500 GLN A O 1
ATOM 4087 N N . PHE A 1 501 ? -112.188 -58.822 141.157 1.00 66.31 501 PHE A N 1
ATOM 4088 C CA . PHE A 1 501 ? -112.363 -57.795 142.195 1.00 66.31 501 PHE A CA 1
ATOM 4089 C C . PHE A 1 501 ? -113.697 -57.024 142.075 1.00 66.31 501 PHE A C 1
ATOM 4091 O O . PHE A 1 501 ? -114.346 -56.715 143.076 1.00 66.31 501 PHE A O 1
ATOM 4098 N N . VAL A 1 502 ? -114.162 -56.775 140.844 1.00 69.44 502 VAL A N 1
ATOM 4099 C CA . VAL A 1 502 ? -115.447 -56.111 140.545 1.00 69.44 502 VAL A CA 1
ATOM 4100 C C . VAL A 1 502 ? -116.668 -56.903 141.038 1.00 69.44 502 VAL A C 1
ATOM 4102 O O . VAL A 1 502 ? -117.682 -56.295 141.393 1.00 69.44 502 VAL A O 1
ATOM 4105 N N . ASN A 1 503 ? -116.597 -58.237 141.096 1.00 68.62 503 ASN A N 1
ATOM 4106 C CA . ASN A 1 503 ? -117.719 -59.059 141.562 1.00 68.62 503 ASN A CA 1
ATOM 4107 C C . ASN A 1 503 ? -117.932 -58.942 143.079 1.00 68.62 503 ASN A C 1
ATOM 4109 O O . ASN A 1 503 ? -119.078 -58.875 143.525 1.00 68.62 503 ASN A O 1
ATOM 4113 N N . GLU A 1 504 ? -116.850 -58.845 143.856 1.00 67.94 504 GLU A N 1
ATOM 4114 C CA . GLU A 1 504 ? -116.922 -58.691 145.313 1.00 67.94 504 GLU A CA 1
ATOM 4115 C C . GLU A 1 504 ? -117.391 -57.273 145.693 1.00 67.94 504 GLU A C 1
ATOM 4117 O O . GLU A 1 504 ? -118.340 -57.103 146.460 1.00 67.94 504 GLU A O 1
ATOM 4122 N N . LEU A 1 505 ? -116.832 -56.238 145.049 1.00 64.50 505 LEU A N 1
ATOM 4123 C CA . LEU A 1 505 ? -117.208 -54.831 145.263 1.00 64.50 505 LEU A CA 1
ATOM 4124 C C . LEU A 1 505 ? -118.690 -54.530 144.980 1.00 64.50 505 LEU A C 1
ATOM 4126 O O . LEU A 1 505 ? -119.287 -53.671 145.633 1.00 64.50 505 LEU A O 1
ATOM 4130 N N . ASN A 1 506 ? -119.322 -55.251 144.048 1.00 66.44 506 ASN A N 1
ATOM 4131 C CA . ASN A 1 506 ? -120.754 -55.104 143.758 1.00 66.44 506 ASN A CA 1
ATOM 4132 C C . ASN A 1 506 ? -121.653 -55.508 144.946 1.00 66.44 506 ASN A C 1
ATOM 4134 O O . ASN A 1 506 ? -122.788 -55.041 145.054 1.00 66.44 506 ASN A O 1
ATOM 4138 N N . ARG A 1 507 ? -121.146 -56.349 145.859 1.00 62.41 507 ARG A N 1
ATOM 4139 C CA . ARG A 1 507 ? -121.833 -56.770 147.088 1.00 62.41 507 ARG A CA 1
ATOM 4140 C C . ARG A 1 507 ? -121.776 -55.691 148.175 1.00 62.41 507 ARG A C 1
ATOM 4142 O O . ARG A 1 507 ? -122.744 -55.525 148.915 1.00 62.41 507 ARG A O 1
ATOM 4149 N N . GLU A 1 508 ? -120.690 -54.921 148.233 1.00 61.47 508 GLU A N 1
ATOM 4150 C CA . GLU A 1 508 ? -120.492 -53.828 149.199 1.00 61.47 508 GLU A CA 1
ATOM 4151 C C . GLU A 1 508 ? -121.109 -52.497 148.734 1.00 61.47 508 GLU A C 1
ATOM 4153 O O . GLU A 1 508 ? -121.657 -51.739 149.540 1.00 61.47 508 GLU A O 1
ATOM 4158 N N . ALA A 1 509 ? -121.117 -52.229 147.423 1.00 60.62 509 ALA A N 1
ATOM 4159 C CA . ALA A 1 509 ? -121.652 -50.998 146.831 1.00 60.62 509 ALA A CA 1
ATOM 4160 C C . ALA A 1 509 ? -123.150 -50.745 147.119 1.00 60.62 509 ALA A C 1
ATOM 4162 O O . ALA A 1 509 ? -123.631 -49.617 146.972 1.00 60.62 509 ALA A O 1
ATOM 4163 N N . SER A 1 510 ? -123.897 -51.766 147.558 1.00 56.81 510 SER A N 1
ATOM 4164 C CA . SER A 1 510 ? -125.288 -51.613 148.002 1.00 56.81 510 SER A CA 1
ATOM 4165 C C . SER A 1 510 ? -125.436 -51.013 149.410 1.00 56.81 510 SER A C 1
ATOM 4167 O O . SER A 1 510 ? -126.536 -50.578 149.743 1.00 56.81 510 SER A O 1
ATOM 4169 N N . ALA A 1 511 ? -124.377 -50.973 150.228 1.00 56.34 511 ALA A N 1
ATOM 4170 C CA . ALA A 1 511 ? -124.414 -50.434 151.592 1.00 56.34 511 ALA A CA 1
ATOM 4171 C C . ALA A 1 511 ? -124.001 -48.949 151.674 1.00 56.34 511 ALA A C 1
ATOM 4173 O O . ALA A 1 511 ? -124.512 -48.205 152.504 1.00 56.34 511 ALA A O 1
ATOM 4174 N N . ALA A 1 512 ? -123.114 -48.484 150.789 1.00 60.47 512 ALA A N 1
ATOM 4175 C CA . ALA A 1 512 ? -122.493 -47.155 150.882 1.00 60.47 512 ALA A CA 1
ATOM 4176 C C . ALA A 1 512 ? -123.351 -45.973 150.362 1.00 60.47 512 ALA A C 1
ATOM 4178 O O . ALA A 1 512 ? -122.881 -44.835 150.298 1.00 60.47 512 ALA A O 1
ATOM 4179 N N . LYS A 1 513 ? -124.601 -46.208 149.938 1.00 58.22 513 LYS A N 1
ATOM 4180 C CA . LYS A 1 513 ? -125.385 -45.228 149.155 1.00 58.22 513 LYS A CA 1
ATOM 4181 C C . LYS A 1 513 ? -126.031 -44.091 149.959 1.00 58.22 513 LYS A C 1
ATOM 4183 O O . LYS A 1 513 ? -126.439 -43.097 149.354 1.00 58.22 513 LYS A O 1
ATOM 4188 N N . ASP A 1 514 ? -126.105 -44.201 151.285 1.00 51.28 514 ASP A N 1
ATOM 4189 C CA . ASP A 1 514 ? -126.824 -43.235 152.131 1.00 51.28 514 ASP A CA 1
ATOM 4190 C C . ASP A 1 514 ? -125.995 -42.006 152.556 1.00 51.28 514 ASP A C 1
ATOM 4192 O O . ASP A 1 514 ? -126.560 -40.949 152.849 1.00 51.28 514 ASP A O 1
ATOM 4196 N N . GLU A 1 515 ? -124.660 -42.084 152.544 1.00 56.41 515 GLU A N 1
ATOM 4197 C CA . GLU A 1 515 ? -123.804 -41.053 153.160 1.00 56.41 515 GLU A CA 1
ATOM 4198 C C . GLU A 1 515 ? -123.409 -39.894 152.214 1.00 56.41 515 GLU A C 1
ATOM 4200 O O . GLU A 1 515 ? -123.065 -38.793 152.653 1.00 56.41 515 GLU A O 1
ATOM 4205 N N . ALA A 1 516 ? -123.553 -40.076 150.897 1.00 41.19 516 ALA A N 1
ATOM 4206 C CA . ALA A 1 516 ? -123.034 -39.181 149.850 1.00 41.19 516 ALA A CA 1
ATOM 4207 C C . ALA A 1 516 ? -123.681 -37.772 149.745 1.00 41.19 516 ALA A C 1
ATOM 4209 O O . ALA A 1 516 ? -123.423 -37.037 148.790 1.00 41.19 516 ALA A O 1
ATOM 4210 N N . ARG A 1 517 ? -124.540 -37.357 150.688 1.00 49.75 517 ARG A N 1
ATOM 4211 C CA . ARG A 1 517 ? -125.355 -36.124 150.583 1.00 49.75 517 ARG A CA 1
ATOM 4212 C C . ARG A 1 517 ? -124.743 -34.859 151.207 1.00 49.75 517 ARG A C 1
ATOM 4214 O O . ARG A 1 517 ? -125.365 -33.802 151.108 1.00 49.75 517 ARG A O 1
ATOM 4221 N N . ARG A 1 518 ? -123.583 -34.925 151.880 1.00 46.25 518 ARG A N 1
ATOM 4222 C CA . ARG A 1 518 ? -123.197 -33.894 152.877 1.00 46.25 518 ARG A CA 1
ATOM 4223 C C . ARG A 1 518 ? -122.168 -32.822 152.481 1.00 46.25 518 ARG A C 1
ATOM 4225 O O . ARG A 1 518 ? -122.210 -31.748 153.074 1.00 46.25 518 ARG A O 1
ATOM 4232 N N . LEU A 1 519 ? -121.258 -33.058 151.529 1.00 41.34 519 LEU A N 1
ATOM 4233 C CA . LEU A 1 519 ? -120.070 -32.200 151.321 1.00 41.34 519 LEU A CA 1
ATOM 4234 C C . LEU A 1 519 ? -119.938 -31.687 149.874 1.00 41.34 519 LEU A C 1
ATOM 4236 O O . LEU A 1 519 ? -119.249 -32.283 149.053 1.00 41.34 519 LEU A O 1
ATOM 4240 N N . ARG A 1 520 ? -120.609 -30.571 149.547 1.00 42.41 520 ARG A N 1
ATOM 4241 C CA . ARG A 1 520 ? -120.670 -30.036 148.165 1.00 42.41 520 ARG A CA 1
ATOM 4242 C C . ARG A 1 520 ? -120.681 -28.497 148.069 1.00 42.41 520 ARG A C 1
ATOM 4244 O O . ARG A 1 520 ? -121.396 -27.953 147.232 1.00 42.41 520 ARG A O 1
ATOM 4251 N N . LYS A 1 521 ? -120.004 -27.781 148.985 1.00 38.81 521 LYS A N 1
ATOM 4252 C CA . LYS A 1 521 ? -120.305 -26.350 149.231 1.00 38.81 521 LYS A CA 1
ATOM 4253 C C . LYS A 1 521 ? -119.153 -25.443 149.731 1.00 38.81 521 LYS A C 1
ATOM 4255 O O . LYS A 1 521 ? -119.397 -24.646 150.629 1.00 38.81 521 LYS A O 1
ATOM 4260 N N . ASN A 1 522 ? -117.930 -25.525 149.194 1.00 35.16 522 ASN A N 1
ATOM 4261 C CA . ASN A 1 522 ? -116.851 -24.591 149.578 1.00 35.16 522 ASN A CA 1
ATOM 4262 C C . ASN A 1 522 ? -115.924 -24.158 148.423 1.00 35.16 522 ASN A C 1
ATOM 4264 O O . ASN A 1 522 ? -115.574 -24.968 147.572 1.00 35.16 522 ASN A O 1
ATOM 4268 N N . LEU A 1 523 ? -115.463 -22.904 148.543 1.00 36.59 523 LEU A N 1
ATOM 4269 C CA . LEU A 1 523 ? -114.271 -22.276 147.947 1.00 36.59 523 LEU A CA 1
ATOM 4270 C C . LEU A 1 523 ? -114.280 -21.841 146.460 1.00 36.59 523 LEU A C 1
ATOM 4272 O O . LEU A 1 523 ? -113.701 -22.481 145.589 1.00 36.59 523 LEU A O 1
ATOM 4276 N N . THR A 1 524 ? -114.825 -20.642 146.220 1.00 41.75 524 THR A N 1
ATOM 4277 C CA . THR A 1 524 ? -114.615 -19.803 145.018 1.00 41.75 524 THR A CA 1
ATOM 4278 C C . THR A 1 524 ? -114.483 -18.331 145.457 1.00 41.75 524 THR A C 1
ATOM 4280 O O . THR A 1 524 ? -115.508 -17.697 145.702 1.00 41.75 524 THR A O 1
ATOM 4283 N N . SER A 1 525 ? -113.258 -17.822 145.679 1.00 35.06 525 SER A N 1
ATOM 4284 C CA . SER A 1 525 ? -112.993 -16.451 146.185 1.00 35.06 525 SER A CA 1
ATOM 4285 C C . SER A 1 525 ? -111.495 -16.070 146.098 1.00 35.06 525 SER A C 1
ATOM 4287 O O . SER A 1 525 ? -110.678 -16.862 146.567 1.00 35.06 525 SER A O 1
ATOM 4289 N N . ARG A 1 526 ? -111.162 -14.841 145.641 1.00 46.97 526 ARG A N 1
ATOM 4290 C CA . ARG A 1 526 ? -109.821 -14.307 145.237 1.00 46.97 526 ARG A CA 1
ATOM 4291 C C . ARG A 1 526 ? -109.305 -14.965 143.942 1.00 46.97 526 ARG A C 1
ATOM 4293 O O . ARG A 1 526 ? -108.968 -16.142 143.951 1.00 46.97 526 ARG A O 1
ATOM 4300 N N . GLU A 1 527 ? -109.190 -14.323 142.775 1.00 46.59 527 GLU A N 1
ATOM 4301 C CA . GLU A 1 527 ? -109.513 -12.952 142.310 1.00 46.59 527 GLU A CA 1
ATOM 4302 C C . GLU A 1 527 ? -108.569 -11.794 142.731 1.00 46.59 527 GLU A C 1
ATOM 4304 O O . GLU A 1 527 ? -108.380 -11.531 143.908 1.00 46.59 527 GLU A O 1
ATOM 4309 N N . VAL A 1 528 ? -108.063 -11.065 141.719 1.00 48.56 528 VAL A N 1
ATOM 4310 C CA . VAL A 1 528 ? -107.719 -9.615 141.681 1.00 48.56 528 VAL A CA 1
ATOM 4311 C C . VAL A 1 528 ? -106.744 -9.038 142.735 1.00 48.56 528 VAL A C 1
ATOM 4313 O O . VAL A 1 528 ? -107.168 -8.518 143.760 1.00 48.56 528 VAL A O 1
ATOM 4316 N N . GLU A 1 529 ? -105.439 -8.982 142.411 1.00 44.22 529 GLU A N 1
ATOM 4317 C CA . GLU A 1 529 ? -104.433 -8.231 143.211 1.00 44.22 529 GLU A CA 1
ATOM 4318 C C . GLU A 1 529 ? -103.201 -7.691 142.424 1.00 44.22 529 GLU A C 1
ATOM 4320 O O . GLU A 1 529 ? -102.257 -7.174 143.013 1.00 44.22 529 GLU A O 1
ATOM 4325 N N . ALA A 1 530 ? -103.161 -7.803 141.087 1.00 51.12 530 ALA A N 1
ATOM 4326 C CA . ALA A 1 530 ? -101.903 -7.754 140.313 1.00 51.12 530 ALA A CA 1
ATOM 4327 C C . ALA A 1 530 ? -101.553 -6.425 139.587 1.00 51.12 530 ALA A C 1
ATOM 4329 O O . ALA A 1 530 ? -100.659 -6.421 138.742 1.00 51.12 530 ALA A O 1
ATOM 4330 N N . THR A 1 531 ? -102.252 -5.310 139.838 1.00 49.03 531 THR A N 1
ATOM 4331 C CA . THR A 1 531 ? -102.282 -4.158 138.898 1.00 49.03 531 THR A CA 1
ATOM 4332 C C . THR A 1 531 ? -101.601 -2.849 139.332 1.00 49.03 531 THR A C 1
ATOM 4334 O O . THR A 1 531 ? -101.509 -1.944 138.509 1.00 49.03 531 THR A O 1
ATOM 4337 N N . GLU A 1 532 ? -101.112 -2.701 140.568 1.00 43.28 532 GLU A N 1
ATOM 4338 C CA . GLU A 1 532 ? -100.786 -1.364 141.128 1.00 43.28 532 GLU A CA 1
ATOM 4339 C C . GLU A 1 532 ? -99.317 -0.886 141.008 1.00 43.28 532 GLU A C 1
ATOM 4341 O O . GLU A 1 532 ? -99.015 0.278 141.269 1.00 43.28 532 GLU A O 1
ATOM 4346 N N . TRP A 1 533 ? -98.370 -1.741 140.610 1.00 49.28 533 TRP A N 1
ATOM 4347 C CA . TRP A 1 533 ? -96.927 -1.487 140.804 1.00 49.28 533 TRP A CA 1
ATOM 4348 C C . TRP A 1 533 ? -96.180 -0.901 139.588 1.00 49.28 533 TRP A C 1
ATOM 4350 O O . TRP A 1 533 ? -95.106 -1.387 139.236 1.00 49.28 533 TRP A O 1
ATOM 4360 N N . LYS A 1 534 ? -96.720 0.140 138.927 1.00 44.78 534 LYS A N 1
ATOM 4361 C CA . LYS A 1 534 ? -96.151 0.646 137.651 1.00 44.78 534 LYS A CA 1
ATOM 4362 C C . LYS A 1 534 ? -95.557 2.067 137.633 1.00 44.78 534 LYS A C 1
ATOM 4364 O O . LYS A 1 534 ? -94.776 2.353 136.732 1.00 44.78 534 LYS A O 1
ATOM 4369 N N . GLU A 1 535 ? -95.875 2.954 138.581 1.00 47.47 535 GLU A N 1
ATOM 4370 C CA . GLU A 1 535 ? -95.661 4.408 138.362 1.00 47.47 535 GLU A CA 1
ATOM 4371 C C . GLU A 1 535 ? -94.582 5.097 139.225 1.00 47.47 535 GLU A C 1
ATOM 4373 O O . GLU A 1 535 ? -94.181 6.212 138.913 1.00 47.47 535 GLU A O 1
ATOM 4378 N N . ARG A 1 536 ? -94.029 4.454 140.265 1.00 45.91 536 ARG A N 1
ATOM 4379 C CA . ARG A 1 536 ? -93.117 5.123 141.230 1.00 45.91 536 ARG A CA 1
ATOM 4380 C C . ARG A 1 536 ? -91.626 5.197 140.854 1.00 45.91 536 ARG A C 1
ATOM 4382 O O . ARG A 1 536 ? -90.833 5.651 141.673 1.00 45.91 536 ARG A O 1
ATOM 4389 N N . LEU A 1 537 ? -91.219 4.753 139.661 1.00 49.91 537 LEU A N 1
ATOM 4390 C CA . LEU A 1 537 ? -89.792 4.683 139.293 1.00 49.91 537 LEU A CA 1
ATOM 4391 C C . LEU A 1 537 ? -89.275 5.915 138.519 1.00 49.91 537 LEU A C 1
ATOM 4393 O O . LEU A 1 537 ? -88.088 6.210 138.589 1.00 49.91 537 LEU A O 1
ATOM 4397 N N . MET A 1 538 ? -90.139 6.652 137.810 1.00 53.50 538 MET A N 1
ATOM 4398 C CA . MET A 1 538 ? -89.709 7.696 136.856 1.00 53.50 538 MET A CA 1
ATOM 4399 C C . MET A 1 538 ? -89.455 9.093 137.458 1.00 53.50 538 MET A C 1
ATOM 4401 O O . MET A 1 538 ? -88.910 9.950 136.770 1.00 53.50 538 MET A O 1
ATOM 4405 N N . GLU A 1 539 ? -89.800 9.351 138.724 1.00 51.00 539 GLU A N 1
ATOM 4406 C CA . GLU A 1 539 ? -89.675 10.698 139.326 1.00 51.00 539 GLU A CA 1
ATOM 4407 C C . GLU A 1 539 ? -88.349 10.953 140.076 1.00 51.00 539 GLU A C 1
ATOM 4409 O O . GLU A 1 539 ? -88.035 12.098 140.412 1.00 51.00 539 GLU A O 1
ATOM 4414 N N . LEU A 1 540 ? -87.547 9.912 140.343 1.00 49.59 540 LEU A N 1
ATOM 4415 C CA . LEU A 1 540 ? -86.342 10.024 141.183 1.00 49.59 540 LEU A CA 1
ATOM 4416 C C . LEU A 1 540 ? -85.042 10.308 140.415 1.00 49.59 540 LEU A C 1
ATOM 4418 O O . LEU A 1 540 ? -84.105 10.845 141.004 1.00 49.59 540 LEU A O 1
ATOM 4422 N N . GLU A 1 541 ? -84.966 10.000 139.119 1.00 50.09 541 GLU A N 1
ATOM 4423 C CA . GLU A 1 541 ? -83.732 10.191 138.337 1.00 50.09 541 GLU A CA 1
ATOM 4424 C C . GLU A 1 541 ? -83.507 11.659 137.927 1.00 50.09 541 GLU A C 1
ATOM 4426 O O . GLU A 1 541 ? -82.372 12.133 137.899 1.00 50.09 541 GLU A O 1
ATOM 4431 N N . ASN A 1 542 ? -84.582 12.419 137.691 1.00 41.62 542 ASN A N 1
ATOM 4432 C CA . ASN A 1 542 ? -84.509 13.780 137.141 1.00 41.62 542 ASN A CA 1
ATOM 4433 C C . ASN A 1 542 ? -84.018 14.857 138.137 1.00 41.62 542 ASN A C 1
ATOM 4435 O O . ASN A 1 542 ? -83.796 15.998 137.746 1.00 41.62 542 ASN A O 1
ATOM 4439 N N . ASN A 1 543 ? -83.848 14.520 139.422 1.00 37.66 543 ASN A N 1
ATOM 4440 C CA . ASN A 1 543 ? -83.511 15.475 140.490 1.00 37.66 543 ASN A CA 1
ATOM 4441 C C . ASN A 1 543 ? -82.073 15.339 141.035 1.00 37.66 543 ASN A C 1
ATOM 4443 O O . ASN A 1 543 ? -81.729 15.976 142.031 1.00 37.66 543 ASN A O 1
ATOM 4447 N N . LEU A 1 544 ? -81.208 14.523 140.414 1.00 38.06 544 LEU A N 1
ATOM 4448 C CA . LEU A 1 544 ? -79.848 14.270 140.910 1.00 38.06 544 LEU A CA 1
ATOM 4449 C C . LEU A 1 544 ? -78.758 14.395 139.834 1.00 38.06 544 LEU A C 1
ATOM 4451 O O . LEU A 1 544 ? -78.121 13.401 139.485 1.00 38.06 544 LEU A O 1
ATOM 4455 N N . ARG A 1 545 ? -78.448 15.645 139.435 1.00 36.81 545 ARG A N 1
ATOM 4456 C CA . ARG A 1 545 ? -77.099 16.270 139.599 1.00 36.81 545 ARG A CA 1
ATOM 4457 C C . ARG A 1 545 ? -76.920 17.638 138.911 1.00 36.81 545 ARG A C 1
ATOM 4459 O O . ARG A 1 545 ? -75.826 17.969 138.468 1.00 36.81 545 ARG A O 1
ATOM 4466 N N . GLU A 1 546 ? -77.915 18.520 138.981 1.00 42.81 546 GLU A N 1
ATOM 4467 C CA . GLU A 1 546 ? -77.729 19.971 138.747 1.00 42.81 546 GLU A CA 1
ATOM 4468 C C . GLU A 1 546 ? -77.004 20.662 139.939 1.00 42.81 546 GLU A C 1
ATOM 4470 O O . GLU A 1 546 ? -77.315 21.777 140.342 1.00 42.81 546 GLU A O 1
ATOM 4475 N N . ALA A 1 547 ? -76.065 19.953 140.582 1.00 41.25 547 ALA A N 1
ATOM 4476 C CA . ALA A 1 547 ? -75.621 20.204 141.959 1.00 41.25 547 ALA A CA 1
ATOM 4477 C C . ALA A 1 547 ? -74.096 20.057 142.168 1.00 41.25 547 ALA A C 1
ATOM 4479 O O . ALA A 1 547 ? -73.644 19.644 143.234 1.00 41.25 547 ALA A O 1
ATOM 4480 N N . LEU A 1 548 ? -73.297 20.395 141.152 1.00 36.94 548 LEU A N 1
ATOM 4481 C CA . LEU A 1 548 ? -71.858 20.686 141.258 1.00 36.94 548 LEU A CA 1
ATOM 4482 C C . LEU A 1 548 ? -71.525 21.755 140.206 1.00 36.94 548 LEU A C 1
ATOM 4484 O O . LEU A 1 548 ? -71.569 21.474 139.011 1.00 36.94 548 LEU A O 1
ATOM 4488 N N . GLY A 1 549 ? -71.290 22.993 140.648 1.00 38.97 549 GLY A N 1
ATOM 4489 C CA . GLY A 1 549 ? -71.318 24.179 139.783 1.00 38.97 549 GLY A CA 1
ATOM 4490 C C . GLY A 1 549 ? -69.963 24.828 139.475 1.00 38.97 549 GLY A C 1
ATOM 4491 O O . GLY A 1 549 ? -68.987 24.601 140.179 1.00 38.97 549 GLY A O 1
ATOM 4492 N N . ASP A 1 550 ? -70.001 25.651 138.421 1.00 44.09 550 ASP A N 1
ATOM 4493 C CA . ASP A 1 550 ? -69.141 26.786 138.019 1.00 44.09 550 ASP A CA 1
ATOM 4494 C C . ASP A 1 550 ? -67.616 26.764 138.280 1.00 44.09 550 ASP A C 1
ATOM 4496 O O . ASP A 1 550 ? -67.148 26.689 139.414 1.00 44.09 550 ASP A O 1
ATOM 4500 N N . LEU A 1 551 ? -66.842 27.040 137.217 1.00 37.78 551 LEU A N 1
ATOM 4501 C CA . LEU A 1 551 ? -65.639 27.873 137.340 1.00 37.78 551 LEU A CA 1
ATOM 4502 C C . LEU A 1 551 ? -65.291 28.597 136.020 1.00 37.78 551 LEU A C 1
ATOM 4504 O O . LEU A 1 551 ? -64.655 28.055 135.114 1.00 37.78 551 LEU A O 1
ATOM 4508 N N . ASN A 1 552 ? -65.694 29.861 135.908 1.00 45.50 552 ASN A N 1
ATOM 4509 C CA . ASN A 1 552 ? -65.450 30.707 134.737 1.00 45.50 552 ASN A CA 1
ATOM 4510 C C . ASN A 1 552 ? -64.049 31.369 134.742 1.00 45.50 552 ASN A C 1
ATOM 4512 O O . ASN A 1 552 ? -63.812 32.285 135.529 1.00 45.50 552 ASN A O 1
ATOM 4516 N N . GLY A 1 553 ? -63.132 30.999 133.826 1.00 49.59 553 GLY A N 1
ATOM 4517 C CA . GLY A 1 553 ? -61.883 31.774 133.674 1.00 49.59 553 GLY A CA 1
ATOM 4518 C C . GLY A 1 553 ? -60.723 31.234 132.819 1.00 49.59 553 GLY A C 1
ATOM 4519 O O . GLY A 1 553 ? -59.650 30.985 133.357 1.00 49.59 553 GLY A O 1
ATOM 4520 N N . THR A 1 554 ? -60.852 31.131 131.484 1.00 54.00 554 THR A N 1
ATOM 4521 C CA . THR A 1 554 ? -59.661 31.108 130.568 1.00 54.00 554 THR A CA 1
ATOM 4522 C C . THR A 1 554 ? -59.933 31.422 129.081 1.00 54.00 554 THR A C 1
ATOM 4524 O O . THR A 1 554 ? -59.041 31.326 128.240 1.00 54.00 554 THR A O 1
ATOM 4527 N N . ARG A 1 555 ? -61.154 31.834 128.712 1.00 54.31 555 ARG A N 1
ATOM 4528 C CA . ARG A 1 555 ? -61.675 31.791 127.324 1.00 54.31 555 ARG A CA 1
ATOM 4529 C C . ARG A 1 555 ? -60.954 32.673 126.280 1.00 54.31 555 ARG A C 1
ATOM 4531 O O . ARG A 1 555 ? -61.135 32.460 125.086 1.00 54.31 555 ARG A O 1
ATOM 4538 N N . SER A 1 556 ? -60.155 33.658 126.701 1.00 57.72 556 SER A N 1
ATOM 4539 C CA . SER A 1 556 ? -59.571 34.686 125.814 1.00 57.72 556 SER A CA 1
ATOM 4540 C C . SER A 1 556 ? -58.308 34.233 125.062 1.00 57.72 556 SER A C 1
ATOM 4542 O O . SER A 1 556 ? -58.181 34.468 123.859 1.00 57.72 556 SER A O 1
ATOM 4544 N N . SER A 1 557 ? -57.377 33.546 125.735 1.00 56.78 557 SER A N 1
ATOM 4545 C CA . SER A 1 557 ? -56.108 33.117 125.125 1.00 56.78 557 SER A CA 1
ATOM 4546 C C . SER A 1 557 ? -56.316 32.031 124.068 1.00 56.78 557 SER A C 1
ATOM 4548 O O . SER A 1 557 ? -55.737 32.120 122.987 1.00 56.78 557 SER A O 1
ATOM 4550 N N . LEU A 1 558 ? -57.193 31.060 124.350 1.00 61.69 558 LEU A N 1
ATOM 4551 C CA . LEU A 1 558 ? -57.474 29.929 123.463 1.00 61.69 558 LEU A CA 1
ATOM 4552 C C . LEU A 1 558 ? -58.114 30.370 122.136 1.00 61.69 558 LEU A C 1
ATOM 4554 O O . LEU A 1 558 ? -57.702 29.928 121.069 1.00 61.69 558 LEU A O 1
ATOM 4558 N N . LEU A 1 559 ? -59.077 31.298 122.173 1.00 69.94 559 LEU A N 1
ATOM 4559 C CA . LEU A 1 559 ? -59.680 31.842 120.950 1.00 69.94 559 LEU A CA 1
ATOM 4560 C C . LEU A 1 559 ? -58.664 32.640 120.117 1.00 69.94 559 LEU A C 1
ATOM 4562 O O . LEU A 1 559 ? -58.706 32.606 118.888 1.00 69.94 559 LEU A O 1
ATOM 4566 N N . LYS A 1 560 ? -57.714 33.322 120.771 1.00 72.50 560 LYS A N 1
ATOM 4567 C CA . LYS A 1 560 ? -56.670 34.099 120.091 1.00 72.50 560 LYS A CA 1
ATOM 4568 C C . LYS A 1 560 ? -55.596 33.211 119.449 1.00 72.50 560 LYS A C 1
ATOM 4570 O O . LYS A 1 560 ? -55.100 33.572 118.383 1.00 72.50 560 LYS A O 1
ATOM 4575 N N . SER A 1 561 ? -55.266 32.056 120.037 1.00 73.12 561 SER A N 1
ATOM 4576 C CA . SER A 1 561 ? -54.369 31.066 119.422 1.00 73.12 561 SER A CA 1
ATOM 4577 C C . SER A 1 561 ? -55.054 30.259 118.316 1.00 73.12 561 SER A C 1
ATOM 4579 O O . SER A 1 561 ? -54.458 30.099 117.256 1.00 73.12 561 SER A O 1
ATOM 4581 N N . ILE A 1 562 ? -56.317 29.848 118.488 1.00 77.50 562 ILE A N 1
ATOM 4582 C CA . ILE A 1 562 ? -57.109 29.192 117.429 1.00 77.50 562 ILE A CA 1
ATOM 4583 C C . ILE A 1 562 ? -57.218 30.105 116.200 1.00 77.50 562 ILE A C 1
ATOM 4585 O O . ILE A 1 562 ? -56.863 29.693 115.099 1.00 77.50 562 ILE A O 1
ATOM 4589 N N . ALA A 1 563 ? -57.590 31.376 116.383 1.00 80.38 563 ALA A N 1
ATOM 4590 C CA . ALA A 1 563 ? -57.656 32.335 115.280 1.00 80.38 563 ALA A CA 1
ATOM 4591 C C . ALA A 1 563 ? -56.277 32.651 114.662 1.00 80.38 563 ALA A C 1
ATOM 4593 O O . ALA A 1 563 ? -56.205 33.112 113.522 1.00 80.38 563 ALA A O 1
ATOM 4594 N N . LYS A 1 564 ? -55.170 32.448 115.390 1.00 81.69 564 LYS A N 1
ATOM 4595 C CA . LYS A 1 564 ? -53.819 32.551 114.823 1.00 81.69 564 LYS A CA 1
ATOM 4596 C C . LYS A 1 564 ? -53.531 31.343 113.920 1.00 81.69 564 LYS A C 1
ATOM 4598 O O . LYS A 1 564 ? -53.249 31.544 112.743 1.00 81.69 564 LYS A O 1
ATOM 4603 N N . LEU A 1 565 ? -53.716 30.128 114.438 1.00 79.19 565 LEU A N 1
ATOM 4604 C CA . LEU A 1 565 ? -53.516 28.873 113.704 1.00 79.19 565 LEU A CA 1
ATOM 4605 C C . LEU A 1 565 ? -54.403 28.775 112.455 1.00 79.19 565 LEU A C 1
ATOM 4607 O O . LEU A 1 565 ? -53.945 28.301 111.423 1.00 79.19 565 LEU A O 1
ATOM 4611 N N . GLN A 1 566 ? -55.640 29.278 112.508 1.00 84.94 566 GLN A N 1
ATOM 4612 C CA . GLN A 1 566 ? -56.525 29.346 111.339 1.00 84.94 566 GLN A CA 1
ATOM 4613 C C . GLN A 1 566 ? -55.957 30.245 110.230 1.00 84.94 566 GLN A C 1
ATOM 4615 O O . GLN A 1 566 ? -55.954 29.840 109.074 1.00 84.94 566 GLN A O 1
ATOM 4620 N N . ARG A 1 567 ? -55.394 31.417 110.562 1.00 86.25 567 ARG A N 1
ATOM 4621 C CA . ARG A 1 567 ? -54.735 32.281 109.562 1.00 86.25 567 ARG A CA 1
ATOM 4622 C C . ARG A 1 567 ? -53.440 31.674 109.027 1.00 86.25 567 ARG A C 1
ATOM 4624 O O . ARG A 1 567 ? -53.146 31.831 107.849 1.00 86.25 567 ARG A O 1
ATOM 4631 N N . GLU A 1 568 ? -52.671 30.988 109.869 1.00 84.44 568 GLU A N 1
ATOM 4632 C CA . GLU A 1 568 ? -51.447 30.288 109.452 1.00 84.44 568 GLU A CA 1
ATOM 4633 C C . GLU A 1 568 ? -51.771 29.098 108.527 1.00 84.44 568 GLU A C 1
ATOM 4635 O O . GLU A 1 568 ? -51.087 28.897 107.523 1.00 84.44 568 GLU A O 1
ATOM 4640 N N . LEU A 1 569 ? -52.873 28.383 108.779 1.00 84.94 569 LEU A N 1
ATOM 4641 C CA . LEU A 1 569 ? -53.407 27.349 107.889 1.00 84.94 569 LEU A CA 1
ATOM 4642 C C . LEU A 1 569 ? -53.927 27.936 106.566 1.00 84.94 569 LEU A C 1
ATOM 4644 O O . LEU A 1 569 ? -53.567 27.451 105.500 1.00 84.94 569 LEU A O 1
ATOM 4648 N N . GLU A 1 570 ? -54.731 29.003 106.599 1.00 90.38 570 GLU A N 1
ATOM 4649 C CA . GLU A 1 570 ? -55.201 29.649 105.366 1.00 90.38 570 GLU A CA 1
ATOM 4650 C C . GLU A 1 570 ? -54.047 30.204 104.517 1.00 90.38 570 GLU A C 1
ATOM 4652 O O . GLU A 1 570 ? -54.093 30.127 103.291 1.00 90.38 570 GLU A O 1
ATOM 4657 N N . ASN A 1 571 ? -53.014 30.772 105.147 1.00 89.00 571 ASN A N 1
ATOM 4658 C CA . ASN A 1 571 ? -51.852 31.293 104.432 1.00 89.00 571 ASN A CA 1
ATOM 4659 C C . ASN A 1 571 ? -51.020 30.162 103.825 1.00 89.00 571 ASN A C 1
ATOM 4661 O O . ASN A 1 571 ? -50.728 30.220 102.639 1.00 89.00 571 ASN A O 1
ATOM 4665 N N . THR A 1 572 ? -50.741 29.089 104.571 1.00 86.88 572 THR A N 1
ATOM 4666 C CA . THR A 1 572 ? -50.029 27.925 104.012 1.00 86.88 572 THR A CA 1
ATOM 4667 C C . THR A 1 572 ? -50.815 27.222 102.899 1.00 86.88 572 THR A C 1
ATOM 4669 O O . THR A 1 572 ? -50.201 26.713 101.966 1.00 86.88 572 THR A O 1
ATOM 4672 N N . ILE A 1 573 ? -52.155 27.258 102.915 1.00 89.88 573 ILE A N 1
ATOM 4673 C CA . ILE A 1 573 ? -52.992 26.826 101.779 1.00 89.88 573 ILE A CA 1
ATOM 4674 C C . ILE A 1 573 ? -52.815 27.763 100.571 1.00 89.88 573 ILE A C 1
ATOM 4676 O O . ILE A 1 573 ? -52.602 27.280 99.460 1.00 89.88 573 ILE A O 1
ATOM 4680 N N . ARG A 1 574 ? -52.834 29.090 100.765 1.00 91.06 574 ARG A N 1
ATOM 4681 C CA . ARG A 1 574 ? -52.589 30.071 99.685 1.00 91.06 574 ARG A CA 1
ATOM 4682 C C . ARG A 1 574 ? -51.189 29.930 99.084 1.00 91.06 574 ARG A C 1
ATOM 4684 O O . ARG A 1 574 ? -51.059 29.960 97.865 1.00 91.06 574 ARG A O 1
ATOM 4691 N N . ASP A 1 575 ? -50.168 29.721 99.911 1.00 88.31 575 ASP A N 1
ATOM 4692 C CA . ASP A 1 575 ? -48.782 29.506 99.478 1.00 88.31 575 ASP A CA 1
ATOM 4693 C C . ASP A 1 575 ? -48.623 28.163 98.736 1.00 88.31 575 ASP A C 1
ATOM 4695 O O . ASP A 1 575 ? -47.903 28.066 97.736 1.00 88.31 575 ASP A O 1
ATOM 4699 N N . LEU A 1 576 ? -49.346 27.124 99.171 1.00 87.81 576 LEU A N 1
ATOM 4700 C CA . LEU A 1 576 ? -49.413 25.832 98.489 1.00 87.81 576 LEU A CA 1
ATOM 4701 C C . LEU A 1 576 ? -50.101 25.944 97.117 1.00 87.81 576 LEU A C 1
ATOM 4703 O O . LEU A 1 576 ? -49.622 25.371 96.142 1.00 87.81 576 LEU A O 1
ATOM 4707 N N . ASP A 1 577 ? -51.195 26.693 97.001 1.00 91.25 577 ASP A N 1
ATOM 4708 C CA . ASP A 1 577 ? -51.887 26.871 95.721 1.00 91.25 577 ASP A CA 1
ATOM 4709 C C . ASP A 1 577 ? -51.135 27.825 94.777 1.00 91.25 577 ASP A C 1
ATOM 4711 O O . ASP A 1 577 ? -51.073 27.574 93.571 1.00 91.25 577 ASP A O 1
ATOM 4715 N N . ALA A 1 578 ? -50.451 28.843 95.310 1.00 88.75 578 ALA A N 1
ATOM 4716 C CA . ALA A 1 578 ? -49.529 29.683 94.547 1.00 88.75 578 ALA A CA 1
ATOM 4717 C C . ALA A 1 578 ? -48.325 28.885 94.012 1.00 88.75 578 ALA A C 1
ATOM 4719 O O . ALA A 1 578 ? -47.938 29.054 92.855 1.00 88.75 578 ALA A O 1
ATOM 4720 N N . SER A 1 579 ? -47.754 27.977 94.812 1.00 86.69 579 SER A N 1
ATOM 4721 C CA . SER A 1 579 ? -46.648 27.115 94.370 1.00 86.69 579 SER A CA 1
ATOM 4722 C C . SER A 1 579 ? -47.094 26.023 93.388 1.00 86.69 579 SER A C 1
ATOM 4724 O O . SER A 1 579 ? -46.370 25.768 92.426 1.00 86.69 579 SER A O 1
ATOM 4726 N N . LYS A 1 580 ? -48.308 25.461 93.518 1.00 91.94 580 LYS A N 1
ATOM 4727 C CA . LYS A 1 580 ? -48.926 24.621 92.467 1.00 91.94 580 LYS A CA 1
ATOM 4728 C C . LYS A 1 580 ? -49.104 25.390 91.156 1.00 91.94 580 LYS A C 1
ATOM 4730 O O . LYS A 1 580 ? -48.736 24.878 90.103 1.00 91.94 580 LYS A O 1
ATOM 4735 N N . ALA A 1 581 ? -49.638 26.613 91.202 1.00 90.19 581 ALA A N 1
ATOM 4736 C CA . ALA A 1 581 ? -49.827 27.441 90.011 1.00 90.19 581 ALA A CA 1
ATOM 4737 C C . ALA A 1 581 ? -48.484 27.785 89.340 1.00 90.19 581 ALA A C 1
ATOM 4739 O O . ALA A 1 581 ? -48.347 27.657 88.123 1.00 90.19 581 ALA A O 1
ATOM 4740 N N . ALA A 1 582 ? -47.467 28.135 90.134 1.00 89.56 582 ALA A N 1
ATOM 4741 C CA . ALA A 1 582 ? -46.111 28.358 89.642 1.00 89.56 582 ALA A CA 1
ATOM 4742 C C . ALA A 1 582 ? -45.495 27.090 89.023 1.00 89.56 582 ALA A C 1
ATOM 4744 O O . ALA A 1 582 ? -44.833 27.187 87.992 1.00 89.56 582 ALA A O 1
ATOM 4745 N N . LEU A 1 583 ? -45.733 25.907 89.605 1.00 90.44 583 LEU A N 1
ATOM 4746 C CA . LEU A 1 583 ? -45.290 24.631 89.041 1.00 90.44 583 LEU A CA 1
ATOM 4747 C C . LEU A 1 583 ? -45.954 24.363 87.684 1.00 90.44 583 LEU A C 1
ATOM 4749 O O . LEU A 1 583 ? -45.243 24.090 86.724 1.00 90.44 583 LEU A O 1
ATOM 4753 N N . VAL A 1 584 ? -47.279 24.514 87.574 1.00 93.06 584 VAL A N 1
ATOM 4754 C CA . VAL A 1 584 ? -48.025 24.328 86.314 1.00 93.06 584 VAL A CA 1
ATOM 4755 C C . VAL A 1 584 ? -47.541 25.284 85.218 1.00 93.06 584 VAL A C 1
ATOM 4757 O O . VAL A 1 584 ? -47.379 24.865 84.072 1.00 93.06 584 VAL A O 1
ATOM 4760 N N . GLU A 1 585 ? -47.243 26.543 85.551 1.00 92.00 585 GLU A N 1
ATOM 4761 C CA . GLU A 1 585 ? -46.696 27.494 84.576 1.00 92.00 585 GLU A CA 1
ATOM 4762 C C . GLU A 1 585 ? -45.251 27.151 84.175 1.00 92.00 585 GLU A C 1
ATOM 4764 O O . GLU A 1 585 ? -44.896 27.248 83.001 1.00 92.00 585 GLU A O 1
ATOM 4769 N N . LYS A 1 586 ? -44.410 26.661 85.099 1.00 91.56 586 LYS A N 1
ATOM 4770 C CA . LYS A 1 586 ? -43.083 26.127 84.740 1.00 91.56 586 LYS A CA 1
ATOM 4771 C C . LYS A 1 586 ? -43.194 24.914 83.819 1.00 91.56 586 LYS A C 1
ATOM 4773 O O . LYS A 1 586 ? -42.455 24.843 82.843 1.00 91.56 586 LYS A O 1
ATOM 4778 N N . ASP A 1 587 ? -44.140 24.021 84.080 1.00 91.31 587 ASP A N 1
ATOM 4779 C CA . ASP A 1 587 ? -44.413 22.830 83.274 1.00 91.31 587 ASP A CA 1
ATOM 4780 C C . ASP A 1 587 ? -44.880 23.199 81.851 1.00 91.31 587 ASP A C 1
ATOM 4782 O O . ASP A 1 587 ? -44.423 22.625 80.859 1.00 91.31 587 ASP A O 1
ATOM 4786 N N . ARG A 1 588 ? -45.729 24.232 81.734 1.00 94.00 588 ARG A N 1
ATOM 4787 C CA . ARG A 1 588 ? -46.150 24.845 80.463 1.00 94.00 588 ARG A CA 1
ATOM 4788 C C . ARG A 1 588 ? -44.966 25.452 79.701 1.00 94.00 588 ARG A C 1
ATOM 4790 O O . ARG A 1 588 ? -44.833 25.216 78.501 1.00 94.00 588 ARG A O 1
ATOM 4797 N N . ILE A 1 589 ? -44.103 26.207 80.384 1.00 91.81 589 ILE A N 1
ATOM 4798 C CA . ILE A 1 589 ? -42.905 26.829 79.794 1.00 91.81 589 ILE A CA 1
ATOM 4799 C C . ILE A 1 589 ? -41.904 25.767 79.318 1.00 91.81 589 ILE A C 1
ATOM 4801 O O . ILE A 1 589 ? -41.330 25.927 78.243 1.00 91.81 589 ILE A O 1
ATOM 4805 N N . ILE A 1 590 ? -41.716 24.679 80.074 1.00 89.06 590 ILE A N 1
ATOM 4806 C CA . ILE A 1 590 ? -40.864 23.545 79.683 1.00 89.06 590 ILE A CA 1
ATOM 4807 C C . ILE A 1 590 ? -41.411 22.900 78.405 1.00 89.06 590 ILE A C 1
ATOM 4809 O O . ILE A 1 590 ? -40.707 22.870 77.403 1.00 89.06 590 ILE A O 1
ATOM 4813 N N . LYS A 1 591 ? -42.696 22.527 78.369 1.00 93.94 591 LYS A N 1
ATOM 4814 C CA . LYS A 1 591 ? -43.330 21.930 77.176 1.00 93.94 591 LYS A CA 1
ATOM 4815 C C . LYS A 1 591 ? -43.259 22.834 75.938 1.00 93.94 591 LYS A C 1
ATOM 4817 O O . LYS A 1 591 ? -43.027 22.347 74.834 1.00 93.94 591 LYS A O 1
ATOM 4822 N N . MET A 1 592 ? -43.400 24.151 76.108 1.00 92.62 592 MET A N 1
ATOM 4823 C CA . MET A 1 592 ? -43.225 25.121 75.019 1.00 92.62 592 MET A CA 1
ATOM 4824 C C . MET A 1 592 ? -41.765 25.205 74.542 1.00 92.62 592 MET A C 1
ATOM 4826 O O . MET A 1 592 ? -41.513 25.248 73.339 1.00 92.62 592 MET A O 1
ATOM 4830 N N . ARG A 1 593 ? -40.797 25.204 75.468 1.00 92.81 593 ARG A N 1
ATOM 4831 C CA . ARG A 1 593 ? -39.362 25.161 75.152 1.00 92.81 593 ARG A CA 1
ATOM 4832 C C . ARG A 1 593 ? -38.995 23.877 74.410 1.00 92.81 593 ARG A C 1
ATOM 4834 O O . ARG A 1 593 ? -38.251 23.951 73.439 1.00 92.81 593 ARG A O 1
ATOM 4841 N N . ASP A 1 594 ? -39.489 22.729 74.854 1.00 93.19 594 ASP A N 1
ATOM 4842 C CA . ASP A 1 594 ? -39.126 21.434 74.279 1.00 93.19 594 ASP A CA 1
ATOM 4843 C C . ASP A 1 594 ? -39.698 21.285 72.861 1.00 93.19 594 ASP A C 1
ATOM 4845 O O . ASP A 1 594 ? -38.979 20.872 71.956 1.00 93.19 594 ASP A O 1
ATOM 4849 N N . SER A 1 595 ? -40.924 21.768 72.621 1.00 92.75 595 SER A N 1
ATOM 4850 C CA . SER A 1 595 ? -41.500 21.882 71.272 1.00 92.75 595 SER A CA 1
ATOM 4851 C C . SER A 1 595 ? -40.694 22.817 70.351 1.00 92.75 595 SER A C 1
ATOM 4853 O O . SER A 1 595 ? -40.478 22.500 69.180 1.00 92.75 595 SER A O 1
ATOM 4855 N N . LEU A 1 596 ? -40.180 23.941 70.869 1.00 92.62 596 LEU A N 1
ATOM 4856 C CA . LEU A 1 596 ? -39.283 24.830 70.115 1.00 92.62 596 LEU A CA 1
ATOM 4857 C C . LEU A 1 596 ? -37.920 24.180 69.824 1.00 92.62 596 LEU A C 1
ATOM 4859 O O . LEU A 1 596 ? -37.388 24.346 68.726 1.00 92.62 596 LEU A O 1
ATOM 4863 N N . LEU A 1 597 ? -37.363 23.419 70.772 1.00 91.62 597 LEU A N 1
ATOM 4864 C CA . LEU A 1 597 ? -36.120 22.667 70.582 1.00 91.62 597 LEU A CA 1
ATOM 4865 C C . LEU A 1 597 ? -36.290 21.544 69.551 1.00 91.62 597 LEU A C 1
ATOM 4867 O O . LEU A 1 597 ? -35.416 21.372 68.705 1.00 91.62 597 LEU A O 1
ATOM 4871 N N . GLU A 1 598 ? -37.414 20.826 69.568 1.00 93.06 598 GLU A N 1
ATOM 4872 C CA . GLU A 1 598 ? -37.745 19.816 68.560 1.00 93.06 598 GLU A CA 1
ATOM 4873 C C . GLU A 1 598 ? -37.904 20.445 67.169 1.00 93.06 598 GLU A C 1
ATOM 4875 O O . GLU A 1 598 ? -37.283 19.977 66.212 1.00 93.06 598 GLU A O 1
ATOM 4880 N N . SER A 1 599 ? -38.637 21.560 67.060 1.00 92.69 599 SER A N 1
ATOM 4881 C CA . SER A 1 599 ? -38.772 22.322 65.812 1.00 92.69 599 SER A CA 1
ATOM 4882 C C . SER A 1 599 ? -37.408 22.753 65.261 1.00 92.69 599 SER A C 1
ATOM 4884 O O . SER A 1 599 ? -37.113 22.518 64.091 1.00 92.69 599 SER A O 1
ATOM 4886 N N . HIS A 1 600 ? -36.534 23.312 66.103 1.00 91.75 600 HIS A N 1
ATOM 4887 C CA . HIS A 1 600 ? -35.188 23.729 65.700 1.00 91.75 600 HIS A CA 1
ATOM 4888 C C . HIS A 1 600 ? -34.270 22.530 65.376 1.00 91.75 600 HIS A C 1
ATOM 4890 O O . HIS A 1 600 ? -33.388 22.628 64.522 1.00 91.75 600 HIS A O 1
ATOM 4896 N N . ALA A 1 601 ? -34.467 21.369 66.010 1.00 90.88 601 ALA A N 1
ATOM 4897 C CA . ALA A 1 601 ? -33.740 20.135 65.696 1.00 90.88 601 ALA A CA 1
ATOM 4898 C C . ALA A 1 601 ? -34.222 19.464 64.394 1.00 90.88 601 ALA A C 1
ATOM 4900 O O . ALA A 1 601 ? -33.459 18.734 63.756 1.00 90.88 601 ALA A O 1
ATOM 4901 N N . LEU A 1 602 ? -35.473 19.689 63.985 1.00 92.19 602 LEU A N 1
ATOM 4902 C CA . LEU A 1 602 ? -36.000 19.299 62.675 1.00 92.19 602 LEU A CA 1
ATOM 4903 C C . LEU A 1 602 ? -35.543 20.271 61.580 1.00 92.19 602 LEU A C 1
ATOM 4905 O O . LEU A 1 602 ? -35.086 19.831 60.528 1.00 92.19 602 LEU A O 1
ATOM 4909 N N . GLU A 1 603 ? -35.583 21.579 61.838 1.00 92.56 603 GLU A N 1
ATOM 4910 C CA . GLU A 1 603 ? -35.102 22.604 60.906 1.00 92.56 603 GLU A CA 1
ATOM 4911 C C . GLU A 1 603 ? -33.590 22.491 60.660 1.00 92.56 603 GLU A C 1
ATOM 4913 O O . GLU A 1 603 ? -33.158 22.483 59.510 1.00 92.56 603 GLU A O 1
ATOM 4918 N N . SER A 1 604 ? -32.791 22.274 61.709 1.00 89.25 604 SER A N 1
ATOM 4919 C CA . SER A 1 604 ? -31.350 22.004 61.595 1.00 89.25 604 SER A CA 1
ATOM 4920 C C . SER A 1 604 ? -31.052 20.760 60.742 1.00 89.25 604 SER A C 1
ATOM 4922 O O . SER A 1 604 ? -30.217 20.818 59.837 1.00 89.25 604 SER A O 1
ATOM 4924 N N . ARG A 1 605 ? -31.792 19.655 60.938 1.00 93.25 605 ARG A N 1
ATOM 4925 C CA . ARG A 1 605 ? -31.684 18.456 60.081 1.00 93.25 605 ARG A CA 1
ATOM 4926 C C . ARG A 1 605 ? -32.059 18.751 58.627 1.00 93.25 605 ARG A C 1
ATOM 4928 O O . ARG A 1 605 ? -31.327 18.359 57.724 1.00 93.25 605 ARG A O 1
ATOM 4935 N N . LYS A 1 606 ? -33.140 19.499 58.393 1.00 94.69 606 LYS A N 1
ATOM 4936 C CA . LYS A 1 606 ? -33.583 19.904 57.050 1.00 94.69 606 LYS A CA 1
ATOM 4937 C C . LYS A 1 606 ? -32.560 20.803 56.342 1.00 94.69 606 LYS A C 1
ATOM 4939 O O . LYS A 1 606 ? -32.350 20.649 55.141 1.00 94.69 606 LYS A O 1
ATOM 4944 N N . LEU A 1 607 ? -31.904 21.710 57.066 1.00 90.38 607 LEU A N 1
ATOM 4945 C CA . LEU A 1 607 ? -30.822 22.547 56.538 1.00 90.38 607 LEU A CA 1
ATOM 4946 C C . LEU A 1 607 ? -29.564 21.722 56.224 1.00 90.38 607 LEU A C 1
ATOM 4948 O O . LEU A 1 607 ? -28.963 21.927 55.172 1.00 90.38 607 LEU A O 1
ATOM 4952 N N . ALA A 1 608 ? -29.206 20.749 57.068 1.00 89.62 608 ALA A N 1
ATOM 4953 C CA . ALA A 1 608 ? -28.111 19.817 56.792 1.00 89.62 608 ALA A CA 1
ATOM 4954 C C . ALA A 1 608 ? -28.390 18.951 55.547 1.00 89.62 608 ALA A C 1
ATOM 4956 O O . ALA A 1 608 ? -27.539 18.848 54.666 1.00 89.62 608 ALA A O 1
ATOM 4957 N N . GLU A 1 609 ? -29.605 18.410 55.413 1.00 94.44 609 GLU A N 1
ATOM 4958 C CA . GLU A 1 609 ? -30.038 17.693 54.208 1.00 94.44 609 GLU A CA 1
ATOM 4959 C C . GLU A 1 609 ? -29.948 18.550 52.940 1.00 94.44 609 GLU A C 1
ATOM 4961 O O . GLU A 1 609 ? -29.552 18.048 51.890 1.00 94.44 609 GLU A O 1
ATOM 4966 N N . LEU A 1 610 ? -30.353 19.824 53.005 1.00 93.56 610 LEU A N 1
ATOM 4967 C CA . LEU A 1 610 ? -30.273 20.741 51.867 1.00 93.56 610 LEU A CA 1
ATOM 4968 C C . LEU A 1 610 ? -28.816 21.042 51.497 1.00 93.56 610 LEU A C 1
ATOM 4970 O O . LEU A 1 610 ? -28.478 20.983 50.317 1.00 93.56 610 LEU A O 1
ATOM 4974 N N . LEU A 1 611 ? -27.951 21.267 52.489 1.00 90.12 611 LEU A N 1
ATOM 4975 C CA . LEU A 1 611 ? -26.517 21.482 52.293 1.00 90.12 611 LEU A CA 1
ATOM 4976 C C . LEU A 1 611 ? -25.831 20.261 51.658 1.00 90.12 611 LEU A C 1
ATOM 4978 O O . LEU A 1 611 ? -25.007 20.415 50.759 1.00 90.12 611 LEU A O 1
ATOM 4982 N N . ASP A 1 612 ? -26.166 19.038 52.077 1.00 91.94 612 ASP A N 1
ATOM 4983 C CA . ASP A 1 612 ? -25.590 17.834 51.468 1.00 91.94 612 ASP A CA 1
ATOM 4984 C C . ASP A 1 612 ? -26.178 17.526 50.082 1.00 91.94 612 ASP A C 1
ATOM 4986 O O . ASP A 1 612 ? -25.430 17.105 49.195 1.00 91.94 612 ASP A O 1
ATOM 4990 N N . LYS A 1 613 ? -27.455 17.845 49.824 1.00 94.38 613 LYS A N 1
ATOM 4991 C CA . LYS A 1 613 ? -28.036 17.828 48.465 1.00 94.38 613 LYS A CA 1
ATOM 4992 C C . LYS A 1 613 ? -27.331 18.832 47.542 1.00 94.38 613 LYS A C 1
ATOM 4994 O O . LYS A 1 613 ? -26.979 18.471 46.422 1.00 94.38 613 LYS A O 1
ATOM 4999 N N . GLU A 1 614 ? -27.044 20.043 48.019 1.00 90.44 614 GLU A N 1
ATOM 5000 C CA . GLU A 1 614 ? -26.273 21.067 47.299 1.00 90.44 614 GLU A CA 1
ATOM 5001 C C . GLU A 1 614 ? -24.824 20.614 47.037 1.00 90.44 614 GLU A C 1
ATOM 5003 O O . GLU A 1 614 ? -24.341 20.684 45.907 1.00 90.44 614 GLU A O 1
ATOM 5008 N N . ARG A 1 615 ? -24.140 20.038 48.036 1.00 92.81 615 ARG A N 1
ATOM 5009 C CA . ARG A 1 615 ? -22.794 19.453 47.874 1.00 92.81 615 ARG A CA 1
ATOM 5010 C C . ARG A 1 615 ? -22.770 18.308 46.859 1.00 92.81 615 ARG A C 1
ATOM 5012 O O . ARG A 1 615 ? -21.811 18.197 46.096 1.00 92.81 615 ARG A O 1
ATOM 5019 N N . ILE A 1 616 ? -23.786 17.444 46.836 1.00 92.19 616 ILE A N 1
ATOM 5020 C CA . ILE A 1 616 ? -23.914 16.369 45.838 1.00 92.19 616 ILE A CA 1
ATOM 5021 C C . ILE A 1 616 ? -24.175 16.965 44.448 1.00 92.19 616 ILE A C 1
ATOM 5023 O O . ILE A 1 616 ? -23.496 16.585 43.496 1.00 92.19 616 ILE A O 1
ATOM 5027 N N . ALA A 1 617 ? -25.058 17.959 44.328 1.00 90.56 617 ALA A N 1
ATOM 5028 C CA . ALA A 1 617 ? -25.288 18.673 43.073 1.00 90.56 617 ALA A CA 1
ATOM 5029 C C . ALA A 1 617 ? -24.008 19.355 42.547 1.00 90.56 617 ALA A C 1
ATOM 5031 O O . ALA A 1 617 ? -23.717 19.265 41.354 1.00 90.56 617 ALA A O 1
ATOM 5032 N N . HIS A 1 618 ? -23.186 19.952 43.417 1.00 89.31 618 HIS A N 1
ATOM 5033 C CA . HIS A 1 618 ? -21.888 20.522 43.040 1.00 89.31 618 HIS A CA 1
ATOM 5034 C C . HIS A 1 618 ? -20.855 19.471 42.612 1.00 89.31 618 HIS A C 1
ATOM 5036 O O . HIS A 1 618 ? -20.133 19.696 41.642 1.00 89.31 618 HIS A O 1
ATOM 5042 N N . ARG A 1 619 ? -20.793 18.303 43.268 1.00 93.44 619 ARG A N 1
ATOM 5043 C CA . ARG A 1 619 ? -19.942 17.188 42.807 1.00 93.44 619 ARG A CA 1
ATOM 5044 C C . ARG A 1 619 ? -20.391 16.671 41.437 1.00 93.44 619 ARG A C 1
ATOM 5046 O O . ARG A 1 619 ? -19.549 16.480 40.564 1.00 93.44 619 ARG A O 1
ATOM 5053 N N . ASN A 1 620 ? -21.697 16.511 41.228 1.00 92.00 620 ASN A N 1
ATOM 5054 C CA . ASN A 1 620 ? -22.263 16.012 39.974 1.00 92.00 620 ASN A CA 1
ATOM 5055 C C . ASN A 1 620 ? -22.061 17.007 38.822 1.00 92.00 620 ASN A C 1
ATOM 5057 O O . ASN A 1 620 ? -21.582 16.617 37.763 1.00 92.00 620 ASN A O 1
ATOM 5061 N N . THR A 1 621 ? -22.351 18.294 39.031 1.00 93.12 621 THR A N 1
ATOM 5062 C CA . THR A 1 621 ? -22.123 19.344 38.018 1.00 93.12 621 THR A CA 1
ATOM 5063 C C . THR A 1 621 ? -20.641 19.541 37.711 1.00 93.12 621 THR A C 1
ATOM 5065 O O . THR A 1 621 ? -20.293 19.685 36.541 1.00 93.12 621 THR A O 1
ATOM 5068 N N . LYS A 1 622 ? -19.746 19.451 38.708 1.00 93.19 622 LYS A N 1
ATOM 5069 C CA . LYS A 1 622 ? -18.299 19.414 38.451 1.00 93.19 622 LYS A CA 1
ATOM 5070 C C . LYS A 1 622 ? -17.908 18.185 37.627 1.00 93.19 622 LYS A C 1
ATOM 5072 O O . LYS A 1 622 ? -17.218 18.334 36.629 1.00 93.19 622 LYS A O 1
ATOM 5077 N N . SER A 1 623 ? -18.368 16.988 37.991 1.00 90.81 623 SER A N 1
ATOM 5078 C CA . SER A 1 623 ? -18.063 15.755 37.249 1.00 90.81 623 SER A CA 1
ATOM 5079 C C . SER A 1 623 ? -18.567 15.809 35.799 1.00 90.81 623 SER A C 1
ATOM 5081 O O . SER A 1 623 ? -17.849 15.413 34.879 1.00 90.81 623 SER A O 1
ATOM 5083 N N . GLN A 1 624 ? -19.755 16.377 35.570 1.00 92.44 624 GLN A N 1
ATOM 5084 C CA . GLN A 1 624 ? -20.291 16.645 34.234 1.00 92.44 624 GLN A CA 1
ATOM 5085 C C . GLN A 1 624 ? -19.441 17.668 33.469 1.00 92.44 624 GLN A C 1
ATOM 5087 O O . GLN A 1 624 ? -19.144 17.438 32.300 1.00 92.44 624 GLN A O 1
ATOM 5092 N N . TYR A 1 625 ? -19.001 18.752 34.115 1.00 93.38 625 TYR A N 1
ATOM 5093 C CA . TYR A 1 625 ? -18.112 19.745 33.508 1.00 93.38 625 TYR A CA 1
ATOM 5094 C C . TYR A 1 625 ? -16.742 19.152 33.147 1.00 93.38 625 TYR A C 1
ATOM 5096 O O . TYR A 1 625 ? -16.308 19.292 32.008 1.00 93.38 625 TYR A O 1
ATOM 5104 N N . ASP A 1 626 ? -16.098 18.424 34.062 1.00 92.69 626 ASP A N 1
ATOM 5105 C CA . ASP A 1 626 ? -14.808 17.761 33.833 1.00 92.69 626 ASP A CA 1
ATOM 5106 C C . ASP A 1 626 ? -14.918 16.726 32.690 1.00 92.69 626 ASP A C 1
ATOM 5108 O O . ASP A 1 626 ? -14.008 16.588 31.869 1.00 92.69 626 ASP A O 1
ATOM 5112 N N . THR A 1 627 ? -16.054 16.025 32.590 1.00 91.25 627 THR A N 1
ATOM 5113 C CA . THR A 1 627 ? -16.355 15.078 31.499 1.00 91.25 627 THR A CA 1
ATOM 5114 C C . THR A 1 627 ? -16.590 15.798 30.170 1.00 91.25 627 THR A C 1
ATOM 5116 O O . THR A 1 627 ? -16.006 15.418 29.155 1.00 91.25 627 THR A O 1
ATOM 5119 N N . PHE A 1 628 ? -17.378 16.877 30.165 1.00 94.62 628 PHE A N 1
ATOM 5120 C CA . PHE A 1 628 ? -17.597 17.720 28.988 1.00 94.62 628 PHE A CA 1
ATOM 5121 C C . PHE A 1 628 ? -16.288 18.351 28.500 1.00 94.62 628 PHE A C 1
ATOM 5123 O O . PHE A 1 628 ? -16.007 18.324 27.306 1.00 94.62 628 PHE A O 1
ATOM 5130 N N . GLN A 1 629 ? -15.439 18.844 29.406 1.00 95.00 629 GLN A N 1
ATOM 5131 C CA . GLN A 1 629 ? -14.140 19.427 29.080 1.00 95.00 629 GLN A CA 1
ATOM 5132 C C . GLN A 1 629 ? -13.197 18.387 28.456 1.00 95.00 629 GLN A C 1
ATOM 5134 O O . GLN A 1 629 ? -12.576 18.677 27.434 1.00 95.00 629 GLN A O 1
ATOM 5139 N N . LYS A 1 630 ? -13.132 17.164 29.004 1.00 92.44 630 LYS A N 1
ATOM 5140 C CA . LYS A 1 630 ? -12.380 16.045 28.405 1.00 92.44 630 LYS A CA 1
ATOM 5141 C C . LYS A 1 630 ? -12.921 15.673 27.021 1.00 92.44 630 LYS A C 1
ATOM 5143 O O . LYS A 1 630 ? -12.145 15.577 26.074 1.00 92.44 630 LYS A O 1
ATOM 5148 N N . SER A 1 631 ? -14.241 15.535 26.882 1.00 91.94 631 SER A N 1
ATOM 5149 C CA . SER A 1 631 ? -14.898 15.229 25.603 1.00 91.94 631 SER A CA 1
ATOM 5150 C C . SER A 1 631 ? -14.672 16.324 24.558 1.00 91.94 631 SER A C 1
ATOM 5152 O O . SER A 1 631 ? -14.441 16.021 23.391 1.00 91.94 631 SER A O 1
ATOM 5154 N N . HIS A 1 632 ? -14.703 17.595 24.961 1.00 92.56 632 HIS A N 1
ATOM 5155 C CA . HIS A 1 632 ? -14.462 18.737 24.085 1.00 92.56 632 HIS A CA 1
ATOM 5156 C C . HIS A 1 632 ? -12.987 18.833 23.673 1.00 92.56 632 HIS A C 1
ATOM 5158 O O . HIS A 1 632 ? -12.696 19.060 22.503 1.00 92.56 632 HIS A O 1
ATOM 5164 N N . GLN A 1 633 ? -12.040 18.590 24.587 1.00 92.31 633 GLN A N 1
ATOM 5165 C CA . GLN A 1 633 ? -10.617 18.493 24.242 1.00 92.31 633 GLN A CA 1
ATOM 5166 C C . GLN A 1 633 ? -10.336 17.328 23.286 1.00 92.31 633 GLN A C 1
ATOM 5168 O O . GLN A 1 633 ? -9.559 17.496 22.348 1.00 92.31 633 GLN A O 1
ATOM 5173 N N . HIS A 1 634 ? -10.974 16.172 23.490 1.00 91.31 634 HIS A N 1
ATOM 5174 C CA . HIS A 1 634 ? -10.880 15.043 22.567 1.00 91.31 634 HIS A CA 1
ATOM 5175 C C . HIS A 1 634 ? -11.432 15.418 21.187 1.00 91.31 634 HIS A C 1
ATOM 5177 O O . HIS A 1 634 ? -10.709 15.311 20.204 1.00 91.31 634 HIS A O 1
ATOM 5183 N N . LEU A 1 635 ? -12.660 15.946 21.116 1.00 93.12 635 LEU A N 1
ATOM 5184 C CA . LEU A 1 635 ? -13.292 16.362 19.862 1.00 93.12 635 LEU A CA 1
ATOM 5185 C C . LEU A 1 635 ? -12.463 17.415 19.112 1.00 93.12 635 LEU A C 1
ATOM 5187 O O . LEU A 1 635 ? -12.267 17.277 17.912 1.00 93.12 635 LEU A O 1
ATOM 5191 N N . THR A 1 636 ? -11.921 18.418 19.805 1.00 92.31 636 THR A N 1
ATOM 5192 C CA . THR A 1 636 ? -11.073 19.457 19.199 1.00 92.31 636 THR A CA 1
ATOM 5193 C C . THR A 1 636 ? -9.748 18.892 18.673 1.00 92.31 636 THR A C 1
ATOM 5195 O O . THR A 1 636 ? -9.306 19.299 17.602 1.00 92.31 636 THR A O 1
ATOM 5198 N N . ARG A 1 637 ? -9.133 17.912 19.358 1.00 92.56 637 ARG A N 1
ATOM 5199 C CA . ARG A 1 637 ? -7.954 17.179 18.845 1.00 92.56 637 ARG A CA 1
ATOM 5200 C C . ARG A 1 637 ? -8.301 16.295 17.642 1.00 92.56 637 ARG A C 1
ATOM 5202 O O . ARG A 1 637 ? -7.519 16.206 16.702 1.00 92.56 637 ARG A O 1
ATOM 5209 N N . THR A 1 638 ? -9.463 15.641 17.659 1.00 92.75 638 THR A N 1
ATOM 5210 C CA . THR A 1 638 ? -9.949 14.838 16.528 1.00 92.75 638 THR A CA 1
ATOM 5211 C C . THR A 1 638 ? -10.226 15.724 15.314 1.00 92.75 638 THR A C 1
ATOM 5213 O O . THR A 1 638 ? -9.793 15.383 14.219 1.00 92.75 638 THR A O 1
ATOM 5216 N N . ALA A 1 639 ? -10.875 16.875 15.509 1.00 89.62 639 ALA A N 1
ATOM 5217 C CA . ALA A 1 639 ? -11.136 17.855 14.461 1.00 89.62 639 ALA A CA 1
ATOM 5218 C C . ALA A 1 639 ? -9.830 18.388 13.856 1.00 89.62 639 ALA A C 1
ATOM 5220 O O . ALA A 1 639 ? -9.645 18.269 12.652 1.00 89.62 639 ALA A O 1
ATOM 5221 N N . SER A 1 640 ? -8.866 18.839 14.669 1.00 91.31 640 SER A N 1
ATOM 5222 C CA . SER A 1 640 ? -7.587 19.331 14.134 1.00 91.31 640 SER A CA 1
ATOM 5223 C C . SER A 1 640 ? -6.775 18.248 13.408 1.00 91.31 640 SER A C 1
ATOM 5225 O O . SER A 1 640 ? -6.091 18.544 12.431 1.00 91.31 640 SER A O 1
ATOM 5227 N N . SER A 1 641 ? -6.881 16.980 13.823 1.00 91.19 641 SER A N 1
ATOM 5228 C CA . SER A 1 641 ? -6.303 15.845 13.090 1.00 91.19 641 SER A CA 1
ATOM 5229 C C . SER A 1 641 ? -7.021 15.575 11.758 1.00 91.19 641 SER A C 1
ATOM 5231 O O . SER A 1 641 ? -6.365 15.253 10.765 1.00 91.19 641 SER A O 1
ATOM 5233 N N . GLN A 1 642 ? -8.346 15.742 11.706 1.00 92.12 642 GLN A N 1
ATOM 5234 C CA . GLN A 1 642 ? -9.122 15.659 10.468 1.00 92.12 642 GLN A CA 1
ATOM 5235 C C . GLN A 1 642 ? -8.805 16.826 9.523 1.00 92.12 642 GLN A C 1
ATOM 5237 O O . GLN A 1 642 ? -8.604 16.577 8.339 1.00 92.12 642 GLN A O 1
ATOM 5242 N N . ASP A 1 643 ? -8.665 18.054 10.027 1.00 93.62 643 ASP A N 1
ATOM 5243 C CA . ASP A 1 643 ? -8.289 19.237 9.242 1.00 93.62 643 ASP A CA 1
ATOM 5244 C C . ASP A 1 643 ? -6.902 19.076 8.596 1.00 93.62 643 ASP A C 1
ATOM 5246 O O . ASP A 1 643 ? -6.740 19.341 7.404 1.00 93.62 643 ASP A O 1
ATOM 5250 N N . VAL A 1 644 ? -5.911 18.565 9.342 1.00 90.69 644 VAL A N 1
ATOM 5251 C CA . VAL A 1 644 ? -4.583 18.224 8.794 1.00 90.69 644 VAL A CA 1
ATOM 5252 C C . VAL A 1 644 ? -4.705 17.175 7.688 1.00 90.69 644 VAL A C 1
ATOM 5254 O O . VAL A 1 644 ? -4.193 17.382 6.589 1.00 90.69 644 VAL A O 1
ATOM 5257 N N . ARG A 1 645 ? -5.454 16.089 7.923 1.00 93.69 645 ARG A N 1
ATOM 5258 C CA . ARG A 1 645 ? -5.671 15.033 6.922 1.00 93.69 645 ARG A CA 1
ATOM 5259 C C . ARG A 1 645 ? -6.420 15.539 5.681 1.00 93.69 645 ARG A C 1
ATOM 5261 O O . ARG A 1 645 ? -6.157 15.073 4.574 1.00 93.69 645 ARG A O 1
ATOM 5268 N N . ILE A 1 646 ? -7.338 16.493 5.835 1.00 91.81 646 ILE A N 1
ATOM 5269 C CA . ILE A 1 646 ? -8.022 17.161 4.719 1.00 91.81 646 ILE A CA 1
ATOM 5270 C C . ILE A 1 646 ? -7.015 18.002 3.927 1.00 91.81 646 ILE A C 1
ATOM 5272 O O . ILE A 1 646 ? -6.938 17.841 2.711 1.00 91.81 646 ILE A O 1
ATOM 5276 N N . ALA A 1 647 ? -6.188 18.815 4.588 1.00 91.88 647 ALA A N 1
ATOM 5277 C CA . ALA A 1 647 ? -5.159 19.622 3.930 1.00 91.88 647 ALA A CA 1
ATOM 5278 C C . ALA A 1 647 ? -4.115 18.767 3.179 1.00 91.88 647 ALA A C 1
ATOM 5280 O O . ALA A 1 647 ? -3.695 19.127 2.076 1.00 91.88 647 ALA A O 1
ATOM 5281 N N . GLU A 1 648 ? -3.734 17.605 3.720 1.00 92.00 648 GLU A N 1
ATOM 5282 C CA . GLU A 1 648 ? -2.892 16.609 3.040 1.00 92.00 648 GLU A CA 1
ATOM 5283 C C . GLU A 1 648 ? -3.577 16.036 1.788 1.00 92.00 648 GLU A C 1
ATOM 5285 O O . GLU A 1 648 ? -2.986 16.015 0.706 1.00 92.00 648 GLU A O 1
ATOM 5290 N N . LEU A 1 649 ? -4.844 15.618 1.899 1.00 92.75 649 LEU A N 1
ATOM 5291 C CA . LEU A 1 649 ? -5.623 15.086 0.776 1.00 92.75 649 LEU A CA 1
ATOM 5292 C C . LEU A 1 649 ? -5.863 16.136 -0.319 1.00 92.75 649 LEU A C 1
ATOM 5294 O O . LEU A 1 649 ? -5.769 15.816 -1.505 1.00 92.75 649 LEU A O 1
ATOM 5298 N N . GLU A 1 650 ? -6.127 17.392 0.043 1.00 94.00 650 GLU A N 1
ATOM 5299 C CA . GLU A 1 650 ? -6.232 18.506 -0.904 1.00 94.00 650 GLU A CA 1
ATOM 5300 C C . GLU A 1 650 ? -4.887 18.825 -1.563 1.00 94.00 650 GLU A C 1
ATOM 5302 O O . GLU A 1 650 ? -4.830 19.036 -2.779 1.00 94.00 650 GLU A O 1
ATOM 5307 N N . THR A 1 651 ? -3.791 18.777 -0.801 1.00 92.94 651 THR A N 1
ATOM 5308 C CA . THR A 1 651 ? -2.431 18.946 -1.326 1.00 92.94 651 THR A CA 1
ATOM 5309 C C . THR A 1 651 ? -2.111 17.863 -2.351 1.00 92.94 651 THR A C 1
ATOM 5311 O O . THR A 1 651 ? -1.728 18.203 -3.473 1.00 92.94 651 THR A O 1
ATOM 5314 N N . ASN A 1 652 ? -2.350 16.588 -2.036 1.00 91.50 652 ASN A N 1
ATOM 5315 C CA . ASN A 1 652 ? -2.132 15.462 -2.950 1.00 91.50 652 ASN A CA 1
ATOM 5316 C C . ASN A 1 652 ? -3.009 15.584 -4.207 1.00 91.50 652 ASN A C 1
ATOM 5318 O O . ASN A 1 652 ? -2.494 15.597 -5.323 1.00 91.50 652 ASN A O 1
ATOM 5322 N N . LYS A 1 653 ? -4.308 15.858 -4.045 1.00 94.81 653 LYS A N 1
ATOM 5323 C CA . LYS A 1 653 ? -5.248 16.138 -5.146 1.00 94.81 653 LYS A CA 1
ATOM 5324 C C . LYS A 1 653 ? -4.809 17.318 -6.026 1.00 94.81 653 LYS A C 1
ATOM 5326 O O . LYS A 1 653 ? -5.079 17.322 -7.228 1.00 94.81 653 LYS A O 1
ATOM 5331 N N . SER A 1 654 ? -4.118 18.316 -5.467 1.00 92.62 654 SER A N 1
ATOM 5332 C CA . SER A 1 654 ? -3.520 19.422 -6.232 1.00 92.62 654 SER A CA 1
ATOM 5333 C C . SER A 1 654 ? -2.248 19.016 -6.989 1.00 92.62 654 SER A C 1
ATOM 5335 O O . SER A 1 654 ? -1.952 19.603 -8.031 1.00 92.62 654 SER A O 1
ATOM 5337 N N . GLN A 1 655 ? -1.479 18.047 -6.480 1.00 93.38 655 GLN A N 1
ATOM 5338 C CA . GLN A 1 655 ? -0.313 17.485 -7.164 1.00 93.38 655 GLN A CA 1
ATOM 5339 C C . GLN A 1 655 ? -0.759 16.574 -8.308 1.00 93.38 655 GLN A C 1
ATOM 5341 O O . GLN A 1 655 ? -0.279 16.737 -9.423 1.00 93.38 655 GLN A O 1
ATOM 5346 N N . ASP A 1 656 ? -1.739 15.699 -8.084 1.00 91.69 656 ASP A N 1
ATOM 5347 C CA . ASP A 1 656 ? -2.245 14.785 -9.113 1.00 91.69 656 ASP A CA 1
ATOM 5348 C C . ASP A 1 656 ? -2.944 15.529 -10.251 1.00 91.69 656 ASP A C 1
ATOM 5350 O O . ASP A 1 656 ? -2.704 15.231 -11.416 1.00 91.69 656 ASP A O 1
ATOM 5354 N N . ARG A 1 657 ? -3.699 16.597 -9.953 1.00 95.12 657 ARG A N 1
ATOM 5355 C CA . ARG A 1 657 ? -4.204 17.517 -10.989 1.00 95.12 657 ARG A CA 1
ATOM 5356 C C . ARG A 1 657 ? -3.085 18.151 -11.821 1.00 95.12 657 ARG A C 1
ATOM 5358 O O . ARG A 1 657 ? -3.263 18.326 -13.023 1.00 95.12 657 ARG A O 1
ATOM 5365 N N . ARG A 1 658 ? -1.938 18.479 -11.212 1.00 94.69 658 ARG A N 1
ATOM 5366 C CA . ARG A 1 658 ? -0.762 19.004 -11.929 1.00 94.69 658 ARG A CA 1
ATOM 5367 C C . ARG A 1 658 ? -0.074 17.919 -12.764 1.00 94.69 658 ARG A C 1
ATOM 5369 O O . ARG A 1 658 ? 0.210 18.183 -13.926 1.00 94.69 658 ARG A O 1
ATOM 5376 N N . ARG A 1 659 ? 0.100 16.704 -12.228 1.00 94.94 659 ARG A N 1
ATOM 5377 C CA . ARG A 1 659 ? 0.626 15.532 -12.956 1.00 94.94 659 ARG A CA 1
ATOM 5378 C C . ARG A 1 659 ? -0.233 15.202 -14.179 1.00 94.94 659 ARG A C 1
ATOM 5380 O O . ARG A 1 659 ? 0.299 15.066 -15.273 1.00 94.94 659 ARG A O 1
ATOM 5387 N N . ILE A 1 660 ? -1.557 15.143 -14.017 1.00 93.06 660 ILE A N 1
ATOM 5388 C CA . ILE A 1 660 ? -2.505 14.892 -15.113 1.00 93.06 660 ILE A CA 1
ATOM 5389 C C . ILE A 1 660 ? -2.412 16.002 -16.166 1.00 93.06 660 ILE A C 1
ATOM 5391 O O . ILE A 1 660 ? -2.255 15.693 -17.341 1.00 93.06 660 ILE A O 1
ATOM 5395 N N . ALA A 1 661 ? -2.409 17.280 -15.771 1.00 94.50 661 ALA A N 1
ATOM 5396 C CA . ALA A 1 661 ? -2.261 18.388 -16.720 1.00 94.50 661 ALA A CA 1
ATOM 5397 C C . ALA A 1 661 ? -0.916 18.362 -17.479 1.00 94.50 661 ALA A C 1
ATOM 5399 O O . ALA A 1 661 ? -0.878 18.674 -18.667 1.00 94.50 661 ALA A O 1
ATOM 5400 N N . GLN A 1 662 ? 0.178 17.958 -16.822 1.00 93.81 662 GLN A N 1
ATOM 5401 C CA . GLN A 1 662 ? 1.492 17.774 -17.452 1.00 93.81 662 GLN A CA 1
ATOM 5402 C C . GLN A 1 662 ? 1.500 16.603 -18.446 1.00 93.81 662 GLN A C 1
ATOM 5404 O O . GLN A 1 662 ? 2.016 16.750 -19.552 1.00 93.81 662 GLN A O 1
ATOM 5409 N N . LEU A 1 663 ? 0.894 15.466 -18.087 1.00 94.44 663 LEU A N 1
ATOM 5410 C CA . LEU A 1 663 ? 0.755 14.307 -18.974 1.00 94.44 663 LEU A CA 1
ATOM 5411 C C . LEU A 1 663 ? -0.149 14.619 -20.174 1.00 94.44 663 LEU A C 1
ATOM 5413 O O . LEU A 1 663 ? 0.212 14.305 -21.304 1.00 94.44 663 LEU A O 1
ATOM 5417 N N . GLU A 1 664 ? -1.284 15.291 -19.963 1.00 95.75 664 GLU A N 1
ATOM 5418 C CA . GLU A 1 664 ? -2.139 15.758 -21.057 1.00 95.75 664 GLU A CA 1
ATOM 5419 C C . GLU A 1 664 ? -1.397 16.715 -21.997 1.00 95.75 664 GLU A C 1
ATOM 5421 O O . GLU A 1 664 ? -1.570 16.620 -23.211 1.00 95.75 664 GLU A O 1
ATOM 5426 N N . GLN A 1 665 ? -0.586 17.637 -21.464 1.00 95.25 665 GLN A N 1
ATOM 5427 C CA . GLN A 1 665 ? 0.195 18.551 -22.295 1.00 95.25 665 GLN A CA 1
ATOM 5428 C C . GLN A 1 665 ? 1.244 17.791 -23.110 1.00 95.25 665 GLN A C 1
ATOM 5430 O O . GLN A 1 665 ? 1.251 17.914 -24.328 1.00 95.25 665 GLN A O 1
ATOM 5435 N N . SER A 1 666 ? 2.027 16.913 -22.477 1.00 94.44 666 SER A N 1
ATOM 5436 C CA . SER A 1 666 ? 3.015 16.081 -23.176 1.00 94.44 666 SER A CA 1
ATOM 5437 C C . SER A 1 666 ? 2.382 15.220 -24.280 1.00 94.44 666 SER A C 1
ATOM 5439 O O . SER A 1 666 ? 2.936 15.114 -25.371 1.00 94.44 666 SER A O 1
ATOM 5441 N N . MET A 1 667 ? 1.182 14.675 -24.051 1.00 92.00 667 MET A N 1
ATOM 5442 C CA . MET A 1 667 ? 0.433 13.921 -25.065 1.00 92.00 667 MET A CA 1
ATOM 5443 C C . MET A 1 667 ? -0.093 14.812 -26.204 1.00 92.00 667 MET A C 1
ATOM 5445 O O . MET A 1 667 ? -0.136 14.370 -27.352 1.00 92.00 667 MET A O 1
ATOM 5449 N N . ARG A 1 668 ? -0.465 16.073 -25.933 1.00 94.94 668 ARG A N 1
ATOM 5450 C CA . ARG A 1 668 ? -0.797 17.062 -26.980 1.00 94.94 668 ARG A CA 1
ATOM 5451 C C . ARG A 1 668 ? 0.434 17.412 -27.815 1.00 94.94 668 ARG A C 1
ATOM 5453 O O . ARG A 1 668 ? 0.335 17.406 -29.040 1.00 94.94 668 ARG A O 1
ATOM 5460 N N . ASP A 1 669 ? 1.573 17.639 -27.166 1.00 94.75 669 ASP A N 1
ATOM 5461 C CA . ASP A 1 669 ? 2.840 17.989 -27.813 1.00 94.75 669 ASP A CA 1
ATOM 5462 C C . ASP A 1 669 ? 3.329 16.840 -28.719 1.00 94.75 669 ASP A C 1
ATOM 5464 O O . ASP A 1 669 ? 3.601 17.058 -29.899 1.00 94.75 669 ASP A O 1
ATOM 5468 N N . GLN A 1 670 ? 3.313 15.592 -28.230 1.00 94.12 670 GLN A N 1
ATOM 5469 C CA . GLN A 1 670 ? 3.623 14.392 -29.027 1.00 94.12 670 GLN A CA 1
ATOM 5470 C C . GLN A 1 670 ? 2.678 14.215 -30.226 1.00 94.12 670 GLN A C 1
ATOM 5472 O O . GLN A 1 670 ? 3.106 13.850 -31.325 1.00 94.12 670 GLN A O 1
ATOM 5477 N N . LEU A 1 671 ? 1.376 14.473 -30.048 1.00 93.50 671 LEU A N 1
ATOM 5478 C CA . LEU A 1 671 ? 0.415 14.423 -31.152 1.00 93.50 671 LEU A CA 1
ATOM 5479 C C . LEU A 1 671 ? 0.676 15.527 -32.184 1.00 93.50 671 LEU A C 1
ATOM 5481 O O . LEU A 1 671 ? 0.515 15.263 -33.378 1.00 93.50 671 LEU A O 1
ATOM 5485 N N . GLN A 1 672 ? 1.093 16.724 -31.761 1.00 94.00 672 GLN A N 1
ATOM 5486 C CA . GLN A 1 672 ? 1.497 17.801 -32.664 1.00 94.00 672 GLN A CA 1
ATOM 5487 C C . GLN A 1 672 ? 2.765 17.430 -33.442 1.00 94.00 672 GLN A C 1
ATOM 5489 O O . GLN A 1 672 ? 2.724 17.449 -34.673 1.00 94.00 672 GLN A O 1
ATOM 5494 N N . GLU A 1 673 ? 3.840 17.012 -32.766 1.00 95.50 673 GLU A N 1
ATOM 5495 C CA . GLU A 1 673 ? 5.101 16.596 -33.397 1.00 95.50 673 GLU A CA 1
ATOM 5496 C C . GLU A 1 673 ? 4.863 15.494 -34.440 1.00 95.50 673 GLU A C 1
ATOM 5498 O O . GLU A 1 673 ? 5.292 15.603 -35.592 1.00 95.50 673 GLU A O 1
ATOM 5503 N N . ARG A 1 674 ? 4.072 14.471 -34.091 1.00 94.56 674 ARG A N 1
ATOM 5504 C CA . ARG A 1 674 ? 3.650 13.420 -35.027 1.00 94.56 674 ARG A CA 1
ATOM 5505 C C . ARG A 1 674 ? 2.964 14.002 -36.267 1.00 94.56 674 ARG A C 1
ATOM 5507 O O . ARG A 1 674 ? 3.245 13.561 -37.380 1.00 94.56 674 ARG A O 1
ATOM 5514 N N . ASN A 1 675 ? 2.055 14.964 -36.106 1.00 95.44 675 ASN A N 1
ATOM 5515 C CA . ASN A 1 675 ? 1.336 15.580 -37.227 1.00 95.44 675 ASN A CA 1
ATOM 5516 C C . ASN A 1 675 ? 2.258 16.456 -38.099 1.00 95.44 675 ASN A C 1
ATOM 5518 O O . ASN A 1 675 ? 2.091 16.486 -39.319 1.00 95.44 675 ASN A O 1
ATOM 5522 N N . GLU A 1 676 ? 3.253 17.116 -37.504 1.00 95.44 676 GLU A N 1
ATOM 5523 C CA . GLU A 1 676 ? 4.289 17.871 -38.217 1.00 95.44 676 GLU A CA 1
ATOM 5524 C C . GLU A 1 676 ? 5.217 16.949 -39.021 1.00 95.44 676 GLU A C 1
ATOM 5526 O O . GLU A 1 676 ? 5.416 17.171 -40.217 1.00 95.44 676 GLU A O 1
ATOM 5531 N N . LEU A 1 677 ? 5.718 15.866 -38.419 1.00 96.06 677 LEU A N 1
ATOM 5532 C CA . LEU A 1 677 ? 6.525 14.845 -39.100 1.00 96.06 677 LEU A CA 1
ATOM 5533 C C . LEU A 1 677 ? 5.754 14.186 -40.255 1.00 96.06 677 LEU A C 1
ATOM 5535 O O . LEU A 1 677 ? 6.301 13.993 -41.343 1.00 96.06 677 LEU A O 1
ATOM 5539 N N . LEU A 1 678 ? 4.464 13.903 -40.056 1.00 94.88 678 LEU A N 1
ATOM 5540 C CA . LEU A 1 678 ? 3.562 13.400 -41.093 1.00 94.88 678 LEU A CA 1
ATOM 5541 C C . LEU A 1 678 ? 3.394 14.395 -42.257 1.00 94.88 678 LEU A C 1
ATOM 5543 O O . LEU A 1 678 ? 3.425 13.984 -43.421 1.00 94.88 678 LEU A O 1
ATOM 5547 N N . LEU A 1 679 ? 3.282 15.698 -41.981 1.00 94.38 679 LEU A N 1
ATOM 5548 C CA . LEU A 1 679 ? 3.220 16.736 -43.017 1.00 94.38 679 LEU A CA 1
ATOM 5549 C C . LEU A 1 679 ? 4.557 16.879 -43.771 1.00 94.38 679 LEU A C 1
ATOM 5551 O O . LEU A 1 679 ? 4.574 16.989 -45.000 1.00 94.38 679 LEU A O 1
ATOM 5555 N N . GLN A 1 680 ? 5.692 16.798 -43.070 1.00 95.44 680 GLN A N 1
ATOM 5556 C CA . GLN A 1 680 ? 7.019 16.769 -43.696 1.00 95.44 680 GLN A CA 1
ATOM 5557 C C . GLN A 1 680 ? 7.203 15.538 -44.598 1.00 95.44 680 GLN A C 1
ATOM 5559 O O . GLN A 1 680 ? 7.730 15.658 -45.709 1.00 95.44 680 GLN A O 1
ATOM 5564 N N . LEU A 1 681 ? 6.747 14.361 -44.155 1.00 93.75 681 LEU A N 1
ATOM 5565 C CA . LEU A 1 681 ? 6.745 13.130 -44.948 1.00 93.75 681 LEU A CA 1
ATOM 5566 C C . LEU A 1 681 ? 5.892 13.292 -46.212 1.00 93.75 681 LEU A C 1
ATOM 5568 O O . LEU A 1 681 ? 6.358 12.965 -47.303 1.00 93.75 681 LEU A O 1
ATOM 5572 N N . TRP A 1 682 ? 4.695 13.876 -46.099 1.00 93.69 682 TRP A N 1
ATOM 5573 C CA . TRP A 1 682 ? 3.853 14.208 -47.251 1.00 93.69 682 TRP A CA 1
ATOM 5574 C C . TRP A 1 682 ? 4.562 15.122 -48.258 1.00 93.69 682 TRP A C 1
ATOM 5576 O O . TRP A 1 682 ? 4.539 14.849 -49.461 1.00 93.69 682 TRP A O 1
ATOM 5586 N N . HIS A 1 683 ? 5.250 16.171 -47.798 1.00 92.75 683 HIS A N 1
ATOM 5587 C CA . HIS A 1 683 ? 6.017 17.056 -48.679 1.00 92.75 683 HIS A CA 1
ATOM 5588 C C . HIS A 1 683 ? 7.212 16.354 -49.351 1.00 92.75 683 HIS A C 1
ATOM 5590 O O . HIS A 1 683 ? 7.530 16.674 -50.499 1.00 92.75 683 HIS A O 1
ATOM 5596 N N . LYS A 1 684 ? 7.862 15.389 -48.684 1.00 94.19 684 LYS A N 1
ATOM 5597 C CA . LYS A 1 684 ? 8.924 14.554 -49.278 1.00 94.19 684 LYS A CA 1
ATOM 5598 C C . LYS A 1 684 ? 8.354 13.594 -50.333 1.00 94.19 684 LYS A C 1
ATOM 5600 O O . LYS A 1 684 ? 8.825 13.596 -51.468 1.00 94.19 684 LYS A O 1
ATOM 5605 N N . LEU A 1 685 ? 7.296 12.851 -50.007 1.00 90.94 685 LEU A N 1
ATOM 5606 C CA . LEU A 1 685 ? 6.623 11.920 -50.925 1.00 90.94 685 LEU A CA 1
ATOM 5607 C C . LEU A 1 685 ? 6.035 12.631 -52.152 1.00 90.94 685 LEU A C 1
ATOM 5609 O O . LEU A 1 685 ? 6.191 12.146 -53.270 1.00 90.94 685 LEU A O 1
ATOM 5613 N N . SER A 1 686 ? 5.451 13.818 -51.970 1.00 90.62 686 SER A N 1
ATOM 5614 C CA . SER A 1 686 ? 4.941 14.656 -53.066 1.00 90.62 686 SER A CA 1
ATOM 5615 C C . SER A 1 686 ? 6.033 15.050 -54.067 1.00 90.62 686 SER A C 1
ATOM 5617 O O . SER A 1 686 ? 5.780 15.110 -55.268 1.00 90.62 686 SER A O 1
ATOM 5619 N N . LYS A 1 687 ? 7.266 15.295 -53.599 1.00 92.00 687 LYS A N 1
ATOM 5620 C CA . LYS A 1 687 ? 8.415 15.562 -54.481 1.00 92.00 687 LYS A CA 1
ATOM 5621 C C . LYS A 1 687 ? 8.865 14.301 -55.226 1.00 92.00 687 LYS A C 1
ATOM 5623 O O . LYS A 1 687 ? 9.177 14.395 -56.407 1.00 92.00 687 LYS A O 1
ATOM 5628 N N . LEU A 1 688 ? 8.864 13.142 -54.561 1.00 89.88 688 LEU A N 1
ATOM 5629 C CA . LEU A 1 688 ? 9.281 11.858 -55.142 1.00 89.88 688 LEU A CA 1
ATOM 5630 C C . LEU A 1 688 ? 8.295 11.311 -56.188 1.00 89.88 688 LEU A C 1
ATOM 5632 O O . LEU A 1 688 ? 8.727 10.777 -57.204 1.00 89.88 688 LEU A O 1
ATOM 5636 N N . CYS A 1 689 ? 6.985 11.457 -55.969 1.00 90.69 689 CYS A N 1
ATOM 5637 C CA . CYS A 1 689 ? 5.954 10.926 -56.873 1.00 90.69 689 CYS A CA 1
ATOM 5638 C C . CYS A 1 689 ? 5.683 11.822 -58.100 1.00 90.69 689 CYS A C 1
ATOM 5640 O O . CYS A 1 689 ? 4.988 11.409 -59.028 1.00 90.69 689 CYS A O 1
ATOM 5642 N N . GLY A 1 690 ? 6.223 13.045 -58.119 1.00 87.69 690 GLY A N 1
ATOM 5643 C CA . GLY A 1 690 ? 6.086 13.986 -59.231 1.00 87.69 690 GLY A CA 1
ATOM 5644 C C . GLY A 1 690 ? 4.718 14.676 -59.331 1.00 87.69 690 GLY A C 1
ATOM 5645 O O . GLY A 1 690 ? 3.748 14.331 -58.654 1.00 87.69 690 GLY A O 1
ATOM 5646 N N . ARG A 1 691 ? 4.642 15.698 -60.197 1.00 86.50 691 ARG A N 1
ATOM 5647 C CA . ARG A 1 691 ? 3.477 16.599 -60.290 1.00 86.50 691 ARG A CA 1
ATOM 5648 C C . ARG A 1 691 ? 2.174 15.863 -60.606 1.00 86.50 691 ARG A C 1
ATOM 5650 O O . ARG A 1 691 ? 1.177 16.151 -59.953 1.00 86.50 691 ARG A O 1
ATOM 5657 N N . GLU A 1 692 ? 2.167 14.923 -61.545 1.00 84.69 692 GLU A N 1
ATOM 5658 C CA . GLU A 1 692 ? 0.931 14.251 -61.984 1.00 84.69 692 GLU A CA 1
ATOM 5659 C C . GLU A 1 692 ? 0.264 13.461 -60.851 1.00 84.69 692 GLU A C 1
ATOM 5661 O O . GLU A 1 692 ? -0.938 13.595 -60.615 1.00 84.69 692 GLU A O 1
ATOM 5666 N N . TRP A 1 693 ? 1.055 12.711 -60.074 1.00 91.62 693 TRP A N 1
ATOM 5667 C CA . TRP A 1 693 ? 0.550 11.995 -58.903 1.00 91.62 693 TRP A CA 1
ATOM 5668 C C . TRP A 1 693 ? 0.034 12.964 -57.830 1.00 91.62 693 TRP A C 1
ATOM 5670 O O . TRP A 1 693 ? -1.033 12.730 -57.256 1.00 91.62 693 TRP A O 1
ATOM 5680 N N . VAL A 1 694 ? 0.744 14.076 -57.592 1.00 87.75 694 VAL A N 1
ATOM 5681 C CA . VAL A 1 694 ? 0.332 15.087 -56.606 1.00 87.75 694 VAL A CA 1
ATOM 5682 C C . VAL A 1 694 ? -0.998 15.727 -56.989 1.00 87.75 694 VAL A C 1
ATOM 5684 O O . VAL A 1 694 ? -1.864 15.818 -56.127 1.00 87.75 694 VAL A O 1
ATOM 5687 N N . HIS A 1 695 ? -1.231 16.118 -58.247 1.00 86.00 695 HIS A N 1
ATOM 5688 C CA . HIS A 1 695 ? -2.528 16.700 -58.629 1.00 86.00 695 HIS A CA 1
ATOM 5689 C C . HIS A 1 695 ? -3.682 15.718 -58.365 1.00 86.00 695 HIS A C 1
ATOM 5691 O O . HIS A 1 695 ? -4.700 16.125 -57.807 1.00 86.00 695 HIS A O 1
ATOM 5697 N N . GLY A 1 696 ? -3.495 14.424 -58.657 1.00 83.62 696 GLY A N 1
ATOM 5698 C CA . GLY A 1 696 ? -4.499 13.381 -58.411 1.00 83.62 696 GLY A CA 1
ATOM 5699 C C . GLY A 1 696 ? -4.775 13.052 -56.935 1.00 83.62 696 GLY A C 1
ATOM 5700 O O . GLY A 1 696 ? -5.878 12.607 -56.622 1.00 83.62 696 GLY A O 1
ATOM 5701 N N . ASN A 1 697 ? -3.811 13.278 -56.031 1.00 86.88 697 ASN A N 1
ATOM 5702 C CA . ASN A 1 697 ? -3.880 12.866 -54.616 1.00 86.88 697 ASN A CA 1
ATOM 5703 C C . ASN A 1 697 ? -3.756 14.037 -53.614 1.00 86.88 697 ASN A C 1
ATOM 5705 O O . ASN A 1 697 ? -3.699 13.817 -52.405 1.00 86.88 697 ASN A O 1
ATOM 5709 N N . SER A 1 698 ? -3.724 15.280 -54.104 1.00 82.25 698 SER A N 1
ATOM 5710 C CA . SER A 1 698 ? -3.451 16.509 -53.334 1.00 82.25 698 SER A CA 1
ATOM 5711 C C . SER A 1 698 ? -4.418 16.795 -52.183 1.00 82.25 698 SER A C 1
ATOM 5713 O O . SER A 1 698 ? -4.060 17.542 -51.275 1.00 82.25 698 SER A O 1
ATOM 5715 N N . LEU A 1 699 ? -5.625 16.226 -52.210 1.00 86.56 699 LEU A N 1
ATOM 5716 C CA . LEU A 1 699 ? -6.696 16.505 -51.256 1.00 86.56 699 LEU A CA 1
ATOM 5717 C C . LEU A 1 699 ? -7.028 15.274 -50.403 1.00 86.56 699 LEU A C 1
ATOM 5719 O O . LEU A 1 699 ? -7.320 14.193 -50.922 1.00 86.56 699 LEU A O 1
ATOM 5723 N N . ILE A 1 700 ? -7.068 15.465 -49.087 1.00 84.62 700 ILE A N 1
ATOM 5724 C CA . ILE A 1 700 ? -7.634 14.511 -48.130 1.00 84.62 700 ILE A CA 1
ATOM 5725 C C . ILE A 1 700 ? -9.158 14.525 -48.309 1.00 84.62 700 ILE A C 1
ATOM 5727 O O . ILE A 1 700 ? -9.766 15.590 -48.449 1.00 84.62 700 ILE A O 1
ATOM 5731 N N . ASP A 1 701 ? -9.757 13.333 -48.392 1.00 82.94 701 ASP A N 1
ATOM 5732 C CA . ASP A 1 701 ? -11.187 13.110 -48.672 1.00 82.94 701 ASP A CA 1
ATOM 5733 C C . ASP A 1 701 ? -11.724 13.869 -49.909 1.00 82.94 701 ASP A C 1
ATOM 5735 O O . ASP A 1 701 ? -12.920 14.126 -50.027 1.00 82.94 701 ASP A O 1
ATOM 5739 N N . ARG A 1 702 ? -10.837 14.218 -50.859 1.00 80.50 702 ARG A N 1
ATOM 5740 C CA . ARG A 1 702 ? -11.109 15.074 -52.036 1.00 80.50 702 ARG A CA 1
ATOM 5741 C C . ARG A 1 702 ? -11.587 16.501 -51.706 1.00 80.50 702 ARG A C 1
ATOM 5743 O O . ARG A 1 702 ? -12.097 17.173 -52.597 1.00 80.50 702 ARG A O 1
ATOM 5750 N N . GLN A 1 703 ? -11.416 16.972 -50.467 1.00 80.94 703 GLN A N 1
ATOM 5751 C CA . GLN A 1 703 ? -11.948 18.263 -50.007 1.00 80.94 703 GLN A CA 1
ATOM 5752 C C . GLN A 1 703 ? -10.884 19.253 -49.520 1.00 80.94 703 GLN A C 1
ATOM 5754 O O . GLN A 1 703 ? -11.014 20.442 -49.800 1.00 80.94 703 GLN A O 1
ATOM 5759 N N . VAL A 1 704 ? -9.847 18.807 -48.797 1.00 87.44 704 VAL A N 1
ATOM 5760 C CA . VAL A 1 704 ? -8.924 19.725 -48.094 1.00 87.44 704 VAL A CA 1
ATOM 5761 C C . VAL A 1 704 ? -7.460 19.344 -48.317 1.00 87.44 704 VAL A C 1
ATOM 5763 O O . VAL A 1 704 ? -7.110 18.165 -48.312 1.00 87.44 704 VAL A O 1
ATOM 5766 N N . LEU A 1 705 ? -6.592 20.343 -48.503 1.00 87.00 705 LEU A N 1
ATOM 5767 C CA . LEU A 1 705 ? -5.139 20.152 -48.577 1.00 87.00 705 LEU A CA 1
ATOM 5768 C C . LEU A 1 705 ? -4.577 19.681 -47.215 1.00 87.00 705 LEU A C 1
ATOM 5770 O O . LEU A 1 705 ? -5.049 20.150 -46.177 1.00 87.00 705 LEU A O 1
ATOM 5774 N N . PRO A 1 706 ? -3.552 18.809 -47.184 1.00 90.06 706 PRO A N 1
ATOM 5775 C CA . PRO A 1 706 ? -2.852 18.448 -45.954 1.00 90.06 706 PRO A CA 1
ATOM 5776 C C . PRO A 1 706 ? -2.284 19.657 -45.197 1.00 90.06 706 PRO A C 1
ATOM 5778 O O . PRO A 1 706 ? -1.486 20.427 -45.728 1.00 90.06 706 PRO A O 1
ATOM 5781 N N . SER A 1 707 ? -2.666 19.768 -43.926 1.00 91.56 707 SER A N 1
ATOM 5782 C CA . SER A 1 707 ? -2.100 20.667 -42.917 1.00 91.56 707 SER A CA 1
ATOM 5783 C C . SER A 1 707 ? -2.061 19.941 -41.567 1.00 91.56 707 SER A C 1
ATOM 5785 O O . SER A 1 707 ? -2.674 18.881 -41.427 1.00 91.56 707 SER A O 1
ATOM 5787 N N . ILE A 1 708 ? -1.376 20.500 -40.564 1.00 90.81 708 ILE A N 1
ATOM 5788 C CA . ILE A 1 708 ? -1.247 19.898 -39.222 1.00 90.81 708 ILE A CA 1
ATOM 5789 C C . ILE A 1 708 ? -2.635 19.614 -38.613 1.00 90.81 708 ILE A C 1
ATOM 5791 O O . ILE A 1 708 ? -2.903 18.499 -38.168 1.00 90.81 708 ILE A O 1
ATOM 5795 N N . GLU A 1 709 ? -3.549 20.587 -38.675 1.00 91.44 709 GLU A N 1
ATOM 5796 C CA . GLU A 1 709 ? -4.926 20.470 -38.170 1.00 91.44 709 GLU A CA 1
ATOM 5797 C C . GLU A 1 709 ? -5.757 19.429 -38.933 1.00 91.44 709 GLU A C 1
ATOM 5799 O O . GLU A 1 709 ? -6.541 18.689 -38.335 1.00 91.44 709 GLU A O 1
ATOM 5804 N N . VAL A 1 710 ? -5.596 19.342 -40.258 1.00 90.69 710 VAL A N 1
ATOM 5805 C CA . VAL A 1 710 ? -6.341 18.372 -41.073 1.00 90.69 710 VAL A CA 1
ATOM 5806 C C . VAL A 1 710 ? -5.795 16.962 -40.847 1.00 90.69 710 VAL A C 1
ATOM 5808 O O . VAL A 1 710 ? -6.580 16.026 -40.732 1.00 90.69 710 VAL A O 1
ATOM 5811 N N . ILE A 1 711 ? -4.478 16.794 -40.694 1.00 91.88 711 ILE A N 1
ATOM 5812 C CA . ILE A 1 711 ? -3.856 15.511 -40.331 1.00 91.88 711 ILE A CA 1
ATOM 5813 C C . ILE A 1 711 ? -4.327 15.068 -38.939 1.00 91.88 711 ILE A C 1
ATOM 5815 O O . ILE A 1 711 ? -4.714 13.911 -38.783 1.00 91.88 711 ILE A O 1
ATOM 5819 N N . ALA A 1 712 ? -4.399 15.979 -37.961 1.00 91.62 712 ALA A N 1
ATOM 5820 C CA . ALA A 1 712 ? -4.948 15.690 -36.635 1.00 91.62 712 ALA A CA 1
ATOM 5821 C C . ALA A 1 712 ? -6.393 15.156 -36.704 1.00 91.62 712 ALA A C 1
ATOM 5823 O O . ALA A 1 712 ? -6.715 14.146 -36.083 1.00 91.62 712 ALA A O 1
ATOM 5824 N N . ASN A 1 713 ? -7.249 15.810 -37.498 1.00 92.31 713 ASN A N 1
ATOM 5825 C CA . ASN A 1 713 ? -8.690 15.542 -37.553 1.00 92.31 713 ASN A CA 1
ATOM 5826 C C . ASN A 1 713 ? -9.127 14.518 -38.625 1.00 92.31 713 ASN A C 1
ATOM 5828 O O . ASN A 1 713 ? -10.297 14.127 -38.650 1.00 92.31 713 ASN A O 1
ATOM 5832 N N . ARG A 1 714 ? -8.242 14.109 -39.546 1.00 91.25 714 ARG A N 1
ATOM 5833 C CA . ARG A 1 714 ? -8.531 13.199 -40.680 1.00 91.25 714 ARG A CA 1
ATOM 5834 C C . ARG A 1 714 ? -7.427 12.159 -40.919 1.00 91.25 714 ARG A C 1
ATOM 5836 O O . ARG A 1 714 ? -7.302 11.641 -42.032 1.00 91.25 714 ARG A O 1
ATOM 5843 N N . LEU A 1 715 ? -6.654 11.814 -39.883 1.00 90.88 715 LEU A N 1
ATOM 5844 C CA . LEU A 1 715 ? -5.520 10.882 -39.966 1.00 90.88 715 LEU A CA 1
ATOM 5845 C C . LEU A 1 715 ? -5.803 9.609 -40.798 1.00 90.88 715 LEU A C 1
ATOM 5847 O O . LEU A 1 715 ? -5.008 9.339 -41.694 1.00 90.88 715 LEU A O 1
ATOM 5851 N N . PRO A 1 716 ? -6.924 8.868 -40.631 1.00 91.56 716 PRO A N 1
ATOM 5852 C CA . PRO A 1 716 ? -7.156 7.634 -41.392 1.00 91.56 716 PRO A CA 1
ATOM 5853 C C . PRO A 1 716 ? -7.279 7.845 -42.908 1.00 91.56 716 PRO A C 1
ATOM 5855 O O . PRO A 1 716 ? -6.924 6.962 -43.687 1.00 91.56 716 PRO A O 1
ATOM 5858 N N . SER A 1 717 ? -7.781 9.002 -43.345 1.00 88.38 717 SER A N 1
ATOM 5859 C CA . SER A 1 717 ? -7.876 9.345 -44.767 1.00 88.38 717 SER A CA 1
ATOM 5860 C C . SER A 1 717 ? -6.560 9.889 -45.312 1.00 88.38 717 SER A C 1
ATOM 5862 O O . SER A 1 717 ? -6.172 9.544 -46.425 1.00 88.38 717 SER A O 1
ATOM 5864 N N . PHE A 1 718 ? -5.810 10.644 -44.510 1.00 92.75 718 PHE A N 1
ATOM 5865 C CA . PHE A 1 718 ? -4.447 11.042 -44.859 1.00 92.75 718 PHE A CA 1
ATOM 5866 C C . PHE A 1 718 ? -3.502 9.831 -45.006 1.00 92.75 718 PHE A C 1
ATOM 5868 O O . PHE A 1 718 ? -2.744 9.756 -45.973 1.00 92.75 718 PHE A O 1
ATOM 5875 N N . THR A 1 719 ? -3.611 8.823 -44.133 1.00 92.38 719 THR A N 1
ATOM 5876 C CA . THR A 1 719 ? -2.847 7.566 -44.234 1.00 92.38 719 THR A CA 1
ATOM 5877 C C . THR A 1 719 ? -3.125 6.817 -45.543 1.00 92.38 719 THR A C 1
ATOM 5879 O O . THR A 1 719 ? -2.199 6.246 -46.116 1.00 92.38 719 THR A O 1
ATOM 5882 N N . LYS A 1 720 ? -4.351 6.866 -46.090 1.00 91.75 720 LYS A N 1
ATOM 5883 C CA . LYS A 1 720 ? -4.646 6.294 -47.422 1.00 91.75 720 LYS A CA 1
ATOM 5884 C C . LYS A 1 720 ? -3.855 7.000 -48.527 1.00 91.75 720 LYS A C 1
ATOM 5886 O O . LYS A 1 720 ? -3.304 6.321 -49.392 1.00 91.75 720 LYS A O 1
ATOM 5891 N N . ASN A 1 721 ? -3.743 8.330 -48.475 1.00 90.12 721 ASN A N 1
ATOM 5892 C CA . ASN A 1 721 ? -2.958 9.098 -49.446 1.00 90.12 721 ASN A CA 1
ATOM 5893 C C . ASN A 1 721 ? -1.446 8.814 -49.308 1.00 90.12 721 ASN A C 1
ATOM 5895 O O . ASN A 1 721 ? -0.755 8.741 -50.323 1.00 90.12 721 ASN A O 1
ATOM 5899 N N . LEU A 1 722 ? -0.933 8.572 -48.091 1.00 92.00 722 LEU A N 1
ATOM 5900 C CA . LEU A 1 722 ? 0.446 8.099 -47.884 1.00 92.00 722 LEU A CA 1
ATOM 5901 C C . LEU A 1 722 ? 0.676 6.704 -48.492 1.00 92.00 722 LEU A C 1
ATOM 5903 O O . LEU A 1 722 ? 1.635 6.517 -49.238 1.00 92.00 722 LEU A O 1
ATOM 5907 N N . MET A 1 723 ? -0.218 5.739 -48.252 1.00 92.31 723 MET A N 1
ATOM 5908 C CA . MET A 1 723 ? -0.109 4.394 -48.844 1.00 92.31 723 MET A CA 1
ATOM 5909 C C . MET A 1 723 ? -0.216 4.420 -50.378 1.00 92.31 723 MET A C 1
ATOM 5911 O O . MET A 1 723 ? 0.467 3.658 -51.061 1.00 92.31 723 MET A O 1
ATOM 5915 N N . ALA A 1 724 ? -1.013 5.333 -50.942 1.00 91.12 724 ALA A N 1
ATOM 5916 C CA . ALA A 1 724 ? -1.071 5.566 -52.386 1.00 91.12 724 ALA A CA 1
ATOM 5917 C C . ALA A 1 724 ? 0.233 6.163 -52.958 1.00 91.12 724 ALA A C 1
ATOM 5919 O O . ALA A 1 724 ? 0.531 5.942 -54.134 1.00 91.12 724 ALA A O 1
ATOM 5920 N N . ALA A 1 725 ? 1.016 6.885 -52.147 1.00 92.00 725 ALA A N 1
ATOM 5921 C CA . ALA A 1 725 ? 2.337 7.393 -52.525 1.00 92.00 725 ALA A CA 1
ATOM 5922 C C . ALA A 1 725 ? 3.386 6.274 -52.506 1.00 92.00 725 ALA A C 1
ATOM 5924 O O . ALA A 1 725 ? 4.116 6.100 -53.480 1.00 92.00 725 ALA A O 1
ATOM 5925 N N . VAL A 1 726 ? 3.406 5.461 -51.440 1.00 92.88 726 VAL A N 1
ATOM 5926 C CA . VAL A 1 726 ? 4.272 4.272 -51.339 1.00 92.88 726 VAL A CA 1
ATOM 5927 C C . VAL A 1 726 ? 4.043 3.355 -52.542 1.00 92.88 726 VAL A C 1
ATOM 5929 O O . VAL A 1 726 ? 4.989 3.053 -53.264 1.00 92.88 726 VAL A O 1
ATOM 5932 N N . LYS A 1 727 ? 2.783 3.041 -52.864 1.00 93.81 727 LYS A N 1
ATOM 5933 C CA . LYS A 1 727 ? 2.439 2.206 -54.024 1.00 93.81 727 LYS A CA 1
ATOM 5934 C C . LYS A 1 727 ? 2.818 2.819 -55.379 1.00 93.81 727 LYS A C 1
ATOM 5936 O O . LYS A 1 727 ? 3.107 2.094 -56.331 1.00 93.81 727 LYS A O 1
ATOM 5941 N N . ALA A 1 728 ? 2.840 4.147 -55.499 1.00 91.19 728 ALA A N 1
ATOM 5942 C CA . ALA A 1 728 ? 3.346 4.811 -56.700 1.00 91.19 728 ALA A CA 1
ATOM 5943 C C . ALA A 1 728 ? 4.874 4.670 -56.831 1.00 91.19 728 ALA A C 1
ATOM 5945 O O . ALA A 1 728 ? 5.372 4.435 -57.932 1.00 91.19 728 ALA A O 1
ATOM 5946 N N . ILE A 1 729 ? 5.604 4.742 -55.713 1.00 92.19 729 ILE A N 1
ATOM 5947 C CA . ILE A 1 729 ? 7.056 4.526 -55.657 1.00 92.19 729 ILE A CA 1
ATOM 5948 C C . ILE A 1 729 ? 7.403 3.054 -55.943 1.00 92.19 729 ILE A C 1
ATOM 5950 O O . ILE A 1 729 ? 8.278 2.801 -56.766 1.00 92.19 729 ILE A O 1
ATOM 5954 N N . GLU A 1 730 ? 6.677 2.090 -55.367 1.00 93.62 730 GLU A N 1
ATOM 5955 C CA . GLU A 1 730 ? 6.808 0.651 -55.667 1.00 93.62 730 GLU A CA 1
ATOM 5956 C C . GLU A 1 730 ? 6.652 0.368 -57.171 1.00 93.62 730 GLU A C 1
ATOM 5958 O O . GLU A 1 730 ? 7.530 -0.230 -57.796 1.00 93.62 730 GLU A O 1
ATOM 5963 N N . ASN A 1 731 ? 5.571 0.869 -57.783 1.00 92.25 731 ASN A N 1
ATOM 5964 C CA . ASN A 1 731 ? 5.328 0.742 -59.223 1.00 92.25 731 ASN A CA 1
ATOM 5965 C C . ASN A 1 731 ? 6.446 1.393 -60.058 1.00 92.25 731 ASN A C 1
ATOM 5967 O O . ASN A 1 731 ? 6.851 0.854 -61.090 1.00 92.25 731 ASN A O 1
ATOM 5971 N N . MET A 1 732 ? 6.960 2.548 -59.623 1.00 91.31 732 MET A N 1
ATOM 5972 C CA . MET A 1 732 ? 8.068 3.229 -60.291 1.00 91.31 732 MET A CA 1
ATOM 5973 C C . MET A 1 732 ? 9.360 2.400 -60.223 1.00 91.31 732 MET A C 1
ATOM 5975 O O . MET A 1 732 ? 10.017 2.247 -61.254 1.00 91.31 732 MET A O 1
ATOM 5979 N N . ILE A 1 733 ? 9.688 1.813 -59.068 1.00 91.88 733 ILE A N 1
ATOM 5980 C CA . ILE A 1 733 ? 10.848 0.925 -58.880 1.00 91.88 733 ILE A CA 1
ATOM 5981 C C . ILE A 1 733 ? 10.725 -0.321 -59.767 1.00 91.88 733 ILE A C 1
ATOM 5983 O O . ILE A 1 733 ? 11.630 -0.589 -60.558 1.00 91.88 733 ILE A O 1
ATOM 5987 N N . GLY A 1 734 ? 9.577 -1.007 -59.754 1.00 93.19 734 GLY A N 1
ATOM 5988 C CA . GLY A 1 734 ? 9.322 -2.143 -60.650 1.00 93.19 734 GLY A CA 1
ATOM 5989 C C . GLY A 1 734 ? 9.434 -1.769 -62.136 1.00 93.19 734 GLY A C 1
ATOM 5990 O O . GLY A 1 734 ? 9.966 -2.533 -62.942 1.00 93.19 734 GLY A O 1
ATOM 5991 N N . SER A 1 735 ? 9.029 -0.550 -62.516 1.00 92.75 735 SER A N 1
ATOM 5992 C CA . SER A 1 735 ? 9.206 -0.055 -63.890 1.00 92.75 735 SER A CA 1
ATOM 5993 C C . SER A 1 735 ? 10.674 0.170 -64.276 1.00 92.75 735 SER A C 1
ATOM 5995 O O . SER A 1 735 ? 11.003 0.091 -65.461 1.00 92.75 735 SER A O 1
ATOM 5997 N N . PHE A 1 736 ? 11.558 0.482 -63.321 1.00 93.31 736 PHE A N 1
ATOM 5998 C CA . PHE A 1 736 ? 13.000 0.548 -63.567 1.00 93.31 736 PHE A CA 1
ATOM 5999 C C . PHE A 1 736 ? 13.573 -0.861 -63.719 1.00 93.31 736 PHE A C 1
ATOM 6001 O O . PHE A 1 736 ? 14.282 -1.106 -64.689 1.00 93.31 736 PHE A O 1
ATOM 6008 N N . GLU A 1 737 ? 13.199 -1.799 -62.848 1.00 92.31 737 GLU A N 1
ATOM 6009 C CA . GLU A 1 737 ? 13.646 -3.196 -62.909 1.00 92.31 737 GLU A CA 1
ATOM 6010 C C . GLU A 1 737 ? 13.297 -3.862 -64.255 1.00 92.31 737 GLU A C 1
ATOM 6012 O O . GLU A 1 737 ? 14.154 -4.470 -64.895 1.00 92.31 737 GLU A O 1
ATOM 6017 N N . VAL A 1 738 ? 12.066 -3.674 -64.751 1.00 93.69 738 VAL A N 1
ATOM 6018 C CA . VAL A 1 738 ? 11.630 -4.176 -66.069 1.00 93.69 738 VAL A CA 1
ATOM 6019 C C . VAL A 1 738 ? 12.407 -3.528 -67.223 1.00 93.69 738 VAL A C 1
ATOM 6021 O O . VAL A 1 738 ? 12.718 -4.203 -68.207 1.00 93.69 738 VAL A O 1
ATOM 6024 N N . ARG A 1 739 ? 12.751 -2.235 -67.118 1.00 95.00 739 ARG A N 1
ATOM 6025 C CA . ARG A 1 739 ? 13.560 -1.531 -68.130 1.00 95.00 739 ARG A CA 1
ATOM 6026 C C . ARG A 1 739 ? 15.011 -2.004 -68.128 1.00 95.00 739 ARG A C 1
ATOM 6028 O O . ARG A 1 739 ? 15.531 -2.294 -69.203 1.00 95.00 739 ARG A O 1
ATOM 6035 N N . ILE A 1 740 ? 15.626 -2.149 -66.953 1.00 94.50 740 ILE A N 1
ATOM 6036 C CA . ILE A 1 740 ? 16.976 -2.705 -66.775 1.00 94.50 740 ILE A CA 1
ATOM 6037 C C . ILE A 1 740 ? 17.034 -4.104 -67.398 1.00 94.50 740 ILE A C 1
ATOM 6039 O O . ILE A 1 740 ? 17.816 -4.320 -68.318 1.00 94.50 740 ILE A O 1
ATOM 6043 N N . LYS A 1 741 ? 16.090 -4.987 -67.048 1.00 94.75 741 LYS A N 1
ATOM 6044 C CA . LYS A 1 741 ? 15.956 -6.335 -67.631 1.00 94.75 741 LYS A CA 1
ATOM 6045 C C . LYS A 1 741 ? 15.657 -6.361 -69.134 1.00 94.75 741 LYS A C 1
ATOM 6047 O O . LYS A 1 741 ? 15.759 -7.424 -69.747 1.00 94.75 741 LYS A O 1
ATOM 6052 N N . SER A 1 742 ? 15.271 -5.242 -69.760 1.00 94.44 742 SER A N 1
ATOM 6053 C CA . SER A 1 742 ? 15.280 -5.140 -71.226 1.00 94.44 742 SER A CA 1
ATOM 6054 C C . SER A 1 742 ? 16.636 -4.730 -71.756 1.00 94.44 742 SER A C 1
ATOM 6056 O O . SER A 1 742 ? 17.172 -5.447 -72.590 1.00 94.44 742 SER A O 1
ATOM 6058 N N . VAL A 1 743 ? 17.224 -3.657 -71.226 1.00 96.25 743 VAL A N 1
ATOM 6059 C CA . VAL A 1 743 ? 18.559 -3.194 -71.630 1.00 96.25 743 VAL A CA 1
ATOM 6060 C C . VAL A 1 743 ? 19.600 -4.311 -71.484 1.00 96.25 743 VAL A C 1
ATOM 6062 O O . VAL A 1 743 ? 20.385 -4.514 -72.398 1.00 96.25 743 VAL A O 1
ATOM 6065 N N . GLU A 1 744 ? 19.551 -5.113 -70.418 1.00 94.12 744 GLU A N 1
ATOM 6066 C CA . GLU A 1 744 ? 20.391 -6.307 -70.235 1.00 94.12 744 GLU A CA 1
ATOM 6067 C C . GLU A 1 744 ? 20.193 -7.354 -71.343 1.00 94.12 744 GLU A C 1
ATOM 6069 O O . GLU A 1 744 ? 21.164 -7.822 -71.935 1.00 94.12 744 GLU A O 1
ATOM 6074 N N . ARG A 1 745 ? 18.941 -7.709 -71.668 1.00 95.25 745 ARG A N 1
ATOM 6075 C CA . ARG A 1 745 ? 18.625 -8.644 -72.764 1.00 95.25 745 ARG A CA 1
ATOM 6076 C C . ARG A 1 745 ? 19.079 -8.117 -74.121 1.00 95.25 745 ARG A C 1
ATOM 6078 O O . ARG A 1 745 ? 19.510 -8.900 -74.963 1.00 95.25 745 ARG A O 1
ATOM 6085 N N . ASP A 1 746 ? 18.918 -6.822 -74.348 1.00 94.31 746 ASP A N 1
ATOM 6086 C CA . ASP A 1 746 ? 19.169 -6.183 -75.634 1.00 94.31 746 ASP A CA 1
ATOM 6087 C C . ASP A 1 746 ? 20.687 -5.987 -75.843 1.00 94.31 746 ASP A C 1
ATOM 6089 O O . ASP A 1 746 ? 21.206 -6.398 -76.879 1.00 94.31 746 ASP A O 1
ATOM 6093 N N . LEU A 1 747 ? 21.435 -5.593 -74.803 1.00 94.50 747 LEU A N 1
ATOM 6094 C CA . LEU A 1 747 ? 22.905 -5.662 -74.768 1.00 94.50 747 LEU A CA 1
ATOM 6095 C C . LEU A 1 747 ? 23.436 -7.094 -74.933 1.00 94.50 747 LEU A C 1
ATOM 6097 O O . LEU A 1 747 ? 24.424 -7.304 -75.630 1.00 94.50 747 LEU A O 1
ATOM 6101 N N . HIS A 1 748 ? 22.794 -8.101 -74.330 1.00 95.06 748 HIS A N 1
ATOM 6102 C CA . HIS A 1 748 ? 23.218 -9.497 -74.486 1.00 95.06 748 HIS A CA 1
ATOM 6103 C C . HIS A 1 748 ? 23.026 -9.998 -75.929 1.00 95.06 748 HIS A C 1
ATOM 6105 O O . HIS A 1 748 ? 23.879 -10.715 -76.450 1.00 95.06 748 HIS A O 1
ATOM 6111 N N . ARG A 1 749 ? 21.955 -9.568 -76.615 1.00 95.69 749 ARG A N 1
ATOM 6112 C CA . ARG A 1 749 ? 21.742 -9.821 -78.053 1.00 95.69 749 ARG A CA 1
ATOM 6113 C C . ARG A 1 749 ? 22.800 -9.133 -78.915 1.00 95.69 749 ARG A C 1
ATOM 6115 O O . ARG A 1 749 ? 23.321 -9.754 -79.841 1.00 95.69 749 ARG A O 1
ATOM 6122 N N . GLU A 1 750 ? 23.135 -7.878 -78.618 1.00 94.31 750 GLU A N 1
ATOM 6123 C CA . GLU A 1 750 ? 24.204 -7.147 -79.310 1.00 94.31 750 GLU A CA 1
ATOM 6124 C C . GLU A 1 750 ? 25.572 -7.811 -79.098 1.00 94.31 750 GLU A C 1
ATOM 6126 O O . GLU A 1 750 ? 26.313 -7.997 -80.063 1.00 94.31 750 GLU A O 1
ATOM 6131 N N . TYR A 1 751 ? 25.870 -8.265 -77.876 1.00 95.75 751 TYR A N 1
ATOM 6132 C CA . TYR A 1 751 ? 27.096 -8.996 -77.551 1.00 95.75 751 TYR A CA 1
ATOM 6133 C C . TYR A 1 751 ? 27.195 -10.324 -78.314 1.00 95.75 751 TYR A C 1
ATOM 6135 O O . TYR A 1 751 ? 28.177 -10.531 -79.021 1.00 95.75 751 TYR A O 1
ATOM 6143 N N . GLN A 1 752 ? 26.163 -11.178 -78.268 1.00 94.81 752 GLN A N 1
ATOM 6144 C CA . GLN A 1 752 ? 26.110 -12.425 -79.054 1.00 94.81 752 GLN A CA 1
ATOM 6145 C C . GLN A 1 752 ? 26.259 -12.161 -80.563 1.00 94.81 752 GLN A C 1
ATOM 6147 O O . GLN A 1 752 ? 26.914 -12.916 -81.284 1.00 94.81 752 GLN A O 1
ATOM 6152 N N . THR A 1 753 ? 25.672 -11.067 -81.058 1.00 94.62 753 THR A N 1
ATOM 6153 C CA . THR A 1 753 ? 25.787 -10.662 -82.466 1.00 94.62 753 THR A CA 1
ATOM 6154 C C . THR A 1 753 ? 27.218 -10.243 -82.808 1.00 94.62 753 THR A C 1
ATOM 6156 O O . THR A 1 753 ? 27.723 -10.606 -83.873 1.00 94.62 753 THR A O 1
ATOM 6159 N N . LEU A 1 754 ? 27.897 -9.509 -81.922 1.00 94.00 754 LEU A N 1
ATOM 6160 C CA . LEU A 1 754 ? 29.295 -9.116 -82.091 1.00 94.00 754 LEU A CA 1
ATOM 6161 C C . LEU A 1 754 ? 30.233 -10.329 -82.013 1.00 94.00 754 LEU A C 1
ATOM 6163 O O . LEU A 1 754 ? 31.086 -10.484 -82.883 1.00 94.00 754 LEU A O 1
ATOM 6167 N N . GLU A 1 755 ? 30.030 -11.211 -81.035 1.00 94.75 755 GLU A N 1
ATOM 6168 C CA . GLU A 1 755 ? 30.759 -12.469 -80.848 1.00 94.75 755 GLU A CA 1
ATOM 6169 C C . GLU A 1 755 ? 30.649 -13.366 -82.087 1.00 94.75 755 GLU A C 1
ATOM 6171 O O . GLU A 1 755 ? 31.667 -13.759 -82.652 1.00 94.75 755 GLU A O 1
ATOM 6176 N N . SER A 1 756 ? 29.437 -13.593 -82.603 1.00 93.81 756 SER A N 1
ATOM 6177 C CA . SER A 1 756 ? 29.222 -14.354 -83.841 1.00 93.81 756 SER A CA 1
ATOM 6178 C C . SER A 1 756 ? 29.892 -13.695 -85.057 1.00 93.81 756 SER A C 1
ATOM 6180 O O . SER A 1 756 ? 30.508 -14.375 -85.881 1.00 93.81 756 SER A O 1
ATOM 6182 N N . ASN A 1 757 ? 29.854 -12.361 -85.161 1.00 94.12 757 ASN A N 1
ATOM 6183 C CA . ASN A 1 757 ? 30.559 -11.635 -86.222 1.00 94.12 757 ASN A CA 1
ATOM 6184 C C . ASN A 1 757 ? 32.089 -11.740 -86.105 1.00 94.12 757 ASN A C 1
ATOM 6186 O O . ASN A 1 757 ? 32.768 -11.797 -87.134 1.00 94.12 757 ASN A O 1
ATOM 6190 N N . LEU A 1 758 ? 32.637 -11.766 -84.888 1.00 92.69 758 LEU A N 1
ATOM 6191 C CA . LEU A 1 758 ? 34.059 -11.998 -84.640 1.00 92.69 758 LEU A CA 1
ATOM 6192 C C . LEU A 1 758 ? 34.433 -13.443 -84.972 1.00 92.69 758 LEU A C 1
ATOM 6194 O O . LEU A 1 758 ? 35.359 -13.646 -85.745 1.00 92.69 758 LEU A O 1
ATOM 6198 N N . GLU A 1 759 ? 33.667 -14.432 -84.516 1.00 93.81 759 GLU A N 1
ATOM 6199 C CA . GLU A 1 759 ? 33.898 -15.850 -84.807 1.00 93.81 759 GLU A CA 1
ATOM 6200 C C . GLU A 1 759 ? 33.886 -16.135 -86.324 1.00 93.81 759 GLU A C 1
ATOM 6202 O O . GLU A 1 759 ? 34.755 -16.835 -86.845 1.00 93.81 759 GLU A O 1
ATOM 6207 N N . VAL A 1 760 ? 32.968 -15.512 -87.075 1.00 92.88 760 VAL A N 1
ATOM 6208 C CA . VAL A 1 760 ? 32.923 -15.570 -88.549 1.00 92.88 760 VAL A CA 1
ATOM 6209 C C . VAL A 1 760 ? 34.121 -14.871 -89.208 1.00 92.88 760 VAL A C 1
ATOM 6211 O O . VAL A 1 760 ? 34.515 -15.259 -90.312 1.00 92.88 760 VAL A O 1
ATOM 6214 N N . ARG A 1 761 ? 34.718 -13.851 -88.578 1.00 94.00 761 ARG A N 1
ATOM 6215 C CA . ARG A 1 761 ? 35.958 -13.209 -89.056 1.00 94.00 761 ARG A CA 1
ATOM 6216 C C . ARG A 1 761 ? 37.182 -14.067 -88.741 1.00 94.00 761 ARG A C 1
ATOM 6218 O O . ARG A 1 761 ? 37.966 -14.296 -89.657 1.00 94.00 761 ARG A O 1
ATOM 6225 N N . THR A 1 762 ? 37.298 -14.609 -87.529 1.00 93.38 762 THR A N 1
ATOM 6226 C CA . THR A 1 762 ? 38.359 -15.548 -87.130 1.00 93.38 762 THR A CA 1
ATOM 6227 C C . THR A 1 762 ? 38.356 -16.764 -88.050 1.00 93.38 762 THR A C 1
ATOM 6229 O O . THR A 1 762 ? 39.320 -16.959 -88.777 1.00 93.38 762 THR A O 1
ATOM 6232 N N . LYS A 1 763 ? 37.211 -17.440 -88.233 1.00 93.38 763 LYS A N 1
ATOM 6233 C CA . LYS A 1 763 ? 37.064 -18.572 -89.172 1.00 93.38 763 LYS A CA 1
ATOM 6234 C C . LYS A 1 763 ? 37.387 -18.240 -90.637 1.00 93.38 763 LYS A C 1
ATOM 6236 O O . LYS A 1 763 ? 37.597 -19.157 -91.431 1.00 93.38 763 LYS A O 1
ATOM 6241 N N . LYS A 1 764 ? 37.396 -16.963 -91.045 1.00 90.94 764 LYS A N 1
ATOM 6242 C CA . LYS A 1 764 ? 37.899 -16.524 -92.364 1.00 90.94 764 LYS A CA 1
ATOM 6243 C C . LYS A 1 764 ? 39.411 -16.296 -92.344 1.00 90.94 764 LYS A C 1
ATOM 6245 O O . LYS A 1 764 ? 40.074 -16.677 -93.305 1.00 90.94 764 LYS A O 1
ATOM 6250 N N . LEU A 1 765 ? 39.938 -15.716 -91.269 1.00 88.75 765 LEU A N 1
ATOM 6251 C CA . LEU A 1 765 ? 41.367 -15.517 -91.035 1.00 88.75 765 LEU A CA 1
ATOM 6252 C C . LEU A 1 765 ? 42.086 -16.873 -90.946 1.00 88.75 765 LEU A C 1
ATOM 6254 O O . LEU A 1 765 ? 42.998 -17.100 -91.729 1.00 88.75 765 LEU A O 1
ATOM 6258 N N . ASP A 1 766 ? 41.577 -17.823 -90.157 1.00 88.56 766 ASP A N 1
ATOM 6259 C CA . ASP A 1 766 ? 42.096 -19.196 -90.037 1.00 88.56 766 ASP A CA 1
ATOM 6260 C C . ASP A 1 766 ? 42.180 -19.904 -91.398 1.00 88.56 766 ASP A C 1
ATOM 6262 O O . ASP A 1 766 ? 43.131 -20.630 -91.685 1.00 88.56 766 ASP A O 1
ATOM 6266 N N . ARG A 1 767 ? 41.189 -19.688 -92.278 1.00 87.75 767 ARG A N 1
ATOM 6267 C CA . ARG A 1 767 ? 41.172 -20.246 -93.642 1.00 87.75 767 ARG A CA 1
ATOM 6268 C C . ARG A 1 767 ? 42.211 -19.585 -94.541 1.00 87.75 767 ARG A C 1
ATOM 6270 O O . ARG A 1 767 ? 42.879 -20.289 -95.294 1.00 87.75 767 ARG A O 1
ATOM 6277 N N . LEU A 1 768 ? 42.355 -18.260 -94.472 1.00 84.00 768 LEU A N 1
ATOM 6278 C CA . LEU A 1 768 ? 43.401 -17.527 -95.191 1.00 84.00 768 LEU A CA 1
ATOM 6279 C C . LEU A 1 768 ? 44.789 -17.972 -94.717 1.00 84.00 768 LEU A C 1
ATOM 6281 O O . LEU A 1 768 ? 45.633 -18.309 -95.543 1.00 84.00 768 LEU A O 1
ATOM 6285 N N . GLU A 1 769 ? 44.998 -18.063 -93.406 1.00 84.62 769 GLU A N 1
ATOM 6286 C CA . GLU A 1 769 ? 46.245 -18.529 -92.813 1.00 84.62 769 GLU A CA 1
ATOM 6287 C C . GLU A 1 769 ? 46.527 -19.992 -93.173 1.00 84.62 769 GLU A C 1
ATOM 6289 O O . GLU A 1 769 ? 47.640 -20.305 -93.576 1.00 84.62 769 GLU A O 1
ATOM 6294 N N . THR A 1 770 ? 45.530 -20.880 -93.138 1.00 83.94 770 THR A N 1
ATOM 6295 C CA . THR A 1 770 ? 45.683 -22.279 -93.577 1.00 83.94 770 THR A CA 1
ATOM 6296 C C . THR A 1 770 ? 46.069 -22.361 -95.057 1.00 83.94 770 THR A C 1
ATOM 6298 O O . THR A 1 770 ? 46.957 -23.133 -95.416 1.00 83.94 770 THR A O 1
ATOM 6301 N N . MET A 1 771 ? 45.474 -21.540 -95.932 1.00 76.88 771 MET A N 1
ATOM 6302 C CA . MET A 1 771 ? 45.872 -21.475 -97.344 1.00 76.88 771 MET A CA 1
ATOM 6303 C C . MET A 1 771 ? 47.298 -20.936 -97.526 1.00 76.88 771 MET A C 1
ATOM 6305 O O . MET A 1 771 ? 48.036 -21.463 -98.360 1.00 76.88 771 MET A O 1
ATOM 6309 N N . VAL A 1 772 ? 47.718 -19.938 -96.741 1.00 77.06 772 VAL A N 1
ATOM 6310 C CA . VAL A 1 772 ? 49.092 -19.406 -96.757 1.00 77.06 772 VAL A CA 1
ATOM 6311 C C . VAL A 1 772 ? 50.086 -20.445 -96.229 1.00 77.06 772 VAL A C 1
ATOM 6313 O O . VAL A 1 772 ? 51.035 -20.776 -96.937 1.00 77.06 772 VAL A O 1
ATOM 6316 N N . ARG A 1 773 ? 49.842 -21.029 -95.048 1.00 78.31 773 ARG A N 1
ATOM 6317 C CA . ARG A 1 773 ? 50.662 -22.092 -94.443 1.00 78.31 773 ARG A CA 1
ATOM 6318 C C . ARG A 1 773 ? 50.807 -23.285 -95.386 1.00 78.31 773 ARG A C 1
ATOM 6320 O O . ARG A 1 773 ? 51.930 -23.713 -95.621 1.00 78.31 773 ARG A O 1
ATOM 6327 N N . ASN A 1 774 ? 49.726 -23.757 -96.010 1.00 70.75 774 ASN A N 1
ATOM 6328 C CA . ASN A 1 774 ? 49.790 -24.847 -96.990 1.00 70.75 774 ASN A CA 1
ATOM 6329 C C . ASN A 1 774 ? 50.547 -24.442 -98.269 1.00 70.75 774 ASN A C 1
ATOM 6331 O O . ASN A 1 774 ? 51.287 -25.252 -98.822 1.00 70.75 774 ASN A O 1
ATOM 6335 N N . SER A 1 775 ? 50.423 -23.189 -98.723 1.00 58.31 775 SER A N 1
ATOM 6336 C CA . SER A 1 775 ? 51.176 -22.677 -99.882 1.00 58.31 775 SER A CA 1
ATOM 6337 C C . SER A 1 775 ? 52.681 -22.546 -99.615 1.00 58.31 775 SER A C 1
ATOM 6339 O O . SER A 1 775 ? 53.471 -22.684 -100.547 1.00 58.31 775 SER A O 1
ATOM 6341 N N . VAL A 1 776 ? 53.078 -22.302 -98.361 1.00 62.62 776 VAL A N 1
ATOM 6342 C CA . VAL A 1 776 ? 54.481 -22.276 -97.914 1.00 62.62 776 VAL A CA 1
ATOM 6343 C C . VAL A 1 776 ? 55.004 -23.701 -97.692 1.00 62.62 776 VAL A C 1
ATOM 6345 O O . VAL A 1 776 ? 56.009 -24.084 -98.286 1.00 62.62 776 VAL A O 1
ATOM 6348 N N . ALA A 1 777 ? 54.296 -24.518 -96.908 1.00 59.53 777 ALA A N 1
ATOM 6349 C CA . ALA A 1 777 ? 54.703 -25.879 -96.545 1.00 59.53 777 ALA A CA 1
ATOM 6350 C C . ALA A 1 777 ? 54.760 -26.847 -97.741 1.00 59.53 777 ALA A C 1
ATOM 6352 O O . ALA A 1 777 ? 55.563 -27.774 -97.743 1.00 59.53 777 ALA A O 1
ATOM 6353 N N . SER A 1 778 ? 53.961 -26.616 -98.788 1.00 56.66 778 SER A N 1
ATOM 6354 C CA . SER A 1 778 ? 54.007 -27.401 -100.030 1.00 56.66 778 SER A CA 1
ATOM 6355 C C . SER A 1 778 ? 55.277 -27.165 -100.869 1.00 56.66 778 SER A C 1
ATOM 6357 O O . SER A 1 778 ? 55.409 -27.787 -101.922 1.00 56.66 778 SER A O 1
ATOM 6359 N N . GLY A 1 779 ? 56.154 -26.219 -100.507 1.00 53.03 779 GLY A N 1
ATOM 6360 C CA . GLY A 1 779 ? 57.335 -25.845 -101.303 1.00 53.03 779 GLY A CA 1
ATOM 6361 C C . GLY A 1 779 ? 57.017 -25.206 -102.666 1.00 53.03 779 GLY A C 1
ATOM 6362 O O . GLY A 1 779 ? 57.921 -24.819 -103.403 1.00 53.03 779 GLY A O 1
ATOM 6363 N N . SER A 1 780 ? 55.733 -25.047 -103.009 1.00 49.84 780 SER A N 1
ATOM 6364 C CA . SER A 1 780 ? 55.232 -24.584 -104.310 1.00 49.84 780 SER A CA 1
ATOM 6365 C C . SER A 1 780 ? 55.317 -23.056 -104.478 1.00 49.84 780 SER A C 1
ATOM 6367 O O . SER A 1 780 ? 54.386 -22.400 -104.955 1.00 49.84 780 SER A O 1
ATOM 6369 N N . LEU A 1 781 ? 56.467 -22.486 -104.115 1.00 51.44 781 LEU A N 1
ATOM 6370 C CA . LEU A 1 781 ? 56.892 -21.138 -104.495 1.00 51.44 781 LEU A CA 1
ATOM 6371 C C . LEU A 1 781 ? 57.513 -21.086 -105.904 1.00 51.44 781 LEU A C 1
ATOM 6373 O O . LEU A 1 781 ? 57.863 -20.003 -106.365 1.00 51.44 781 LEU A O 1
ATOM 6377 N N . SER A 1 782 ? 57.571 -22.216 -106.623 1.00 51.94 782 SER A N 1
ATOM 6378 C CA . SER A 1 782 ? 57.828 -22.215 -108.067 1.00 51.94 782 SER A CA 1
ATOM 6379 C C . SER A 1 782 ? 56.812 -21.330 -108.795 1.00 51.94 782 SER A C 1
ATOM 6381 O O . SER A 1 782 ? 55.594 -21.483 -108.633 1.00 51.94 782 SER A O 1
ATOM 6383 N N . HIS A 1 783 ? 57.324 -20.410 -109.612 1.00 55.19 783 HIS A N 1
ATOM 6384 C CA . HIS A 1 783 ? 56.501 -19.478 -110.370 1.00 55.19 783 HIS A CA 1
ATOM 6385 C C . HIS A 1 783 ? 55.591 -20.194 -111.378 1.00 55.19 783 HIS A C 1
ATOM 6387 O O . HIS A 1 783 ? 54.469 -19.736 -111.549 1.00 55.19 783 HIS A O 1
ATOM 6393 N N . ASP A 1 784 ? 55.979 -21.344 -111.946 1.00 54.91 784 ASP A N 1
ATOM 6394 C CA . ASP A 1 784 ? 55.150 -22.098 -112.908 1.00 54.91 784 ASP A CA 1
ATOM 6395 C C . ASP A 1 784 ? 53.835 -22.609 -112.313 1.00 54.91 784 ASP A C 1
ATOM 6397 O O . ASP A 1 784 ? 52.791 -22.558 -112.962 1.00 54.91 784 ASP A O 1
ATOM 6401 N N . ALA A 1 785 ? 53.848 -23.068 -111.058 1.00 56.41 785 ALA A N 1
ATOM 6402 C CA . ALA A 1 785 ? 52.634 -23.529 -110.384 1.00 56.41 785 ALA A CA 1
ATOM 6403 C C . ALA A 1 785 ? 51.688 -22.359 -110.067 1.00 56.41 785 ALA A C 1
ATOM 6405 O O . ALA A 1 785 ? 50.466 -22.530 -110.054 1.00 56.41 785 ALA A O 1
ATOM 6406 N N . ARG A 1 786 ? 52.242 -21.157 -109.849 1.00 59.81 786 ARG A N 1
ATOM 6407 C CA . ARG A 1 786 ? 51.465 -19.916 -109.753 1.00 59.81 786 ARG A CA 1
ATOM 6408 C C . ARG A 1 786 ? 50.985 -19.455 -111.125 1.00 59.81 786 ARG A C 1
ATOM 6410 O O . ARG A 1 786 ? 49.836 -19.054 -111.212 1.00 59.81 786 ARG A O 1
ATOM 6417 N N . TYR A 1 787 ? 51.796 -19.564 -112.176 1.00 62.94 787 TYR A N 1
ATOM 6418 C CA . TYR A 1 787 ? 51.435 -19.169 -113.538 1.00 62.94 787 TYR A CA 1
ATOM 6419 C C . TYR A 1 787 ? 50.333 -20.068 -114.095 1.00 62.94 787 TYR A C 1
ATOM 6421 O O . TYR A 1 787 ? 49.289 -19.562 -114.474 1.00 62.94 787 TYR A O 1
ATOM 6429 N N . SER A 1 788 ? 50.480 -21.392 -114.002 1.00 63.25 788 SER A N 1
ATOM 6430 C CA . SER A 1 788 ? 49.456 -22.360 -114.422 1.00 63.25 788 SER A CA 1
ATOM 6431 C C . SER A 1 788 ? 48.153 -22.192 -113.638 1.00 63.25 788 SER A C 1
ATOM 6433 O O . SER A 1 788 ? 47.076 -22.207 -114.224 1.00 63.25 788 SER A O 1
ATOM 6435 N N . ARG A 1 789 ? 48.213 -21.970 -112.313 1.00 68.44 789 ARG A N 1
ATOM 6436 C CA . ARG A 1 789 ? 47.003 -21.663 -111.527 1.00 68.44 789 ARG A CA 1
ATOM 6437 C C . ARG A 1 789 ? 46.437 -20.280 -111.821 1.00 68.44 789 ARG A C 1
ATOM 6439 O O . ARG A 1 789 ? 45.235 -20.119 -111.681 1.00 68.44 789 ARG A O 1
ATOM 6446 N N . LEU A 1 790 ? 47.248 -19.302 -112.221 1.00 69.56 790 LEU A N 1
ATOM 6447 C CA . LEU A 1 790 ? 46.782 -17.976 -112.618 1.00 69.56 790 LEU A CA 1
ATOM 6448 C C . LEU A 1 790 ? 46.190 -17.993 -114.031 1.00 69.56 790 LEU A C 1
ATOM 6450 O O . LEU A 1 790 ? 45.218 -17.292 -114.256 1.00 69.56 790 LEU A O 1
ATOM 6454 N N . GLU A 1 791 ? 46.690 -18.821 -114.948 1.00 73.88 791 GLU A N 1
ATOM 6455 C CA . GLU A 1 791 ? 46.080 -19.070 -116.257 1.00 73.88 791 GLU A CA 1
ATOM 6456 C C . GLU A 1 791 ? 44.786 -19.871 -116.127 1.00 73.88 791 GLU A C 1
ATOM 6458 O O . GLU A 1 791 ? 43.780 -19.475 -116.709 1.00 73.88 791 GLU A O 1
ATOM 6463 N N . GLU A 1 792 ? 44.758 -20.938 -115.324 1.00 72.88 792 GLU A N 1
ATOM 6464 C CA . GLU A 1 792 ? 43.537 -21.707 -115.059 1.00 72.88 792 GLU A CA 1
ATOM 6465 C C . GLU A 1 792 ? 42.509 -20.854 -114.300 1.00 72.88 792 GLU A C 1
ATOM 6467 O O . GLU A 1 792 ? 41.339 -20.834 -114.669 1.00 72.88 792 GLU A O 1
ATOM 6472 N N . ALA A 1 793 ? 42.934 -20.050 -113.316 1.00 73.06 793 ALA A N 1
ATOM 6473 C CA . ALA A 1 793 ? 42.063 -19.085 -112.648 1.00 73.06 793 ALA A CA 1
ATOM 6474 C C . ALA A 1 793 ? 41.653 -17.930 -113.571 1.00 73.06 793 ALA A C 1
ATOM 6476 O O . ALA A 1 793 ? 40.527 -17.474 -113.467 1.00 73.06 793 ALA A O 1
ATOM 6477 N N . TYR A 1 794 ? 4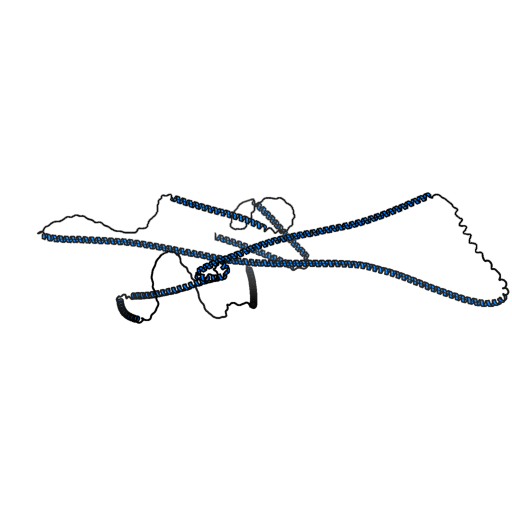2.487 -17.466 -114.504 1.00 74.50 794 TYR A N 1
ATOM 6478 C CA . TYR A 1 794 ? 42.102 -16.458 -115.501 1.00 74.50 794 TYR A CA 1
ATOM 6479 C C . TYR A 1 794 ? 41.128 -17.046 -116.528 1.00 74.50 794 TYR A C 1
ATOM 6481 O O . TYR A 1 794 ? 40.196 -16.369 -116.956 1.00 74.50 794 TYR A O 1
ATOM 6489 N N . ARG A 1 795 ? 41.277 -18.326 -116.882 1.00 79.62 795 ARG A N 1
ATOM 6490 C CA . ARG A 1 795 ? 40.364 -19.084 -117.745 1.00 79.62 795 ARG A CA 1
ATOM 6491 C C . ARG A 1 795 ? 39.028 -19.331 -117.045 1.00 79.62 795 ARG A C 1
ATOM 6493 O O . ARG A 1 795 ? 37.990 -19.051 -117.641 1.00 79.62 795 ARG A O 1
ATOM 6500 N N . GLN A 1 796 ? 39.047 -19.738 -115.775 1.00 77.12 796 GLN A N 1
ATOM 6501 C CA . GLN A 1 796 ? 37.863 -19.834 -114.921 1.00 77.12 796 GLN A CA 1
ATOM 6502 C C . GLN A 1 796 ? 37.211 -18.471 -114.705 1.00 77.12 796 GLN A C 1
ATOM 6504 O O . GLN A 1 796 ? 36.023 -18.366 -114.948 1.00 77.12 796 GLN A O 1
ATOM 6509 N N . LEU A 1 797 ? 37.950 -17.411 -114.368 1.00 73.81 797 LEU A N 1
ATOM 6510 C CA . LEU A 1 797 ? 37.406 -16.061 -114.183 1.00 73.81 797 LEU A CA 1
ATOM 6511 C C . LEU A 1 797 ? 36.879 -15.473 -115.502 1.00 73.81 797 LEU A C 1
ATOM 6513 O O . LEU A 1 797 ? 35.965 -14.661 -115.488 1.00 73.81 797 LEU A O 1
ATOM 6517 N N . LYS A 1 798 ? 37.401 -15.891 -116.662 1.00 80.56 798 LYS A N 1
ATOM 6518 C CA . LYS A 1 798 ? 36.878 -15.520 -117.988 1.00 80.56 798 LYS A CA 1
ATOM 6519 C C . LYS A 1 798 ? 35.591 -16.276 -118.330 1.00 80.56 798 LYS A C 1
ATOM 6521 O O . LYS A 1 798 ? 34.679 -15.669 -118.889 1.00 80.56 798 LYS A O 1
ATOM 6526 N N . VAL A 1 799 ? 35.480 -17.550 -117.944 1.00 82.50 799 VAL A N 1
ATOM 6527 C CA . VAL A 1 799 ? 34.213 -18.305 -117.964 1.00 82.50 799 VAL A CA 1
ATOM 6528 C C . VAL A 1 799 ? 33.219 -17.708 -116.966 1.00 82.50 799 VAL A C 1
ATOM 6530 O O . VAL A 1 799 ? 32.072 -17.482 -117.326 1.00 82.50 799 VAL A O 1
ATOM 6533 N N . GLU A 1 800 ? 33.659 -17.359 -115.759 1.00 75.12 800 GLU A N 1
ATOM 6534 C CA . GLU A 1 800 ? 32.830 -16.806 -114.693 1.00 75.12 800 GLU A CA 1
ATOM 6535 C C . GLU A 1 800 ? 32.365 -15.387 -115.032 1.00 75.12 800 GLU A C 1
ATOM 6537 O O . GLU A 1 800 ? 31.200 -15.071 -114.833 1.00 75.12 800 GLU A O 1
ATOM 6542 N N . ASN A 1 801 ? 33.206 -14.545 -115.643 1.00 72.88 801 ASN A N 1
ATOM 6543 C CA . ASN A 1 801 ? 32.786 -13.240 -116.156 1.00 72.88 801 ASN A CA 1
ATOM 6544 C C . ASN A 1 801 ? 31.806 -13.392 -117.330 1.00 72.88 801 ASN A C 1
ATOM 6546 O O . ASN A 1 801 ? 30.898 -12.577 -117.454 1.00 72.88 801 ASN A O 1
ATOM 6550 N N . ALA A 1 802 ? 31.926 -14.441 -118.153 1.00 77.88 802 ALA A N 1
ATOM 6551 C CA . ALA A 1 802 ? 30.934 -14.752 -119.181 1.00 77.88 802 ALA A CA 1
ATOM 6552 C C . ALA A 1 802 ? 29.603 -15.226 -118.566 1.00 77.88 802 ALA A C 1
ATOM 6554 O O . ALA A 1 802 ? 28.558 -14.679 -118.916 1.00 77.88 802 ALA A O 1
ATOM 6555 N N . THR A 1 803 ? 29.622 -16.149 -117.596 1.00 74.81 803 THR A N 1
ATOM 6556 C CA . THR A 1 803 ? 28.405 -16.614 -116.911 1.00 74.81 803 THR A CA 1
ATOM 6557 C C . THR A 1 803 ? 27.775 -15.530 -116.045 1.00 74.81 803 THR A C 1
ATOM 6559 O O . THR A 1 803 ? 26.552 -15.435 -116.009 1.00 74.81 803 THR A O 1
ATOM 6562 N N . LEU A 1 804 ? 28.567 -14.669 -115.397 1.00 71.88 804 LEU A N 1
ATOM 6563 C CA . LEU A 1 804 ? 28.087 -13.513 -114.639 1.00 71.88 804 LEU A CA 1
ATOM 6564 C C . LEU A 1 804 ? 27.537 -12.429 -115.563 1.00 71.88 804 LEU A C 1
ATOM 6566 O O . LEU A 1 804 ? 26.511 -11.858 -115.220 1.00 71.88 804 LEU A O 1
ATOM 6570 N N . ARG A 1 805 ? 28.125 -12.184 -116.745 1.00 76.00 805 ARG A N 1
ATOM 6571 C CA . ARG A 1 805 ? 27.516 -11.312 -117.766 1.00 76.00 805 ARG A CA 1
ATOM 6572 C C . ARG A 1 805 ? 26.164 -11.863 -118.203 1.00 76.00 805 ARG A C 1
ATOM 6574 O O . ARG A 1 805 ? 25.176 -11.161 -118.038 1.00 76.00 805 ARG A O 1
ATOM 6581 N N . THR A 1 806 ? 26.067 -13.134 -118.601 1.00 74.06 806 THR A N 1
ATOM 6582 C CA . THR A 1 806 ? 24.764 -13.726 -118.957 1.00 74.06 806 THR A CA 1
ATOM 6583 C C . THR A 1 806 ? 23.784 -13.769 -117.779 1.00 74.06 806 THR A C 1
ATOM 6585 O O . THR A 1 806 ? 22.598 -13.529 -117.971 1.00 74.06 806 THR A O 1
ATOM 6588 N N . ALA A 1 807 ? 24.242 -14.000 -116.545 1.00 70.81 807 ALA A N 1
ATOM 6589 C CA . ALA A 1 807 ? 23.397 -13.976 -115.347 1.00 70.81 807 ALA A CA 1
ATOM 6590 C C . ALA A 1 807 ? 23.018 -12.553 -114.896 1.00 70.81 807 ALA A C 1
ATOM 6592 O O . ALA A 1 807 ? 22.092 -12.397 -114.095 1.00 70.81 807 ALA A O 1
ATOM 6593 N N . ASN A 1 808 ? 23.715 -11.524 -115.386 1.00 68.88 808 ASN A N 1
ATOM 6594 C CA . ASN A 1 808 ? 23.374 -10.119 -115.193 1.00 68.88 808 ASN A CA 1
ATOM 6595 C C . ASN A 1 808 ? 22.467 -9.610 -116.323 1.00 68.88 808 ASN A C 1
ATOM 6597 O O . ASN A 1 808 ? 21.528 -8.885 -116.033 1.00 68.88 808 ASN A O 1
ATOM 6601 N N . ASP A 1 809 ? 22.637 -10.077 -117.564 1.00 69.62 809 ASP A N 1
ATOM 6602 C CA . ASP A 1 809 ? 21.690 -9.856 -118.670 1.00 69.62 809 ASP A CA 1
ATOM 6603 C C . ASP A 1 809 ? 20.336 -10.531 -118.388 1.00 69.62 809 ASP A C 1
ATOM 6605 O O . ASP A 1 809 ? 19.277 -9.947 -118.623 1.00 69.62 809 ASP A O 1
ATOM 6609 N N . VAL A 1 810 ? 20.349 -11.743 -117.817 1.00 69.12 810 VAL A N 1
ATOM 6610 C CA . VAL A 1 810 ? 19.141 -12.427 -117.326 1.00 69.12 810 VAL A CA 1
ATOM 6611 C C . VAL A 1 810 ? 18.522 -11.674 -116.145 1.00 69.12 810 VAL A C 1
ATOM 6613 O O . VAL A 1 810 ? 17.303 -11.516 -116.118 1.00 69.12 810 VAL A O 1
ATOM 6616 N N . ARG A 1 811 ? 19.319 -11.142 -115.204 1.00 66.81 811 ARG A N 1
ATOM 6617 C CA . ARG A 1 811 ? 18.790 -10.304 -114.110 1.00 66.81 811 ARG A CA 1
ATOM 6618 C C . ARG A 1 811 ? 18.231 -8.970 -114.599 1.00 66.81 811 ARG A C 1
ATOM 6620 O O . ARG A 1 811 ? 17.175 -8.579 -114.122 1.00 66.81 811 ARG A O 1
ATOM 6627 N N . ALA A 1 812 ? 18.870 -8.325 -115.571 1.00 59.34 812 ALA A N 1
ATOM 6628 C CA . ALA A 1 812 ? 18.382 -7.101 -116.196 1.00 59.34 812 ALA A CA 1
ATOM 6629 C C . ALA A 1 812 ? 17.042 -7.352 -116.905 1.00 59.34 812 ALA A C 1
ATOM 6631 O O . ALA A 1 812 ? 16.068 -6.635 -116.672 1.00 59.34 812 ALA A O 1
ATOM 6632 N N . ARG A 1 813 ? 16.949 -8.429 -117.701 1.00 60.22 813 ARG A N 1
ATOM 6633 C CA . ARG A 1 813 ? 15.685 -8.871 -118.315 1.00 60.22 813 ARG A CA 1
ATOM 6634 C C . ARG A 1 813 ? 14.607 -9.188 -117.275 1.00 60.22 813 ARG A C 1
ATOM 6636 O O . ARG A 1 813 ? 13.459 -8.816 -117.489 1.00 60.22 813 ARG A O 1
ATOM 6643 N N . ALA A 1 814 ? 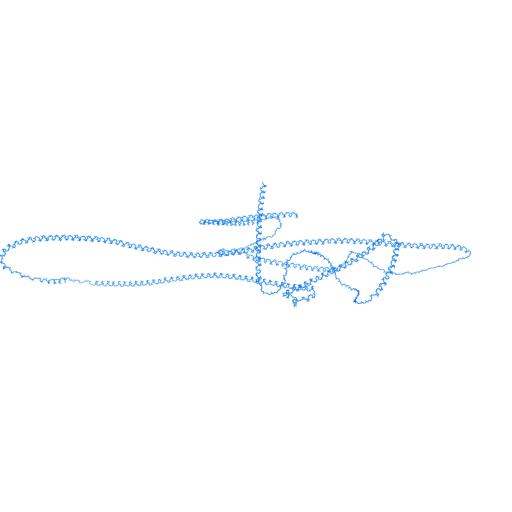14.963 -9.802 -116.146 1.00 57.75 814 ALA A N 1
ATOM 6644 C CA . ALA A 1 814 ? 14.026 -10.046 -115.051 1.00 57.75 814 ALA A CA 1
ATOM 6645 C C . ALA A 1 814 ? 13.556 -8.741 -114.376 1.00 57.75 814 ALA A C 1
ATOM 6647 O O . ALA A 1 814 ? 12.358 -8.580 -114.158 1.00 57.75 814 ALA A O 1
ATOM 6648 N N . SER A 1 815 ? 14.448 -7.777 -114.112 1.00 56.47 815 SER A N 1
ATOM 6649 C CA . SER A 1 815 ? 14.079 -6.496 -113.486 1.00 56.47 815 SER A CA 1
ATOM 6650 C C . SER A 1 815 ? 13.189 -5.618 -114.371 1.00 56.47 815 SER A C 1
ATOM 6652 O O . SER A 1 815 ? 12.329 -4.911 -113.854 1.00 56.47 815 SER A O 1
ATOM 6654 N N . TYR A 1 816 ? 13.315 -5.712 -115.700 1.00 52.41 816 TYR A N 1
ATOM 6655 C CA . TYR A 1 816 ? 12.368 -5.077 -116.627 1.00 52.41 816 TYR A CA 1
ATOM 6656 C C . TYR A 1 816 ? 11.008 -5.800 -116.711 1.00 52.41 816 TYR A C 1
ATOM 6658 O O . TYR A 1 816 ? 10.076 -5.252 -117.289 1.00 52.41 816 TYR A O 1
ATOM 6666 N N . SER A 1 817 ? 10.868 -6.999 -116.131 1.00 51.00 817 SER A N 1
ATOM 6667 C CA . SER A 1 817 ? 9.660 -7.833 -116.228 1.00 51.00 817 SER A CA 1
ATOM 6668 C C . SER A 1 817 ? 8.769 -7.819 -114.976 1.00 51.00 817 SER A C 1
ATOM 6670 O O . SER A 1 817 ? 7.719 -8.460 -114.989 1.00 51.00 817 SER A O 1
ATOM 6672 N N . SER A 1 818 ? 9.161 -7.131 -113.898 1.00 43.75 818 SER A N 1
ATOM 6673 C CA . SER A 1 818 ? 8.416 -7.097 -112.624 1.00 43.75 818 SER A CA 1
ATOM 6674 C C . SER A 1 818 ? 8.099 -5.676 -112.135 1.00 43.75 818 SER A C 1
ATOM 6676 O O . SER A 1 818 ? 8.067 -5.428 -110.930 1.00 43.75 818 SER A O 1
ATOM 6678 N N . THR A 1 819 ? 7.914 -4.726 -113.056 1.00 45.22 819 THR A N 1
ATOM 6679 C CA . THR A 1 819 ? 7.583 -3.325 -112.732 1.00 45.22 819 THR A CA 1
ATOM 6680 C C . THR A 1 819 ? 6.092 -3.051 -112.937 1.00 45.22 819 THR A C 1
ATOM 6682 O O . THR A 1 819 ? 5.713 -2.463 -113.943 1.00 45.22 819 THR A O 1
ATOM 6685 N N . GLU A 1 820 ? 5.243 -3.450 -111.982 1.00 40.53 820 GLU A N 1
ATOM 6686 C CA . GLU A 1 820 ? 3.864 -2.940 -111.876 1.00 40.53 820 GLU A CA 1
ATOM 6687 C C . GLU A 1 820 ? 3.268 -3.136 -110.454 1.00 40.53 820 GLU A C 1
ATOM 6689 O O . GLU A 1 820 ? 3.531 -4.144 -109.805 1.00 40.53 820 GLU A O 1
ATOM 6694 N N . LEU A 1 821 ? 2.453 -2.168 -109.991 1.00 37.91 821 LEU A N 1
ATOM 6695 C CA . LEU A 1 821 ? 1.535 -2.219 -108.817 1.00 37.91 821 LEU A CA 1
ATOM 6696 C C . LEU A 1 821 ? 2.080 -2.112 -107.349 1.00 37.91 821 LEU A C 1
ATOM 6698 O O . LEU A 1 821 ? 1.786 -2.948 -106.501 1.00 37.91 821 LEU A O 1
ATOM 6702 N N . VAL A 1 822 ? 2.829 -1.036 -107.036 1.00 41.69 822 VAL A N 1
ATOM 6703 C CA . VAL A 1 822 ? 2.509 0.096 -106.085 1.00 41.69 822 VAL A CA 1
ATOM 6704 C C . VAL A 1 822 ? 1.420 -0.122 -104.977 1.00 41.69 822 VAL A C 1
ATOM 6706 O O . VAL A 1 822 ? 0.403 -0.712 -105.337 1.00 41.69 822 VAL A O 1
ATOM 6709 N N . PRO A 1 823 ? 1.467 0.436 -103.712 1.00 51.28 823 PRO A N 1
ATOM 6710 C CA . PRO A 1 823 ? 2.312 1.516 -103.115 1.00 51.28 823 PRO A CA 1
ATOM 6711 C C . PRO A 1 823 ? 2.961 1.273 -101.704 1.00 51.28 823 PRO A C 1
ATOM 6713 O O . PRO A 1 823 ? 2.687 0.296 -101.010 1.00 51.28 823 PRO A O 1
ATOM 6716 N N . HIS A 1 824 ? 3.759 2.252 -101.229 1.00 35.84 824 HIS A N 1
ATOM 6717 C CA . HIS A 1 824 ? 4.329 2.396 -99.863 1.00 35.84 824 HIS A CA 1
ATOM 6718 C C . HIS A 1 824 ? 4.353 3.880 -99.387 1.00 35.84 824 HIS A C 1
ATOM 6720 O O . HIS A 1 824 ? 4.030 4.771 -100.171 1.00 35.84 824 HIS A O 1
ATOM 6726 N N . SER A 1 825 ? 4.760 4.145 -98.129 1.00 30.73 825 SER A N 1
ATOM 6727 C CA . SER A 1 825 ? 4.856 5.484 -97.483 1.00 30.73 825 SER A CA 1
ATOM 6728 C C . SER A 1 825 ? 6.298 5.850 -97.018 1.00 30.73 825 SER A C 1
ATOM 6730 O O . SER A 1 825 ? 7.137 4.951 -96.964 1.00 30.73 825 SER A O 1
ATOM 6732 N N . PRO A 1 826 ? 6.634 7.137 -96.725 1.00 50.59 826 PRO A N 1
ATOM 6733 C CA . PRO A 1 826 ? 7.996 7.677 -96.953 1.00 50.59 826 PRO A CA 1
ATOM 6734 C C . PRO A 1 826 ? 8.889 8.010 -95.721 1.00 50.59 826 PRO A C 1
ATOM 6736 O O . PRO A 1 826 ? 8.446 8.012 -94.577 1.00 50.59 826 PRO A O 1
ATOM 6739 N N . SER A 1 827 ? 10.165 8.334 -96.005 1.00 37.75 827 SER A N 1
ATOM 6740 C CA . SER A 1 827 ? 11.267 8.770 -95.096 1.00 37.75 827 SER A CA 1
ATOM 6741 C C . SER A 1 827 ? 11.376 10.317 -94.951 1.00 37.75 827 SER A C 1
ATOM 6743 O O . SER A 1 827 ? 10.574 10.991 -95.604 1.00 37.75 827 SER A O 1
ATOM 6745 N N . PRO A 1 828 ? 12.320 10.928 -94.162 1.00 52.62 828 PRO A N 1
ATOM 6746 C CA . PRO A 1 828 ? 13.716 11.159 -94.649 1.00 52.62 828 PRO A CA 1
ATOM 6747 C C . PRO A 1 828 ? 14.893 11.415 -93.631 1.00 52.62 828 PRO A C 1
ATOM 6749 O O . PRO A 1 828 ? 14.703 11.969 -92.558 1.00 52.62 828 PRO A O 1
ATOM 6752 N N . SER A 1 829 ? 16.133 11.143 -94.091 1.00 32.41 829 SER A N 1
ATOM 6753 C CA . SER A 1 829 ? 17.413 11.925 -93.995 1.00 32.41 829 SER A CA 1
ATOM 6754 C C . SER A 1 829 ? 18.097 12.415 -92.676 1.00 32.41 829 SER A C 1
ATOM 6756 O O . SER A 1 829 ? 17.510 12.498 -91.607 1.00 32.41 829 SER A O 1
ATOM 6758 N N . ILE A 1 830 ? 19.402 12.758 -92.796 1.00 43.78 830 ILE A N 1
ATOM 6759 C CA . ILE A 1 830 ? 20.424 13.048 -91.742 1.00 43.78 830 ILE A CA 1
ATOM 6760 C C . ILE A 1 830 ? 21.108 14.426 -91.981 1.00 43.78 830 ILE A C 1
ATOM 6762 O O . ILE A 1 830 ? 21.247 14.801 -93.147 1.00 43.78 830 ILE A O 1
ATOM 6766 N N . PRO A 1 831 ? 21.620 15.149 -90.951 1.00 40.31 831 PRO A N 1
ATOM 6767 C CA . PRO A 1 831 ? 22.978 15.749 -91.041 1.00 40.31 831 PRO A CA 1
ATOM 6768 C C . PRO A 1 831 ? 23.805 15.813 -89.712 1.00 40.31 831 PRO A C 1
ATOM 6770 O O . PRO A 1 831 ? 23.391 15.296 -88.681 1.00 40.31 831 PRO A O 1
ATOM 6773 N N . ARG A 1 832 ? 25.012 16.424 -89.756 1.00 33.00 832 ARG A N 1
ATOM 6774 C CA . ARG A 1 832 ? 26.053 16.531 -88.685 1.00 33.00 832 ARG A CA 1
ATOM 6775 C C . ARG A 1 832 ? 26.209 17.975 -88.129 1.00 33.00 832 ARG A C 1
ATOM 6777 O O . ARG A 1 832 ? 25.933 18.904 -88.881 1.00 33.00 832 ARG A O 1
ATOM 6784 N N . GLY A 1 833 ? 26.806 18.188 -86.937 1.00 27.84 833 GLY A N 1
ATOM 6785 C CA . GLY A 1 833 ? 27.357 19.507 -86.507 1.00 27.84 833 GLY A CA 1
ATOM 6786 C C . GLY A 1 833 ? 27.800 19.623 -85.014 1.00 27.84 833 GLY A C 1
ATOM 6787 O O . GLY A 1 833 ? 27.183 18.934 -84.205 1.00 27.84 833 GLY A O 1
ATOM 6788 N N . PRO A 1 834 ? 28.830 20.429 -84.620 1.00 58.81 834 PRO A N 1
ATOM 6789 C CA . PRO A 1 834 ? 29.407 20.440 -83.248 1.00 58.81 834 PRO A CA 1
ATOM 6790 C C . PRO A 1 834 ? 29.485 21.824 -82.516 1.00 58.81 834 PRO A C 1
ATOM 6792 O O . PRO A 1 834 ? 29.007 22.824 -83.046 1.00 58.81 834 PRO A O 1
ATOM 6795 N N . ASN A 1 835 ? 30.199 21.858 -81.364 1.00 31.47 835 ASN A N 1
ATOM 6796 C CA . ASN A 1 835 ? 30.689 23.008 -80.543 1.00 31.47 835 ASN A CA 1
ATOM 6797 C C . ASN A 1 835 ? 29.682 23.720 -79.581 1.00 31.47 835 ASN A C 1
ATOM 6799 O O . ASN A 1 835 ? 28.513 23.852 -79.917 1.00 31.47 835 ASN A O 1
ATOM 6803 N N . ASP A 1 836 ? 30.047 24.222 -78.375 1.00 31.56 836 ASP A N 1
ATOM 6804 C CA . ASP A 1 836 ? 31.310 24.115 -77.593 1.00 31.56 836 ASP A CA 1
ATOM 6805 C C . ASP A 1 836 ? 31.171 24.404 -76.057 1.00 31.56 836 ASP A C 1
ATOM 6807 O O . ASP A 1 836 ? 30.214 25.035 -75.622 1.00 31.56 836 ASP A O 1
ATOM 6811 N N . GLN A 1 837 ? 32.197 24.007 -75.281 1.00 29.88 837 GLN A N 1
ATOM 6812 C CA . GLN A 1 837 ? 32.721 24.523 -73.985 1.00 29.88 837 GLN A CA 1
ATOM 6813 C C . GLN A 1 837 ? 31.869 24.700 -72.682 1.00 29.88 837 GLN A C 1
ATOM 6815 O O . GLN A 1 837 ? 31.109 25.649 -72.531 1.00 29.88 837 GLN A O 1
ATOM 6820 N N . ARG A 1 838 ? 32.330 23.962 -71.636 1.00 29.33 838 ARG A N 1
ATOM 6821 C CA . ARG A 1 838 ? 32.569 24.362 -70.205 1.00 29.33 838 ARG A CA 1
ATOM 6822 C C . ARG A 1 838 ? 31.370 24.487 -69.222 1.00 29.33 838 ARG A C 1
ATOM 6824 O O . ARG A 1 838 ? 30.286 24.874 -69.616 1.00 29.33 838 ARG A O 1
ATOM 6831 N N . THR A 1 839 ? 31.487 24.196 -67.907 1.00 30.39 839 THR A N 1
ATOM 6832 C CA . THR A 1 839 ? 32.619 23.794 -67.012 1.00 30.39 839 THR A CA 1
ATOM 6833 C C . THR A 1 839 ? 32.229 22.698 -65.988 1.00 30.39 839 THR A C 1
ATOM 6835 O O . THR A 1 839 ? 31.165 22.828 -65.403 1.00 30.39 839 THR A O 1
ATOM 6838 N N . SER A 1 840 ? 33.160 21.782 -65.641 1.00 29.59 840 SER A N 1
ATOM 6839 C CA . SER A 1 840 ? 33.388 21.116 -64.313 1.00 29.59 840 SER A CA 1
ATOM 6840 C C . SER A 1 840 ? 32.220 20.423 -63.548 1.00 29.59 840 SER A C 1
ATOM 6842 O O . SER A 1 840 ? 31.105 20.908 -63.535 1.00 29.59 840 SER A O 1
ATOM 6844 N N . ARG A 1 841 ? 32.405 19.343 -62.767 1.00 29.72 841 ARG A N 1
ATOM 6845 C CA . ARG A 1 841 ? 33.615 18.742 -62.157 1.00 29.72 841 ARG A CA 1
ATOM 6846 C C . ARG A 1 841 ? 33.374 17.244 -61.827 1.00 29.72 841 ARG A C 1
ATOM 6848 O O . ARG A 1 841 ? 32.266 16.746 -61.970 1.00 29.72 841 ARG A O 1
ATOM 6855 N N . SER A 1 842 ? 34.433 16.563 -61.389 1.00 28.62 842 SER A N 1
ATOM 6856 C CA . SER A 1 842 ? 34.524 15.177 -60.874 1.00 28.62 842 SER A CA 1
ATOM 6857 C C . SER A 1 842 ? 33.553 14.843 -59.703 1.00 28.62 842 SER A C 1
ATOM 6859 O O . SER A 1 842 ? 32.959 15.761 -59.150 1.00 28.62 842 SER A O 1
ATOM 6861 N N . LYS A 1 843 ? 33.362 13.590 -59.229 1.00 32.56 843 LYS A N 1
ATOM 6862 C CA . LYS A 1 843 ? 34.312 12.451 -59.068 1.00 32.56 843 LYS A CA 1
ATOM 6863 C C . LYS A 1 843 ? 33.587 11.115 -58.720 1.00 32.56 843 LYS A C 1
ATOM 6865 O O . LYS A 1 843 ? 32.524 11.188 -58.123 1.00 32.56 843 LYS A O 1
ATOM 6870 N N . SER A 1 844 ? 34.235 9.961 -58.976 1.00 29.47 844 SER A N 1
ATOM 6871 C CA . SER A 1 844 ? 33.975 8.577 -58.458 1.00 29.47 844 SER A CA 1
ATOM 6872 C C . SER A 1 844 ? 32.595 7.920 -58.725 1.00 29.47 844 SER A C 1
ATOM 6874 O O . SER A 1 844 ? 31.579 8.592 -58.658 1.00 29.47 844 SER A O 1
ATOM 6876 N N . ARG A 1 845 ? 32.421 6.636 -59.106 1.00 29.69 845 ARG A N 1
ATOM 6877 C CA . ARG A 1 845 ? 33.120 5.315 -58.975 1.00 29.69 845 ARG A CA 1
ATOM 6878 C C . ARG A 1 845 ? 32.447 4.384 -57.935 1.00 29.69 845 ARG A C 1
ATOM 6880 O O . ARG A 1 845 ? 32.005 4.838 -56.892 1.00 29.69 845 ARG A O 1
ATOM 6887 N N . SER A 1 846 ? 32.345 3.096 -58.284 1.00 33.00 846 SER A N 1
ATOM 6888 C CA . SER A 1 846 ? 31.335 2.114 -57.841 1.00 33.00 846 SER A CA 1
ATOM 6889 C C . SER A 1 846 ? 31.856 0.851 -57.128 1.00 33.00 846 SER A C 1
ATOM 6891 O O . SER A 1 846 ? 32.926 0.359 -57.483 1.00 33.00 846 SER A O 1
ATOM 6893 N N . THR A 1 847 ? 30.980 0.237 -56.320 1.00 29.11 847 THR A N 1
ATOM 6894 C CA . THR A 1 847 ? 30.912 -1.192 -55.898 1.00 29.11 847 THR A CA 1
ATOM 6895 C C . THR A 1 847 ? 29.430 -1.451 -55.508 1.00 29.11 847 THR A C 1
ATOM 6897 O O . THR A 1 847 ? 28.819 -0.531 -54.974 1.00 29.11 847 THR A O 1
ATOM 6900 N N . VAL A 1 848 ? 28.673 -2.515 -55.852 1.00 36.28 848 VAL A N 1
ATOM 6901 C CA . VAL A 1 848 ? 28.902 -3.978 -56.033 1.00 36.28 848 VAL A CA 1
ATOM 6902 C C . VAL A 1 848 ? 29.262 -4.629 -54.689 1.00 36.28 848 VAL A C 1
ATOM 6904 O O . VAL A 1 848 ? 30.242 -4.203 -54.099 1.00 36.28 848 VAL A O 1
ATOM 6907 N N . THR A 1 849 ? 28.515 -5.579 -54.104 1.00 29.42 849 THR A N 1
ATOM 6908 C CA . THR A 1 849 ? 27.874 -6.842 -54.583 1.00 29.42 849 THR A CA 1
ATOM 6909 C C . THR A 1 849 ? 26.339 -6.883 -54.365 1.00 29.42 849 THR A C 1
ATOM 6911 O O . THR A 1 849 ? 25.797 -5.976 -53.750 1.00 29.42 849 THR A O 1
ATOM 6914 N N . ARG A 1 850 ? 25.484 -7.777 -54.907 1.00 30.02 850 ARG A N 1
ATOM 6915 C CA . ARG A 1 850 ? 25.507 -9.143 -55.511 1.00 30.02 850 ARG A CA 1
ATOM 6916 C C . ARG A 1 850 ? 25.349 -10.339 -54.543 1.00 30.02 850 ARG A C 1
ATOM 6918 O O . ARG A 1 850 ? 26.342 -10.907 -54.109 1.00 30.02 850 ARG A O 1
ATOM 6925 N N . ALA A 1 851 ? 24.113 -10.846 -54.425 1.00 28.30 851 ALA A N 1
ATOM 6926 C CA . ALA A 1 851 ? 23.796 -12.249 -54.115 1.00 28.30 851 ALA A CA 1
ATOM 6927 C C . ALA A 1 851 ? 22.454 -12.671 -54.765 1.00 28.30 851 ALA A C 1
ATOM 6929 O O . ALA A 1 851 ? 21.506 -11.890 -54.792 1.00 28.30 851 ALA A O 1
ATOM 6930 N N . HIS A 1 852 ? 22.370 -13.899 -55.288 1.00 29.58 852 HIS A N 1
ATOM 6931 C CA . HIS A 1 852 ? 21.148 -14.529 -55.818 1.00 29.58 852 HIS A CA 1
ATOM 6932 C C . HIS A 1 852 ? 21.226 -16.046 -55.613 1.00 29.58 852 HIS A C 1
ATOM 6934 O O . HIS A 1 852 ? 22.249 -16.619 -55.976 1.00 29.58 852 HIS A O 1
ATOM 6940 N N . THR A 1 853 ? 20.116 -16.690 -55.228 1.00 28.28 853 THR A N 1
ATOM 6941 C CA . THR A 1 853 ? 19.739 -18.018 -55.762 1.00 28.28 853 THR A CA 1
ATOM 6942 C C . THR A 1 853 ? 18.262 -18.343 -55.515 1.00 28.28 853 THR A C 1
ATOM 6944 O O . THR A 1 853 ? 17.775 -18.259 -54.393 1.00 28.28 853 THR A O 1
ATOM 6947 N N . THR A 1 854 ? 17.568 -18.765 -56.572 1.00 31.45 854 THR A N 1
ATOM 6948 C CA . THR A 1 854 ? 16.327 -19.571 -56.554 1.00 31.45 854 THR A CA 1
ATOM 6949 C C . THR A 1 854 ? 16.716 -21.056 -56.828 1.00 31.45 854 THR A C 1
ATOM 6951 O O . THR A 1 854 ? 17.901 -21.321 -57.002 1.00 31.45 854 THR A O 1
ATOM 6954 N N . THR A 1 855 ? 15.881 -22.111 -56.907 1.00 31.83 855 THR A N 1
ATOM 6955 C CA . THR A 1 855 ? 14.511 -22.270 -57.458 1.00 31.83 855 THR A CA 1
ATOM 6956 C C . THR A 1 855 ? 13.960 -23.699 -57.197 1.00 31.83 855 THR A C 1
ATOM 6958 O O . THR A 1 855 ? 14.767 -24.616 -57.146 1.00 31.83 855 THR A O 1
ATOM 6961 N N . ALA A 1 856 ? 12.622 -23.882 -57.223 1.00 27.98 856 ALA A N 1
ATOM 6962 C CA . ALA A 1 856 ? 11.840 -25.126 -57.503 1.00 27.98 856 ALA A CA 1
ATOM 6963 C C . ALA A 1 856 ? 11.983 -26.357 -56.547 1.00 27.98 856 ALA A C 1
ATOM 6965 O O . ALA A 1 856 ? 13.064 -26.615 -56.044 1.00 27.98 856 ALA A O 1
ATOM 6966 N N . LEU A 1 857 ? 10.957 -27.144 -56.145 1.00 29.84 857 LEU A N 1
ATOM 6967 C CA . LEU A 1 857 ? 9.684 -27.660 -56.738 1.00 29.84 857 LEU A CA 1
ATOM 6968 C C . LEU A 1 857 ? 9.859 -28.778 -57.804 1.00 29.84 857 LEU A C 1
ATOM 6970 O O . LEU A 1 857 ? 10.861 -28.718 -58.513 1.00 29.84 857 LEU A O 1
ATOM 6974 N N . PRO A 1 858 ? 8.893 -29.722 -58.028 1.00 46.84 858 PRO A N 1
ATOM 6975 C CA . PRO A 1 858 ? 7.578 -29.959 -57.367 1.00 46.84 858 PRO A CA 1
ATOM 6976 C C . PRO A 1 858 ? 7.183 -31.443 -57.034 1.00 46.84 858 PRO A C 1
ATOM 6978 O O . PRO A 1 858 ? 7.733 -32.389 -57.588 1.00 46.84 858 PRO A O 1
ATOM 6981 N N . GLY A 1 859 ? 6.077 -31.630 -56.281 1.00 26.42 859 GLY A N 1
ATOM 6982 C CA . GLY A 1 859 ? 5.180 -32.819 -56.344 1.00 26.42 859 GLY A CA 1
ATOM 6983 C C . GLY A 1 859 ? 5.216 -33.810 -55.153 1.00 26.42 859 GLY A C 1
ATOM 6984 O O . GLY A 1 859 ? 6.266 -34.003 -54.562 1.00 26.42 859 GLY A O 1
ATOM 6985 N N . SER A 1 860 ? 4.122 -34.498 -54.762 1.00 30.20 860 SER A N 1
ATOM 6986 C CA . SER A 1 860 ? 2.717 -34.429 -55.230 1.00 30.20 860 SER A CA 1
ATOM 6987 C C . SER A 1 860 ? 1.698 -35.108 -54.268 1.00 30.20 860 SER A C 1
ATOM 6989 O O . SER A 1 860 ? 2.069 -35.972 -53.481 1.00 30.20 860 SER A O 1
ATOM 6991 N N . SER A 1 861 ? 0.401 -34.814 -54.470 1.00 28.34 861 SER A N 1
ATOM 6992 C CA . SER A 1 861 ? -0.825 -35.561 -54.070 1.00 28.34 861 SER A CA 1
ATOM 6993 C C . SER A 1 861 ? -1.438 -35.460 -52.646 1.00 28.34 861 SER A C 1
ATOM 6995 O O . SER A 1 861 ? -0.739 -35.534 -51.648 1.00 28.34 861 SER A O 1
ATOM 6997 N N . ALA A 1 862 ? -2.786 -35.354 -52.640 1.00 32.78 862 ALA A N 1
ATOM 6998 C CA . ALA A 1 862 ? -3.817 -35.647 -51.610 1.00 32.78 862 ALA A CA 1
ATOM 6999 C C . ALA A 1 862 ? -3.662 -35.117 -50.157 1.00 32.78 862 ALA A C 1
ATOM 7001 O O . ALA A 1 862 ? -2.675 -35.383 -49.492 1.00 32.78 862 ALA A O 1
ATOM 7002 N N . GLY A 1 863 ? -4.654 -34.458 -49.534 1.00 30.84 863 GLY A N 1
ATOM 7003 C CA . GLY A 1 863 ? -5.982 -33.952 -49.952 1.00 30.84 863 GLY A CA 1
ATOM 7004 C C . GLY A 1 863 ? -6.470 -32.912 -48.912 1.00 30.84 863 GLY A C 1
ATOM 7005 O O . GLY A 1 863 ? -5.984 -32.918 -47.789 1.00 30.84 863 GLY A O 1
ATOM 7006 N N . GLY A 1 864 ? -7.255 -31.881 -49.251 1.00 29.73 864 GLY A N 1
ATOM 7007 C CA . GLY A 1 864 ? -8.728 -31.930 -49.347 1.00 29.73 864 GLY A CA 1
ATOM 7008 C C . GLY A 1 864 ? -9.386 -31.808 -47.953 1.00 29.73 864 GLY A C 1
ATOM 7009 O O . GLY A 1 864 ? -9.114 -32.643 -47.105 1.00 29.73 864 GLY A O 1
ATOM 7010 N N . LEU A 1 865 ? -10.249 -30.839 -47.614 1.00 29.86 865 LEU A N 1
ATOM 7011 C CA . LEU A 1 865 ? -10.952 -29.767 -48.353 1.00 29.86 865 LEU A CA 1
ATOM 7012 C C . LEU A 1 865 ? -10.972 -28.488 -47.470 1.00 29.86 865 LEU A C 1
ATOM 7014 O O . LEU A 1 865 ? -10.915 -28.593 -46.252 1.00 29.86 865 LEU A O 1
ATOM 7018 N N . GLY A 1 866 ? -10.936 -27.266 -48.011 1.00 28.36 866 GLY A N 1
ATOM 7019 C CA . GLY A 1 866 ? -12.135 -26.523 -48.443 1.00 28.36 866 GLY A CA 1
ATOM 7020 C C . GLY A 1 866 ? -12.532 -25.468 -47.380 1.00 28.36 866 GLY A C 1
ATOM 7021 O O . GLY A 1 866 ? -13.104 -25.844 -46.370 1.00 28.36 866 GLY A O 1
ATOM 7022 N N . LEU A 1 867 ? -12.110 -24.195 -47.409 1.00 32.25 867 LEU A N 1
ATOM 7023 C CA . LEU A 1 867 ? -12.258 -23.113 -48.410 1.00 32.25 867 LEU A CA 1
ATOM 7024 C C . LEU A 1 867 ? -13.572 -22.300 -48.261 1.00 32.25 867 LEU A C 1
ATOM 7026 O O . LEU A 1 867 ? -14.654 -22.856 -48.415 1.00 32.25 867 LEU A O 1
ATOM 7030 N N . ARG A 1 868 ? -13.403 -20.965 -48.144 1.00 35.44 868 ARG A N 1
ATOM 7031 C CA . ARG A 1 868 ? -14.378 -19.845 -48.284 1.00 35.44 868 ARG A CA 1
ATOM 7032 C C . ARG A 1 868 ? -15.323 -19.545 -47.097 1.00 35.44 868 ARG A C 1
ATOM 7034 O O . ARG A 1 868 ? -15.546 -20.394 -46.247 1.00 35.44 868 ARG A O 1
ATOM 7041 N N . ASP A 1 869 ? -15.844 -18.315 -46.954 1.00 29.59 869 ASP A N 1
ATOM 7042 C CA . ASP A 1 869 ? -15.732 -17.117 -47.825 1.00 29.59 869 ASP A CA 1
ATOM 7043 C C . ASP A 1 869 ? -15.559 -15.796 -47.035 1.00 29.59 869 ASP A C 1
ATOM 7045 O O . ASP A 1 869 ? -15.637 -15.798 -45.808 1.00 29.59 869 ASP A O 1
ATOM 7049 N N . MET A 1 870 ? -15.344 -14.667 -47.730 1.00 43.47 870 MET A N 1
ATOM 7050 C CA . MET A 1 870 ? -15.215 -13.326 -47.126 1.00 43.47 870 MET A CA 1
ATOM 7051 C C . MET A 1 870 ? -16.219 -12.316 -47.724 1.00 43.47 870 MET A C 1
ATOM 7053 O O . MET A 1 870 ? -15.936 -11.634 -48.707 1.00 43.47 870 MET A O 1
ATOM 7057 N N . ALA A 1 871 ? -17.402 -12.232 -47.106 1.00 32.19 871 ALA A N 1
ATOM 7058 C CA . ALA A 1 871 ? -18.457 -11.230 -47.322 1.00 32.19 871 ALA A CA 1
ATOM 7059 C C . ALA A 1 871 ? -19.282 -11.141 -46.011 1.00 32.19 871 ALA A C 1
ATOM 7061 O O . ALA A 1 871 ? -19.599 -12.182 -45.446 1.00 32.19 871 ALA A O 1
ATOM 7062 N N . ALA A 1 872 ? -19.504 -10.005 -45.340 1.00 33.88 872 ALA A N 1
ATOM 7063 C CA . ALA A 1 872 ? -20.055 -8.695 -45.727 1.00 33.88 872 ALA A CA 1
ATOM 7064 C C . ALA A 1 872 ? -21.583 -8.570 -45.488 1.00 33.88 872 ALA A C 1
ATOM 7066 O O . ALA A 1 872 ? -22.375 -9.109 -46.247 1.00 33.88 872 ALA A O 1
ATOM 7067 N N . LEU A 1 873 ? -21.933 -7.766 -44.467 1.00 36.47 873 LEU A N 1
ATOM 7068 C CA . LEU A 1 873 ? -23.166 -6.966 -44.289 1.00 36.47 873 LEU A CA 1
ATOM 7069 C C . LEU A 1 873 ? -24.555 -7.662 -44.284 1.00 36.47 873 LEU A C 1
ATOM 7071 O O . LEU A 1 873 ? -25.115 -7.906 -45.346 1.00 36.47 873 LEU A O 1
ATOM 7075 N N . SER A 1 874 ? -25.175 -7.810 -43.098 1.00 30.59 874 SER A N 1
ATOM 7076 C CA . SER A 1 874 ? -26.617 -7.546 -42.832 1.00 30.59 874 SER A CA 1
ATOM 7077 C C . SER A 1 874 ? -26.951 -7.678 -41.326 1.00 30.59 874 SER A C 1
ATOM 7079 O O . SER A 1 874 ? -26.204 -8.284 -40.559 1.00 30.59 874 SER A O 1
ATOM 7081 N N . GLU A 1 875 ? -28.046 -7.033 -40.932 1.00 32.19 875 GLU A N 1
ATOM 7082 C CA . GLU A 1 875 ? -28.549 -6.635 -39.615 1.00 32.19 875 GLU A CA 1
ATOM 7083 C C . GLU A 1 875 ? -28.712 -7.684 -38.480 1.00 32.19 875 GLU A C 1
ATOM 7085 O O . GLU A 1 875 ? -29.188 -8.805 -38.643 1.00 32.19 875 GLU A O 1
ATOM 7090 N N . GLU A 1 876 ? -28.388 -7.218 -37.268 1.00 42.03 876 GLU A N 1
ATOM 7091 C CA . GLU A 1 876 ? -29.181 -7.288 -36.022 1.00 42.03 876 GLU A CA 1
ATOM 7092 C C . GLU A 1 876 ? -30.346 -8.306 -35.896 1.00 42.03 876 GLU A C 1
ATOM 7094 O O . GLU A 1 876 ? -31.510 -7.910 -35.869 1.00 42.03 876 GLU A O 1
ATOM 7099 N N . ASN A 1 877 ? -30.075 -9.604 -35.660 1.00 42.84 877 ASN A N 1
ATOM 7100 C CA . ASN A 1 877 ? -31.056 -10.460 -34.945 1.00 42.84 877 ASN A CA 1
ATOM 7101 C C . ASN A 1 877 ? -30.525 -11.751 -34.265 1.00 42.84 877 ASN A C 1
ATOM 7103 O O . ASN A 1 877 ? -31.299 -12.677 -34.033 1.00 42.84 877 ASN A O 1
ATOM 7107 N N . ASN A 1 878 ? -29.215 -11.896 -33.999 1.00 42.31 878 ASN A N 1
ATOM 7108 C CA . ASN A 1 878 ? -28.631 -13.236 -33.757 1.00 42.31 878 ASN A CA 1
ATOM 7109 C C . ASN A 1 878 ? -27.637 -13.371 -32.574 1.00 42.31 878 ASN A C 1
ATOM 7111 O O . ASN A 1 878 ? -26.779 -14.257 -32.591 1.00 42.31 878 ASN A O 1
ATOM 7115 N N . SER A 1 879 ? -27.720 -12.520 -31.541 1.00 49.34 879 SER A N 1
ATOM 7116 C CA . SER A 1 879 ? -26.817 -12.614 -30.371 1.00 49.34 879 SER A CA 1
ATOM 7117 C C . SER A 1 879 ? -27.015 -13.906 -29.573 1.00 49.34 879 SER A C 1
ATOM 7119 O O . SER A 1 879 ? -26.070 -14.673 -29.414 1.00 49.34 879 SER A O 1
ATOM 7121 N N . ALA A 1 880 ? -28.253 -14.225 -29.176 1.00 52.84 880 ALA A N 1
ATOM 7122 C CA . ALA A 1 880 ? -28.535 -15.336 -28.258 1.00 52.84 880 ALA A CA 1
ATOM 7123 C C . ALA A 1 880 ? -28.056 -16.719 -28.759 1.00 52.84 880 ALA A C 1
ATOM 7125 O O . ALA A 1 880 ? -27.699 -17.583 -27.955 1.00 52.84 880 ALA A O 1
ATOM 7126 N N . ALA A 1 881 ? -28.007 -16.944 -30.077 1.00 51.12 881 ALA A N 1
ATOM 7127 C CA . ALA A 1 881 ? -27.458 -18.175 -30.652 1.00 51.12 881 ALA A CA 1
ATOM 7128 C C . ALA A 1 881 ? -25.916 -18.204 -30.629 1.00 51.12 881 ALA A C 1
ATOM 7130 O O . ALA A 1 881 ? -25.315 -19.261 -30.420 1.00 51.12 881 ALA A O 1
ATOM 7131 N N . ASN A 1 882 ? -25.267 -17.049 -30.812 1.00 56.12 882 ASN A N 1
ATOM 7132 C CA . ASN A 1 882 ? -23.815 -16.922 -30.703 1.00 56.12 882 ASN A CA 1
ATOM 7133 C C . ASN A 1 882 ? -23.341 -17.032 -29.250 1.00 56.12 882 ASN A C 1
ATOM 7135 O O . ASN A 1 882 ? -22.368 -17.740 -29.004 1.00 56.12 882 ASN A O 1
ATOM 7139 N N . ASP A 1 883 ? -24.037 -16.415 -28.294 1.00 60.47 883 ASP A N 1
ATOM 7140 C CA . ASP A 1 883 ? -23.655 -16.428 -26.875 1.00 60.47 883 ASP A CA 1
ATOM 7141 C C . ASP A 1 883 ? -23.583 -17.859 -26.329 1.00 60.47 883 ASP A C 1
ATOM 7143 O O . ASP A 1 883 ? -22.577 -18.256 -25.741 1.00 60.47 883 ASP A O 1
ATOM 7147 N N . ASN A 1 884 ? -24.584 -18.692 -26.639 1.00 69.00 884 ASN A N 1
ATOM 7148 C CA . ASN A 1 884 ? -24.568 -20.122 -26.318 1.00 69.00 884 ASN A CA 1
ATOM 7149 C C . ASN A 1 884 ? -23.375 -20.855 -26.964 1.00 69.00 884 ASN A C 1
ATOM 7151 O O . ASN A 1 884 ? -22.733 -21.693 -26.328 1.00 69.00 884 ASN A O 1
ATOM 7155 N N . ARG A 1 885 ? -23.026 -20.527 -28.216 1.00 72.50 885 ARG A N 1
ATOM 7156 C CA . ARG A 1 885 ? -21.882 -21.125 -28.927 1.00 72.50 885 ARG A CA 1
ATOM 7157 C C . ARG A 1 885 ? -20.535 -20.709 -28.326 1.00 72.50 885 ARG A C 1
ATOM 7159 O O . ARG A 1 885 ? -19.604 -21.515 -28.324 1.00 72.50 885 ARG A O 1
ATOM 7166 N N . TRP A 1 886 ? -20.424 -19.488 -27.805 1.00 72.44 886 TRP A N 1
ATOM 7167 C CA . TRP A 1 886 ? -19.258 -19.037 -27.044 1.00 72.44 886 TRP A CA 1
ATOM 7168 C C . TRP A 1 886 ? -19.189 -19.701 -25.667 1.00 72.44 886 TRP A C 1
ATOM 7170 O O . TRP A 1 886 ? -18.117 -20.166 -25.297 1.00 72.44 886 TRP A O 1
ATOM 7180 N N . LEU A 1 887 ? -20.318 -19.866 -24.972 1.00 77.31 887 LEU A N 1
ATOM 7181 C CA . LEU A 1 887 ? -20.420 -20.598 -23.702 1.00 77.31 887 LEU A CA 1
ATOM 7182 C C . LEU A 1 887 ? -19.940 -22.054 -23.818 1.00 77.31 887 LEU A C 1
ATOM 7184 O O . LEU A 1 887 ? -19.138 -22.505 -23.000 1.00 77.31 887 LEU A O 1
ATOM 7188 N N . PHE A 1 888 ? -20.357 -22.785 -24.859 1.00 78.50 888 PHE A N 1
ATOM 7189 C CA . PHE A 1 888 ? -19.873 -24.153 -25.088 1.00 78.50 888 PHE A CA 1
ATOM 7190 C C . PHE A 1 888 ? -18.376 -24.210 -25.431 1.00 78.50 888 PHE A C 1
ATOM 7192 O O . PHE A 1 888 ? -17.685 -25.106 -24.952 1.00 78.50 888 PHE A O 1
ATOM 7199 N N . ARG A 1 889 ? -17.850 -23.245 -26.203 1.00 85.75 889 ARG A N 1
ATOM 7200 C CA . ARG A 1 889 ? -16.402 -23.132 -26.471 1.00 85.75 889 ARG A CA 1
ATOM 7201 C C . ARG A 1 889 ? -15.603 -22.808 -25.211 1.00 85.75 889 ARG A C 1
ATOM 7203 O O . ARG A 1 889 ? -14.551 -23.400 -25.007 1.00 85.75 889 ARG A O 1
ATOM 7210 N N . LEU A 1 890 ? -16.096 -21.891 -24.378 1.00 82.44 890 LEU A N 1
ATOM 7211 C CA . LEU A 1 890 ? -15.459 -21.516 -23.119 1.00 82.44 890 LEU A CA 1
ATOM 7212 C C . LEU A 1 890 ? -15.370 -22.733 -22.194 1.00 82.44 890 LEU A C 1
ATOM 7214 O O . LEU A 1 890 ? -14.287 -23.057 -21.729 1.00 82.44 890 LEU A O 1
ATOM 7218 N N . ARG A 1 891 ? -16.467 -23.482 -22.045 1.00 86.88 891 ARG A N 1
ATOM 7219 C CA . ARG A 1 891 ? -16.523 -24.697 -21.218 1.00 86.88 891 ARG A CA 1
ATOM 7220 C C . ARG A 1 891 ? -15.621 -25.834 -21.720 1.00 86.88 891 ARG A C 1
ATOM 7222 O O . ARG A 1 891 ? -15.059 -26.574 -20.917 1.00 86.88 891 ARG A O 1
ATOM 7229 N N . ASP A 1 892 ? -15.456 -25.973 -23.035 1.00 85.56 892 ASP A N 1
ATOM 7230 C CA . ASP A 1 892 ? -14.505 -26.914 -23.649 1.00 85.56 892 ASP A CA 1
ATOM 7231 C C . ASP A 1 892 ? -13.040 -26.464 -23.451 1.00 85.56 892 ASP A C 1
ATOM 7233 O O . ASP A 1 892 ? -12.171 -27.282 -23.149 1.00 85.56 892 ASP A O 1
ATOM 7237 N N . MET A 1 893 ? -12.762 -25.156 -23.515 1.00 85.50 893 MET A N 1
ATOM 7238 C CA . MET A 1 893 ? -11.451 -24.583 -23.174 1.00 85.50 893 MET A CA 1
ATOM 7239 C C . MET A 1 893 ? -11.120 -24.711 -21.680 1.00 85.50 893 MET A C 1
ATOM 7241 O O . MET A 1 893 ? -9.991 -25.057 -21.341 1.00 85.50 893 MET A O 1
ATOM 7245 N N . GLU A 1 894 ? -12.087 -24.503 -20.785 1.00 87.06 894 GLU A N 1
ATOM 7246 C CA . GLU A 1 894 ? -11.962 -24.744 -19.340 1.00 87.06 894 GLU A CA 1
ATOM 7247 C C . GLU A 1 894 ? -11.660 -26.217 -19.044 1.00 87.06 894 GLU A C 1
ATOM 7249 O O . GLU A 1 894 ? -10.776 -26.522 -18.242 1.00 87.06 894 GLU A O 1
ATOM 7254 N N . TYR A 1 895 ? -12.348 -27.143 -19.722 1.00 90.94 895 TYR A N 1
ATOM 7255 C CA . TYR A 1 895 ? -12.093 -28.577 -19.589 1.00 90.94 895 TYR A CA 1
ATOM 7256 C C . TYR A 1 895 ? -10.679 -28.946 -20.062 1.00 90.94 895 TYR A C 1
ATOM 7258 O O . TYR A 1 895 ? -9.965 -29.668 -19.366 1.00 90.94 895 TYR A O 1
ATOM 7266 N N . LYS A 1 896 ? -10.229 -28.389 -21.194 1.00 88.19 896 LYS A N 1
ATOM 7267 C CA . LYS A 1 896 ? -8.860 -28.568 -21.707 1.00 88.19 896 LYS A CA 1
ATOM 7268 C C . LYS A 1 896 ? -7.806 -27.984 -20.767 1.00 88.19 896 LYS A C 1
ATOM 7270 O O . LYS A 1 896 ? -6.848 -28.682 -20.453 1.00 88.19 896 LYS A O 1
ATOM 7275 N N . LEU A 1 897 ? -8.010 -26.776 -20.238 1.00 86.00 897 LEU A N 1
ATOM 7276 C CA . LEU A 1 897 ? -7.141 -26.177 -19.217 1.00 86.00 897 LEU A CA 1
ATOM 7277 C C . LEU A 1 897 ? -7.101 -27.001 -17.926 1.00 86.00 897 LEU A C 1
ATOM 7279 O O . LEU A 1 897 ? -6.046 -27.102 -17.302 1.00 86.00 897 LEU A O 1
ATOM 7283 N N . LYS A 1 898 ? -8.216 -27.620 -17.519 1.00 91.44 898 LYS A N 1
ATOM 7284 C CA . LYS A 1 898 ? -8.233 -28.532 -16.370 1.00 91.44 898 LYS A CA 1
ATOM 7285 C C . LYS A 1 898 ? -7.394 -29.784 -16.644 1.00 91.44 898 LYS A C 1
ATOM 7287 O O . LYS A 1 898 ? -6.516 -30.085 -15.842 1.00 91.44 898 LYS A O 1
ATOM 7292 N N . MET A 1 899 ? -7.611 -30.455 -17.778 1.00 86.00 899 MET A N 1
ATOM 7293 C CA . MET A 1 899 ? -6.830 -31.630 -18.192 1.00 86.00 899 MET A CA 1
ATOM 7294 C C . MET A 1 899 ? -5.331 -31.314 -18.313 1.00 86.00 899 MET A C 1
ATOM 7296 O O . MET A 1 899 ? -4.495 -32.090 -17.863 1.00 86.00 899 MET A O 1
ATOM 7300 N N . GLU A 1 900 ? -4.978 -30.155 -18.870 1.00 90.06 900 GLU A N 1
ATOM 7301 C CA . GLU A 1 900 ? -3.592 -29.704 -19.030 1.00 90.06 900 GLU A CA 1
ATOM 7302 C C . GLU A 1 900 ? -2.924 -29.389 -17.676 1.00 90.06 900 GLU A C 1
ATOM 7304 O O . GLU A 1 900 ? -1.777 -29.772 -17.436 1.00 90.06 900 GLU A O 1
ATOM 7309 N N . ARG A 1 901 ? -3.646 -28.745 -16.747 1.00 87.69 901 ARG A N 1
ATOM 7310 C CA . ARG A 1 901 ? -3.187 -28.530 -15.362 1.00 87.69 901 ARG A CA 1
ATOM 7311 C C . ARG A 1 901 ? -3.007 -29.844 -14.607 1.00 87.69 901 ARG A C 1
ATOM 7313 O O . ARG A 1 901 ? -2.056 -29.964 -13.838 1.00 87.69 901 ARG A O 1
ATOM 7320 N N . GLU A 1 902 ? -3.894 -30.812 -14.823 1.00 88.31 902 GLU A N 1
ATOM 7321 C CA . GLU A 1 902 ? -3.831 -32.137 -14.206 1.00 88.31 902 GLU A CA 1
ATOM 7322 C C . GLU A 1 902 ? -2.644 -32.947 -14.749 1.00 88.31 902 GLU A C 1
ATOM 7324 O O . GLU A 1 902 ? -1.854 -33.454 -13.953 1.00 88.31 902 GLU A O 1
ATOM 7329 N N . GLY A 1 903 ? -2.416 -32.935 -16.068 1.00 87.88 903 GLY A N 1
ATOM 7330 C CA . GLY A 1 903 ? -1.218 -33.489 -16.712 1.00 87.88 903 GLY A CA 1
ATOM 7331 C C . GLY A 1 903 ? 0.077 -32.878 -16.168 1.00 87.88 903 GLY A C 1
ATOM 7332 O O . GLY A 1 903 ? 0.900 -33.596 -15.606 1.00 87.88 903 GLY A O 1
ATOM 7333 N N . ARG A 1 904 ? 0.205 -31.540 -16.163 1.00 86.69 904 ARG A N 1
ATOM 7334 C CA . ARG A 1 904 ? 1.358 -30.855 -15.537 1.00 86.69 904 ARG A CA 1
ATOM 7335 C C . ARG A 1 904 ? 1.513 -31.156 -14.042 1.00 86.69 904 ARG A C 1
ATOM 7337 O O . ARG A 1 904 ? 2.584 -30.921 -13.482 1.00 86.69 904 ARG A O 1
ATOM 7344 N N . ASN A 1 905 ? 0.467 -31.596 -13.343 1.00 88.31 905 ASN A N 1
ATOM 7345 C CA . ASN A 1 905 ? 0.571 -32.023 -11.947 1.00 88.31 905 ASN A CA 1
ATOM 7346 C C . ASN A 1 905 ? 1.089 -33.465 -11.839 1.00 88.31 905 ASN A C 1
ATOM 7348 O O . ASN A 1 905 ? 1.967 -33.724 -11.021 1.00 88.31 905 ASN A O 1
ATOM 7352 N N . GLN A 1 906 ? 0.614 -34.369 -12.701 1.00 86.31 906 GLN A N 1
ATOM 7353 C CA . GLN A 1 906 ? 1.117 -35.741 -12.822 1.00 86.31 906 GLN A CA 1
ATOM 7354 C C . GLN A 1 906 ? 2.597 -35.760 -13.239 1.00 86.31 906 GLN A C 1
ATOM 7356 O O . GLN A 1 906 ? 3.391 -36.431 -12.582 1.00 86.31 906 GLN A O 1
ATOM 7361 N N . ASP A 1 907 ? 3.003 -34.944 -14.217 1.00 87.69 907 ASP A N 1
ATOM 7362 C CA . ASP A 1 907 ? 4.406 -34.803 -14.640 1.00 87.69 907 ASP A CA 1
ATOM 7363 C C . ASP A 1 907 ? 5.306 -34.309 -13.501 1.00 87.69 907 ASP A C 1
ATOM 7365 O O . ASP A 1 907 ? 6.362 -34.887 -13.244 1.00 87.69 907 ASP A O 1
ATOM 7369 N N . ARG A 1 908 ? 4.877 -33.283 -12.749 1.00 90.69 908 ARG A N 1
ATOM 7370 C CA . ARG A 1 908 ? 5.610 -32.807 -11.560 1.00 90.69 908 ARG A CA 1
ATOM 7371 C C . ARG A 1 908 ? 5.673 -33.862 -10.454 1.00 90.69 908 ARG A C 1
ATOM 7373 O O . ARG A 1 908 ? 6.668 -33.919 -9.734 1.00 90.69 908 ARG A O 1
ATOM 7380 N N . HIS A 1 909 ? 4.651 -34.705 -10.316 1.00 87.44 909 HIS A N 1
ATOM 7381 C CA . HIS A 1 909 ? 4.646 -35.798 -9.345 1.00 87.44 909 HIS A CA 1
ATOM 7382 C C . HIS A 1 909 ? 5.606 -36.927 -9.763 1.00 87.44 909 HIS A C 1
ATOM 7384 O O . HIS A 1 909 ? 6.405 -37.387 -8.948 1.00 87.44 909 HIS A O 1
ATOM 7390 N N . ALA A 1 910 ? 5.615 -37.303 -11.045 1.00 87.00 910 ALA A N 1
ATOM 7391 C CA . ALA A 1 910 ? 6.561 -38.262 -11.613 1.00 87.00 910 ALA A CA 1
ATOM 7392 C C . ALA A 1 910 ? 8.011 -37.745 -11.563 1.00 87.00 910 ALA A C 1
ATOM 7394 O O . ALA A 1 910 ? 8.923 -38.497 -11.222 1.00 87.00 910 ALA A O 1
ATOM 7395 N N . ALA A 1 911 ? 8.233 -36.454 -11.831 1.00 86.50 911 ALA A N 1
ATOM 7396 C CA . ALA A 1 911 ? 9.536 -35.809 -11.685 1.00 86.50 911 ALA A CA 1
ATOM 7397 C C . ALA A 1 911 ? 10.029 -35.847 -10.229 1.00 86.50 911 ALA A C 1
ATOM 7399 O O . ALA A 1 911 ? 11.172 -36.226 -9.992 1.00 86.50 911 ALA A O 1
ATOM 7400 N N . ARG A 1 912 ? 9.162 -35.552 -9.247 1.00 89.19 912 ARG A N 1
ATOM 7401 C CA . ARG A 1 912 ? 9.488 -35.678 -7.812 1.00 89.19 912 ARG A CA 1
ATOM 7402 C C . ARG A 1 912 ? 9.823 -37.114 -7.405 1.00 89.19 912 ARG A C 1
ATOM 7404 O O . ARG A 1 912 ? 10.770 -37.307 -6.651 1.00 89.19 912 ARG A O 1
ATOM 7411 N N . GLN A 1 913 ? 9.112 -38.117 -7.925 1.00 86.94 913 GLN A N 1
ATOM 7412 C CA . GLN A 1 913 ? 9.442 -39.527 -7.668 1.00 86.94 913 GLN A CA 1
ATOM 7413 C C . GLN A 1 913 ? 10.799 -39.927 -8.270 1.00 86.94 913 GLN A C 1
ATOM 7415 O O . GLN A 1 913 ? 11.579 -40.604 -7.604 1.00 86.94 913 GLN A O 1
ATOM 7420 N N . ARG A 1 914 ? 11.124 -39.467 -9.488 1.00 88.81 914 ARG A N 1
ATOM 7421 C CA . ARG A 1 914 ? 12.455 -39.675 -10.091 1.00 88.81 914 ARG A CA 1
ATOM 7422 C C . ARG A 1 914 ? 13.559 -38.979 -9.292 1.00 88.81 914 ARG A C 1
ATOM 7424 O O . ARG A 1 914 ? 14.593 -39.593 -9.056 1.00 88.81 914 ARG A O 1
ATOM 7431 N N . LEU A 1 915 ? 13.328 -37.741 -8.845 1.00 84.56 915 LEU A N 1
ATOM 7432 C CA . LEU A 1 915 ? 14.285 -36.989 -8.032 1.00 84.56 915 LEU A CA 1
ATOM 7433 C C . LEU A 1 915 ? 14.550 -37.697 -6.696 1.00 84.56 915 LEU A C 1
ATOM 7435 O O . LEU A 1 915 ? 15.699 -37.972 -6.382 1.00 84.56 915 LEU A O 1
ATOM 7439 N N . GLY A 1 916 ? 13.500 -38.101 -5.973 1.00 86.94 916 GLY A N 1
ATOM 7440 C CA . GLY A 1 916 ? 13.631 -38.861 -4.724 1.00 86.94 916 GLY A CA 1
ATOM 7441 C C . GLY A 1 916 ? 14.307 -40.227 -4.906 1.00 86.94 916 GLY A C 1
ATOM 7442 O O . GLY A 1 916 ? 15.063 -40.660 -4.040 1.00 86.94 916 GLY A O 1
ATOM 7443 N N . GLY A 1 917 ? 14.096 -40.889 -6.050 1.00 84.88 917 GLY A N 1
ATOM 7444 C CA . GLY A 1 917 ? 14.835 -42.096 -6.434 1.00 84.88 917 GLY A CA 1
ATOM 7445 C C . GLY A 1 917 ? 16.337 -41.839 -6.588 1.00 84.88 917 GLY A C 1
ATOM 7446 O O . GLY A 1 917 ? 17.143 -42.526 -5.964 1.00 84.88 917 GLY A O 1
ATOM 7447 N N . LEU A 1 918 ? 16.706 -40.800 -7.343 1.00 86.81 918 LEU A N 1
ATOM 7448 C CA . LEU A 1 918 ? 18.099 -40.378 -7.526 1.00 86.81 918 LEU A CA 1
ATOM 7449 C C . LEU A 1 918 ? 18.738 -39.881 -6.219 1.00 86.81 918 LEU A C 1
ATOM 7451 O O . LEU A 1 918 ? 19.913 -40.135 -5.984 1.00 86.81 918 LEU A O 1
ATOM 7455 N N . GLU A 1 919 ? 17.991 -39.218 -5.336 1.00 86.62 919 GLU A N 1
ATOM 7456 C CA . GLU A 1 919 ? 18.462 -38.815 -4.004 1.00 86.62 919 GLU A CA 1
ATOM 7457 C C . GLU A 1 919 ? 18.735 -40.019 -3.095 1.00 86.62 919 GLU A C 1
ATOM 7459 O O . GLU A 1 919 ? 19.709 -40.004 -2.339 1.00 86.62 919 GLU A O 1
ATOM 7464 N N . MET A 1 920 ? 17.908 -41.070 -3.165 1.00 86.88 920 MET A N 1
ATOM 7465 C CA . MET A 1 920 ? 18.179 -42.334 -2.477 1.00 86.88 920 MET A CA 1
ATOM 7466 C C . MET A 1 920 ? 19.419 -43.020 -3.051 1.00 86.88 920 MET A C 1
ATOM 7468 O O . MET A 1 920 ? 20.302 -43.375 -2.279 1.00 86.88 920 MET A O 1
ATOM 7472 N N . GLU A 1 921 ? 19.541 -43.136 -4.374 1.00 85.56 921 GLU A N 1
ATOM 7473 C CA . GLU A 1 921 ? 20.711 -43.736 -5.028 1.00 85.56 921 GLU A CA 1
ATOM 7474 C C . GLU A 1 921 ? 22.007 -42.962 -4.728 1.00 85.56 921 GLU A C 1
ATOM 7476 O O . GLU A 1 921 ? 23.025 -43.558 -4.388 1.00 85.56 921 GLU A O 1
ATOM 7481 N N . ASN A 1 922 ? 21.970 -41.627 -4.749 1.00 82.56 922 ASN A N 1
ATOM 7482 C CA . ASN A 1 922 ? 23.110 -40.767 -4.418 1.00 82.56 922 ASN A CA 1
ATOM 7483 C C . ASN A 1 922 ? 23.490 -40.869 -2.926 1.00 82.56 922 ASN A C 1
ATOM 7485 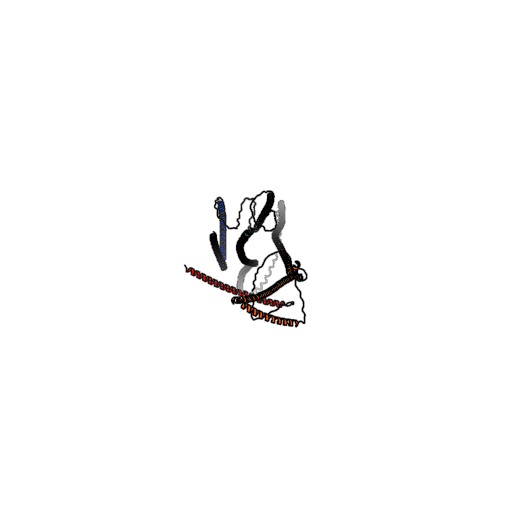O O . ASN A 1 922 ? 24.674 -40.832 -2.588 1.00 82.56 922 ASN A O 1
ATOM 7489 N N . ARG A 1 923 ? 22.514 -41.069 -2.025 1.00 88.81 923 ARG A N 1
ATOM 7490 C CA . ARG A 1 923 ? 22.763 -41.387 -0.606 1.00 88.81 923 ARG A CA 1
ATOM 7491 C C . ARG A 1 923 ? 23.420 -42.760 -0.449 1.00 88.81 923 ARG A C 1
ATOM 7493 O O . ARG A 1 923 ? 24.423 -42.865 0.250 1.00 88.81 923 ARG A O 1
ATOM 7500 N N . ASP A 1 924 ? 22.915 -43.771 -1.151 1.00 87.12 924 ASP A N 1
ATOM 7501 C CA . ASP A 1 924 ? 23.456 -45.134 -1.163 1.00 87.12 924 ASP A CA 1
ATOM 7502 C C . ASP A 1 924 ? 24.899 -45.169 -1.697 1.00 87.12 924 ASP A C 1
ATOM 7504 O O . ASP A 1 924 ? 25.770 -45.818 -1.119 1.00 87.12 924 ASP A O 1
ATOM 7508 N N . LEU A 1 925 ? 25.181 -44.418 -2.767 1.00 85.88 925 LEU A N 1
ATOM 7509 C CA . LEU A 1 925 ? 26.521 -44.250 -3.334 1.00 85.88 925 LEU A CA 1
ATOM 7510 C C . LEU A 1 925 ? 27.462 -43.505 -2.378 1.00 85.88 925 LEU A C 1
ATOM 7512 O O . LEU A 1 925 ? 28.609 -43.921 -2.222 1.00 85.88 925 LEU A O 1
ATOM 7516 N N . LYS A 1 926 ? 26.988 -42.462 -1.684 1.00 85.81 926 LYS A N 1
ATOM 7517 C CA . LYS A 1 926 ? 27.768 -41.765 -0.646 1.00 85.81 926 LYS A CA 1
ATOM 7518 C C . LYS A 1 926 ? 28.072 -42.658 0.552 1.00 85.81 926 LYS A C 1
ATOM 7520 O O . LYS A 1 926 ? 29.192 -42.622 1.050 1.00 85.81 926 LYS A O 1
ATOM 7525 N N . GLU A 1 927 ? 27.138 -43.502 0.987 1.00 86.31 927 GLU A N 1
ATOM 7526 C CA . GLU A 1 927 ? 27.427 -44.504 2.016 1.00 86.31 927 GLU A CA 1
ATOM 7527 C C . GLU A 1 927 ? 28.415 -45.569 1.532 1.00 86.31 927 GLU A C 1
ATOM 7529 O O . GLU A 1 927 ? 29.321 -45.932 2.278 1.00 86.31 927 GLU A O 1
ATOM 7534 N N . ARG A 1 928 ? 28.293 -46.050 0.288 1.00 83.00 928 ARG A N 1
ATOM 7535 C CA . ARG A 1 928 ? 29.251 -47.002 -0.299 1.00 83.00 928 ARG A CA 1
ATOM 7536 C C . ARG A 1 928 ? 30.649 -46.395 -0.411 1.00 83.00 928 ARG A C 1
ATOM 7538 O O . ARG A 1 928 ? 31.604 -47.066 -0.040 1.00 83.00 928 ARG A O 1
ATOM 7545 N N . MET A 1 929 ? 30.776 -45.130 -0.826 1.00 78.75 929 MET A N 1
ATOM 7546 C CA . MET A 1 929 ? 32.052 -44.406 -0.787 1.00 78.75 929 MET A CA 1
ATOM 7547 C C . MET A 1 929 ? 32.573 -44.226 0.640 1.00 78.75 929 MET A C 1
ATOM 7549 O O . MET A 1 929 ? 33.757 -44.431 0.870 1.00 78.75 929 MET A O 1
ATOM 7553 N N . LYS A 1 930 ? 31.714 -43.890 1.611 1.00 80.44 930 LYS A N 1
ATOM 7554 C CA . LYS A 1 930 ? 32.132 -43.733 3.013 1.00 80.44 930 LYS A CA 1
ATOM 7555 C C . LYS A 1 930 ? 32.619 -45.050 3.629 1.00 80.44 930 LYS A C 1
ATOM 7557 O O . LYS A 1 930 ? 33.553 -45.022 4.419 1.00 80.44 930 LYS A O 1
ATOM 7562 N N . ARG A 1 931 ? 32.022 -46.187 3.256 1.00 78.69 931 ARG A N 1
ATOM 7563 C CA . ARG A 1 931 ? 32.514 -47.523 3.635 1.00 78.69 931 ARG A CA 1
ATOM 7564 C C . ARG A 1 931 ? 33.838 -47.838 2.930 1.00 78.69 931 ARG A C 1
ATOM 7566 O O . ARG A 1 931 ? 34.801 -48.144 3.609 1.00 78.69 931 ARG A O 1
ATOM 7573 N N . ALA A 1 932 ? 33.931 -47.618 1.617 1.00 72.38 932 ALA A N 1
ATOM 7574 C CA . ALA A 1 932 ? 35.160 -47.851 0.851 1.00 72.38 932 ALA A CA 1
ATOM 7575 C C . ALA A 1 932 ? 36.352 -46.958 1.263 1.00 72.38 932 ALA A C 1
ATOM 7577 O O . ALA A 1 932 ? 37.491 -47.379 1.100 1.00 72.38 932 ALA A O 1
ATOM 7578 N N . LEU A 1 933 ? 36.114 -45.752 1.798 1.00 71.44 933 LEU A N 1
ATOM 7579 C CA . LEU A 1 933 ? 37.154 -44.942 2.451 1.00 71.44 933 LEU A CA 1
ATOM 7580 C C . LEU A 1 933 ? 37.499 -45.450 3.860 1.00 71.44 933 LEU A C 1
ATOM 7582 O O . LEU A 1 933 ? 38.636 -45.301 4.281 1.00 71.44 933 LEU A O 1
ATOM 7586 N N . GLY A 1 934 ? 36.541 -46.036 4.583 1.00 67.38 934 GLY A N 1
ATOM 7587 C CA . GLY A 1 934 ? 36.771 -46.643 5.899 1.00 67.38 934 GLY A CA 1
ATOM 7588 C C . GLY A 1 934 ? 37.474 -48.005 5.854 1.00 67.38 934 GLY A C 1
ATOM 7589 O O . GLY A 1 934 ? 37.976 -48.445 6.879 1.00 67.38 934 GLY A O 1
ATOM 7590 N N . ASP A 1 935 ? 37.530 -48.644 4.681 1.00 59.84 935 ASP A N 1
ATOM 7591 C CA . ASP A 1 935 ? 38.307 -49.862 4.403 1.00 59.84 935 ASP A CA 1
ATOM 7592 C C . ASP A 1 935 ? 39.730 -49.542 3.859 1.00 59.84 935 ASP A C 1
ATOM 7594 O O . ASP A 1 935 ? 40.382 -50.413 3.277 1.00 59.84 935 ASP A O 1
ATOM 7598 N N . LEU A 1 936 ? 40.196 -48.286 3.984 1.00 51.44 936 LEU A N 1
ATOM 7599 C CA . LEU A 1 936 ? 41.496 -47.791 3.485 1.00 51.44 936 LEU A CA 1
ATOM 7600 C C . LEU A 1 936 ? 42.439 -47.226 4.575 1.00 51.44 936 LEU A C 1
ATOM 7602 O O . LEU A 1 936 ? 43.537 -46.788 4.226 1.00 51.44 936 LEU A O 1
ATOM 7606 N N . ASP A 1 937 ? 42.037 -47.291 5.850 1.00 41.84 937 ASP A N 1
ATOM 7607 C CA . ASP A 1 937 ? 42.868 -47.084 7.056 1.00 41.84 937 ASP A CA 1
ATOM 7608 C C . ASP A 1 937 ? 43.126 -48.429 7.780 1.00 41.84 937 ASP A C 1
ATOM 7610 O O . ASP A 1 937 ? 44.222 -48.586 8.371 1.00 41.84 937 ASP A O 1
#

pLDDT: mean 75.82, std 22.55, range [26.42, 97.88]

InterPro domains:
  IPR024545 Mto1-like, Mto2p-binding domain [PF12808] (885-931)
  IPR044986 Kinesin-like protein KIF15/KIN-12 [PTHR37739] (13-872)

Sequence (937 aa):
MGDEEREEELIFLRERVEEYATEIERLRSESLTKENERRKFADIVRSLGERTSENMERQEEADVWKDLLEQETARREQADDENKRLREEVFKLKQDMSSLTSGGGLHHTTNIYNITKKHRDGNVSPGRPVSGLSGDMESSNGNFSAATTLVDELRRESEQLRHENAELRREVGAQTSMLTSRNREKERLYQEIEDLKMAQRRGRPAPSTIDSLLERSASQVGGMERPQSRGSMKTRTQIEEEADREELENKMNEMRDKLSEVKLQNQELQRELEICMEDFETAIGDKRQAEEAAMTLQEDLNNAMNDLVALQSERDEALREQNEMESEFEALRKEAQEEIDALESEADQQAEEMQRVQADLQDRSENFDALQEEMRKMSEALIRLEDDQENKLRRIQQLEQELDSSNKELEELEQKLMEANDKNQRLSVQQESSQGEIAFLREEQETDKIRIGDLEAAMANAEQSIREEKERVKELENRLQQERHQREIVADQEKEEVQQFVNELNREASAAKDEARRLRKNLTSREVEATEWKERLMELENNLREALGDLNGTRSSLLKSIAKLQRELENTIRDLDASKAALVEKDRIIKMRDSLLESHALESRKLAELLDKERIAHRNTKSQYDTFQKSHQHLTRTASSQDVRIAELETNKSQDRRRIAQLEQSMRDQLQERNELLLQLWHKLSKLCGREWVHGNSLIDRQVLPSIEVIANRLPSFTKNLMAAVKAIENMIGSFEVRIKSVERDLHREYQTLESNLEVRTKKLDRLETMVRNSVASGSLSHDARYSRLEEAYRQLKVENATLRTANDVRARASYSSTELVPHSPSPSIPRGPNDQRTSRSKSRSTVTRAHTTTALPGSSAGGLGLRDMAALSEENNSAANDNRWLFRLRDMEYKLKMEREGRNQDRHAARQRLGGLEMENRDLKERMKRALGDLD

Foldseek 3Di:
DVVVVVVVVVVVVVVVVVVVVVVVVVVVVVVVVVVVVVVVVVVVVVVVVVDDDDDVVVVVVVVVVVVVVVVVVVVVVVVVVVVVVVVVVVVVVVVVVVVVVPDDDDDDDDDDDDDDDDDDDDDDDDDDDDDDDDDDDDDDDDDDDDVVVVVVVVVVVVVVVVVVVVVVVVVVVVVVVVVVVVVVVVVVVVVVVVVVVVVVVPDDDDDDDDDDDDDDDDDDDDDDDDDDDDDDDDDDDDDDDDDVVVVVVVVVVVVVVVVVVVVVVVVVVVVVVVVVVVVVVVVVVVVVVVVVVVVVVVVVVVVVVVVVVVVVVVVVVVVVVVVVVVVVVVVVVVVVVVVVVVVVVVVVVVVVVVVVVVVVVVVVVVVVVVVVVVVVVVVVVVVVVVVVVVVVVVVVVVVVVVVVVVVVVVVVVVVVVVVVVVVVVVVVVVVVVVVVVVVVVVVVVVVVVVVVVVVVVVVVVVVVVVVVVVVVVVVVVVVVVVVVVVVVVVVVVVVVVVVVVVVVVVVVVVPPPPPPPPDDDDDDDDDDDPPDPDDPPPPPPVPPDVDDDDDDDDPPPVVVVVVVVVVVVVVVVVVVVVVVVVVVVVVVVVVVVVVVVVVVVVVVVVVVVVVVVVVVVVVVVVVVVVVVVVVVVVVVVVVVVVVVVVVVVVVVVVVVVVVVVVVVVVVVVVLLVVLVVLVVLVVVLDVVLDDVLCVVLQDQVVPHGRDSVCCSVRVVSSVVSVVVSVVSVVVVVVVVVVVVVVVVVVVVVVVVVVVVVVVVVVVVVVVVVVVVVCCVVVVPPPVVVVVVVVVVVVVVVVVVVVVVVVVVVVVVVVVVVPPDDDDDDDDDDDDDDDDDDDDDDDDDDDDDDDDDDDDDDDDDDDDDDDDDDDDDDDDDDPDVVVVVVVVVVVVVVVVVVVVVVVVVVVVVVVVVVVVVVVVVVVVVVVVVVVVVVVVVD

Secondary structure (DSSP, 8-state):
-HHHHHHHHHHHHHHHHHHHHHHHHHHHHHHHHHHHHHHHHHHHHHHHHT---TTSHHHHHHHHHHHHHHHHHHHHHHHHHHHHHHHHHHHHHHHHHHHHTTS------------------------------------------SHHHHHHHHHHHHHHHHHHHHHHHHHHHHHHHHHHHHHHHHHHHHHHHHHHHHHHTT----------------------------------------STHHHHHHHHHHHHHHHHHHHHHHHHHHHHHHHHHHHHHHHHHHHHHHHHHHHHHHHHHHHHHHHHHHHHHHHHHHHHHHHHHHHHHHHHHHHHHHHHHHHHHHHHHHHHHHHHHHHHHHHHHHHHHHHHHHHHHHHHHHHHHHHHHHHHHHHHHHHHHHHHHHHHHHHHHHHHHHHHHHHHHHHHHHHHHHHHHHHHHHHHHHHHHHHHHHHHHHHHHHHHHHHHHHHHHHHHHHHHHHHHHHHHHHHHHHHHHHHHHHHHHHHHTTTGGGSTTS---------------SSTTTTSGGGSSS-S------HHHHHHHHHHHHHHHHHHHHHHHHHHHHHHHHHHHHHHHHHHHHHHHHHHHHHHHHHHHHHHHHHHHHHHHHHHHHHHHHHHHHHHHHHHHHHHHHHHHHHHHHHHHHHHHHHHHHHHHHHHHHHHHHHHHHHHHHHHHHHHH-SBTTTB---HHHHHHHHHHHHHHHHHHHHHHHHHHHHHHHHHHHHHHHHHHHHHHHHHHHHHHHHHHHHHHHHHHHHHHT----HHHHHHHHHHHHHHHHHHHHHHHHHHHHHHHHHTTS---------------------------------------------------------S--HHHHHHHHHHHHHHHHHHHHHHHHHHHHHHHHHHHHHHHHHHHHHHHHHHHHHHHHT--

Organism: NCBI:txid96318